Protein AF-0000000083312430 (afdb_homodimer)

Sequence (1078 aa):
MAVSQPSNEESIQLPGPEARAGRAIPNLAGTLWEWLNQRWLLLVPGGLALLLVLGGLLLPQMPGQLNDEPAAAARWLLTTSSSYGAVGGLLRALGLFNVLHSPLLRFLLALVGLILAAQLGTWLGYALLLYRIRRNPEQLLTQPAPAWAEPLSLQAGIPLYRLRQALPLPPKETVEALRTWLGQRFQQVAEGTAPLPPEAPEAELPEVRFWATRDAPFAYLRPALLAGLLLALLAMWSVVTLGWQMAPPTLAPGETYRYALRNVELSYPVPPVEETSSQALPAPVLEARVGEHRASATVTARTRLRLGPVDVIARPGPLGVLVATTDGSPAIARPGQGRPAATVGLLFPGPGSEESLVLPEAGLGLRLVRRAPQTSAGAPEPSEQFLVEVYSGNSVEPRERLELSGREAQEIRLGPDGPRLRWVPMPGLQVEIRRMPGVWLLWPALFLALAGAVGFWRRPTWLLVQVAPWPQEHTLVIAQSDRQATLAELEAWQEEEQEAEEEADADAEDDDDGTEEGAPAAAARGAHAAKGASSSSQEMAVSQPSNEESIQLPGPEARAGRAIPNLAGTLWEWLNQRWLLLVPGGLALLLVLGGLLLPQMPGQLNDEPAAAARWLLTTSSSYGAVGGLLRALGLFNVLHSPLLRFLLALVGLILAAQLGTWLGYALLLYRIRRNPEQLLTQPAPAWAEPLSLQAGIPLYRLRQALPLPPKETVEALRTWLGQRFQQVAEGTAPLPPEAPEAELPEVRFWATRDAPFAYLRPALLAGLLLALLAMWSVVTLGWQMAPPTLAPGETYRYALRNVELSYPVPPVEETSSQALPAPVLEARVGEHRASATVTARTRLRLGPVDVIARPGPLGVLVATTDGSPAIARPGQGRPAATVGLLFPGPGSEESLVLPEAGLGLRLVRRAPQTSAGAPEPSEQFLVEVYSGNSVEPRERLELSGREAQEIRLGPDGPRLRWVPMPGLQVEIRRMPGVWLLWPALFLALAGAVGFWRRPTWLLVQVAPWPQEHTLVIAQSDRQATLAELEAWQEEEQEAEEEADADAEDDDDGTEEGAPAAAARGAHAAKGASSSSQE

Solvent-accessible surface area (backbone atoms only — not comparable to full-atom values): 58296 Å² total; per-residue (Å²): 135,83,76,79,74,82,73,84,69,85,70,82,70,64,80,56,77,67,67,75,52,41,69,65,54,70,44,55,65,54,52,46,48,55,55,44,58,37,80,62,58,53,50,53,39,44,50,50,43,37,52,47,44,49,43,30,74,73,36,72,61,62,59,48,59,35,71,81,33,64,67,61,33,51,52,50,48,51,57,58,25,57,44,51,52,82,54,14,60,56,40,52,73,61,22,38,42,39,37,70,69,16,68,59,49,54,49,31,52,49,51,42,44,51,32,40,49,48,44,32,50,45,43,46,51,33,36,51,48,53,48,48,41,70,74,41,46,60,66,65,30,45,43,68,48,92,42,69,93,46,79,78,84,72,91,44,88,58,83,68,43,76,48,78,46,78,38,92,38,44,50,71,62,46,51,53,53,46,51,55,53,47,62,74,73,28,81,42,78,47,79,28,60,15,64,54,39,86,85,34,66,72,64,81,54,57,26,43,24,37,44,32,34,33,61,59,74,36,48,62,26,39,39,30,28,46,48,11,51,41,38,37,48,49,20,51,49,37,26,41,73,70,29,53,43,38,63,61,76,67,38,28,46,59,38,71,50,75,42,73,93,73,38,34,35,38,34,24,63,64,72,80,75,61,86,70,84,70,71,69,63,79,79,51,39,42,37,42,32,47,71,93,38,74,53,72,48,70,42,86,44,67,34,70,44,77,48,85,61,30,38,37,36,33,27,65,47,40,51,14,38,32,41,28,36,74,84,60,50,56,48,41,20,46,82,86,49,87,67,50,29,31,63,50,40,39,72,35,78,45,67,26,26,44,49,60,37,31,24,74,89,77,41,35,36,38,40,38,32,34,41,62,57,46,67,50,94,78,54,88,58,62,48,44,35,31,42,36,33,33,23,51,70,89,47,90,60,59,77,42,77,44,81,41,62,50,80,41,57,44,77,43,68,53,62,98,88,41,68,47,36,32,40,36,45,38,60,12,38,34,42,38,37,35,31,52,41,50,59,75,41,42,56,61,13,49,54,28,29,53,48,7,48,50,13,58,69,70,59,44,49,47,40,38,37,36,38,34,63,34,73,91,54,22,17,34,38,40,36,37,23,74,42,66,68,62,51,49,54,50,50,52,51,51,52,52,52,51,50,53,48,53,51,50,54,53,55,52,56,62,57,60,74,66,60,75,77,72,66,81,71,61,77,77,65,70,71,87,70,60,94,74,71,77,88,81,81,74,135,134,83,74,78,73,78,70,82,71,73,71,79,69,63,81,55,78,66,67,77,48,42,68,67,58,71,44,58,68,54,50,47,49,54,55,44,58,36,82,62,58,53,50,52,40,45,50,49,43,37,51,48,44,50,44,30,74,73,36,72,60,62,58,49,61,36,71,80,33,65,68,61,34,48,51,51,48,52,58,57,25,57,48,52,53,85,54,14,60,56,39,54,73,61,22,37,41,38,37,68,70,17,70,57,49,56,50,30,53,49,51,41,44,51,32,42,49,48,45,30,50,46,42,46,50,32,37,49,48,54,50,50,41,68,76,43,47,61,66,66,29,44,44,68,50,92,44,70,92,47,78,79,85,72,90,46,87,58,82,68,42,75,47,79,48,76,39,91,36,44,50,69,60,45,51,54,52,46,52,54,54,45,60,73,73,28,80,42,77,46,79,29,59,15,66,54,39,85,84,34,65,71,61,82,54,57,25,41,25,39,44,32,32,34,60,60,74,34,49,62,25,38,40,30,27,46,49,9,52,43,37,37,48,50,18,49,49,38,25,41,71,71,30,52,43,40,62,62,74,69,36,28,44,58,38,70,50,77,43,75,91,73,38,34,36,38,32,25,62,64,72,80,77,62,85,70,83,69,71,67,64,78,79,50,40,42,38,42,32,50,70,92,37,75,53,71,49,70,41,86,43,66,36,69,44,77,49,86,62,30,38,36,37,33,27,64,47,39,51,14,37,34,41,29,35,74,83,59,50,55,50,42,21,46,81,87,51,88,67,50,30,31,61,50,41,38,72,35,79,46,67,25,26,43,50,58,38,32,24,74,91,76,42,33,36,36,39,37,33,35,40,62,58,47,68,49,96,81,53,88,58,62,49,46,34,30,41,37,34,33,22,52,71,91,48,90,60,60,75,44,79,42,80,41,60,49,79,41,59,44,79,45,67,53,63,97,88,41,67,47,36,34,39,37,44,38,59,14,39,34,43,38,39,35,31,53,43,51,58,72,41,44,55,62,13,50,52,28,28,53,48,7,48,50,14,59,69,70,58,44,49,49,42,40,38,38,38,33,64,33,74,91,54,19,17,35,38,39,36,38,22,75,41,66,67,62,51,48,53,52,50,52,51,53,52,51,54,51,50,53,49,51,51,51,55,49,53,55,55,57,60,60,68,67,64,68,74,77,68,78,76,89,84,81,83,77,70,70,98,70,94,74,75,77,71,86,80,88,128

Organism: NCBI:txid1204385

Secondary structure (DSSP, 8-state):
----------------TTTS-S-----HHHHHHHHHT-TTTTHHHHHHHHHHHHHHHHS----GGGGG-HHHHHHHHHHHHHTTTTHHHHHHHTTTTSGGG-HHHHHHHHHHHHHHHHHHHHHHHHHHHHHHHH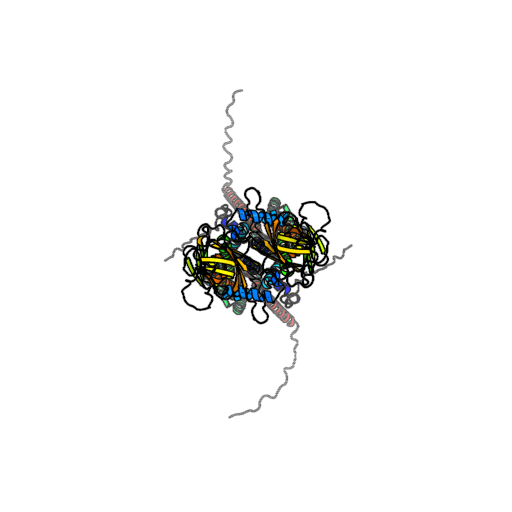H-HHHHHTSPPSSTTPPP----SS--EEEEEEESS-HHHHHHHHHHHHHHH-SEEEEEEEPPPTTSTTTTSPEEEEEEEESGGGGGGHHHHHHHHHHHHHHHHHHHHH-EEE-PPPBPTT-EEEEGGGTEEEE-PPP---S----PPPPPEEEEEETTEEEEEE-SSSEEEEETTEEEEEEEEEEEEEEEETT----BB-TT-SS-BSEEEEEE-STT-EEEEEETTTTEEEEEEEEEEE--TT-SS-EEEEEEEEEETT-SS-SEEEEEESSS-EEEE-STTSPEEEEEEEEEEEEEEEE-TTGGGHHHHHHHHHHHHHHHHS--EEEEEEEEEETTTEEEEEEEES-HHHHHHHHHHHHHHHHHHHHHHHHHHHHHTTSTT----TTTTSS------------/----------------TTTS-S-----HHHHHHHHHT-TTTTHHHHHHHHHHHHHHHHS----GGGGG-HHHHHHHHHHHHHTTTHHHHHHHHHTTTSGGG-HHHHHHHHHHHHHHHHHHHHHHHHHHHHHHHHH-HHHHHTSPPSSTTPPP----SS--EEEEEEESS-HHHHHHHHHHHHHHH-SEEEEEEEPPPTTSTTTTSPEEEEEEEESGGGGGGHHHHHHHHHHHHHHHHHHHHH-EEE-PPPBPTT-EEEEGGGTEEEE-PPP---S----PPPPPEEEEEETTEEEEEE-SSSEEEEETTEEEEEEEEEEEEEEEETT----BB-TT-SS-BSEEEEEE-STT-EEEEEETTTTEEEEEEEEEEE--TT-SS-EEEEEEEEEETT-SSEEEEEEEESSS-EEEE-STTSPEEEEEEEEEEEEEEEE-TTGGGHHHHHHHHHHHHHHHHS--EEEEEEEEEETTTEEEEEEEES-HHHHHHHHHHHHHHHHHHHHHHHHHHHHHHTTSS--S----TT-------------

Radius of gyration: 46.29 Å; Cα contacts (8 Å, |Δi|>4): 1913; chains: 2; bounding box: 86×168×143 Å

Structure (mmCIF, N/CA/C/O backbone):
data_AF-0000000083312430-model_v1
#
loop_
_entity.id
_entity.type
_entity.pdbx_description
1 polymer 'ResB-like domain-containing protein'
#
loop_
_atom_site.group_PDB
_atom_site.id
_atom_site.type_symbol
_atom_site.label_atom_id
_atom_site.label_alt_id
_atom_site.label_comp_id
_atom_site.label_asym_id
_atom_site.label_entity_id
_atom_site.label_seq_id
_atom_site.pdbx_PDB_ins_code
_atom_site.Cartn_x
_atom_site.Cartn_y
_atom_site.Cartn_z
_atom_site.occupancy
_atom_site.B_iso_or_equiv
_atom_site.auth_seq_id
_atom_site.auth_comp_id
_atom_site.auth_asym_id
_atom_site.auth_atom_id
_atom_site.pdbx_PDB_model_num
ATOM 1 N N . MET A 1 1 ? -48.438 60.719 11.344 1 17.47 1 MET A N 1
ATOM 2 C CA . MET A 1 1 ? -48.75 59.5 12.102 1 17.47 1 MET A CA 1
ATOM 3 C C . MET A 1 1 ? -47.469 58.75 12.453 1 17.47 1 MET A C 1
ATOM 5 O O . MET A 1 1 ? -46.594 58.562 11.609 1 17.47 1 MET A O 1
ATOM 9 N N . ALA A 1 2 ? -47.062 58.625 13.75 1 18.78 2 ALA A N 1
ATOM 10 C CA . ALA A 1 2 ? -45.781 58.531 14.477 1 18.78 2 ALA A CA 1
ATOM 11 C C . ALA A 1 2 ? -45.25 57.125 14.508 1 18.78 2 ALA A C 1
ATOM 13 O O . ALA A 1 2 ? -45.906 56.219 15.078 1 18.78 2 ALA A O 1
ATOM 14 N N . VAL A 1 3 ? -44.938 56.625 13.406 1 20.48 3 VAL A N 1
ATOM 15 C CA . VAL A 1 3 ? -44.812 55.188 13.18 1 20.48 3 VAL A CA 1
ATOM 16 C C . VAL A 1 3 ? -43.906 54.562 14.219 1 20.48 3 VAL A C 1
ATOM 18 O O . VAL A 1 3 ? -42.812 55.094 14.492 1 20.48 3 VAL A O 1
ATOM 21 N N . SER A 1 4 ? -44.344 53.906 15.195 1 18.2 4 SER A N 1
ATOM 22 C CA . SER A 1 4 ? -43.906 53.281 16.422 1 18.2 4 SER A CA 1
ATOM 23 C C . SER A 1 4 ? -42.719 52.344 16.172 1 18.2 4 SER A C 1
ATOM 25 O O . SER A 1 4 ? -42.75 51.5 15.297 1 18.2 4 SER A O 1
ATOM 27 N N . GLN A 1 5 ? -41.469 52.688 16.375 1 17.02 5 GLN A N 1
ATOM 28 C CA . GLN A 1 5 ? -40.125 52.375 15.922 1 17.02 5 GLN A CA 1
ATOM 29 C C . GLN A 1 5 ? -39.625 51.062 16.516 1 17.02 5 GLN A C 1
ATOM 31 O O . GLN A 1 5 ? -39.469 50.969 17.734 1 17.02 5 GLN A O 1
ATOM 36 N N . PRO A 1 6 ? -40.156 49.969 16.188 1 18.45 6 PRO A N 1
ATOM 37 C CA . PRO A 1 6 ? -40 48.844 17.109 1 18.45 6 PRO A CA 1
ATOM 38 C C . PRO A 1 6 ? -38.531 48.5 17.375 1 18.45 6 PRO A C 1
ATOM 40 O O . PRO A 1 6 ? -37.656 48.75 16.531 1 18.45 6 PRO A O 1
ATOM 43 N N . SER A 1 7 ? -37.875 48.562 18.578 1 17.86 7 SER A N 1
ATOM 44 C CA . SER A 1 7 ? -36.625 48.562 19.344 1 17.86 7 SER A CA 1
ATOM 45 C C . SER A 1 7 ? -35.938 47.219 19.266 1 17.86 7 SER A C 1
ATOM 47 O O . SER A 1 7 ? -35.062 46.938 20.078 1 17.86 7 SER A O 1
ATOM 49 N N . ASN A 1 8 ? -36.188 46.406 18.391 1 18.3 8 ASN A N 1
ATOM 50 C CA . ASN A 1 8 ? -35.844 45 18.656 1 18.3 8 ASN A CA 1
ATOM 51 C C . ASN A 1 8 ? -34.344 44.812 18.766 1 18.3 8 ASN A C 1
ATOM 53 O O . ASN A 1 8 ? -33.625 45.062 17.812 1 18.3 8 ASN A O 1
ATOM 57 N N . GLU A 1 9 ? -33.656 44.969 19.891 1 18.09 9 GLU A N 1
ATOM 58 C CA . GLU A 1 9 ? -32.344 44.906 20.547 1 18.09 9 GLU A CA 1
ATOM 59 C C . GLU A 1 9 ? -31.688 43.562 20.359 1 18.09 9 GLU A C 1
ATOM 61 O O . GLU A 1 9 ? -30.656 43.25 20.938 1 18.09 9 GLU A O 1
ATOM 66 N N . GLU A 1 10 ? -31.844 42.812 19.406 1 20.78 10 GLU A N 1
ATOM 67 C CA . GLU A 1 10 ? -31.422 41.438 19.609 1 20.78 10 GLU A CA 1
ATOM 68 C C . GLU A 1 10 ? -29.906 41.344 19.703 1 20.78 10 GLU A C 1
ATOM 70 O O . GLU A 1 10 ? -29.188 41.781 18.797 1 20.78 10 GLU A O 1
ATOM 75 N N . SER A 1 11 ? -29.234 41.281 20.953 1 19.77 11 SER A N 1
ATOM 76 C CA . SER A 1 11 ? -27.922 41.094 21.594 1 19.77 11 SER A CA 1
ATOM 77 C C . SER A 1 11 ? -27.219 39.875 21 1 19.77 11 SER A C 1
ATOM 79 O O . SER A 1 11 ? -27.781 38.781 20.969 1 19.77 11 SER A O 1
ATOM 81 N N . ILE A 1 12 ? -26.734 39.969 20.047 1 23.33 12 ILE A N 1
ATOM 82 C CA . ILE A 1 12 ? -26.078 38.812 19.484 1 23.33 12 ILE A CA 1
ATOM 83 C C . ILE A 1 12 ? -25.094 38.219 20.516 1 23.33 12 ILE A C 1
ATOM 85 O O . ILE A 1 12 ? -24.109 38.875 20.875 1 23.33 12 ILE A O 1
ATOM 89 N N . GLN A 1 13 ? -25.547 37.5 21.703 1 21.61 13 GLN A N 1
ATOM 90 C CA . GLN A 1 13 ? -24.984 36.75 22.812 1 21.61 13 GLN A CA 1
ATOM 91 C C . GLN A 1 13 ? -23.859 35.812 22.328 1 21.61 13 GLN A C 1
ATOM 93 O O . GLN A 1 13 ? -24.031 35.062 21.375 1 21.61 13 GLN A O 1
ATOM 98 N N . LEU A 1 14 ? -22.719 36.281 22.406 1 23.91 14 LEU A N 1
ATOM 99 C CA . LEU A 1 14 ? -21.547 35.406 22.344 1 23.91 14 LEU A CA 1
ATOM 100 C C . LEU A 1 14 ? -21.828 34.094 23.062 1 23.91 14 LEU A C 1
ATOM 102 O O . LEU A 1 14 ? -22.453 34.062 24.125 1 23.91 14 LEU A O 1
ATOM 106 N N . PRO A 1 15 ? -22.125 32.875 22.594 1 26.55 15 PRO A N 1
ATOM 107 C CA . PRO A 1 15 ? -22.844 32.031 23.547 1 26.55 15 PRO A CA 1
ATOM 108 C C . PRO A 1 15 ? -22.25 32.094 24.953 1 26.55 15 PRO A C 1
ATOM 110 O O . PRO A 1 15 ? -21.062 32.406 25.109 1 26.55 15 PRO A O 1
ATOM 113 N N . GLY A 1 16 ? -22.828 32.469 26.156 1 24.06 16 GLY A N 1
ATOM 114 C CA . GLY A 1 16 ? -22.5 32.5 27.578 1 24.06 16 GLY A CA 1
ATOM 115 C C . GLY A 1 16 ? -21.5 31.438 27.984 1 24.06 16 GLY A C 1
ATOM 116 O O . GLY A 1 16 ? -21.281 30.453 27.266 1 24.06 16 GLY A O 1
ATOM 117 N N . PRO A 1 17 ? -20.562 31.734 29.031 1 25.25 17 PRO A N 1
ATOM 118 C CA . PRO A 1 17 ? -19.625 30.766 29.609 1 25.25 17 PRO A CA 1
ATOM 119 C C . PRO A 1 17 ? -20.203 29.344 29.641 1 25.25 17 PRO A C 1
ATOM 121 O O . PRO A 1 17 ? -19.469 28.391 29.922 1 25.25 17 PRO A O 1
ATOM 124 N N . GLU A 1 18 ? -21.391 29.156 29.922 1 24.83 18 GLU A N 1
ATOM 125 C CA . GLU A 1 18 ? -22.125 27.922 30.125 1 24.83 18 GLU A CA 1
ATOM 126 C C . GLU A 1 18 ? -22.141 27.062 28.859 1 24.83 18 GLU A C 1
ATOM 128 O O . GLU A 1 18 ? -22.172 25.828 28.938 1 24.83 18 GLU A O 1
ATOM 133 N N . ALA A 1 19 ? -22.406 27.703 27.781 1 29.81 19 ALA A N 1
ATOM 134 C CA . ALA A 1 19 ? -22.672 26.875 26.609 1 29.81 19 ALA A CA 1
ATOM 135 C C . ALA A 1 19 ? -21.391 26.359 25.984 1 29.81 19 ALA A C 1
ATOM 137 O O . ALA A 1 19 ? -21.391 25.359 25.266 1 29.81 19 ALA A O 1
ATOM 138 N N . ARG A 1 20 ? -20.406 27.172 25.922 1 33.91 20 ARG A N 1
ATOM 139 C CA . ARG A 1 20 ? -19.172 26.594 25.375 1 33.91 20 ARG A CA 1
ATOM 140 C C . ARG A 1 20 ? -18.359 25.906 26.469 1 33.91 20 ARG A C 1
ATOM 142 O O . ARG A 1 20 ? -17.219 25.5 26.25 1 33.91 20 ARG A O 1
ATOM 149 N N . ALA A 1 21 ? -18.578 26.094 27.703 1 31.42 21 ALA A N 1
ATOM 150 C CA . ALA A 1 21 ? -18.156 25.391 28.891 1 31.42 21 ALA A CA 1
ATOM 151 C C . ALA A 1 21 ? -18.5 23.906 28.812 1 31.42 21 ALA A C 1
ATOM 153 O O . ALA A 1 21 ? -18.328 23.156 29.766 1 31.42 21 ALA A O 1
ATOM 154 N N . GLY A 1 22 ? -19.656 23.719 28.312 1 30.25 22 GLY A N 1
ATOM 155 C CA . GLY A 1 22 ? -19.906 22.281 28.266 1 30.25 22 GLY A CA 1
ATOM 156 C C . GLY A 1 22 ? -18.688 21.469 27.891 1 30.25 22 GLY A C 1
ATOM 157 O O . GLY A 1 22 ? -17.844 21.938 27.125 1 30.25 22 GLY A O 1
ATOM 158 N N . ARG A 1 23 ? -18.406 20.75 28.906 1 31.09 23 ARG A N 1
ATOM 159 C CA . ARG A 1 23 ? -17.281 19.812 28.828 1 31.09 23 ARG A CA 1
ATOM 160 C C . ARG A 1 23 ? -16.984 19.422 27.391 1 31.09 23 ARG A C 1
ATOM 162 O O . ARG A 1 23 ? -17.734 18.656 26.781 1 31.09 23 ARG A O 1
ATOM 169 N N . ALA A 1 24 ? -16.859 20.422 26.703 1 36.66 24 ALA A N 1
ATOM 170 C CA . ALA A 1 24 ? -16.594 20.016 25.328 1 36.66 24 ALA A CA 1
ATOM 171 C C . ALA A 1 24 ? -16.078 18.578 25.281 1 36.66 24 ALA A C 1
ATOM 173 O O . ALA A 1 24 ? -15.008 18.281 25.812 1 36.66 24 ALA A O 1
ATOM 174 N N . ILE A 1 25 ? -16.797 17.812 25.781 1 36.22 25 ILE A N 1
ATOM 175 C CA . ILE A 1 25 ? -16.578 16.406 25.469 1 36.22 25 ILE A CA 1
ATOM 176 C C . ILE A 1 25 ? -15.648 16.297 24.25 1 36.22 25 ILE A C 1
ATOM 178 O O . ILE A 1 25 ? -15.945 16.844 23.188 1 36.22 25 ILE A O 1
ATOM 182 N N . PRO A 1 26 ? -14.391 16.469 24.547 1 44 26 PRO A N 1
ATOM 183 C CA . PRO A 1 26 ? -13.469 16.281 23.422 1 44 26 PRO A CA 1
ATOM 184 C C . PRO A 1 26 ? -14.141 15.609 22.234 1 44 26 PRO A C 1
ATOM 186 O O . PRO A 1 26 ? -14.648 14.484 22.344 1 44 26 PRO A O 1
ATOM 189 N N . ASN A 1 27 ? -15.172 16.375 21.625 1 54.53 27 ASN A N 1
ATOM 190 C CA . ASN A 1 27 ? -15.828 15.781 20.469 1 54.53 27 ASN A CA 1
ATOM 191 C C . ASN A 1 27 ? -14.898 14.82 19.719 1 54.53 27 ASN A C 1
ATOM 193 O O . ASN A 1 27 ? -13.883 15.242 19.172 1 54.53 27 ASN A O 1
ATOM 197 N N . LEU A 1 28 ? -14.977 13.758 20.453 1 64.19 28 LEU A N 1
ATOM 198 C CA . LEU A 1 28 ? -14.18 12.68 19.891 1 64.19 28 LEU A CA 1
ATOM 199 C C . LEU A 1 28 ? -14.141 12.781 18.359 1 64.19 28 LEU A C 1
ATOM 201 O O . LEU A 1 28 ? -13.102 12.523 17.75 1 64.19 28 LEU A O 1
ATOM 205 N N . ALA A 1 29 ? -15.391 13.266 18 1 69.88 29 ALA A N 1
ATOM 206 C CA . ALA A 1 29 ? -15.438 13.367 16.531 1 69.88 29 ALA A CA 1
ATOM 207 C C . ALA A 1 29 ? -14.531 14.492 16.031 1 69.88 29 ALA A C 1
ATOM 209 O O . ALA A 1 29 ? -13.852 14.344 15.023 1 69.88 29 ALA A O 1
ATOM 210 N N . GLY A 1 30 ? -14.594 15.555 16.891 1 68.75 30 GLY A N 1
ATOM 211 C CA . GLY A 1 30 ? -13.742 16.672 16.516 1 68.75 30 GLY A CA 1
ATOM 212 C C . GLY A 1 30 ? -12.266 16.391 16.688 1 68.75 30 GLY A C 1
ATOM 213 O O . GLY A 1 30 ? -11.461 16.688 15.797 1 68.75 30 GLY A O 1
ATOM 214 N N . THR A 1 31 ? -12.047 15.727 17.766 1 68.25 31 THR A N 1
ATOM 215 C CA . THR A 1 31 ? -10.656 15.375 18.016 1 68.25 31 THR A CA 1
ATOM 216 C C . THR A 1 31 ? -10.148 14.375 16.984 1 68.25 31 THR A C 1
ATOM 218 O O . THR A 1 31 ? -9.008 14.461 16.531 1 68.25 31 THR A O 1
ATOM 221 N N . LEU A 1 32 ? -11.031 13.484 16.656 1 72.81 32 LEU A N 1
ATOM 222 C CA . LEU A 1 32 ? -10.664 12.5 15.648 1 72.81 32 LEU A CA 1
ATOM 223 C C . LEU A 1 32 ? -10.469 13.164 14.289 1 72.81 32 LEU A C 1
ATOM 225 O O . LEU A 1 32 ? -9.555 12.797 13.547 1 72.81 32 LEU A O 1
ATOM 229 N N . TRP A 1 33 ? -11.352 14.086 14.148 1 73.62 33 TRP A N 1
ATOM 230 C CA . TRP A 1 33 ? -11.258 14.805 12.883 1 73.62 33 TRP A CA 1
ATOM 231 C C . TRP A 1 33 ? -9.953 15.594 12.805 1 73.62 33 TRP A C 1
ATOM 233 O O . TRP A 1 33 ? -9.305 15.617 11.758 1 73.62 33 TRP A O 1
ATOM 243 N N . GLU A 1 34 ? -9.602 16.156 13.859 1 69.75 34 GLU A N 1
ATOM 244 C CA . GLU A 1 34 ? -8.367 16.938 13.883 1 69.75 34 GLU A CA 1
ATOM 245 C C . GLU A 1 34 ? -7.145 16.031 13.742 1 69.75 34 GLU A C 1
ATOM 247 O O . GLU A 1 34 ? -6.168 16.391 13.086 1 69.75 34 GLU A O 1
ATOM 252 N N . TRP A 1 35 ? -7.426 14.93 14.367 1 68.44 35 TRP A N 1
ATOM 253 C CA . TRP A 1 35 ? -6.328 13.969 14.297 1 68.44 35 TRP A CA 1
ATOM 254 C C . TRP A 1 35 ? -6.152 13.445 12.875 1 68.44 35 TRP A C 1
ATOM 256 O O . TRP A 1 35 ? -5.027 13.289 12.398 1 68.44 35 TRP A O 1
ATOM 266 N N . LEU A 1 36 ? -7.184 13.266 12.227 1 73.75 36 LEU A N 1
ATOM 267 C CA . LEU A 1 36 ? -7.156 12.695 10.891 1 73.75 36 LEU A CA 1
ATOM 268 C C . LEU A 1 36 ? -6.641 13.711 9.875 1 73.75 36 LEU A C 1
ATOM 270 O O . LEU A 1 36 ? -6.207 13.336 8.781 1 73.75 36 LEU A O 1
ATOM 274 N N . ASN A 1 37 ? -6.621 14.859 10.305 1 68.38 37 ASN A N 1
ATOM 275 C CA . ASN A 1 37 ? -6.227 15.891 9.344 1 68.38 37 ASN A CA 1
ATOM 276 C C . ASN A 1 37 ? -4.793 16.359 9.594 1 68.38 37 ASN A C 1
ATOM 278 O O . ASN A 1 37 ? -4.359 17.359 9.016 1 68.38 37 ASN A O 1
ATOM 282 N N . GLN A 1 38 ? -4.113 15.555 10.336 1 63.78 38 GLN A N 1
ATOM 283 C CA . GLN A 1 38 ? -2.711 15.891 10.539 1 63.78 38 GLN A CA 1
ATOM 284 C C . GLN A 1 38 ? -1.881 15.594 9.297 1 63.78 38 GLN A C 1
ATOM 286 O O . GLN A 1 38 ? -2.139 14.617 8.594 1 63.78 38 GLN A O 1
ATOM 291 N N . ARG A 1 39 ? -1.038 16.422 9.047 1 62 39 ARG A N 1
ATOM 292 C CA . ARG A 1 39 ? -0.267 16.359 7.809 1 62 39 ARG A CA 1
ATOM 293 C C . ARG A 1 39 ? 0.535 15.07 7.734 1 62 39 ARG A C 1
ATOM 295 O O . ARG A 1 39 ? 0.662 14.469 6.66 1 62 39 ARG A O 1
ATOM 302 N N . TRP A 1 40 ? 1.023 14.578 8.859 1 62 40 TRP A N 1
ATOM 303 C CA . TRP A 1 40 ? 1.94 13.438 8.828 1 62 40 TRP A CA 1
ATOM 304 C C . TRP A 1 40 ? 1.175 12.125 8.828 1 62 40 TRP A C 1
ATOM 306 O O . TRP A 1 40 ? 1.722 11.078 8.461 1 62 40 TRP A O 1
ATOM 316 N N . LEU A 1 41 ? -0.047 12.125 9.07 1 68.62 41 LEU A N 1
ATOM 317 C CA . LEU A 1 41 ? -0.793 10.891 9.289 1 68.62 41 LEU A CA 1
ATOM 318 C C . LEU A 1 41 ? -0.996 10.141 7.98 1 68.62 41 LEU A C 1
ATOM 320 O O . LEU A 1 41 ? -1.093 8.906 7.977 1 68.62 41 LEU A O 1
ATOM 324 N N . LEU A 1 42 ? -1.024 10.875 6.938 1 74.12 42 LEU A N 1
ATOM 325 C CA . LEU A 1 42 ? -1.196 10.172 5.672 1 74.12 42 LEU A CA 1
ATOM 326 C C . LEU A 1 42 ? 0.125 9.578 5.195 1 74.12 42 LEU A C 1
ATOM 328 O O . LEU A 1 42 ? 0.141 8.539 4.535 1 74.12 42 LEU A O 1
ATOM 332 N N . LEU A 1 43 ? 1.168 10.094 5.656 1 74.5 43 LEU A N 1
ATOM 333 C CA . LEU A 1 43 ? 2.486 9.672 5.195 1 74.5 43 LEU A CA 1
ATOM 334 C C . LEU A 1 43 ? 2.873 8.328 5.801 1 74.5 43 LEU A C 1
ATOM 336 O O . LEU A 1 43 ? 3.461 7.48 5.121 1 74.5 43 LEU A O 1
ATOM 340 N N . VAL A 1 44 ? 2.539 8.164 6.949 1 78.56 44 VAL A N 1
ATOM 341 C CA . VAL A 1 44 ? 3.008 6.969 7.645 1 78.56 44 VAL A CA 1
ATOM 342 C C . VAL A 1 44 ? 2.26 5.742 7.125 1 78.56 44 VAL A C 1
ATOM 344 O O . VAL A 1 44 ? 2.879 4.789 6.645 1 78.56 44 VAL A O 1
ATOM 347 N N . PRO A 1 45 ? 0.967 5.754 7.184 1 83.94 45 PRO A N 1
ATOM 348 C CA . PRO A 1 45 ? 0.293 4.57 6.652 1 83.94 45 PRO A CA 1
ATOM 349 C C . PRO A 1 45 ? 0.502 4.395 5.148 1 83.94 45 PRO A C 1
ATOM 351 O O . PRO A 1 45 ? 0.603 3.266 4.66 1 83.94 45 PRO A O 1
ATOM 354 N N . GLY A 1 46 ? 0.474 5.5 4.422 1 86.12 46 GLY A N 1
ATOM 355 C CA . GLY A 1 46 ? 0.75 5.406 2.996 1 86.12 46 GLY A CA 1
ATOM 356 C C . GLY A 1 46 ? 2.139 4.875 2.691 1 86.12 46 GLY A C 1
ATOM 357 O O . GLY A 1 46 ? 2.311 4.039 1.803 1 86.12 46 GLY A O 1
ATOM 358 N N . GLY A 1 47 ? 3.123 5.387 3.41 1 85.12 47 GLY A N 1
ATOM 359 C CA . GLY A 1 47 ? 4.484 4.898 3.25 1 85.12 47 GLY A CA 1
ATOM 360 C C . GLY A 1 47 ? 4.641 3.436 3.617 1 85.12 47 GLY A C 1
ATOM 361 O O . GLY A 1 47 ? 5.336 2.688 2.926 1 85.12 47 GLY A O 1
ATOM 362 N N . LEU A 1 48 ? 3.977 3.059 4.676 1 86.94 48 LEU A N 1
ATOM 363 C CA . LEU A 1 48 ? 4.027 1.663 5.094 1 86.94 48 LEU A CA 1
ATOM 364 C C . LEU A 1 48 ? 3.348 0.76 4.07 1 86.94 48 LEU A C 1
ATOM 366 O O . LEU A 1 48 ? 3.826 -0.343 3.795 1 86.94 48 LEU A O 1
ATOM 370 N N . ALA A 1 49 ? 2.236 1.192 3.588 1 91.06 49 ALA A N 1
ATOM 371 C CA . ALA A 1 49 ? 1.548 0.417 2.559 1 91.06 49 ALA A CA 1
ATOM 372 C C . ALA A 1 49 ? 2.422 0.252 1.319 1 91.06 49 ALA A C 1
ATOM 374 O O . ALA A 1 49 ? 2.494 -0.836 0.744 1 91.06 49 ALA A O 1
ATOM 375 N N . LEU A 1 50 ? 3.025 1.34 0.902 1 90.06 50 LEU A N 1
ATOM 376 C CA . LEU A 1 50 ? 3.902 1.294 -0.262 1 90.06 50 LEU A CA 1
ATOM 377 C C . LEU A 1 50 ? 5.047 0.311 -0.042 1 90.06 50 LEU A C 1
ATOM 379 O O . LEU A 1 50 ? 5.359 -0.493 -0.924 1 90.06 50 LEU A O 1
ATOM 383 N N . LEU A 1 51 ? 5.645 0.301 1.11 1 87.12 51 LEU A N 1
ATOM 384 C CA . LEU A 1 51 ? 6.742 -0.606 1.431 1 87.12 51 LEU A CA 1
ATOM 385 C C . LEU A 1 51 ? 6.258 -2.053 1.459 1 87.12 51 LEU A C 1
ATOM 387 O O . LEU A 1 51 ? 6.957 -2.955 0.993 1 87.12 51 LEU A O 1
ATOM 391 N N . LEU A 1 52 ? 5.141 -2.225 1.974 1 90.12 52 LEU A N 1
ATOM 392 C CA . LEU A 1 52 ? 4.566 -3.562 2.045 1 90.12 52 LEU A CA 1
ATOM 393 C C . LEU A 1 52 ? 4.309 -4.121 0.649 1 90.12 52 LEU A C 1
ATOM 395 O O . LEU A 1 52 ? 4.656 -5.27 0.36 1 90.12 52 LEU A O 1
ATOM 399 N N . VAL A 1 53 ? 3.732 -3.354 -0.188 1 91.62 53 VAL A N 1
ATOM 400 C CA . VAL A 1 53 ? 3.402 -3.814 -1.532 1 91.62 53 VAL A CA 1
ATOM 401 C C . VAL A 1 53 ? 4.68 -4.012 -2.342 1 91.62 53 VAL A C 1
ATOM 403 O O . VAL A 1 53 ? 4.773 -4.938 -3.15 1 91.62 53 VAL A O 1
ATOM 406 N N . LEU A 1 54 ? 5.637 -3.145 -2.129 1 88.44 54 LEU A N 1
ATOM 407 C CA . LEU A 1 54 ? 6.926 -3.332 -2.785 1 88.44 54 LEU A CA 1
ATOM 408 C C . LEU A 1 54 ? 7.57 -4.641 -2.346 1 88.44 54 LEU A C 1
ATOM 410 O O . LEU A 1 54 ? 8.156 -5.355 -3.164 1 88.44 54 LEU A O 1
ATOM 414 N N . GLY A 1 55 ? 7.449 -4.957 -1.065 1 86.25 55 GLY A N 1
ATOM 415 C CA . GLY A 1 55 ? 7.926 -6.238 -0.568 1 86.25 55 GLY A CA 1
ATOM 416 C C . GLY A 1 55 ? 7.258 -7.422 -1.24 1 86.25 55 GLY A C 1
ATOM 417 O O . GLY A 1 55 ? 7.891 -8.461 -1.447 1 86.25 55 GLY A O 1
ATOM 418 N N . GLY A 1 56 ? 6.016 -7.242 -1.592 1 86.62 56 GLY A N 1
ATOM 419 C CA . GLY A 1 56 ? 5.285 -8.289 -2.285 1 86.62 56 GLY A CA 1
ATOM 420 C C . GLY A 1 56 ? 5.816 -8.562 -3.68 1 86.62 56 GLY A C 1
ATOM 421 O O . GLY A 1 56 ? 5.703 -9.68 -4.188 1 86.62 56 GLY A O 1
ATOM 422 N N . LEU A 1 57 ? 6.316 -7.602 -4.348 1 84.88 57 LEU A N 1
ATOM 423 C CA . LEU A 1 57 ? 6.867 -7.777 -5.688 1 84.88 57 LEU A CA 1
ATOM 424 C C . LEU A 1 57 ? 8.266 -8.375 -5.625 1 84.88 57 LEU A C 1
ATOM 426 O O . LEU A 1 57 ? 8.727 -8.992 -6.59 1 84.88 57 LEU A O 1
ATOM 430 N N . LEU A 1 58 ? 8.891 -8.195 -4.43 1 81 58 LEU A N 1
ATOM 431 C CA . LEU A 1 58 ? 10.266 -8.664 -4.301 1 81 58 LEU A CA 1
ATOM 432 C C . LEU A 1 58 ? 10.305 -10.094 -3.777 1 81 58 LEU A C 1
ATOM 434 O O . LEU A 1 58 ? 11.227 -10.844 -4.094 1 81 58 LEU A O 1
ATOM 438 N N . LEU A 1 59 ? 9.305 -10.445 -3.006 1 80.62 59 LEU A N 1
ATOM 439 C CA . LEU A 1 59 ? 9.266 -11.758 -2.381 1 80.62 59 LEU A CA 1
ATOM 440 C C . LEU A 1 59 ? 8.32 -12.688 -3.135 1 80.62 59 LEU A C 1
ATOM 442 O O . LEU A 1 59 ? 7.41 -12.227 -3.828 1 80.62 59 LEU A O 1
ATOM 446 N N . PRO A 1 60 ? 8.68 -13.977 -2.951 1 79.44 60 PRO A N 1
ATOM 447 C CA . PRO A 1 60 ? 7.727 -14.906 -3.566 1 79.44 60 PRO A CA 1
ATOM 448 C C . PRO A 1 60 ? 6.332 -14.797 -2.961 1 79.44 60 PRO A C 1
ATOM 450 O O . PRO A 1 60 ? 6.191 -14.602 -1.75 1 79.44 60 PRO A O 1
ATOM 453 N N . GLN A 1 61 ? 5.402 -14.805 -3.867 1 82.75 61 GLN A N 1
ATOM 454 C CA . GLN A 1 61 ? 4.016 -14.703 -3.424 1 82.75 61 GLN A CA 1
ATOM 455 C C . GLN A 1 61 ? 3.297 -16.047 -3.566 1 82.75 61 GLN A C 1
ATOM 457 O O . GLN A 1 61 ? 3.584 -16.812 -4.484 1 82.75 61 GLN A O 1
ATOM 462 N N . MET A 1 62 ? 2.422 -16.281 -2.551 1 83.44 62 MET A N 1
ATOM 463 C CA . MET A 1 62 ? 1.647 -17.516 -2.582 1 83.44 62 MET A CA 1
ATOM 464 C C . MET A 1 62 ? 0.723 -17.547 -3.795 1 83.44 62 MET A C 1
ATOM 466 O O . MET A 1 62 ? 0.038 -16.578 -4.086 1 83.44 62 MET A O 1
ATOM 470 N N . PRO A 1 63 ? 0.808 -18.656 -4.469 1 74.94 63 PRO A N 1
ATOM 471 C CA . PRO A 1 63 ? -0.096 -18.781 -5.613 1 74.94 63 PRO A CA 1
ATOM 472 C C . PRO A 1 63 ? -1.568 -18.719 -5.211 1 74.94 63 PRO A C 1
ATOM 474 O O . PRO A 1 63 ? -1.945 -19.188 -4.137 1 74.94 63 PRO A O 1
ATOM 477 N N . GLY A 1 64 ? -2.328 -18.141 -5.977 1 71.5 64 GLY A N 1
ATOM 478 C CA . GLY A 1 64 ? -3.732 -17.875 -5.703 1 71.5 64 GLY A CA 1
ATOM 479 C C . GLY A 1 64 ? -4.52 -19.141 -5.391 1 71.5 64 GLY A C 1
ATOM 480 O O . GLY A 1 64 ? -5.473 -19.109 -4.609 1 71.5 64 GLY A O 1
ATOM 481 N N . GLN A 1 65 ? -4.094 -20.25 -5.922 1 67.81 65 GLN A N 1
ATOM 482 C CA . GLN A 1 65 ? -4.824 -21.5 -5.77 1 67.81 65 GLN A CA 1
ATOM 483 C C . GLN A 1 65 ? -4.68 -22.062 -4.355 1 67.81 65 GLN A C 1
ATOM 485 O O . GLN A 1 65 ? -5.59 -22.719 -3.842 1 67.81 65 GLN A O 1
ATOM 490 N N . LEU A 1 66 ? -3.582 -21.734 -3.789 1 74.38 66 LEU A N 1
ATOM 491 C CA . LEU A 1 66 ? -3.301 -22.312 -2.479 1 74.38 66 LEU A CA 1
ATOM 492 C C . LEU A 1 66 ? -4.039 -21.547 -1.382 1 74.38 66 LEU A C 1
ATOM 494 O O . LEU A 1 66 ? -4.191 -22.047 -0.267 1 74.38 66 LEU A O 1
ATOM 498 N N . ASN A 1 67 ? -4.504 -20.422 -1.747 1 74.94 67 ASN A N 1
ATOM 499 C CA . ASN A 1 67 ? -5.172 -19.609 -0.746 1 74.94 67 ASN A CA 1
ATOM 500 C C . ASN A 1 67 ? -6.453 -20.266 -0.244 1 74.94 67 ASN A C 1
ATOM 502 O O . ASN A 1 67 ? -6.914 -19.969 0.862 1 74.94 67 ASN A O 1
ATOM 506 N N . ASP A 1 68 ? -7.07 -21.141 -1.028 1 73.44 68 ASP A N 1
ATOM 507 C CA . ASP A 1 68 ? -8.344 -21.766 -0.673 1 73.44 68 ASP A CA 1
ATOM 508 C C . ASP A 1 68 ? -8.125 -23.078 0.063 1 73.44 68 ASP A C 1
ATOM 510 O O . ASP A 1 68 ? -9.062 -23.656 0.62 1 73.44 68 ASP A O 1
ATOM 514 N N . GLU A 1 69 ? -6.84 -23.562 0.108 1 75.69 69 GLU A N 1
ATOM 515 C CA . GLU A 1 69 ? -6.484 -24.781 0.835 1 75.69 69 GLU A CA 1
ATOM 516 C C . GLU A 1 69 ? -5.582 -24.469 2.025 1 75.69 69 GLU A C 1
ATOM 518 O O . GLU A 1 69 ? -4.359 -24.406 1.885 1 75.69 69 GLU A O 1
ATOM 523 N N . PRO A 1 70 ? -6.211 -24.5 3.135 1 79.25 70 PRO A N 1
ATOM 524 C CA . PRO A 1 70 ? -5.465 -24.062 4.316 1 79.25 70 PRO A CA 1
ATOM 525 C C . PRO A 1 70 ? -4.234 -24.906 4.594 1 79.25 70 PRO A C 1
ATOM 527 O O . PRO A 1 70 ? -3.186 -24.391 4.977 1 79.25 70 PRO A O 1
ATOM 530 N N . ALA A 1 71 ? -4.371 -26.109 4.402 1 77 71 ALA A N 1
ATOM 531 C CA . ALA A 1 71 ? -3.242 -26.984 4.703 1 77 71 ALA A CA 1
ATOM 532 C C . ALA A 1 71 ? -2.098 -26.766 3.721 1 77 71 ALA A C 1
ATOM 534 O O . ALA A 1 71 ? -0.932 -26.703 4.117 1 77 71 ALA A O 1
ATOM 535 N N . ALA A 1 72 ? -2.469 -26.719 2.441 1 77.62 72 ALA A N 1
ATOM 536 C CA . ALA A 1 72 ? -1.454 -26.484 1.418 1 77.62 72 ALA A CA 1
ATOM 537 C C . ALA A 1 72 ? -0.826 -25.094 1.574 1 77.62 72 ALA A C 1
ATOM 539 O O . ALA A 1 72 ? 0.375 -24.938 1.353 1 77.62 72 ALA A O 1
ATOM 540 N N . ALA A 1 73 ? -1.64 -24.25 2.004 1 82.5 73 ALA A N 1
ATOM 541 C CA . ALA A 1 73 ? -1.153 -22.891 2.213 1 82.5 73 ALA A CA 1
ATOM 542 C C . ALA A 1 73 ? -0.165 -22.844 3.375 1 82.5 73 ALA A C 1
ATOM 544 O O . ALA A 1 73 ? 0.869 -22.172 3.285 1 82.5 73 ALA A O 1
ATOM 545 N N . ALA A 1 74 ? -0.503 -23.484 4.402 1 82.44 74 ALA A N 1
ATOM 546 C CA . ALA A 1 74 ? 0.362 -23.5 5.578 1 82.44 74 ALA A CA 1
ATOM 547 C C . ALA A 1 74 ? 1.698 -24.172 5.266 1 82.44 74 ALA A C 1
ATOM 549 O O . ALA A 1 74 ? 2.748 -23.719 5.73 1 82.44 74 ALA A O 1
ATOM 550 N N . ARG A 1 75 ? 1.671 -25.234 4.559 1 79.25 75 ARG A N 1
ATOM 551 C CA . ARG A 1 75 ? 2.895 -25.938 4.184 1 79.25 75 ARG A CA 1
ATOM 552 C C . ARG A 1 75 ? 3.773 -25.062 3.293 1 79.25 75 ARG A C 1
ATOM 554 O O . ARG A 1 75 ? 4.992 -25.016 3.473 1 79.25 75 ARG A O 1
ATOM 561 N N . TRP A 1 76 ? 3.137 -24.375 2.375 1 82 76 TRP A N 1
ATOM 562 C CA . TRP A 1 76 ? 3.887 -23.484 1.487 1 82 76 TRP A CA 1
ATOM 563 C C . TRP A 1 76 ? 4.523 -22.344 2.268 1 82 76 TRP A C 1
ATOM 565 O O . TRP A 1 76 ? 5.676 -21.969 2.016 1 82 76 TRP A O 1
ATOM 575 N N . LEU A 1 77 ? 3.795 -21.891 3.199 1 84.38 77 LEU A N 1
ATOM 576 C CA . LEU A 1 77 ? 4.277 -20.75 3.984 1 84.38 77 LEU A CA 1
ATOM 577 C C . LEU A 1 77 ? 5.438 -21.172 4.879 1 84.38 77 LEU A C 1
ATOM 579 O O . LEU A 1 77 ? 6.406 -20.422 5.043 1 84.38 77 LEU A O 1
ATOM 583 N N . LEU A 1 78 ? 5.301 -22.312 5.383 1 80.19 78 LEU A N 1
ATOM 584 C CA . LEU A 1 78 ? 6.352 -22.812 6.266 1 80.19 78 LEU A CA 1
ATOM 585 C C . LEU A 1 78 ? 7.625 -23.109 5.484 1 80.19 78 LEU A C 1
ATOM 587 O O . LEU A 1 78 ? 8.727 -22.766 5.922 1 80.19 78 LEU A O 1
ATOM 591 N N . THR A 1 79 ? 7.438 -23.672 4.383 1 74.12 79 THR A N 1
ATOM 592 C CA . THR A 1 79 ? 8.594 -24.016 3.562 1 74.12 79 THR A CA 1
ATOM 593 C C . THR A 1 79 ? 9.266 -22.766 3.018 1 74.12 79 THR A C 1
ATOM 595 O O . THR A 1 79 ? 10.5 -22.672 2.99 1 74.12 79 THR A O 1
ATOM 598 N N . THR A 1 80 ? 8.469 -21.828 2.617 1 77.12 80 THR A N 1
ATOM 599 C CA . THR A 1 80 ? 9.016 -20.609 2.025 1 77.12 80 THR A CA 1
ATOM 600 C C . THR A 1 80 ? 9.633 -19.719 3.096 1 77.12 80 THR A C 1
ATOM 602 O O . THR A 1 80 ? 10.688 -19.109 2.877 1 77.12 80 THR A O 1
ATOM 605 N N . SER A 1 81 ? 9.008 -19.656 4.238 1 80.56 81 SER A N 1
ATOM 606 C CA . SER A 1 81 ? 9.5 -18.781 5.309 1 80.56 81 SER A CA 1
ATOM 607 C C . SER A 1 81 ? 10.789 -19.328 5.906 1 80.56 81 SER A C 1
ATOM 609 O O . SER A 1 81 ? 11.648 -18.562 6.352 1 80.56 81 SER A O 1
ATOM 611 N N . SER A 1 82 ? 10.906 -20.531 5.992 1 75 82 SER A N 1
ATOM 612 C CA . SER A 1 82 ? 12.094 -21.156 6.57 1 75 82 SER A CA 1
ATOM 613 C C . SER A 1 82 ? 13.336 -20.859 5.727 1 75 82 SER A C 1
ATOM 615 O O . SER A 1 82 ? 14.453 -20.844 6.242 1 75 82 SER A O 1
ATOM 617 N N . SER A 1 83 ? 13.078 -20.547 4.527 1 70.38 83 SER A N 1
ATOM 618 C CA . SER A 1 83 ? 14.195 -20.266 3.627 1 70.38 83 SER A CA 1
ATOM 619 C C . SER A 1 83 ? 14.812 -18.906 3.916 1 70.38 83 SER A C 1
ATOM 621 O O . SER A 1 83 ? 15.945 -18.625 3.51 1 70.38 83 SER A O 1
ATOM 623 N N . TYR A 1 84 ? 14.18 -18.078 4.602 1 74.38 84 TYR A N 1
ATOM 624 C CA . TYR A 1 84 ? 14.68 -16.734 4.883 1 74.38 84 TYR A CA 1
ATOM 625 C C . TYR A 1 84 ? 15.227 -16.641 6.305 1 74.38 84 TYR A C 1
ATOM 627 O O . TYR A 1 84 ? 15.406 -15.547 6.836 1 74.38 84 TYR A O 1
ATOM 635 N N . GLY A 1 85 ? 15.492 -17.75 6.914 1 70.31 85 GLY A N 1
ATOM 636 C CA . GLY A 1 85 ? 16.141 -17.812 8.219 1 70.31 85 GLY A CA 1
ATOM 637 C C . GLY A 1 85 ? 15.305 -17.188 9.32 1 70.31 85 GLY A C 1
ATOM 638 O O . GLY A 1 85 ? 14.102 -17.438 9.406 1 70.31 85 GLY A O 1
ATOM 639 N N . ALA A 1 86 ? 15.977 -16.344 10.07 1 69.38 86 ALA A N 1
ATOM 640 C CA . ALA A 1 86 ? 15.375 -15.773 11.273 1 69.38 86 ALA A CA 1
ATOM 641 C C . ALA A 1 86 ? 14.352 -14.695 10.906 1 69.38 86 ALA A C 1
ATOM 643 O O . ALA A 1 86 ? 13.398 -14.469 11.648 1 69.38 86 ALA A O 1
ATOM 644 N N . VAL A 1 87 ? 14.453 -14.188 9.727 1 77.06 87 VAL A N 1
ATOM 645 C CA . VAL A 1 87 ? 13.562 -13.094 9.344 1 77.06 87 VAL A CA 1
ATOM 646 C C . VAL A 1 87 ? 12.305 -13.656 8.688 1 77.06 87 VAL A C 1
ATOM 648 O O . VAL A 1 87 ? 11.312 -12.945 8.523 1 77.06 87 VAL A O 1
ATOM 651 N N . GLY A 1 88 ? 12.352 -14.922 8.398 1 81.12 88 GLY A N 1
ATOM 652 C CA . GLY A 1 88 ? 11.227 -15.555 7.742 1 81.12 88 GLY A CA 1
ATOM 653 C C . GLY A 1 88 ? 9.953 -15.531 8.57 1 81.12 88 GLY A C 1
ATOM 654 O O . GLY A 1 88 ? 8.859 -15.328 8.039 1 81.12 88 GLY A O 1
ATOM 655 N N . GLY A 1 89 ? 10.234 -15.711 9.945 1 81.31 89 GLY A N 1
ATOM 656 C CA . GLY A 1 89 ? 9.078 -15.664 10.82 1 81.31 89 GLY A CA 1
ATOM 657 C C . GLY A 1 89 ? 8.422 -14.297 10.859 1 81.31 89 GLY A C 1
ATOM 658 O O . GLY A 1 89 ? 7.191 -14.195 10.875 1 81.31 89 GLY A O 1
ATOM 659 N N . LEU A 1 90 ? 9.18 -13.297 10.852 1 83.19 90 LEU A N 1
ATOM 660 C CA . LEU A 1 90 ? 8.664 -11.93 10.875 1 83.19 90 LEU A CA 1
ATOM 661 C C . LEU A 1 90 ? 7.961 -11.594 9.562 1 83.19 90 LEU A C 1
ATOM 663 O O . LEU A 1 90 ? 6.898 -10.969 9.57 1 83.19 90 LEU A O 1
ATOM 667 N N . LEU A 1 91 ? 8.531 -12.023 8.492 1 87.38 91 LEU A N 1
ATOM 668 C CA . LEU A 1 91 ? 7.945 -11.773 7.18 1 87.38 91 LEU A CA 1
ATOM 669 C C . LEU A 1 91 ? 6.594 -12.469 7.043 1 87.38 91 LEU A C 1
ATOM 671 O O . LEU A 1 91 ? 5.648 -11.898 6.488 1 87.38 91 LEU A O 1
ATOM 675 N N . ARG A 1 92 ? 6.57 -13.602 7.68 1 88.31 92 ARG A N 1
ATOM 676 C CA . ARG A 1 92 ? 5.332 -14.375 7.648 1 88.31 92 ARG A CA 1
ATOM 677 C C . ARG A 1 92 ? 4.258 -13.727 8.516 1 88.31 92 ARG A C 1
ATOM 679 O O . ARG A 1 92 ? 3.096 -13.641 8.109 1 88.31 92 ARG A O 1
ATOM 686 N N . ALA A 1 93 ? 4.695 -13.242 9.562 1 86.5 93 ALA A N 1
ATOM 687 C CA . ALA A 1 93 ? 3.754 -12.609 10.484 1 86.5 93 ALA A CA 1
ATOM 688 C C . ALA A 1 93 ? 3.18 -11.328 9.875 1 86.5 93 ALA A C 1
ATOM 690 O O . ALA A 1 93 ? 2.018 -10.992 10.117 1 86.5 93 ALA A O 1
ATOM 691 N N . LEU A 1 94 ? 3.943 -10.68 9.07 1 87 94 LEU A N 1
ATOM 692 C CA . LEU A 1 94 ? 3.523 -9.422 8.453 1 87 94 LEU A CA 1
ATOM 693 C C . LEU A 1 94 ? 2.73 -9.68 7.18 1 87 94 LEU A C 1
ATOM 695 O O . LEU A 1 94 ? 2.17 -8.758 6.594 1 87 94 LEU A O 1
ATOM 699 N N . GLY A 1 95 ? 2.686 -10.906 6.746 1 88.12 95 GLY A N 1
ATOM 700 C CA . GLY A 1 95 ? 1.915 -11.273 5.57 1 88.12 95 GLY A CA 1
ATOM 701 C C . GLY A 1 95 ? 2.613 -10.93 4.266 1 88.12 95 GLY A C 1
ATOM 702 O O . GLY A 1 95 ? 1.961 -10.727 3.242 1 88.12 95 GLY A O 1
ATOM 703 N N . LEU A 1 96 ? 3.898 -10.969 4.25 1 90.19 96 LEU A N 1
ATOM 704 C CA . LEU A 1 96 ? 4.648 -10.5 3.088 1 90.19 96 LEU A CA 1
ATOM 705 C C . LEU A 1 96 ? 4.695 -11.57 2.002 1 90.19 96 LEU A C 1
ATOM 707 O O . LEU A 1 96 ? 5.059 -11.281 0.859 1 90.19 96 LEU A O 1
ATOM 711 N N . PHE A 1 97 ? 4.285 -12.812 2.348 1 89.44 97 PHE A N 1
ATOM 712 C CA . PHE A 1 97 ? 4.262 -13.883 1.358 1 89.44 97 PHE A CA 1
ATOM 713 C C . PHE A 1 97 ? 2.887 -13.992 0.708 1 89.44 97 PHE A C 1
ATOM 715 O O . PHE A 1 97 ? 2.672 -14.836 -0.163 1 89.44 97 PHE A O 1
ATOM 722 N N . ASN A 1 98 ? 1.983 -13.258 1.124 1 88.56 98 ASN A N 1
ATOM 723 C CA . ASN A 1 98 ? 0.637 -13.102 0.584 1 88.56 98 ASN A CA 1
ATOM 724 C C . ASN A 1 98 ? 0.09 -11.703 0.826 1 88.56 98 ASN A C 1
ATOM 726 O O . ASN A 1 98 ? -0.94 -11.531 1.48 1 88.56 98 ASN A O 1
ATOM 730 N N . VAL A 1 99 ? 0.746 -10.805 0.174 1 89.88 99 VAL A N 1
ATOM 731 C CA . VAL A 1 99 ? 0.538 -9.391 0.484 1 89.88 99 VAL A CA 1
ATOM 732 C C . VAL A 1 99 ? -0.868 -8.977 0.059 1 89.88 99 VAL A C 1
ATOM 734 O O . VAL A 1 99 ? -1.554 -8.25 0.789 1 89.88 99 VAL A O 1
ATOM 737 N N . LEU A 1 100 ? -1.346 -9.391 -1.137 1 86.62 100 LEU A N 1
ATOM 738 C CA . LEU A 1 100 ? -2.641 -8.977 -1.665 1 86.62 100 LEU A CA 1
ATOM 739 C C . LEU A 1 100 ? -3.77 -9.383 -0.726 1 86.62 100 LEU A C 1
ATOM 741 O O . LEU A 1 100 ? -4.812 -8.727 -0.676 1 86.62 100 LEU A O 1
ATOM 745 N N . HIS A 1 101 ? -3.535 -10.414 0.071 1 84.81 101 HIS A N 1
ATOM 746 C CA . HIS A 1 101 ? -4.594 -10.891 0.951 1 84.81 101 HIS A CA 1
ATOM 747 C C . HIS A 1 101 ? -4.18 -10.797 2.416 1 84.81 101 HIS A C 1
ATOM 749 O O . HIS A 1 101 ? -4.793 -11.43 3.281 1 84.81 101 HIS A O 1
ATOM 755 N N . SER A 1 102 ? -3.205 -10.062 2.703 1 89.44 102 SER A N 1
ATOM 756 C CA . SER A 1 102 ? -2.742 -9.867 4.074 1 89.44 102 SER A CA 1
ATOM 757 C C . SER A 1 102 ? -3.66 -8.914 4.832 1 89.44 102 SER A C 1
ATOM 759 O O . SER A 1 102 ? -4.105 -7.902 4.285 1 89.44 102 SER A O 1
ATOM 761 N N . PRO A 1 103 ? -4.016 -9.227 6.043 1 91.12 103 PRO A N 1
ATOM 762 C CA . PRO A 1 103 ? -4.816 -8.312 6.859 1 91.12 103 PRO A CA 1
ATOM 763 C C . PRO A 1 103 ? -4.129 -6.969 7.082 1 91.12 103 PRO A C 1
ATOM 765 O O . PRO A 1 103 ? -4.805 -5.941 7.191 1 91.12 103 PRO A O 1
ATOM 768 N N . LEU A 1 104 ? -2.799 -6.996 7.094 1 92.94 104 LEU A N 1
ATOM 769 C CA . LEU A 1 104 ? -2.057 -5.762 7.309 1 92.94 104 LEU A CA 1
ATOM 770 C C . LEU A 1 104 ? -2.268 -4.793 6.148 1 92.94 104 LEU A C 1
ATOM 772 O O . LEU A 1 104 ? -2.459 -3.594 6.359 1 92.94 104 LEU A O 1
ATOM 776 N N . LEU A 1 105 ? -2.266 -5.277 4.926 1 93 105 LEU A N 1
ATOM 777 C CA . LEU A 1 105 ? -2.484 -4.414 3.771 1 93 105 LEU A CA 1
ATOM 778 C C . LEU A 1 105 ? -3.908 -3.865 3.766 1 93 105 LEU A C 1
ATOM 780 O O . LEU A 1 105 ? -4.121 -2.682 3.49 1 93 105 LEU A O 1
ATOM 784 N N . ARG A 1 106 ? -4.848 -4.719 4.133 1 93.25 106 ARG A N 1
ATOM 785 C CA . ARG A 1 106 ? -6.242 -4.285 4.188 1 93.25 106 ARG A CA 1
ATOM 786 C C . ARG A 1 106 ? -6.434 -3.184 5.223 1 93.25 106 ARG A C 1
ATOM 788 O O . ARG A 1 106 ? -7.145 -2.207 4.973 1 93.25 106 ARG A O 1
ATOM 795 N N . PHE A 1 107 ? -5.832 -3.381 6.297 1 93.25 107 PHE A N 1
ATOM 796 C CA . PHE A 1 107 ? -5.918 -2.4 7.371 1 93.25 107 PHE A CA 1
ATOM 797 C C . PHE A 1 107 ? -5.289 -1.077 6.949 1 93.25 107 PHE A C 1
ATOM 799 O O . PHE A 1 107 ? -5.879 -0.013 7.145 1 93.25 107 PHE A O 1
ATOM 806 N N . LEU A 1 108 ? -4.066 -1.16 6.375 1 92.62 108 LEU A N 1
ATOM 807 C CA . LEU A 1 108 ? -3.346 0.042 5.973 1 92.62 108 LEU A CA 1
ATOM 808 C C . LEU A 1 108 ? -4.105 0.792 4.883 1 92.62 108 LEU A C 1
ATOM 810 O O . LEU A 1 108 ? -4.195 2.021 4.918 1 92.62 108 LEU A O 1
ATOM 814 N N . LEU A 1 109 ? -4.676 0.091 3.881 1 93.75 109 LEU A N 1
ATOM 815 C CA . LEU A 1 109 ? -5.43 0.737 2.812 1 93.75 109 LEU A CA 1
ATOM 816 C C . LEU A 1 109 ? -6.703 1.38 3.357 1 93.75 109 LEU A C 1
ATOM 818 O O . LEU A 1 109 ? -7.082 2.473 2.932 1 93.75 109 LEU A O 1
ATOM 822 N N . ALA A 1 110 ? -7.309 0.719 4.297 1 93.62 110 ALA A N 1
ATOM 823 C CA . ALA A 1 110 ? -8.5 1.281 4.93 1 93.62 110 ALA A CA 1
ATOM 824 C C . ALA A 1 110 ? -8.164 2.553 5.699 1 93.62 110 ALA A C 1
ATOM 826 O O . ALA A 1 110 ? -8.922 3.523 5.672 1 93.62 110 ALA A O 1
ATOM 827 N N . LEU A 1 111 ? -7.074 2.451 6.41 1 91.19 111 LEU A N 1
ATOM 828 C CA . LEU A 1 111 ? -6.629 3.605 7.184 1 91.19 111 LEU A CA 1
ATOM 829 C C . LEU A 1 111 ? -6.316 4.785 6.27 1 91.19 111 LEU A C 1
ATOM 831 O O . LEU A 1 111 ? -6.699 5.922 6.559 1 91.19 111 LEU A O 1
ATOM 835 N N . VAL A 1 112 ? -5.586 4.559 5.152 1 90.06 112 VAL A N 1
ATOM 836 C CA . VAL A 1 112 ? -5.285 5.598 4.176 1 90.06 112 VAL A CA 1
ATOM 837 C C . VAL A 1 112 ? -6.586 6.148 3.592 1 90.06 112 VAL A C 1
ATOM 839 O O . VAL A 1 112 ? -6.723 7.359 3.396 1 90.06 112 VAL A O 1
ATOM 842 N N . GLY A 1 113 ? -7.535 5.238 3.324 1 91.12 113 GLY A N 1
ATOM 843 C CA . GLY A 1 113 ? -8.828 5.656 2.814 1 91.12 113 GLY A CA 1
ATOM 844 C C . GLY A 1 113 ? -9.594 6.539 3.779 1 91.12 113 GLY A C 1
ATOM 845 O O . GLY A 1 113 ? -10.227 7.52 3.369 1 91.12 113 GLY A O 1
ATOM 846 N N . LEU A 1 114 ? -9.523 6.254 4.953 1 90.69 114 LEU A N 1
ATOM 847 C CA . LEU A 1 114 ? -10.195 7.035 5.984 1 90.69 114 LEU A CA 1
ATOM 848 C C . LEU A 1 114 ? -9.586 8.43 6.102 1 90.69 114 LEU A C 1
ATOM 850 O O . LEU A 1 114 ? -10.305 9.414 6.238 1 90.69 114 LEU A O 1
ATOM 854 N N . ILE A 1 115 ? -8.297 8.484 6.152 1 87.62 115 ILE A N 1
ATOM 855 C CA . ILE A 1 115 ? -7.59 9.758 6.238 1 87.62 115 ILE A CA 1
ATOM 856 C C . ILE A 1 115 ? -7.898 10.609 5.008 1 87.62 115 ILE A C 1
ATOM 858 O O . ILE A 1 115 ? -8.133 11.812 5.117 1 87.62 115 ILE A O 1
ATOM 862 N N . LEU A 1 116 ? -7.906 9.961 3.822 1 87.62 116 LEU A N 1
ATOM 863 C CA . LEU A 1 116 ? -8.227 10.672 2.59 1 87.62 116 LEU A CA 1
ATOM 864 C C . LEU A 1 116 ? -9.664 11.172 2.615 1 87.62 116 LEU A C 1
ATOM 866 O O . LEU A 1 116 ? -9.961 12.258 2.105 1 87.62 116 LEU A O 1
ATOM 870 N N . ALA A 1 117 ? -10.508 10.391 3.186 1 90.75 117 ALA A N 1
ATOM 871 C CA . ALA A 1 117 ? -11.906 10.805 3.295 1 90.75 117 ALA A CA 1
ATOM 872 C C . ALA A 1 117 ? -12.047 12.023 4.195 1 90.75 117 ALA A C 1
ATOM 874 O O . ALA A 1 117 ? -12.844 12.93 3.906 1 90.75 117 ALA A O 1
ATOM 875 N N . ALA A 1 118 ? -11.359 12.016 5.211 1 86.88 118 ALA A N 1
ATOM 876 C CA . ALA A 1 118 ? -11.375 13.156 6.125 1 86.88 118 ALA A CA 1
ATOM 877 C C . ALA A 1 118 ? -10.82 14.406 5.449 1 86.88 118 ALA A C 1
ATOM 879 O O . ALA A 1 118 ? -11.359 15.5 5.617 1 86.88 118 ALA A O 1
ATOM 880 N N . GLN A 1 119 ? -9.789 14.234 4.781 1 83.88 119 GLN A N 1
ATOM 881 C CA . GLN A 1 119 ? -9.219 15.375 4.062 1 83.88 119 GLN A CA 1
ATOM 882 C C . GLN A 1 119 ? -10.164 15.867 2.977 1 83.88 119 GLN A C 1
ATOM 884 O O . GLN A 1 119 ? -10.266 17.078 2.736 1 83.88 119 GLN A O 1
ATOM 889 N N . LEU A 1 120 ? -10.766 14.938 2.291 1 87.88 120 LEU A N 1
ATOM 890 C CA . LEU A 1 120 ? -11.766 15.312 1.297 1 87.88 120 LEU A CA 1
ATOM 891 C C . LEU A 1 120 ? -12.898 16.109 1.936 1 87.88 120 LEU A C 1
ATOM 893 O O . LEU A 1 120 ? -13.367 17.094 1.363 1 87.88 120 LEU A O 1
ATOM 897 N N . GLY A 1 121 ? -13.305 15.664 3.066 1 88.25 121 GLY A N 1
ATOM 898 C CA . GLY A 1 121 ? -14.336 16.391 3.785 1 88.25 121 GLY A CA 1
ATOM 899 C C . GLY A 1 121 ? -13.938 17.812 4.121 1 88.25 121 GLY A C 1
ATOM 900 O O . GLY A 1 121 ? -14.742 18.75 3.988 1 88.25 121 GLY A O 1
ATOM 901 N N . THR A 1 122 ? -12.781 17.969 4.531 1 84.25 122 THR A N 1
ATOM 902 C CA . THR A 1 122 ? -12.281 19.297 4.867 1 84.25 122 THR A CA 1
ATOM 903 C C . THR A 1 122 ? -12.219 20.188 3.623 1 84.25 122 THR A C 1
ATOM 905 O O . THR A 1 122 ? -12.617 21.344 3.66 1 84.25 122 THR A O 1
ATOM 908 N N . TRP A 1 123 ? -11.75 19.609 2.547 1 84.38 123 TRP A N 1
ATOM 909 C CA . TRP A 1 123 ? -11.617 20.391 1.318 1 84.38 123 TRP A CA 1
ATOM 910 C C . TRP A 1 123 ? -12.984 20.688 0.713 1 84.38 123 TRP A C 1
ATOM 912 O O . TRP A 1 123 ? -13.188 21.734 0.097 1 84.38 123 TRP A O 1
ATOM 922 N N . LEU A 1 124 ? -13.891 19.75 0.87 1 88.56 124 LEU A N 1
ATOM 923 C CA . LEU A 1 124 ? -15.258 20 0.415 1 88.56 124 LEU A CA 1
ATOM 924 C C . LEU A 1 124 ? -15.906 21.109 1.229 1 88.56 124 LEU A C 1
ATOM 926 O O . LEU A 1 124 ? -16.641 21.938 0.683 1 88.56 124 LEU A O 1
ATOM 930 N N . GLY A 1 125 ? -15.633 21.094 2.539 1 87.5 125 GLY A N 1
ATOM 931 C CA . GLY A 1 125 ? -16.109 22.172 3.377 1 87.5 125 GLY A CA 1
ATOM 932 C C . GLY A 1 125 ? -15.57 23.531 2.971 1 87.5 125 GLY A C 1
ATOM 933 O O . GLY A 1 125 ? -16.297 24.516 2.951 1 87.5 125 GLY A O 1
ATOM 934 N N . TYR A 1 126 ? -14.305 23.547 2.605 1 85.06 126 TYR A N 1
ATOM 935 C CA . TYR A 1 126 ? -13.664 24.781 2.16 1 85.06 126 TYR A CA 1
ATOM 936 C C . TYR A 1 126 ? -14.242 25.234 0.83 1 85.06 126 TYR A C 1
ATOM 938 O O . TYR A 1 126 ? -14.5 26.438 0.64 1 85.06 126 TYR A O 1
ATOM 946 N N . ALA A 1 127 ? -14.484 24.297 -0.03 1 87.25 127 ALA A N 1
ATOM 947 C CA . ALA A 1 127 ? -15.055 24.641 -1.33 1 87.25 127 ALA A CA 1
ATOM 948 C C . ALA A 1 127 ? -16.484 25.172 -1.183 1 87.25 127 ALA A C 1
ATOM 950 O O . ALA A 1 127 ? -16.875 26.094 -1.887 1 87.25 127 ALA A O 1
ATOM 951 N N . LEU A 1 128 ? -17.172 24.578 -0.304 1 88.38 128 LEU A N 1
ATOM 952 C CA . LEU A 1 128 ? -18.531 25.031 -0.064 1 88.38 128 LEU A CA 1
ATOM 953 C C . LEU A 1 128 ? -18.547 26.422 0.563 1 88.38 128 LEU A C 1
ATOM 955 O O . LEU A 1 128 ? -19.422 27.234 0.259 1 88.38 128 LEU A O 1
ATOM 959 N N . LEU A 1 129 ? -17.625 26.641 1.427 1 87.38 129 LEU A N 1
ATOM 960 C CA . LEU A 1 129 ? -17.5 27.969 2.029 1 87.38 129 LEU A CA 1
ATOM 961 C C . LEU A 1 129 ? -17.203 29.016 0.966 1 87.38 129 LEU A C 1
ATOM 963 O O . LEU A 1 129 ? -17.844 30.062 0.936 1 87.38 129 LEU A O 1
ATOM 967 N N . LEU A 1 130 ? -16.25 28.75 0.12 1 87.44 130 LEU A N 1
ATOM 968 C CA . LEU A 1 130 ? -15.898 29.688 -0.94 1 87.44 130 LEU A CA 1
ATOM 969 C C . LEU A 1 130 ? -17.078 29.906 -1.877 1 87.44 130 LEU A C 1
ATOM 971 O O . LEU A 1 130 ? -17.297 31.016 -2.363 1 87.44 130 LEU A O 1
ATOM 975 N N . TYR A 1 131 ? -17.812 28.828 -2.072 1 88.5 131 TYR A N 1
ATOM 976 C CA . TYR A 1 131 ? -19 28.922 -2.924 1 88.5 131 TYR A CA 1
ATOM 977 C C . TYR A 1 131 ? -20.062 29.812 -2.279 1 88.5 131 TYR A C 1
ATOM 979 O O . TYR A 1 131 ? -20.688 30.625 -2.953 1 88.5 131 TYR A O 1
ATOM 987 N N . ARG A 1 132 ? -20.25 29.734 -1.021 1 87.5 132 ARG A N 1
ATOM 988 C CA . ARG A 1 132 ? -21.234 30.547 -0.305 1 87.5 132 ARG A CA 1
ATOM 989 C C . ARG A 1 132 ? -20.844 32 -0.284 1 87.5 132 ARG A C 1
ATOM 991 O O . ARG A 1 132 ? -21.688 32.906 -0.447 1 87.5 132 ARG A O 1
ATOM 998 N N . ILE A 1 133 ? -19.547 32.219 -0.063 1 88 133 ILE A N 1
ATOM 999 C CA . ILE A 1 133 ? -19.062 33.625 -0.014 1 88 133 ILE A CA 1
ATOM 1000 C C . ILE A 1 133 ? -19.172 34.25 -1.4 1 88 133 ILE A C 1
ATOM 1002 O O . ILE A 1 133 ? -19.516 35.406 -1.528 1 88 133 ILE A O 1
ATOM 1006 N N . ARG A 1 134 ? -18.859 33.469 -2.396 1 85.75 134 ARG A N 1
ATOM 1007 C CA . ARG A 1 134 ? -18.922 34 -3.758 1 85.75 134 ARG A CA 1
ATOM 1008 C C . ARG A 1 134 ? -20.359 34.312 -4.156 1 85.75 134 ARG A C 1
ATOM 1010 O O . ARG A 1 134 ? -20.609 35.281 -4.879 1 85.75 134 ARG A O 1
ATOM 1017 N N . ARG A 1 135 ? -21.266 33.531 -3.68 1 86.44 135 ARG A N 1
ATOM 1018 C CA . ARG A 1 135 ? -22.656 33.719 -4.035 1 86.44 135 ARG A CA 1
ATOM 1019 C C . ARG A 1 135 ? -23.25 34.906 -3.27 1 86.44 135 ARG A C 1
ATOM 1021 O O . ARG A 1 135 ? -24.062 35.656 -3.814 1 86.44 135 ARG A O 1
ATOM 1028 N N . ASN A 1 136 ? -22.828 34.906 -1.955 1 89.69 136 ASN A N 1
ATOM 1029 C CA . ASN A 1 136 ? -23.344 36 -1.122 1 89.69 136 ASN A CA 1
ATOM 1030 C C . ASN A 1 136 ? -22.234 36.688 -0.339 1 89.69 136 ASN A C 1
ATOM 1032 O O . ASN A 1 136 ? -22.172 36.562 0.887 1 89.69 136 ASN A O 1
ATOM 1036 N N . PRO A 1 137 ? -21.438 37.406 -1.092 1 87 137 PRO A N 1
ATOM 1037 C CA . PRO A 1 137 ? -20.328 38.062 -0.39 1 87 137 PRO A CA 1
ATOM 1038 C C . PRO A 1 137 ? -20.797 39.094 0.633 1 87 137 PRO A C 1
ATOM 1040 O O . PRO A 1 137 ? -20.109 39.375 1.612 1 87 137 PRO A O 1
ATOM 1043 N N . GLU A 1 138 ? -21.953 39.656 0.523 1 86.5 138 GLU A N 1
ATOM 1044 C CA . GLU A 1 138 ? -22.469 40.688 1.393 1 86.5 138 GLU A CA 1
ATOM 1045 C C . GLU A 1 138 ? -22.656 40.188 2.82 1 86.5 138 GLU A C 1
ATOM 1047 O O . GLU A 1 138 ? -22.453 40.938 3.779 1 86.5 138 GLU A O 1
ATOM 1052 N N . GLN A 1 139 ? -22.984 38.969 2.949 1 84.44 139 GLN A N 1
ATOM 1053 C CA . GLN A 1 139 ? -23.203 38.406 4.281 1 84.44 139 GLN A CA 1
ATOM 1054 C C . GLN A 1 139 ? -21.922 38.438 5.102 1 84.44 139 GLN A C 1
ATOM 1056 O O . GLN A 1 139 ? -21.953 38.688 6.312 1 84.44 139 GLN A O 1
ATOM 1061 N N . LEU A 1 140 ? -20.859 38.188 4.43 1 85.5 140 LEU A N 1
ATOM 1062 C CA . LEU A 1 140 ? -19.578 38.188 5.117 1 85.5 140 LEU A CA 1
ATOM 1063 C C . LEU A 1 140 ? -19.062 39.594 5.316 1 85.5 140 LEU A C 1
ATOM 1065 O O . LEU A 1 140 ? -18.5 39.906 6.367 1 85.5 140 LEU A O 1
ATOM 1069 N N . LEU A 1 141 ? -19.25 40.469 4.367 1 87.19 141 LEU A N 1
ATOM 1070 C CA . LEU A 1 141 ? -18.641 41.812 4.355 1 87.19 141 LEU A CA 1
ATOM 1071 C C . LEU A 1 141 ? -19.406 42.75 5.285 1 87.19 141 LEU A C 1
ATOM 1073 O O . LEU A 1 141 ? -18.859 43.75 5.723 1 87.19 141 LEU A O 1
ATOM 1077 N N . THR A 1 142 ? -20.625 42.375 5.633 1 84.56 142 THR A N 1
ATOM 1078 C CA . THR A 1 142 ? -21.406 43.281 6.473 1 84.56 142 THR A CA 1
ATOM 1079 C C . THR A 1 142 ? -21.5 42.75 7.898 1 84.56 142 THR A C 1
ATOM 1081 O O . THR A 1 142 ? -22.062 43.406 8.773 1 84.56 142 THR A O 1
ATOM 1084 N N . GLN A 1 143 ? -20.875 41.625 8.086 1 79.94 143 GLN A N 1
ATOM 1085 C CA . GLN A 1 143 ? -20.906 41.062 9.422 1 79.94 143 GLN A CA 1
ATOM 1086 C C . GLN A 1 143 ? -20.125 41.906 10.414 1 79.94 143 GLN A C 1
ATOM 1088 O O . GLN A 1 143 ? -19.047 42.438 10.078 1 79.94 143 GLN A O 1
ATOM 1093 N N . PRO A 1 144 ? -20.719 42.156 11.578 1 73.88 144 PRO A N 1
ATOM 1094 C CA . PRO A 1 144 ? -19.984 42.938 12.562 1 73.88 144 PRO A CA 1
ATOM 1095 C C . PRO A 1 144 ? -18.719 42.25 13.07 1 73.88 144 PRO A C 1
ATOM 1097 O O . PRO A 1 144 ? -18.719 41.031 13.25 1 73.88 144 PRO A O 1
ATOM 1100 N N . ALA A 1 145 ? -17.688 42.969 12.992 1 67.06 145 ALA A N 1
ATOM 1101 C CA . ALA A 1 145 ? -16.438 42.406 13.523 1 67.06 145 ALA A CA 1
ATOM 1102 C C . ALA A 1 145 ? -16.516 42.219 15.031 1 67.06 145 ALA A C 1
ATOM 1104 O O . ALA A 1 145 ? -17.172 43.031 15.727 1 67.06 145 ALA A O 1
ATOM 1105 N N . PRO A 1 146 ? -16.078 41.156 15.539 1 60.66 146 PRO A N 1
ATOM 1106 C CA . PRO A 1 146 ? -16.125 40.938 16.984 1 60.66 146 PRO A CA 1
ATOM 1107 C C . PRO A 1 146 ? -15.391 42.031 17.766 1 60.66 146 PRO A C 1
ATOM 1109 O O . PRO A 1 146 ? -15.844 42.438 18.828 1 60.66 146 PRO A O 1
ATOM 1112 N N . ALA A 1 147 ? -14.289 42.375 17.312 1 62.38 147 ALA A N 1
ATOM 1113 C CA . ALA A 1 147 ? -13.5 43.406 17.953 1 62.38 147 ALA A CA 1
ATOM 1114 C C . ALA A 1 147 ? -12.797 44.281 16.922 1 62.38 147 ALA A C 1
ATOM 1116 O O . ALA A 1 147 ? -12.672 43.906 15.75 1 62.38 147 ALA A O 1
ATOM 1117 N N . TRP A 1 148 ? -12.492 45.5 17.359 1 62.31 148 TRP A N 1
ATOM 1118 C CA . TRP A 1 148 ? -11.773 46.438 16.5 1 62.31 148 TRP A CA 1
ATOM 1119 C C . TRP A 1 148 ? -10.453 45.812 16.031 1 62.31 148 TRP A C 1
ATOM 1121 O O . TRP A 1 148 ? -9.711 45.25 16.828 1 62.31 148 TRP A O 1
ATOM 1131 N N . ALA A 1 149 ? -10.258 45.781 14.797 1 60.53 149 ALA A N 1
ATOM 1132 C CA . ALA A 1 149 ? -8.992 45.375 14.195 1 60.53 149 ALA A CA 1
ATOM 1133 C C . ALA A 1 149 ? -8.82 43.844 14.266 1 60.53 149 ALA A C 1
ATOM 1135 O O . ALA A 1 149 ? -7.691 43.344 14.289 1 60.53 149 ALA A O 1
ATOM 1136 N N . GLU A 1 150 ? -9.859 43.219 14.602 1 69.38 150 GLU A N 1
ATOM 1137 C CA . GLU A 1 150 ? -9.789 41.75 14.586 1 69.38 150 GLU A CA 1
ATOM 1138 C C . GLU A 1 150 ? -10.195 41.188 13.227 1 69.38 150 GLU A C 1
ATOM 1140 O O . GLU A 1 150 ? -11.141 41.688 12.609 1 69.38 150 GLU A O 1
ATOM 1145 N N . PRO A 1 151 ? -9.375 40.281 12.742 1 75.69 151 PRO A N 1
ATOM 1146 C CA . PRO A 1 151 ? -9.742 39.688 11.461 1 75.69 151 PRO A CA 1
ATOM 1147 C C . PRO A 1 151 ? -11.039 38.875 11.539 1 75.69 151 PRO A C 1
ATOM 1149 O O . PRO A 1 151 ? -11.312 38.25 12.57 1 75.69 151 PRO A O 1
ATOM 1152 N N . LEU A 1 152 ? -11.82 38.969 10.469 1 78.06 152 LEU A N 1
ATOM 1153 C CA . LEU A 1 152 ? -13.031 38.156 10.375 1 78.06 152 LEU A CA 1
ATOM 1154 C C . LEU A 1 152 ? -12.695 36.688 10.398 1 78.06 152 LEU A C 1
ATOM 1156 O O . LEU A 1 152 ? -11.727 36.25 9.773 1 78.06 152 LEU A O 1
ATOM 1160 N N . SER A 1 153 ? -13.227 36 11.242 1 73.38 153 SER A N 1
ATOM 1161 C CA . SER A 1 153 ? -12.969 34.562 11.352 1 73.38 153 SER A CA 1
ATOM 1162 C C . SER A 1 153 ? -13.641 33.781 10.219 1 73.38 153 SER A C 1
ATOM 1164 O O . SER A 1 153 ? -14.867 33.844 10.078 1 73.38 153 SER A O 1
ATOM 1166 N N . LEU A 1 154 ? -12.828 33.25 9.32 1 76.88 154 LEU A N 1
ATOM 1167 C CA . LEU A 1 154 ? -13.336 32.344 8.297 1 76.88 154 LEU A CA 1
ATOM 1168 C C . LEU A 1 154 ? -13.18 30.906 8.734 1 76.88 154 LEU A C 1
ATOM 1170 O O . LEU A 1 154 ? -12.109 30.484 9.172 1 76.88 154 LEU A O 1
ATOM 1174 N N . GLN A 1 155 ? -14.141 30.266 9.125 1 68.62 155 GLN A N 1
ATOM 1175 C CA . GLN A 1 155 ? -14.078 28.859 9.516 1 68.62 155 GLN A CA 1
ATOM 1176 C C . GLN A 1 155 ? -13.734 27.984 8.32 1 68.62 155 GLN A C 1
ATOM 1178 O O . GLN A 1 155 ? -14.508 27.094 7.949 1 68.62 155 GLN A O 1
ATOM 1183 N N . ALA A 1 156 ? -12.633 28.156 7.711 1 67.12 156 ALA A N 1
ATOM 1184 C CA . ALA A 1 156 ? -12.242 27.453 6.484 1 67.12 156 ALA A CA 1
ATOM 1185 C C . ALA A 1 156 ? -11.688 26.062 6.797 1 67.12 156 ALA A C 1
ATOM 1187 O O . ALA A 1 156 ? -11.703 25.172 5.941 1 67.12 156 ALA A O 1
ATOM 1188 N N . GLY A 1 157 ? -11.328 25.734 7.988 1 62.97 157 GLY A N 1
ATOM 1189 C CA . GLY A 1 157 ? -10.789 24.438 8.336 1 62.97 157 GLY A CA 1
ATOM 1190 C C . GLY A 1 157 ? -9.359 24.234 7.875 1 62.97 157 GLY A C 1
ATOM 1191 O O . GLY A 1 157 ? -8.742 23.219 8.164 1 62.97 157 GLY A O 1
ATOM 1192 N N . ILE A 1 158 ? -8.891 25.094 6.961 1 67.44 158 ILE A N 1
ATOM 1193 C CA . ILE A 1 158 ? -7.504 25.062 6.508 1 67.44 158 ILE A CA 1
ATOM 1194 C C . ILE A 1 158 ? -6.754 26.266 7.09 1 67.44 158 ILE A C 1
ATOM 1196 O O . ILE A 1 158 ? -7.363 27.25 7.5 1 67.44 158 ILE A O 1
ATOM 1200 N N . PRO A 1 159 ? -5.516 26.125 7.164 1 65.06 159 PRO A N 1
ATOM 1201 C CA . PRO A 1 159 ? -4.762 27.281 7.668 1 65.06 159 PRO A CA 1
ATOM 1202 C C . PRO A 1 159 ? -4.809 28.484 6.719 1 65.06 159 PRO A C 1
ATOM 1204 O O . PRO A 1 159 ? -4.699 28.312 5.504 1 65.06 159 PRO A O 1
ATOM 1207 N N . LEU A 1 160 ? -5.117 29.578 7.27 1 74.75 160 LEU A N 1
ATOM 1208 C CA . LEU A 1 160 ? -5.164 30.828 6.523 1 74.75 160 LEU A CA 1
ATOM 1209 C C . LEU A 1 160 ? -3.986 31.734 6.891 1 74.75 160 LEU A C 1
ATOM 1211 O O . LEU A 1 160 ? -3.502 31.688 8.023 1 74.75 160 LEU A O 1
ATOM 1215 N N . TYR A 1 161 ? -3.494 32.469 5.922 1 72.5 161 TYR A N 1
ATOM 1216 C CA . TYR A 1 161 ? -2.441 33.438 6.145 1 72.5 161 TYR A CA 1
ATOM 1217 C C . TYR A 1 161 ? -3.031 34.844 6.371 1 72.5 161 TYR A C 1
ATOM 1219 O O . TYR A 1 161 ? -4.035 35.188 5.758 1 72.5 161 TYR A O 1
ATOM 1227 N N . ARG A 1 162 ? -2.432 35.562 7.305 1 77 162 ARG A N 1
ATOM 1228 C CA . ARG A 1 162 ? -2.932 36.875 7.652 1 77 162 ARG A CA 1
ATOM 1229 C C . ARG A 1 162 ? -1.812 37.906 7.617 1 77 162 ARG A C 1
ATOM 1231 O O . ARG A 1 162 ? -0.681 37.625 8.016 1 77 162 ARG A O 1
ATOM 1238 N N . LEU A 1 163 ? -2.127 39.062 7.02 1 78.38 163 LEU A N 1
ATOM 1239 C CA . LEU A 1 163 ? -1.229 40.219 6.965 1 78.38 163 LEU A CA 1
ATOM 1240 C C . LEU A 1 163 ? -1.876 41.438 7.605 1 78.38 163 LEU A C 1
ATOM 1242 O O . LEU A 1 163 ? -3.002 41.781 7.262 1 78.38 163 LEU A O 1
ATOM 1246 N N . ARG A 1 164 ? -1.266 41.906 8.648 1 75.69 164 ARG A N 1
ATOM 1247 C CA . ARG A 1 164 ? -1.712 43.125 9.312 1 75.69 164 ARG A CA 1
ATOM 1248 C C . ARG A 1 164 ? -0.689 44.25 9.141 1 75.69 164 ARG A C 1
ATOM 1250 O O . ARG A 1 164 ? 0.469 44.094 9.539 1 75.69 164 ARG A O 1
ATOM 1257 N N . GLN A 1 165 ? -1.15 45.281 8.523 1 72.94 165 GLN A N 1
ATOM 1258 C CA . GLN A 1 165 ? -0.227 46.375 8.305 1 72.94 165 GLN A CA 1
ATOM 1259 C C . GLN A 1 165 ? -0.924 47.719 8.484 1 72.94 165 GLN A C 1
ATOM 1261 O O . GLN A 1 165 ? -2.086 47.906 8.102 1 72.94 165 GLN A O 1
ATOM 1266 N N . ALA A 1 166 ? -0.221 48.688 9.117 1 74 166 ALA A N 1
ATOM 1267 C CA . ALA A 1 166 ? -0.705 50.031 9.258 1 74 166 ALA A CA 1
ATOM 1268 C C . ALA A 1 166 ? -0.151 50.938 8.156 1 74 166 ALA A C 1
ATOM 1270 O O . ALA A 1 166 ? 1.039 50.875 7.836 1 74 166 ALA A O 1
ATOM 1271 N N . LEU A 1 167 ? -1.058 51.562 7.484 1 78.12 167 LEU A N 1
ATOM 1272 C CA . LEU A 1 167 ? -0.671 52.5 6.426 1 78.12 167 LEU A CA 1
ATOM 1273 C C . LEU A 1 167 ? -0.854 53.938 6.875 1 78.12 167 LEU A C 1
ATOM 1275 O O . LEU A 1 167 ? -1.827 54.25 7.559 1 78.12 167 LEU A O 1
ATOM 1279 N N . PRO A 1 168 ? 0.176 54.75 6.492 1 76.94 168 PRO A N 1
ATOM 1280 C CA . PRO A 1 168 ? 0.078 56.156 6.844 1 76.94 168 PRO A CA 1
ATOM 1281 C C . PRO A 1 168 ? -0.843 56.938 5.906 1 76.94 168 PRO A C 1
ATOM 1283 O O . PRO A 1 168 ? -0.434 57.969 5.332 1 76.94 168 PRO A O 1
ATOM 1286 N N . LEU A 1 169 ? -1.897 56.438 5.473 1 79.25 169 LEU A N 1
ATOM 1287 C CA . LEU A 1 169 ? -2.879 57.094 4.605 1 79.25 169 LEU A CA 1
ATOM 1288 C C . LEU A 1 169 ? -4.254 57.094 5.266 1 79.25 169 LEU A C 1
ATOM 1290 O O . LEU A 1 169 ? -4.605 56.188 6.008 1 79.25 169 LEU A O 1
ATOM 1294 N N . PRO A 1 170 ? -4.84 58.25 4.969 1 81.38 170 PRO A N 1
ATOM 1295 C CA . PRO A 1 170 ? -6.215 58.281 5.469 1 81.38 170 PRO A CA 1
ATOM 1296 C C . PRO A 1 170 ? -7.074 57.156 4.91 1 81.38 170 PRO A C 1
ATOM 1298 O O . PRO A 1 170 ? -6.809 56.656 3.812 1 81.38 170 PRO A O 1
ATOM 1301 N N . PRO A 1 171 ? -8.047 56.719 5.574 1 83.25 171 PRO A N 1
ATOM 1302 C CA . PRO A 1 171 ? -8.859 55.562 5.211 1 83.25 171 PRO A CA 1
ATOM 1303 C C . PRO A 1 171 ? -9.531 55.719 3.848 1 83.25 171 PRO A C 1
ATOM 1305 O O . PRO A 1 171 ? -9.617 54.75 3.088 1 83.25 171 PRO A O 1
ATOM 1308 N N . LYS A 1 172 ? -10.039 56.906 3.5 1 84.25 172 LYS A N 1
ATOM 1309 C CA . LYS A 1 172 ? -10.734 57.094 2.23 1 84.25 172 LYS A CA 1
ATOM 1310 C C . LYS A 1 172 ? -9.781 56.906 1.052 1 84.25 172 LYS A C 1
ATOM 1312 O O . LYS A 1 172 ? -10.141 56.281 0.046 1 84.25 172 LYS A O 1
ATOM 1317 N N . GLU A 1 173 ? -8.609 57.406 1.139 1 86 173 GLU A N 1
ATOM 1318 C CA . GLU A 1 173 ? -7.629 57.281 0.068 1 86 173 GLU A CA 1
ATOM 1319 C C . GLU A 1 173 ? -7.133 55.844 -0.06 1 86 173 GLU A C 1
ATOM 1321 O O . GLU A 1 173 ? -6.863 55.375 -1.167 1 86 173 GLU A O 1
ATOM 1326 N N . THR A 1 174 ? -7.062 55.25 1.073 1 88.5 174 THR A N 1
ATOM 1327 C CA . THR A 1 174 ? -6.617 53.844 1.061 1 88.5 174 THR A CA 1
ATOM 1328 C C . THR A 1 174 ? -7.652 52.938 0.382 1 88.5 174 THR A C 1
ATOM 1330 O O . THR A 1 174 ? -7.297 52.031 -0.36 1 88.5 174 THR A O 1
ATOM 1333 N N . VAL A 1 175 ? -8.836 53.188 0.688 1 90.69 175 VAL A N 1
ATOM 1334 C CA . VAL A 1 175 ? -9.914 52.406 0.112 1 90.69 175 VAL A CA 1
ATOM 1335 C C . VAL A 1 175 ? -9.922 52.562 -1.406 1 90.69 175 VAL A C 1
ATOM 1337 O O . VAL A 1 175 ? -10.102 51.594 -2.139 1 90.69 175 VAL A O 1
ATOM 1340 N N . GLU A 1 176 ? -9.797 53.781 -1.863 1 91.25 176 GLU A N 1
ATOM 1341 C CA . GLU A 1 176 ? -9.805 54.031 -3.301 1 91.25 176 GLU A CA 1
ATOM 1342 C C . GLU A 1 176 ? -8.586 53.406 -3.975 1 91.25 176 GLU A C 1
ATOM 1344 O O . GLU A 1 176 ? -8.688 52.844 -5.066 1 91.25 176 GLU A O 1
ATOM 1349 N N . ALA A 1 177 ? -7.434 53.5 -3.373 1 89.94 177 ALA A N 1
ATOM 1350 C CA . ALA A 1 177 ? -6.223 52.906 -3.922 1 89.94 177 ALA A CA 1
ATOM 1351 C C . ALA A 1 177 ? -6.348 51.375 -3.973 1 89.94 177 ALA A C 1
ATOM 1353 O O . ALA A 1 177 ? -5.906 50.75 -4.934 1 89.94 177 ALA A O 1
ATOM 1354 N N . LEU A 1 178 ? -6.895 50.812 -2.961 1 92.19 178 LEU A N 1
ATOM 1355 C CA . LEU A 1 178 ? -7.07 49.375 -2.887 1 92.19 178 LEU A CA 1
ATOM 1356 C C . LEU A 1 178 ? -8.086 48.906 -3.922 1 92.19 178 LEU A C 1
ATOM 1358 O O . LEU A 1 178 ? -7.906 47.844 -4.523 1 92.19 178 LEU A O 1
ATOM 1362 N N . ARG A 1 179 ? -9.109 49.688 -4.039 1 93 179 ARG A N 1
ATOM 1363 C CA . ARG A 1 179 ? -10.117 49.344 -5.043 1 93 179 ARG A CA 1
ATOM 1364 C C . ARG A 1 179 ? -9.5 49.281 -6.438 1 93 179 ARG A C 1
ATOM 1366 O O . ARG A 1 179 ? -9.781 48.344 -7.199 1 93 179 ARG A O 1
ATOM 1373 N N . THR A 1 180 ? -8.656 50.156 -6.746 1 91.62 180 THR A N 1
ATOM 1374 C CA . THR A 1 180 ? -8.008 50.219 -8.055 1 91.62 180 THR A CA 1
ATOM 1375 C C . THR A 1 180 ? -7.031 49.031 -8.211 1 91.62 180 THR A C 1
ATOM 1377 O O . THR A 1 180 ? -6.988 48.406 -9.266 1 91.62 180 THR A O 1
ATOM 1380 N N . TRP A 1 181 ? -6.312 48.812 -7.172 1 91.88 181 TRP A N 1
ATOM 1381 C CA . TRP A 1 181 ? -5.34 47.75 -7.227 1 91.88 181 TRP A CA 1
ATOM 1382 C C . TRP A 1 181 ? -6.035 46.375 -7.352 1 91.88 181 TRP A C 1
ATOM 1384 O O . TRP A 1 181 ? -5.609 45.531 -8.133 1 91.88 181 TRP A O 1
ATOM 1394 N N . LEU A 1 182 ? -7.047 46.156 -6.609 1 93.62 182 LEU A N 1
ATOM 1395 C CA . LEU A 1 182 ? -7.781 44.906 -6.629 1 93.62 182 LEU A CA 1
ATOM 1396 C C . LEU A 1 182 ? -8.477 44.688 -7.973 1 93.62 182 LEU A C 1
ATOM 1398 O O . LEU A 1 182 ? -8.539 43.594 -8.484 1 93.62 182 LEU A O 1
ATOM 1402 N N . GLY A 1 183 ? -9.031 45.75 -8.523 1 91.38 183 GLY A N 1
ATOM 1403 C CA . GLY A 1 183 ? -9.703 45.688 -9.805 1 91.38 183 GLY A CA 1
ATOM 1404 C C . GLY A 1 183 ? -8.781 45.312 -10.945 1 91.38 183 GLY A C 1
ATOM 1405 O O . GLY A 1 183 ? -9.211 44.656 -11.914 1 91.38 183 GLY A O 1
ATOM 1406 N N . GLN A 1 184 ? -7.488 45.562 -10.828 1 90.06 184 GLN A N 1
ATOM 1407 C CA . GLN A 1 184 ? -6.531 45.25 -11.891 1 90.06 184 GLN A CA 1
ATOM 1408 C C . GLN A 1 184 ? -6.02 43.812 -11.781 1 90.06 184 GLN A C 1
ATOM 1410 O O . GLN A 1 184 ? -5.645 43.219 -12.789 1 90.06 184 GLN A O 1
ATOM 1415 N N . ARG A 1 185 ? -6.055 43.344 -10.656 1 88.81 185 ARG A N 1
ATOM 1416 C CA . ARG A 1 185 ? -5.355 42.094 -10.445 1 88.81 185 ARG A CA 1
ATOM 1417 C C . ARG A 1 185 ? -6.344 40.938 -10.25 1 88.81 185 ARG A C 1
ATOM 1419 O O . ARG A 1 185 ? -5.992 39.781 -10.445 1 88.81 185 ARG A O 1
ATOM 1426 N N . PHE A 1 186 ? -7.488 41.25 -9.766 1 92.12 186 PHE A N 1
ATOM 1427 C CA . PHE A 1 186 ? -8.453 40.219 -9.469 1 92.12 186 PHE A CA 1
ATOM 1428 C C . PHE A 1 186 ? -9.664 40.312 -10.398 1 92.12 186 PHE A C 1
ATOM 1430 O O . PHE A 1 186 ? -9.945 41.375 -10.945 1 92.12 186 PHE A O 1
ATOM 1437 N N . GLN A 1 187 ? -10.281 39.281 -10.688 1 89.19 187 GLN A N 1
ATOM 1438 C CA . GLN A 1 187 ? -11.391 39.219 -11.641 1 89.19 187 GLN A CA 1
ATOM 1439 C C . GLN A 1 187 ? -12.695 39.656 -10.984 1 89.19 187 GLN A C 1
ATOM 1441 O O . GLN A 1 187 ? -13.516 40.312 -11.617 1 89.19 187 GLN A O 1
ATOM 1446 N N . GLN A 1 188 ? -12.875 39.188 -9.773 1 89.25 188 GLN A N 1
ATOM 1447 C CA . GLN A 1 188 ? -14.094 39.562 -9.055 1 89.25 188 GLN A CA 1
ATOM 1448 C C . GLN A 1 188 ? -13.766 40.25 -7.734 1 89.25 188 GLN A C 1
ATOM 1450 O O . GLN A 1 188 ? -13 39.719 -6.926 1 89.25 188 GLN A O 1
ATOM 1455 N N . VAL A 1 189 ? -14.352 41.5 -7.59 1 93.5 189 VAL A N 1
ATOM 1456 C CA . VAL A 1 189 ? -14.141 42.25 -6.367 1 93.5 189 VAL A CA 1
ATOM 1457 C C . VAL A 1 189 ? -15.484 42.688 -5.781 1 93.5 189 VAL A C 1
ATOM 1459 O O . VAL A 1 189 ? -16.328 43.25 -6.484 1 93.5 189 VAL A O 1
ATOM 1462 N N . ALA A 1 190 ? -15.75 42.312 -4.598 1 92.88 190 ALA A N 1
ATOM 1463 C CA . ALA A 1 190 ? -16.938 42.75 -3.859 1 92.88 190 ALA A CA 1
ATOM 1464 C C . ALA A 1 190 ? -16.547 43.656 -2.693 1 92.88 190 ALA A C 1
ATOM 1466 O O . ALA A 1 190 ? -15.523 43.438 -2.037 1 92.88 190 ALA A O 1
ATOM 1467 N N . GLU A 1 191 ? -17.281 44.688 -2.508 1 93.25 191 GLU A N 1
ATOM 1468 C CA . GLU A 1 191 ? -17.031 45.656 -1.445 1 93.25 191 GLU A CA 1
ATOM 1469 C C . GLU A 1 191 ? -18.219 45.75 -0.492 1 93.25 191 GLU A C 1
ATOM 1471 O O . GLU A 1 191 ? -19.359 45.625 -0.912 1 93.25 191 GLU A O 1
ATOM 1476 N N . GLY A 1 192 ? -17.891 45.781 0.838 1 89.75 192 GLY A N 1
ATOM 1477 C CA . GLY A 1 192 ? -18.906 45.969 1.868 1 89.75 192 GLY A CA 1
ATOM 1478 C C . GLY A 1 192 ? -18.422 46.844 3.014 1 89.75 192 GLY A C 1
ATOM 1479 O O . GLY A 1 192 ? -17.219 47.062 3.182 1 89.75 192 GLY A O 1
ATOM 1480 N N . THR A 1 193 ? -19.359 47.5 3.668 1 88.25 193 THR A N 1
ATOM 1481 C CA . THR A 1 193 ? -19.047 48.312 4.824 1 88.25 193 THR A CA 1
ATOM 1482 C C . THR A 1 193 ? -19.672 47.75 6.09 1 88.25 193 THR A C 1
ATOM 1484 O O . THR A 1 193 ? -20.766 47.188 6.047 1 88.25 193 THR A O 1
ATOM 1487 N N . ALA A 1 194 ? -18.922 47.688 7.094 1 83.5 194 ALA A N 1
ATOM 1488 C CA . ALA A 1 194 ? -19.406 47.219 8.391 1 83.5 194 ALA A CA 1
ATOM 1489 C C . ALA A 1 194 ? -19.203 48.25 9.469 1 83.5 194 ALA A C 1
ATOM 1491 O O . ALA A 1 194 ? -18.219 49 9.461 1 83.5 194 ALA A O 1
ATOM 1492 N N . PRO A 1 195 ? -20.156 48.281 10.336 1 77.62 195 PRO A N 1
ATOM 1493 C CA . PRO A 1 195 ? -20.031 49.25 11.43 1 77.62 195 PRO A CA 1
ATOM 1494 C C . PRO A 1 195 ? -18.938 48.875 12.422 1 77.62 195 PRO A C 1
ATOM 1496 O O . PRO A 1 195 ? -18.656 47.688 12.617 1 77.62 195 PRO A O 1
ATOM 1499 N N . LEU A 1 196 ? -18.203 49.75 12.898 1 72.69 196 LEU A N 1
ATOM 1500 C CA . LEU A 1 196 ? -17.141 49.531 13.875 1 72.69 196 LEU A CA 1
ATOM 1501 C C . LEU A 1 196 ? -17.734 49.281 15.266 1 72.69 196 LEU A C 1
ATOM 1503 O O . LEU A 1 196 ? -18.781 49.844 15.602 1 72.69 196 LEU A O 1
ATOM 1507 N N . PRO A 1 197 ? -17.047 48.406 15.891 1 66.69 197 PRO A N 1
ATOM 1508 C CA . PRO A 1 197 ? -17.469 48.25 17.281 1 66.69 197 PRO A CA 1
ATOM 1509 C C . PRO A 1 197 ? -17.312 49.531 18.094 1 66.69 197 PRO A C 1
ATOM 1511 O O . PRO A 1 197 ? -16.516 50.406 17.734 1 66.69 197 PRO A O 1
ATOM 1514 N N . PRO A 1 198 ? -18.188 49.719 19.016 1 58.66 198 PRO A N 1
ATOM 1515 C CA . PRO A 1 198 ? -18.172 50.969 19.797 1 58.66 198 PRO A CA 1
ATOM 1516 C C . PRO A 1 198 ? -16.812 51.25 20.422 1 58.66 198 PRO A C 1
ATOM 1518 O O . PRO A 1 198 ? -16.5 52.406 20.719 1 58.66 198 PRO A O 1
ATOM 1521 N N . GLU A 1 199 ? -16.109 50.25 20.531 1 58.53 199 GLU A N 1
ATOM 1522 C CA . GLU A 1 199 ? -14.828 50.469 21.203 1 58.53 199 GLU A CA 1
ATOM 1523 C C . GLU A 1 199 ? -13.789 51.062 20.25 1 58.53 199 GLU A C 1
ATOM 1525 O O . GLU A 1 199 ? -12.711 51.469 20.688 1 58.53 199 GLU A O 1
ATOM 1530 N N . ALA A 1 200 ? -14.047 51.281 18.984 1 60 200 ALA A N 1
ATOM 1531 C CA . ALA A 1 200 ? -13.07 51.719 17.984 1 60 200 ALA A CA 1
ATOM 1532 C C . ALA A 1 200 ? -12.844 53.25 18.078 1 60 200 ALA A C 1
ATOM 1534 O O . ALA A 1 200 ? -13.758 54 18.422 1 60 200 ALA A O 1
ATOM 1535 N N . PRO A 1 201 ? -11.5 53.562 17.984 1 56.12 201 PRO A N 1
ATOM 1536 C CA . PRO A 1 201 ? -11.258 55.031 17.922 1 56.12 201 PRO A CA 1
ATOM 1537 C C . PRO A 1 201 ? -11.852 55.656 16.672 1 56.12 201 PRO A C 1
ATOM 1539 O O . PRO A 1 201 ? -11.797 55.094 15.586 1 56.12 201 PRO A O 1
ATOM 1542 N N . GLU A 1 202 ? -12.484 56.812 16.812 1 59.44 202 GLU A N 1
ATOM 1543 C CA . GLU A 1 202 ? -13.094 57.656 15.789 1 59.44 202 GLU A CA 1
ATOM 1544 C C . GLU A 1 202 ? -14.242 56.938 15.094 1 59.44 202 GLU A C 1
ATOM 1546 O O . GLU A 1 202 ? -14.133 56.594 13.914 1 59.44 202 GLU A O 1
ATOM 1551 N N . ALA A 1 203 ? -15.148 56.406 15.852 1 56.38 203 ALA A N 1
ATOM 1552 C CA . ALA A 1 203 ? -16.328 55.562 15.609 1 56.38 203 ALA A CA 1
ATOM 1553 C C . ALA A 1 203 ? -17.094 56.031 14.375 1 56.38 203 ALA A C 1
ATOM 1555 O O . ALA A 1 203 ? -17.969 55.344 13.875 1 56.38 203 ALA A O 1
ATOM 1556 N N . GLU A 1 204 ? -16.641 57.156 13.859 1 61.34 204 GLU A N 1
ATOM 1557 C CA . GLU A 1 204 ? -17.5 57.719 12.828 1 61.34 204 GLU A CA 1
ATOM 1558 C C . GLU A 1 204 ? -17.234 57.062 11.477 1 61.34 204 GLU A C 1
ATOM 1560 O O . GLU A 1 204 ? -18.094 57.062 10.594 1 61.34 204 GLU A O 1
ATOM 1565 N N . LEU A 1 205 ? -15.992 56.406 11.297 1 71.69 205 LEU A N 1
ATOM 1566 C CA . LEU A 1 205 ? -15.75 55.844 9.969 1 71.69 205 LEU A CA 1
ATOM 1567 C C . LEU A 1 205 ? -15.945 54.312 9.984 1 71.69 205 LEU A C 1
ATOM 1569 O O . LEU A 1 205 ? -15.453 53.625 10.883 1 71.69 205 LEU A O 1
ATOM 1573 N N . PRO A 1 206 ? -16.812 53.906 9.062 1 79.25 206 PRO A N 1
ATOM 1574 C CA . PRO A 1 206 ? -17.078 52.469 8.977 1 79.25 206 PRO A CA 1
ATOM 1575 C C . PRO A 1 206 ? -15.883 51.688 8.477 1 79.25 206 PRO A C 1
ATOM 1577 O O . PRO A 1 206 ? -14.938 52.25 7.93 1 79.25 206 PRO A O 1
ATOM 1580 N N . GLU A 1 207 ? -15.836 50.469 8.852 1 86.69 207 GLU A N 1
ATOM 1581 C CA . GLU A 1 207 ? -14.836 49.562 8.32 1 86.69 207 GLU A CA 1
ATOM 1582 C C . GLU A 1 207 ? -15.227 49.062 6.926 1 86.69 207 GLU A C 1
ATOM 1584 O O . GLU A 1 207 ? -16.359 48.656 6.703 1 86.69 207 GLU A O 1
ATOM 1589 N N . VAL A 1 208 ? -14.305 49.281 5.918 1 89.5 208 VAL A N 1
ATOM 1590 C CA . VAL A 1 208 ? -14.555 48.844 4.551 1 89.5 208 VAL A CA 1
ATOM 1591 C C . VAL A 1 208 ? -13.867 47.5 4.312 1 89.5 208 VAL A C 1
ATOM 1593 O O . VAL A 1 208 ? -12.703 47.312 4.68 1 89.5 208 VAL A O 1
ATOM 1596 N N . ARG A 1 209 ? -14.625 46.562 3.809 1 91.81 209 ARG A N 1
ATOM 1597 C CA . ARG A 1 209 ? -14.109 45.219 3.545 1 91.81 209 ARG A CA 1
ATOM 1598 C C . ARG A 1 209 ? -14.188 44.906 2.059 1 91.81 209 ARG A C 1
ATOM 1600 O O . ARG A 1 209 ? -15.133 45.281 1.376 1 91.81 209 ARG A O 1
ATOM 1607 N N . PHE A 1 210 ? -13.141 44.219 1.551 1 93.62 210 PHE A N 1
ATOM 1608 C CA . PHE A 1 210 ? -13.078 43.812 0.157 1 93.62 210 PHE A CA 1
ATOM 1609 C C . PHE A 1 210 ? -12.922 42.281 0.057 1 93.62 210 PHE A C 1
ATOM 1611 O O . PHE A 1 210 ? -12.188 41.688 0.842 1 93.62 210 PHE A O 1
ATOM 1618 N N . TRP A 1 211 ? -13.68 41.688 -0.762 1 92.94 211 TRP A N 1
ATOM 1619 C CA . TRP A 1 211 ? -13.516 40.281 -1.143 1 92.94 211 TRP A CA 1
ATOM 1620 C C . TRP A 1 211 ? -13.148 40.156 -2.617 1 92.94 211 TRP A C 1
ATOM 1622 O O . TRP A 1 211 ? -13.922 40.562 -3.492 1 92.94 211 TRP A O 1
ATOM 1632 N N . ALA A 1 212 ? -11.945 39.719 -2.918 1 93.75 212 ALA A N 1
ATOM 1633 C CA . ALA A 1 212 ? -11.461 39.562 -4.289 1 93.75 212 ALA A CA 1
ATOM 1634 C C . ALA A 1 212 ? -11.055 38.125 -4.582 1 93.75 212 ALA A C 1
ATOM 1636 O O . ALA A 1 212 ? -10.477 37.438 -3.727 1 93.75 212 ALA A O 1
ATOM 1637 N N . THR A 1 213 ? -11.531 37.656 -5.758 1 92.06 213 THR A N 1
ATOM 1638 C CA . THR A 1 213 ? -11.188 36.281 -6.145 1 92.06 213 THR A CA 1
ATOM 1639 C C . THR A 1 213 ? -10.594 36.281 -7.555 1 92.06 213 THR A C 1
ATOM 1641 O O . THR A 1 213 ? -10.93 37.125 -8.391 1 92.06 213 THR A O 1
ATOM 1644 N N . ARG A 1 214 ? -9.562 35.406 -7.746 1 89.5 214 ARG A N 1
ATOM 1645 C CA . ARG A 1 214 ? -8.969 35.125 -9.047 1 89.5 214 ARG A CA 1
ATOM 1646 C C . ARG A 1 214 ? -9.078 33.625 -9.383 1 89.5 214 ARG A C 1
ATOM 1648 O O . ARG A 1 214 ? -8.703 32.781 -8.578 1 89.5 214 ARG A O 1
ATOM 1655 N N . ASP A 1 215 ? -9.648 33.156 -10.547 1 87.31 215 ASP A N 1
ATOM 1656 C CA . ASP A 1 215 ? -9.812 31.781 -11.008 1 87.31 215 ASP A CA 1
ATOM 1657 C C . ASP A 1 215 ? -10.602 30.953 -10.008 1 87.31 215 ASP A C 1
ATOM 1659 O O . ASP A 1 215 ? -10.234 29.812 -9.703 1 87.31 215 ASP A O 1
ATOM 1663 N N . ALA A 1 216 ? -11.703 31.531 -9.555 1 83.5 216 ALA A N 1
ATOM 1664 C CA . ALA A 1 216 ? -12.492 30.969 -8.469 1 83.5 216 ALA A CA 1
ATOM 1665 C C . ALA A 1 216 ? -13.078 29.609 -8.859 1 83.5 216 ALA A C 1
ATOM 1667 O O . ALA A 1 216 ? -13.125 28.688 -8.039 1 83.5 216 ALA A O 1
ATOM 1668 N N . PRO A 1 217 ? -13.484 29.438 -10.062 1 82.75 217 PRO A N 1
ATOM 1669 C CA . PRO A 1 217 ? -14.117 28.156 -10.367 1 82.75 217 PRO A CA 1
ATOM 1670 C C . PRO A 1 217 ? -13.156 26.969 -10.242 1 82.75 217 PRO A C 1
ATOM 1672 O O . PRO A 1 217 ? -13.594 25.844 -10 1 82.75 217 PRO A O 1
ATOM 1675 N N . PHE A 1 218 ? -11.938 27.266 -10.461 1 86.38 218 PHE A N 1
ATOM 1676 C CA . PHE A 1 218 ? -10.969 26.172 -10.391 1 86.38 218 PHE A CA 1
ATOM 1677 C C . PHE A 1 218 ? -10.742 25.75 -8.945 1 86.38 218 PHE A C 1
ATOM 1679 O O . PHE A 1 218 ? -10.188 24.672 -8.695 1 86.38 218 PHE A O 1
ATOM 1686 N N . ALA A 1 219 ? -11.133 26.578 -8 1 84.44 219 ALA A N 1
ATOM 1687 C CA . ALA A 1 219 ? -11 26.203 -6.594 1 84.44 219 ALA A CA 1
ATOM 1688 C C . ALA A 1 219 ? -11.945 25.047 -6.246 1 84.44 219 ALA A C 1
ATOM 1690 O O . ALA A 1 219 ? -11.664 24.266 -5.336 1 84.44 219 ALA A O 1
ATOM 1691 N N . TYR A 1 220 ? -12.938 24.906 -7.07 1 87.5 220 TYR A N 1
ATOM 1692 C CA . TYR A 1 220 ? -13.922 23.859 -6.809 1 87.5 220 TYR A CA 1
ATOM 1693 C C . TYR A 1 220 ? -13.438 22.5 -7.32 1 87.5 220 TYR A C 1
ATOM 1695 O O . TYR A 1 220 ? -14.008 21.469 -6.977 1 87.5 220 TYR A O 1
ATOM 1703 N N . LEU A 1 221 ? -12.43 22.547 -8.062 1 88.38 221 LEU A N 1
ATOM 1704 C CA . LEU A 1 221 ? -11.906 21.312 -8.656 1 88.38 221 LEU A CA 1
ATOM 1705 C C . LEU A 1 221 ? -10.852 20.688 -7.758 1 88.38 221 LEU A C 1
ATOM 1707 O O . LEU A 1 221 ? -10.5 19.516 -7.93 1 88.38 221 LEU A O 1
ATOM 1711 N N . ARG A 1 222 ? -10.43 21.359 -6.777 1 84.62 222 ARG A N 1
ATOM 1712 C CA . ARG A 1 222 ? -9.328 20.859 -5.957 1 84.62 222 ARG A CA 1
ATOM 1713 C C . ARG A 1 222 ? -9.727 19.594 -5.199 1 84.62 222 ARG A C 1
ATOM 1715 O O . ARG A 1 222 ? -8.977 18.625 -5.168 1 84.62 222 ARG A O 1
ATOM 1722 N N . PRO A 1 223 ? -10.945 19.562 -4.664 1 88.88 223 PRO A N 1
ATOM 1723 C CA . PRO A 1 223 ? -11.32 18.344 -3.953 1 88.88 223 PRO A CA 1
ATOM 1724 C C . PRO A 1 223 ? -11.438 17.125 -4.883 1 88.88 223 PRO A C 1
ATOM 1726 O O . PRO A 1 223 ? -11.398 15.984 -4.426 1 88.88 223 PRO A O 1
ATOM 1729 N N . ALA A 1 224 ? -11.539 17.422 -6.117 1 91.94 224 ALA A N 1
ATOM 1730 C CA . ALA A 1 224 ? -11.672 16.328 -7.074 1 91.94 224 ALA A CA 1
ATOM 1731 C C . ALA A 1 224 ? -10.414 15.453 -7.09 1 91.94 224 ALA A C 1
ATOM 1733 O O . ALA A 1 224 ? -10.492 14.25 -7.359 1 91.94 224 ALA A O 1
ATOM 1734 N N . LEU A 1 225 ? -9.266 16.031 -6.852 1 87.62 225 LEU A N 1
ATOM 1735 C CA . LEU A 1 225 ? -8.039 15.242 -6.801 1 87.62 225 LEU A CA 1
ATOM 1736 C C . LEU A 1 225 ? -8.102 14.211 -5.68 1 87.62 225 LEU A C 1
ATOM 1738 O O . LEU A 1 225 ? -7.812 13.031 -5.895 1 87.62 225 LEU A O 1
ATOM 1742 N N . LEU A 1 226 ? -8.555 14.656 -4.52 1 87.69 226 LEU A N 1
ATOM 1743 C CA . LEU A 1 226 ? -8.648 13.75 -3.379 1 87.69 226 LEU A CA 1
ATOM 1744 C C . LEU A 1 226 ? -9.75 12.727 -3.59 1 87.69 226 LEU A C 1
ATOM 1746 O O . LEU A 1 226 ? -9.617 11.57 -3.184 1 87.69 226 LEU A O 1
ATOM 1750 N N . ALA A 1 227 ? -10.797 13.133 -4.238 1 93.38 227 ALA A N 1
ATOM 1751 C CA . ALA A 1 227 ? -11.883 12.203 -4.539 1 93.38 227 ALA A CA 1
ATOM 1752 C C . ALA A 1 227 ? -11.422 11.117 -5.508 1 93.38 227 ALA A C 1
ATOM 1754 O O . ALA A 1 227 ? -11.812 9.953 -5.375 1 93.38 227 ALA A O 1
ATOM 1755 N N . GLY A 1 228 ? -10.727 11.578 -6.457 1 93.06 228 GLY A N 1
ATOM 1756 C CA . GLY A 1 228 ? -10.188 10.609 -7.391 1 93.06 228 GLY A CA 1
ATOM 1757 C C . GLY A 1 228 ? -9.242 9.617 -6.734 1 93.06 228 GLY A C 1
ATOM 1758 O O . GLY A 1 228 ? -9.312 8.414 -7.008 1 93.06 228 GLY A O 1
ATOM 1759 N N . LEU A 1 229 ? -8.367 10.039 -5.891 1 88.75 229 LEU A N 1
ATOM 1760 C CA . LEU A 1 229 ? -7.445 9.148 -5.195 1 88.75 229 LEU A CA 1
ATOM 1761 C C . LEU A 1 229 ? -8.203 8.203 -4.27 1 88.75 229 LEU A C 1
ATOM 1763 O O . LEU A 1 229 ? -7.836 7.031 -4.133 1 88.75 229 LEU A O 1
ATOM 1767 N N . LEU A 1 230 ? -9.203 8.766 -3.621 1 91.94 230 LEU A N 1
ATOM 1768 C CA . LEU A 1 230 ? -10.008 7.934 -2.736 1 91.94 230 LEU A CA 1
ATOM 1769 C C . LEU A 1 230 ? -10.742 6.855 -3.525 1 91.94 230 LEU A C 1
ATOM 1771 O O . LEU A 1 230 ? -10.805 5.699 -3.096 1 91.94 230 LEU A O 1
ATOM 1775 N N . LEU A 1 231 ? -11.258 7.25 -4.609 1 94.44 231 LEU A N 1
ATOM 1776 C CA . LEU A 1 231 ? -11.953 6.281 -5.449 1 94.44 231 LEU A CA 1
ATOM 1777 C C . LEU A 1 231 ? -10.992 5.203 -5.945 1 94.44 231 LEU A C 1
ATOM 1779 O O . LEU A 1 231 ? -11.367 4.031 -6.027 1 94.44 231 LEU A O 1
ATOM 1783 N N . ALA A 1 232 ? -9.836 5.551 -6.359 1 92.19 232 ALA A N 1
ATOM 1784 C CA . ALA A 1 232 ? -8.828 4.582 -6.781 1 92.19 232 ALA A CA 1
ATOM 1785 C C . ALA A 1 232 ? -8.469 3.629 -5.645 1 92.19 232 ALA A C 1
ATOM 1787 O O . ALA A 1 232 ? -8.305 2.426 -5.859 1 92.19 232 ALA A O 1
ATOM 1788 N N . LEU A 1 233 ? -8.336 4.18 -4.473 1 90.81 233 LEU A N 1
ATOM 1789 C CA . LEU A 1 233 ? -8.016 3.348 -3.318 1 90.81 233 LEU A CA 1
ATOM 1790 C C . LEU A 1 233 ? -9.164 2.395 -2.996 1 90.81 233 LEU A C 1
ATOM 1792 O O . LEU A 1 233 ? -8.93 1.25 -2.602 1 90.81 233 LEU A O 1
ATOM 1796 N N . LEU A 1 234 ? -10.336 2.93 -3.158 1 92 234 LEU A N 1
ATOM 1797 C CA . LEU A 1 234 ? -11.5 2.078 -2.912 1 92 234 LEU A CA 1
ATOM 1798 C C . LEU A 1 234 ? -11.555 0.936 -3.922 1 92 234 LEU A C 1
ATOM 1800 O O . LEU A 1 234 ? -11.93 -0.186 -3.576 1 92 234 LEU A O 1
ATOM 1804 N N . ALA A 1 235 ? -11.258 1.262 -5.086 1 91.94 235 ALA A N 1
ATOM 1805 C CA . ALA A 1 235 ? -11.203 0.218 -6.105 1 91.94 235 ALA A CA 1
ATOM 1806 C C . ALA A 1 235 ? -10.18 -0.855 -5.738 1 91.94 235 ALA A C 1
ATOM 1808 O O . ALA A 1 235 ? -10.477 -2.051 -5.809 1 91.94 235 ALA A O 1
ATOM 1809 N N . MET A 1 236 ? -9.023 -0.469 -5.328 1 89.12 236 MET A N 1
ATOM 1810 C CA . MET A 1 236 ? -7.969 -1.412 -4.965 1 89.12 236 MET A CA 1
ATOM 1811 C C . MET A 1 236 ? -8.336 -2.184 -3.705 1 89.12 236 MET A C 1
ATOM 1813 O O . MET A 1 236 ? -8.016 -3.367 -3.578 1 89.12 236 MET A O 1
ATOM 1817 N N . TRP A 1 237 ? -8.914 -1.426 -2.789 1 90.5 237 TRP A N 1
ATOM 1818 C CA . TRP A 1 237 ? -9.336 -2.08 -1.554 1 90.5 237 TRP A CA 1
ATOM 1819 C C . TRP A 1 237 ? -10.391 -3.148 -1.835 1 90.5 237 TRP A C 1
ATOM 1821 O O . TRP A 1 237 ? -10.391 -4.207 -1.201 1 90.5 237 TRP A O 1
ATOM 1831 N N . SER A 1 238 ? -11.25 -2.896 -2.781 1 90.69 238 SER A N 1
ATOM 1832 C CA . SER A 1 238 ? -12.258 -3.881 -3.162 1 90.69 238 SER A CA 1
ATOM 1833 C C . SER A 1 238 ? -11.617 -5.117 -3.781 1 90.69 238 SER A C 1
ATOM 1835 O O . SER A 1 238 ? -12.039 -6.242 -3.512 1 90.69 238 SER A O 1
ATOM 1837 N N . VAL A 1 239 ? -10.625 -4.961 -4.508 1 87.5 239 VAL A N 1
ATOM 1838 C CA . VAL A 1 239 ? -9.93 -6.074 -5.152 1 87.5 239 VAL A CA 1
ATOM 1839 C C . VAL A 1 239 ? -9.18 -6.891 -4.102 1 87.5 239 VAL A C 1
ATOM 1841 O O . VAL A 1 239 ? -9.203 -8.125 -4.137 1 87.5 239 VAL A O 1
ATOM 1844 N N . VAL A 1 240 ? -8.555 -6.23 -3.174 1 86.06 240 VAL A N 1
ATOM 1845 C CA . VAL A 1 240 ? -7.742 -6.902 -2.164 1 86.06 240 VAL A CA 1
ATOM 1846 C C . VAL A 1 240 ? -8.648 -7.672 -1.204 1 86.06 240 VAL A C 1
ATOM 1848 O O . VAL A 1 240 ? -8.273 -8.75 -0.726 1 86.06 240 VAL A O 1
ATOM 1851 N N . THR A 1 241 ? -9.875 -7.184 -1.01 1 87.75 241 THR A N 1
ATOM 1852 C CA . THR A 1 241 ? -10.742 -7.801 -0.013 1 87.75 241 THR A CA 1
ATOM 1853 C C . THR A 1 241 ? -11.656 -8.836 -0.661 1 87.75 241 THR A C 1
ATOM 1855 O O . THR A 1 241 ? -11.938 -9.883 -0.071 1 87.75 241 THR A O 1
ATOM 1858 N N . LEU A 1 242 ? -12.078 -8.57 -1.871 1 87.62 242 LEU A N 1
ATOM 1859 C CA . LEU A 1 242 ? -13.102 -9.414 -2.471 1 87.62 242 LEU A CA 1
ATOM 1860 C C . LEU A 1 242 ? -12.555 -10.148 -3.693 1 87.62 242 LEU A C 1
ATOM 1862 O O . LEU A 1 242 ? -13.172 -11.086 -4.188 1 87.62 242 LEU A O 1
ATOM 1866 N N . GLY A 1 243 ? -11.461 -9.75 -4.137 1 85.19 243 GLY A N 1
ATOM 1867 C CA . GLY A 1 243 ? -10.906 -10.359 -5.34 1 85.19 243 GLY A CA 1
ATOM 1868 C C . GLY A 1 243 ? -10.195 -11.672 -5.074 1 85.19 243 GLY A C 1
ATOM 1869 O O . GLY A 1 243 ? -9.766 -11.938 -3.951 1 85.19 243 GLY A O 1
ATOM 1870 N N . TRP A 1 244 ? -10.125 -12.586 -6.102 1 83.25 244 TRP A N 1
ATOM 1871 C CA . TRP A 1 244 ? -9.391 -13.844 -6.039 1 83.25 244 TRP A CA 1
ATOM 1872 C C . TRP A 1 244 ? -8.898 -14.258 -7.418 1 83.25 244 TRP A C 1
ATOM 1874 O O . TRP A 1 244 ? -9.414 -13.789 -8.438 1 83.25 244 TRP A O 1
ATOM 1884 N N . GLN A 1 245 ? -7.812 -14.969 -7.363 1 80.81 245 GLN A N 1
ATOM 1885 C CA . GLN A 1 245 ? -7.227 -15.5 -8.586 1 80.81 245 GLN A CA 1
ATOM 1886 C C . GLN A 1 245 ? -6.914 -16.984 -8.445 1 80.81 245 GLN A C 1
ATOM 1888 O O . GLN A 1 245 ? -6.516 -17.453 -7.375 1 80.81 245 GLN A O 1
ATOM 1893 N N . MET A 1 246 ? -7.25 -17.719 -9.516 1 80.56 246 MET A N 1
ATOM 1894 C CA . MET A 1 246 ? -6.945 -19.141 -9.531 1 80.56 246 MET A CA 1
ATOM 1895 C C . MET A 1 246 ? -6.469 -19.578 -10.914 1 80.56 246 MET A C 1
ATOM 1897 O O . MET A 1 246 ? -6.879 -19.016 -11.93 1 80.56 246 MET A O 1
ATOM 1901 N N . ALA A 1 247 ? -5.512 -20.5 -10.867 1 78.19 247 ALA A N 1
ATOM 1902 C CA . ALA A 1 247 ? -5.004 -21.109 -12.086 1 78.19 247 ALA A CA 1
ATOM 1903 C C . ALA A 1 247 ? -5.172 -22.625 -12.047 1 78.19 247 ALA A C 1
ATOM 1905 O O . ALA A 1 247 ? -4.328 -23.344 -11.492 1 78.19 247 ALA A O 1
ATOM 1906 N N . PRO A 1 248 ? -6.305 -23.047 -12.594 1 83.12 248 PRO A N 1
ATOM 1907 C CA . PRO A 1 248 ? -6.488 -24.5 -12.656 1 83.12 248 PRO A CA 1
ATOM 1908 C C . PRO A 1 248 ? -5.434 -25.188 -13.523 1 83.12 248 PRO A C 1
ATOM 1910 O O . PRO A 1 248 ? -4.73 -24.516 -14.281 1 83.12 248 PRO A O 1
ATOM 1913 N N . PRO A 1 249 ? -5.242 -26.531 -13.266 1 79.75 249 PRO A N 1
ATOM 1914 C CA . PRO A 1 249 ? -4.336 -27.266 -14.148 1 79.75 249 PRO A CA 1
ATOM 1915 C C . PRO A 1 249 ? -4.777 -27.234 -15.609 1 79.75 249 PRO A C 1
ATOM 1917 O O . PRO A 1 249 ? -5.938 -26.922 -15.906 1 79.75 249 PRO A O 1
ATOM 1920 N N . THR A 1 250 ? -3.859 -27.484 -16.438 1 87.31 250 THR A N 1
ATOM 1921 C CA . THR A 1 250 ? -4.145 -27.484 -17.859 1 87.31 250 THR A CA 1
ATOM 1922 C C . THR A 1 250 ? -5.246 -28.5 -18.188 1 87.31 250 THR A C 1
ATOM 1924 O O . THR A 1 250 ? -5.219 -29.625 -17.703 1 87.31 250 THR A O 1
ATOM 1927 N N . LEU A 1 251 ? -6.191 -28.062 -18.969 1 91.44 251 LEU A N 1
ATOM 1928 C CA . LEU A 1 251 ? -7.32 -28.906 -19.344 1 91.44 251 LEU A CA 1
ATOM 1929 C C . LEU A 1 251 ? -7.008 -29.719 -20.594 1 91.44 251 LEU A C 1
ATOM 1931 O O . LEU A 1 251 ? -6.594 -29.156 -21.609 1 91.44 251 LEU A O 1
ATOM 1935 N N . ALA A 1 252 ? -7.176 -31.062 -20.438 1 90.31 252 ALA A N 1
ATOM 1936 C CA . ALA A 1 252 ? -7.102 -31.922 -21.609 1 90.31 252 ALA A CA 1
ATOM 1937 C C . ALA A 1 252 ? -8.406 -31.891 -22.406 1 90.31 252 ALA A C 1
ATOM 1939 O O . ALA A 1 252 ? -9.453 -31.531 -21.859 1 90.31 252 ALA A O 1
ATOM 1940 N N . PRO A 1 253 ? -8.289 -32.188 -23.672 1 89.31 253 PRO A N 1
ATOM 1941 C CA . PRO A 1 253 ? -9.523 -32.219 -24.453 1 89.31 253 PRO A CA 1
ATOM 1942 C C . PRO A 1 253 ? -10.555 -33.188 -23.891 1 89.31 253 PRO A C 1
ATOM 1944 O O . PRO A 1 253 ? -10.234 -34.344 -23.641 1 89.31 253 PRO A O 1
ATOM 1947 N N . GLY A 1 254 ? -11.766 -32.656 -23.641 1 87.69 254 GLY A N 1
ATOM 1948 C CA . GLY A 1 254 ? -12.852 -33.5 -23.109 1 87.69 254 GLY A CA 1
ATOM 1949 C C . GLY A 1 254 ? -12.945 -33.469 -21.594 1 87.69 254 GLY A C 1
ATOM 1950 O O . GLY A 1 254 ? -13.867 -34.031 -21.016 1 87.69 254 GLY A O 1
ATOM 1951 N N . GLU A 1 255 ? -12.047 -32.812 -21.016 1 88.44 255 GLU A N 1
ATOM 1952 C CA . GLU A 1 255 ? -12.023 -32.781 -19.547 1 88.44 255 GLU A CA 1
ATOM 1953 C C . GLU A 1 255 ? -12.836 -31.625 -19.016 1 88.44 255 GLU A C 1
ATOM 1955 O O . GLU A 1 255 ? -12.977 -30.594 -19.688 1 88.44 255 GLU A O 1
ATOM 1960 N N . THR A 1 256 ? -13.461 -31.906 -17.844 1 89.31 256 THR A N 1
ATOM 1961 C CA . THR A 1 256 ? -14.195 -30.875 -17.125 1 89.31 256 THR A CA 1
ATOM 1962 C C . THR A 1 256 ? -13.594 -30.641 -15.75 1 89.31 256 THR A C 1
ATOM 1964 O O . THR A 1 256 ? -13.273 -31.578 -15.031 1 89.31 256 THR A O 1
ATOM 1967 N N . TYR A 1 257 ? -13.25 -29.375 -15.484 1 90.31 257 TYR A N 1
ATOM 1968 C CA . TYR A 1 257 ? -12.742 -28.969 -14.18 1 90.31 257 TYR A CA 1
ATOM 1969 C C . TYR A 1 257 ? -13.828 -28.266 -13.375 1 90.31 257 TYR A C 1
ATOM 1971 O O . TYR A 1 257 ? -14.484 -27.344 -13.875 1 90.31 257 TYR A O 1
ATOM 1979 N N . ARG A 1 258 ? -14.023 -28.859 -12.211 1 87.62 258 ARG A N 1
ATOM 1980 C CA . ARG A 1 258 ? -15.008 -28.266 -11.32 1 87.62 258 ARG A CA 1
ATOM 1981 C C . ARG A 1 258 ? -14.375 -27.859 -10 1 87.62 258 ARG A C 1
ATOM 1983 O O . ARG A 1 258 ? -13.656 -28.641 -9.383 1 87.62 258 ARG A O 1
ATOM 1990 N N . TYR A 1 259 ? -14.516 -26.672 -9.672 1 86.69 259 TYR A N 1
ATOM 1991 C CA . TYR A 1 259 ? -14.117 -26.125 -8.375 1 86.69 259 TYR A CA 1
ATOM 1992 C C . TYR A 1 259 ? -15.328 -25.594 -7.613 1 86.69 259 TYR A C 1
ATOM 1994 O O . TYR A 1 259 ? -15.719 -24.438 -7.785 1 86.69 259 TYR A O 1
ATOM 2002 N N . ALA A 1 260 ? -15.805 -26.328 -6.66 1 81.19 260 ALA A N 1
ATOM 2003 C CA . ALA A 1 260 ? -17.094 -26.094 -5.996 1 81.19 260 ALA A CA 1
ATOM 2004 C C . ALA A 1 260 ? -17.016 -24.875 -5.078 1 81.19 260 ALA A C 1
ATOM 2006 O O . ALA A 1 260 ? -18 -24.156 -4.91 1 81.19 260 ALA A O 1
ATOM 2007 N N . LEU A 1 261 ? -15.922 -24.703 -4.469 1 78.75 261 LEU A N 1
ATOM 2008 C CA . LEU A 1 261 ? -15.812 -23.641 -3.488 1 78.75 261 LEU A CA 1
ATOM 2009 C C . LEU A 1 261 ? -16.125 -22.281 -4.125 1 78.75 261 LEU A C 1
ATOM 2011 O O . LEU A 1 261 ? -16.641 -21.391 -3.459 1 78.75 261 LEU A O 1
ATOM 2015 N N . ARG A 1 262 ? -15.797 -22.078 -5.34 1 83.69 262 ARG A N 1
ATOM 2016 C CA . ARG A 1 262 ? -16.047 -20.812 -6.016 1 83.69 262 ARG A CA 1
ATOM 2017 C C . ARG A 1 262 ? -17.062 -20.969 -7.145 1 83.69 262 ARG A C 1
ATOM 2019 O O . ARG A 1 262 ? -17.297 -20.047 -7.918 1 83.69 262 ARG A O 1
ATOM 2026 N N . ASN A 1 263 ? -17.672 -22.094 -7.25 1 85.56 263 ASN A N 1
ATOM 2027 C CA . ASN A 1 263 ? -18.688 -22.422 -8.25 1 85.56 263 ASN A CA 1
ATOM 2028 C C . ASN A 1 263 ? -18.172 -22.172 -9.664 1 85.56 263 ASN A C 1
ATOM 2030 O O . ASN A 1 263 ? -18.812 -21.469 -10.445 1 85.56 263 ASN A O 1
ATOM 2034 N N . VAL A 1 264 ? -17.047 -22.609 -9.867 1 89.81 264 VAL A N 1
ATOM 2035 C CA . VAL A 1 264 ? -16.438 -22.484 -11.188 1 89.81 264 VAL A CA 1
ATOM 2036 C C . VAL A 1 264 ? -16.453 -23.844 -11.891 1 89.81 264 VAL A C 1
ATOM 2038 O O . VAL A 1 264 ? -16.141 -24.859 -11.281 1 89.81 264 VAL A O 1
ATOM 2041 N N . GLU A 1 265 ? -16.938 -23.859 -13.117 1 92.75 265 GLU A N 1
ATOM 2042 C CA . GLU A 1 265 ? -16.938 -25.047 -13.977 1 92.75 265 GLU A CA 1
ATOM 2043 C C . GLU A 1 265 ? -16.344 -24.719 -15.344 1 92.75 265 GLU A C 1
ATOM 2045 O O . GLU A 1 265 ? -16.797 -23.797 -16.031 1 92.75 265 GLU A O 1
ATOM 2050 N N . LEU A 1 266 ? -15.266 -25.328 -15.617 1 94.06 266 LEU A N 1
ATOM 2051 C CA . LEU A 1 266 ? -14.625 -25.219 -16.922 1 94.06 266 LEU A CA 1
ATOM 2052 C C . LEU A 1 266 ? -14.75 -26.516 -17.719 1 94.06 266 LEU A C 1
ATOM 2054 O O . LEU A 1 266 ? -14.523 -27.594 -17.172 1 94.06 266 LEU A O 1
ATOM 2058 N N . SER A 1 267 ? -15.195 -26.453 -18.938 1 92.62 267 SER A N 1
ATOM 2059 C CA . SER A 1 267 ? -15.336 -27.641 -19.781 1 92.62 267 SER A CA 1
ATOM 2060 C C . SER A 1 267 ? -14.688 -27.406 -21.141 1 92.62 267 SER A C 1
ATOM 2062 O O . SER A 1 267 ? -14.797 -26.328 -21.719 1 92.62 267 SER A O 1
ATOM 2064 N N . TYR A 1 268 ? -13.898 -28.266 -21.469 1 93.12 268 TYR A N 1
ATOM 2065 C CA . TYR A 1 268 ? -13.328 -28.344 -22.812 1 93.12 268 TYR A CA 1
ATOM 2066 C C . TYR A 1 268 ? -14.047 -29.391 -23.656 1 93.12 268 TYR A C 1
ATOM 2068 O O . TYR A 1 268 ? -13.578 -30.531 -23.75 1 93.12 268 TYR A O 1
ATOM 2076 N N . PRO A 1 269 ? -15.125 -28.969 -24.25 1 86.12 269 PRO A N 1
ATOM 2077 C CA . PRO A 1 269 ? -15.906 -29.984 -24.984 1 86.12 269 PRO A CA 1
ATOM 2078 C C . PRO A 1 269 ? -15.219 -30.438 -26.266 1 86.12 269 PRO A C 1
ATOM 2080 O O . PRO A 1 269 ? -14.453 -29.672 -26.875 1 86.12 269 PRO A O 1
ATOM 2083 N N . VAL A 1 270 ? -15.469 -31.641 -26.5 1 76.44 270 VAL A N 1
ATOM 2084 C CA . VAL A 1 270 ? -14.984 -32.281 -27.734 1 76.44 270 VAL A CA 1
ATOM 2085 C C . VAL A 1 270 ? -15.938 -31.953 -28.875 1 76.44 270 VAL A C 1
ATOM 2087 O O . VAL A 1 270 ? -17.156 -32.031 -28.719 1 76.44 270 VAL A O 1
ATOM 2090 N N . PRO A 1 271 ? -15.445 -31.281 -29.844 1 67.12 271 PRO A N 1
ATOM 2091 C CA . PRO A 1 271 ? -16.359 -31.062 -30.969 1 67.12 271 PRO A CA 1
ATOM 2092 C C . PRO A 1 271 ? -16.984 -32.375 -31.469 1 67.12 271 PRO A C 1
ATOM 2094 O O . PRO A 1 271 ? -16.359 -33.438 -31.391 1 67.12 271 PRO A O 1
ATOM 2097 N N . PRO A 1 272 ? -18.391 -32.375 -31.625 1 56.81 272 PRO A N 1
ATOM 2098 C CA . PRO A 1 272 ? -18.969 -33.562 -32.219 1 56.81 272 PRO A CA 1
ATOM 2099 C C . PRO A 1 272 ? -18.172 -34.062 -33.438 1 56.81 272 PRO A C 1
ATOM 2101 O O . PRO A 1 272 ? -17.703 -33.281 -34.25 1 56.81 272 PRO A O 1
ATOM 2104 N N . VAL A 1 273 ? -17.531 -35.125 -33.219 1 51.16 273 VAL A N 1
ATOM 2105 C CA . VAL A 1 273 ? -16.828 -35.781 -34.312 1 51.16 273 VAL A CA 1
ATOM 2106 C C . VAL A 1 273 ? -17.75 -35.906 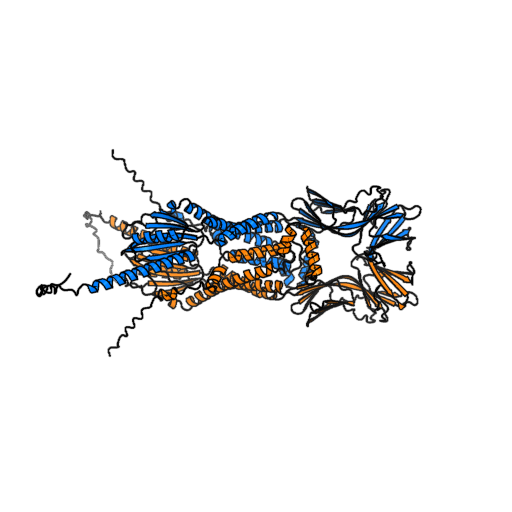-35.531 1 51.16 273 VAL A C 1
ATOM 2108 O O . VAL A 1 273 ? -18.594 -36.781 -35.562 1 51.16 273 VAL A O 1
ATOM 2111 N N . GLU A 1 274 ? -18.656 -35.094 -35.75 1 47.66 274 GLU A N 1
ATOM 2112 C CA . GLU A 1 274 ? -19.344 -35.375 -37 1 47.66 274 GLU A CA 1
ATOM 2113 C C . GLU A 1 274 ? -18.375 -35.938 -38.062 1 47.66 274 GLU A C 1
ATOM 2115 O O . GLU A 1 274 ? -17.172 -35.656 -37.969 1 47.66 274 GLU A O 1
ATOM 2120 N N . GLU A 1 275 ? -19 -36.938 -38.906 1 42.56 275 GLU A N 1
ATOM 2121 C CA . GLU A 1 275 ? -18.578 -37.688 -40.094 1 42.56 275 GLU A CA 1
ATOM 2122 C C . GLU A 1 275 ? -17.609 -36.875 -40.969 1 42.56 275 GLU A C 1
ATOM 2124 O O . GLU A 1 275 ? -17.234 -37.312 -42.062 1 42.56 275 GLU A O 1
ATOM 2129 N N . THR A 1 276 ? -17.797 -35.469 -41.031 1 40.09 276 THR A N 1
ATOM 2130 C CA . THR A 1 276 ? -17.234 -34.969 -42.281 1 40.09 276 THR A CA 1
ATOM 2131 C C . THR A 1 276 ? -15.734 -35.219 -42.344 1 40.09 276 THR A C 1
ATOM 2133 O O . THR A 1 276 ? -15.031 -35.031 -41.344 1 40.09 276 THR A O 1
ATOM 2136 N N . SER A 1 277 ? -15.211 -35.844 -43.344 1 40.62 277 SER A N 1
ATOM 2137 C CA . SER A 1 277 ? -13.969 -36.156 -44.031 1 40.62 277 SER A CA 1
ATOM 2138 C C . SER A 1 277 ? -12.914 -35.062 -43.781 1 40.62 277 SER A C 1
ATOM 2140 O O . SER A 1 277 ? -11.812 -35.125 -44.312 1 40.62 277 SER A O 1
ATOM 2142 N N . SER A 1 278 ? -13.258 -33.75 -43.406 1 45.97 278 SER A N 1
ATOM 2143 C CA . SER A 1 278 ? -12.227 -32.781 -43.719 1 45.97 278 SER A CA 1
ATOM 2144 C C . SER A 1 278 ? -11.141 -32.781 -42.656 1 45.97 278 SER A C 1
ATOM 2146 O O . SER A 1 278 ? -11.43 -32.938 -41.469 1 45.97 278 SER A O 1
ATOM 2148 N N . GLN A 1 279 ? -9.828 -32.969 -42.969 1 53.53 279 GLN A N 1
ATOM 2149 C CA . GLN A 1 279 ? -8.445 -32.906 -42.531 1 53.53 279 GLN A CA 1
ATOM 2150 C C . GLN A 1 279 ? -8.25 -31.75 -41.531 1 53.53 279 GLN A C 1
ATOM 2152 O O . GLN A 1 279 ? -7.184 -31.609 -40.938 1 53.53 279 GLN A O 1
ATOM 2157 N N . ALA A 1 280 ? -9.211 -30.859 -41.375 1 59.53 280 ALA A N 1
ATOM 2158 C CA . ALA A 1 280 ? -8.844 -29.672 -40.625 1 59.53 280 ALA A CA 1
ATOM 2159 C C . ALA A 1 280 ? -9.031 -29.875 -39.125 1 59.53 280 ALA A C 1
ATOM 2161 O O . ALA A 1 280 ? -9.992 -30.531 -38.688 1 59.53 280 ALA A O 1
ATOM 2162 N N . LEU A 1 281 ? -8.109 -29.625 -38.25 1 72.62 281 LEU A N 1
ATOM 2163 C CA . LEU A 1 281 ? -8.094 -29.672 -36.781 1 72.62 281 LEU A CA 1
ATOM 2164 C C . LEU A 1 281 ? -9.18 -28.781 -36.188 1 72.62 281 LEU A C 1
ATOM 2166 O O . LEU A 1 281 ? -9.375 -27.656 -36.625 1 72.62 281 LEU A O 1
ATOM 2170 N N . PRO A 1 282 ? -10.172 -29.438 -35.406 1 76.19 282 PRO A N 1
ATOM 2171 C CA . PRO A 1 282 ? -11.195 -28.609 -34.781 1 76.19 282 PRO A CA 1
ATOM 2172 C C . PRO A 1 282 ? -10.602 -27.5 -33.906 1 76.19 282 PRO A C 1
ATOM 2174 O O . PRO A 1 282 ? -9.531 -27.688 -33.312 1 76.19 282 PRO A O 1
ATOM 2177 N N . ALA A 1 283 ? -11.234 -26.359 -34 1 81.62 283 ALA A N 1
ATOM 2178 C CA . ALA A 1 283 ? -10.797 -25.25 -33.156 1 81.62 283 ALA A CA 1
ATOM 2179 C C . ALA A 1 283 ? -11.117 -25.5 -31.688 1 81.62 283 ALA A C 1
ATOM 2181 O O . ALA A 1 283 ? -12.195 -25.984 -31.359 1 81.62 283 ALA A O 1
ATOM 2182 N N . PRO A 1 284 ? -10.195 -25.328 -30.781 1 89.12 284 PRO A N 1
ATOM 2183 C CA . PRO A 1 284 ? -10.43 -25.547 -29.344 1 89.12 284 PRO A CA 1
ATOM 2184 C C . PRO A 1 284 ? -11.422 -24.547 -28.75 1 89.12 284 PRO A C 1
ATOM 2186 O O . PRO A 1 284 ? -11.281 -23.344 -28.938 1 89.12 284 PRO A O 1
ATOM 2189 N N . VAL A 1 285 ? -12.469 -25.109 -28.156 1 90.5 285 VAL A N 1
ATOM 2190 C CA . VAL A 1 285 ? -13.508 -24.281 -27.547 1 90.5 285 VAL A CA 1
ATOM 2191 C C . VAL A 1 285 ? -13.508 -24.469 -26.031 1 90.5 285 VAL A C 1
ATOM 2193 O O . VAL A 1 285 ? -13.414 -25.594 -25.547 1 90.5 285 VAL A O 1
ATOM 2196 N N . LEU A 1 286 ? -13.547 -23.359 -25.344 1 93.81 286 LEU A N 1
ATOM 2197 C CA . LEU A 1 286 ? -13.648 -23.406 -23.891 1 93.81 286 LEU A CA 1
ATOM 2198 C C . LEU A 1 286 ? -15.023 -22.922 -23.438 1 93.81 286 LEU A C 1
ATOM 2200 O O . LEU A 1 286 ? -15.508 -21.875 -23.891 1 93.81 286 LEU A O 1
ATOM 2204 N N . GLU A 1 287 ? -15.656 -23.797 -22.625 1 94.06 287 GLU A N 1
ATOM 2205 C CA . GLU A 1 287 ? -16.891 -23.406 -21.969 1 94.06 287 GLU A CA 1
ATOM 2206 C C . GLU A 1 287 ? -16.672 -23.156 -20.484 1 94.06 287 GLU A C 1
ATOM 2208 O O . GLU A 1 287 ? -16.234 -24.047 -19.75 1 94.06 287 GLU A O 1
ATOM 2213 N N . ALA A 1 288 ? -16.938 -21.953 -20.125 1 94.69 288 ALA A N 1
ATOM 2214 C CA . ALA A 1 288 ? -16.719 -21.578 -18.734 1 94.69 288 ALA A CA 1
ATOM 2215 C C . ALA A 1 288 ? -18.031 -21.156 -18.078 1 94.69 288 ALA A C 1
ATOM 2217 O O . ALA A 1 288 ? -18.844 -20.469 -18.688 1 94.69 288 ALA A O 1
ATOM 2218 N N . ARG A 1 289 ? -18.281 -21.734 -16.859 1 92.75 289 ARG A N 1
ATOM 2219 C CA . ARG A 1 289 ? -19.422 -21.359 -16.031 1 92.75 289 ARG A CA 1
ATOM 2220 C C . ARG A 1 289 ? -18.969 -20.922 -14.641 1 92.75 289 ARG A C 1
ATOM 2222 O O . ARG A 1 289 ? -18.266 -21.672 -13.953 1 92.75 289 ARG A O 1
ATOM 2229 N N . VAL A 1 290 ? -19.25 -19.719 -14.328 1 90.75 290 VAL A N 1
ATOM 2230 C CA . VAL A 1 290 ? -18.969 -19.188 -12.992 1 90.75 290 VAL A CA 1
ATOM 2231 C C . VAL A 1 290 ? -20.266 -18.703 -12.352 1 90.75 290 VAL A C 1
ATOM 2233 O O . VAL A 1 290 ? -20.828 -17.688 -12.758 1 90.75 290 VAL A O 1
ATOM 2236 N N . GLY A 1 291 ? -20.703 -19.422 -11.359 1 86.75 291 GLY A N 1
ATOM 2237 C CA . GLY A 1 291 ? -22 -19.094 -10.773 1 86.75 291 GLY A CA 1
ATOM 2238 C C . GLY A 1 291 ? -23.141 -19.203 -11.766 1 86.75 291 GLY A C 1
ATOM 2239 O O . GLY A 1 291 ? -23.375 -20.266 -12.344 1 86.75 291 GLY A O 1
ATOM 2240 N N . GLU A 1 292 ? -23.797 -17.891 -12.008 1 86.25 292 GLU A N 1
ATOM 2241 C CA . GLU A 1 292 ? -24.938 -17.875 -12.914 1 86.25 292 GLU A CA 1
ATOM 2242 C C . GLU A 1 292 ? -24.531 -17.484 -14.328 1 86.25 292 GLU A C 1
ATOM 2244 O O . GLU A 1 292 ? -25.297 -17.672 -15.273 1 86.25 292 GLU A O 1
ATOM 2249 N N . HIS A 1 293 ? -23.312 -17.188 -14.484 1 91.44 293 HIS A N 1
ATOM 2250 C CA . HIS A 1 293 ? -22.844 -16.703 -15.773 1 91.44 293 HIS A CA 1
ATOM 2251 C C . HIS A 1 293 ? -22.172 -17.812 -16.578 1 91.44 293 HIS A C 1
ATOM 2253 O O . HIS A 1 293 ? -21.391 -18.594 -16.031 1 91.44 293 HIS A O 1
ATOM 2259 N N . ARG A 1 294 ? -22.594 -17.953 -17.859 1 91.94 294 ARG A N 1
ATOM 2260 C CA . ARG A 1 294 ? -22.016 -18.938 -18.781 1 91.94 294 ARG A CA 1
ATOM 2261 C C . ARG A 1 294 ? -21.5 -18.266 -20.031 1 91.94 294 ARG A C 1
ATOM 2263 O O . ARG A 1 294 ? -22.078 -17.281 -20.516 1 91.94 294 ARG A O 1
ATOM 2270 N N . ALA A 1 295 ? -20.312 -18.594 -20.5 1 93.12 295 ALA A N 1
ATOM 2271 C CA . ALA A 1 295 ? -19.734 -18.078 -21.75 1 93.12 295 ALA A CA 1
ATOM 2272 C C . ALA A 1 295 ? -18.875 -19.141 -22.422 1 93.12 295 ALA A C 1
ATOM 2274 O O . ALA A 1 295 ? -18.359 -20.047 -21.766 1 93.12 295 ALA A O 1
ATOM 2275 N N . SER A 1 296 ? -18.875 -19.172 -23.734 1 92 296 SER A N 1
ATOM 2276 C CA . SER A 1 296 ? -18.047 -20.078 -24.531 1 92 296 SER A CA 1
ATOM 2277 C C . SER A 1 296 ? -17.281 -19.312 -25.609 1 92 296 SER A C 1
ATOM 2279 O O . SER A 1 296 ? -17.781 -18.312 -26.156 1 92 296 SER A O 1
ATOM 2281 N N . ALA A 1 297 ? -15.969 -19.562 -25.781 1 89.69 297 ALA A N 1
ATOM 2282 C CA . ALA A 1 297 ? -15.172 -18.938 -26.828 1 89.69 297 ALA A CA 1
ATOM 2283 C C . ALA A 1 297 ? -14.148 -19.906 -27.406 1 89.69 297 ALA A C 1
ATOM 2285 O O . ALA A 1 297 ? -13.758 -20.875 -26.75 1 89.69 297 ALA A O 1
ATOM 2286 N N . THR A 1 298 ? -13.773 -19.672 -28.672 1 88.88 298 THR A N 1
ATOM 2287 C CA . THR A 1 298 ? -12.711 -20.422 -29.328 1 88.88 298 THR A CA 1
ATOM 2288 C C . THR A 1 298 ? -11.344 -19.875 -28.922 1 88.88 298 THR A C 1
ATOM 2290 O O . THR A 1 298 ? -11.109 -18.672 -28.938 1 88.88 298 THR A O 1
ATOM 2293 N N . VAL A 1 299 ? -10.484 -20.828 -28.438 1 87.94 299 VAL A N 1
ATOM 2294 C CA . VAL A 1 299 ? -9.18 -20.422 -27.922 1 87.94 299 VAL A CA 1
ATOM 2295 C C . VAL A 1 299 ? -8.102 -20.672 -28.969 1 87.94 299 VAL A C 1
ATOM 2297 O O . VAL A 1 299 ? -7.5 -21.75 -29 1 87.94 299 VAL A O 1
ATOM 2300 N N . THR A 1 300 ? -7.82 -19.75 -29.922 1 77.75 300 THR A N 1
ATOM 2301 C CA . THR A 1 300 ? -6.734 -19.844 -30.891 1 77.75 300 THR A CA 1
ATOM 2302 C C . THR A 1 300 ? -5.477 -19.156 -30.359 1 77.75 300 THR A C 1
ATOM 2304 O O . THR A 1 300 ? -4.359 -19.531 -30.734 1 77.75 300 THR A O 1
ATOM 2307 N N . ALA A 1 301 ? -5.648 -18.203 -29.703 1 76.5 301 ALA A N 1
ATOM 2308 C CA . ALA A 1 301 ? -4.59 -17.469 -29.016 1 76.5 301 ALA A CA 1
ATOM 2309 C C . ALA A 1 301 ? -5.023 -17.094 -27.594 1 76.5 301 ALA A C 1
ATOM 2311 O O . ALA A 1 301 ? -5.957 -17.672 -27.047 1 76.5 301 ALA A O 1
ATOM 2312 N N . ARG A 1 302 ? -4.383 -16.266 -27.016 1 78.75 302 ARG A N 1
ATOM 2313 C CA . ARG A 1 302 ? -4.809 -15.805 -25.688 1 78.75 302 ARG A CA 1
ATOM 2314 C C . ARG A 1 302 ? -6.176 -15.133 -25.766 1 78.75 302 ARG A C 1
ATOM 2316 O O . ARG A 1 302 ? -6.336 -14.102 -26.422 1 78.75 302 ARG A O 1
ATOM 2323 N N . THR A 1 303 ? -7.168 -15.734 -25.25 1 83.19 303 THR A N 1
ATOM 2324 C CA . THR A 1 303 ? -8.547 -15.266 -25.312 1 83.19 303 THR A CA 1
ATOM 2325 C C . THR A 1 303 ? -9.062 -14.945 -23.906 1 83.19 303 THR A C 1
ATOM 2327 O O . THR A 1 303 ? -8.844 -15.703 -22.969 1 83.19 303 THR A O 1
ATOM 2330 N N . ARG A 1 304 ? -9.781 -13.844 -23.828 1 82.69 304 ARG A N 1
ATOM 2331 C CA . ARG A 1 304 ? -10.367 -13.414 -22.562 1 82.69 304 ARG A CA 1
ATOM 2332 C C . ARG A 1 304 ? -11.891 -13.5 -22.609 1 82.69 304 ARG A C 1
ATOM 2334 O O . ARG A 1 304 ? -12.523 -12.992 -23.531 1 82.69 304 ARG A O 1
ATOM 2341 N N . LEU A 1 305 ? -12.344 -14.219 -21.672 1 87.38 305 LEU A N 1
ATOM 2342 C CA . LEU A 1 305 ? -13.789 -14.328 -21.469 1 87.38 305 LEU A CA 1
ATOM 2343 C C . LEU A 1 305 ? -14.227 -13.578 -20.219 1 87.38 305 LEU A C 1
ATOM 2345 O O . LEU A 1 305 ? -13.656 -13.758 -19.141 1 87.38 305 LEU A O 1
ATOM 2349 N N . ARG A 1 306 ? -15.344 -12.711 -20.438 1 84.5 306 ARG A N 1
ATOM 2350 C CA . ARG A 1 306 ? -15.836 -11.945 -19.297 1 84.5 306 ARG A CA 1
ATOM 2351 C C . ARG A 1 306 ? -17.172 -12.5 -18.797 1 84.5 306 ARG A C 1
ATOM 2353 O O . ARG A 1 306 ? -18.156 -12.523 -19.547 1 84.5 306 ARG A O 1
ATOM 2360 N N . LEU A 1 307 ? -17 -12.992 -17.609 1 89.12 307 LEU A N 1
ATOM 2361 C CA . LEU A 1 307 ? -18.203 -13.484 -16.938 1 89.12 307 LEU A CA 1
ATOM 2362 C C . LEU A 1 307 ? -18.531 -12.625 -15.727 1 89.12 307 LEU A C 1
ATOM 2364 O O . LEU A 1 307 ? -18.203 -12.992 -14.594 1 89.12 307 LEU A O 1
ATOM 2368 N N . GLY A 1 308 ? -19.328 -11.531 -15.938 1 79.44 308 GLY A N 1
ATOM 2369 C CA . GLY A 1 308 ? -19.562 -10.602 -14.844 1 79.44 308 GLY A CA 1
ATOM 2370 C C . GLY A 1 308 ? -18.297 -9.938 -14.336 1 79.44 308 GLY A C 1
ATOM 2371 O O . GLY A 1 308 ? -17.562 -9.328 -15.117 1 79.44 308 GLY A O 1
ATOM 2372 N N . PRO A 1 309 ? -18.016 -10.117 -13.008 1 79.06 309 PRO A N 1
ATOM 2373 C CA . PRO A 1 309 ? -16.797 -9.539 -12.445 1 79.06 309 PRO A CA 1
ATOM 2374 C C . PRO A 1 309 ? -15.602 -10.484 -12.547 1 79.06 309 PRO A C 1
ATOM 2376 O O . PRO A 1 309 ? -14.516 -10.172 -12.047 1 79.06 309 PRO A O 1
ATOM 2379 N N . VAL A 1 310 ? -15.875 -11.633 -13.227 1 87.81 310 VAL A N 1
ATOM 2380 C CA . VAL A 1 310 ? -14.82 -12.641 -13.32 1 87.81 310 VAL A CA 1
ATOM 2381 C C . VAL A 1 310 ? -14.273 -12.68 -14.742 1 87.81 310 VAL A C 1
ATOM 2383 O O . VAL A 1 310 ? -15.039 -12.688 -15.711 1 87.81 310 VAL A O 1
ATOM 2386 N N . ASP A 1 311 ? -12.945 -12.586 -14.805 1 86.31 311 ASP A N 1
ATOM 2387 C CA . ASP A 1 311 ? -12.266 -12.719 -16.094 1 86.31 311 ASP A CA 1
ATOM 2388 C C . ASP A 1 311 ? -11.617 -14.102 -16.234 1 86.31 311 ASP A C 1
ATOM 2390 O O . ASP A 1 311 ? -10.906 -14.547 -15.328 1 86.31 311 ASP A O 1
ATOM 2394 N N . VAL A 1 312 ? -11.93 -14.727 -17.266 1 89.69 312 VAL A N 1
ATOM 2395 C CA . VAL A 1 312 ? -11.328 -16.016 -17.578 1 89.69 312 VAL A CA 1
ATOM 2396 C C . VAL A 1 312 ? -10.406 -15.859 -18.797 1 89.69 312 VAL A C 1
ATOM 2398 O O . VAL A 1 312 ? -10.852 -15.492 -19.875 1 89.69 312 VAL A O 1
ATOM 2401 N N . ILE A 1 313 ? -9.18 -16.141 -18.547 1 86.62 313 ILE A N 1
ATOM 2402 C CA . ILE A 1 313 ? -8.188 -16.031 -19.609 1 86.62 313 ILE A CA 1
ATOM 2403 C C . ILE A 1 313 ? -7.695 -17.422 -19.984 1 86.62 313 ILE A C 1
ATOM 2405 O O . ILE A 1 313 ? -7.223 -18.188 -19.125 1 86.62 313 ILE A O 1
ATOM 2409 N N . ALA A 1 314 ? -7.812 -17.719 -21.234 1 90.12 314 ALA A N 1
ATOM 2410 C CA . ALA A 1 314 ? -7.414 -19.031 -21.734 1 90.12 314 ALA A CA 1
ATOM 2411 C C . ALA A 1 314 ? -6.348 -18.891 -22.812 1 90.12 314 ALA A C 1
ATOM 2413 O O . ALA A 1 314 ? -6.383 -17.969 -23.625 1 90.12 314 ALA A O 1
ATOM 2414 N N . ARG A 1 315 ? -5.414 -19.797 -22.781 1 86 315 ARG A N 1
ATOM 2415 C CA . ARG A 1 315 ? -4.367 -19.906 -23.781 1 86 315 ARG A CA 1
ATOM 2416 C C . ARG A 1 315 ? -4.086 -21.359 -24.141 1 86 315 ARG A C 1
ATOM 2418 O O . ARG A 1 315 ? -4.266 -22.25 -23.297 1 86 315 ARG A O 1
ATOM 2425 N N . PRO A 1 316 ? -3.688 -21.453 -25.438 1 87.75 316 PRO A N 1
ATOM 2426 C CA . PRO A 1 316 ? -3.289 -22.828 -25.781 1 87.75 316 PRO A CA 1
ATOM 2427 C C . PRO A 1 316 ? -2.006 -23.25 -25.078 1 87.75 316 PRO A C 1
ATOM 2429 O O . PRO A 1 316 ? -1.061 -22.469 -24.969 1 87.75 316 PRO A O 1
ATOM 2432 N N . GLY A 1 317 ? -2.115 -24.375 -24.484 1 81.69 317 GLY A N 1
ATOM 2433 C CA . GLY A 1 317 ? -0.988 -24.922 -23.75 1 81.69 317 GLY A CA 1
ATOM 2434 C C . GLY A 1 317 ? -0.246 -26.016 -24.5 1 81.69 317 GLY A C 1
ATOM 2435 O O . GLY A 1 317 ? -0.047 -25.906 -25.703 1 81.69 317 GLY A O 1
ATOM 2436 N N . PRO A 1 318 ? 0.212 -27 -23.703 1 81.12 318 PRO A N 1
ATOM 2437 C CA . PRO A 1 318 ? 0.967 -28.094 -24.312 1 81.12 318 PRO A CA 1
ATOM 2438 C C . PRO A 1 318 ? 0.119 -28.938 -25.25 1 81.12 318 PRO A C 1
ATOM 2440 O O . PRO A 1 318 ? -1.112 -28.891 -25.203 1 81.12 318 PRO A O 1
ATOM 2443 N N . LEU A 1 319 ? 0.878 -29.688 -26.062 1 84.81 319 LEU A N 1
ATOM 2444 C CA . LEU A 1 319 ? 0.215 -30.531 -27.047 1 84.81 319 LEU A CA 1
ATOM 2445 C C . LEU A 1 319 ? -0.604 -31.625 -26.359 1 84.81 319 LEU A C 1
ATOM 2447 O O . LEU A 1 319 ? -0.155 -32.219 -25.375 1 84.81 319 LEU A O 1
ATOM 2451 N N . GLY A 1 320 ? -1.864 -31.609 -26.75 1 86.88 320 GLY A N 1
ATOM 2452 C CA . GLY A 1 320 ? -2.766 -32.656 -26.312 1 86.88 320 GLY A CA 1
ATOM 2453 C C . GLY A 1 320 ? -3.365 -33.438 -27.469 1 86.88 320 GLY A C 1
ATOM 2454 O O . GLY A 1 320 ? -3.164 -33.094 -28.641 1 86.88 320 GLY A O 1
ATOM 2455 N N . VAL A 1 321 ? -3.904 -34.688 -27.109 1 88.69 321 VAL A N 1
ATOM 2456 C CA . VAL A 1 321 ? -4.527 -35.562 -28.109 1 88.69 321 VAL A CA 1
ATOM 2457 C C . VAL A 1 321 ? -5.859 -36.062 -27.594 1 88.69 321 VAL A C 1
ATOM 2459 O O . VAL A 1 321 ? -5.977 -36.438 -26.422 1 88.69 321 VAL A O 1
ATOM 2462 N N . LEU A 1 322 ? -6.777 -35.969 -28.516 1 90.44 322 LEU A N 1
ATOM 2463 C CA . LEU A 1 322 ? -8.078 -36.594 -28.25 1 90.44 322 LEU A CA 1
ATOM 2464 C C . LEU A 1 322 ? -8.203 -37.938 -28.969 1 90.44 322 LEU A C 1
ATOM 2466 O O . LEU A 1 322 ? -8.008 -38 -30.172 1 90.44 322 LEU A O 1
ATOM 2470 N N . VAL A 1 323 ? -8.422 -38.906 -28.141 1 89.31 323 VAL A N 1
ATOM 2471 C CA . VAL A 1 323 ? -8.641 -40.25 -28.688 1 89.31 323 VAL A CA 1
ATOM 2472 C C . VAL A 1 323 ? -10.109 -40.625 -28.562 1 89.31 323 VAL A C 1
ATOM 2474 O O . VAL A 1 323 ? -10.68 -40.594 -27.469 1 89.31 323 VAL A O 1
ATOM 2477 N N . ALA A 1 324 ? -10.727 -40.875 -29.703 1 88.25 324 ALA A N 1
ATOM 2478 C CA . ALA A 1 324 ? -12.141 -41.25 -29.719 1 88.25 324 ALA A CA 1
ATOM 2479 C C . ALA A 1 324 ? -12.375 -42.5 -30.547 1 88.25 324 ALA A C 1
ATOM 2481 O O . ALA A 1 324 ? -11.625 -42.781 -31.469 1 88.25 324 ALA A O 1
ATOM 2482 N N . THR A 1 325 ? -13.391 -43.219 -30.062 1 86.88 325 THR A N 1
ATOM 2483 C CA . THR A 1 325 ? -13.828 -44.344 -30.875 1 86.88 325 THR A CA 1
ATOM 2484 C C . THR A 1 325 ? -14.703 -43.875 -32.031 1 86.88 325 THR A C 1
ATOM 2486 O O . THR A 1 325 ? -15.477 -42.938 -31.891 1 86.88 325 THR A O 1
ATOM 2489 N N . THR A 1 326 ? -14.516 -44.406 -33.156 1 81.88 326 THR A N 1
ATOM 2490 C CA . THR A 1 326 ? -15.273 -44 -34.344 1 81.88 326 THR A CA 1
ATOM 2491 C C . THR A 1 326 ? -16.75 -44.344 -34.188 1 81.88 326 THR A C 1
ATOM 2493 O O . THR A 1 326 ? -17.609 -43.688 -34.75 1 81.88 326 THR A O 1
ATOM 2496 N N . ASP A 1 327 ? -17.031 -45.469 -33.438 1 78.44 327 ASP A N 1
ATOM 2497 C CA . ASP A 1 327 ? -18.406 -45.906 -33.312 1 78.44 327 ASP A CA 1
ATOM 2498 C C . ASP A 1 327 ? -19.078 -45.281 -32.094 1 78.44 327 ASP A C 1
ATOM 2500 O O . ASP A 1 327 ? -20.266 -45.5 -31.859 1 78.44 327 ASP A O 1
ATOM 2504 N N . GLY A 1 328 ? -18.406 -44.406 -31.359 1 78.56 328 GLY A N 1
ATOM 2505 C CA . GLY A 1 328 ? -18.984 -43.781 -30.188 1 78.56 328 GLY A CA 1
ATOM 2506 C C . GLY A 1 328 ? -19.125 -44.719 -29.016 1 78.56 328 GLY A C 1
ATOM 2507 O O . GLY A 1 328 ? -19.703 -44.375 -27.984 1 78.56 328 GLY A O 1
ATOM 2508 N N . SER A 1 329 ? -18.578 -46 -29.109 1 82.81 329 SER A N 1
ATOM 2509 C CA . SER A 1 329 ? -18.641 -46.938 -28.016 1 82.81 329 SER A CA 1
ATOM 2510 C C . SER A 1 329 ? -17.625 -46.625 -26.922 1 82.81 329 SER A C 1
ATOM 2512 O O . SER A 1 329 ? -16.516 -46.188 -27.219 1 82.81 329 SER A O 1
ATOM 2514 N N . PRO A 1 330 ? -18.109 -46.656 -25.672 1 85.38 330 PRO A N 1
ATOM 2515 C CA . PRO A 1 330 ? -17.172 -46.438 -24.578 1 85.38 330 PRO A CA 1
ATOM 2516 C C . PRO A 1 330 ? -16.188 -47.594 -24.406 1 85.38 330 PRO A C 1
ATOM 2518 O O . PRO A 1 330 ? -16.438 -48.531 -23.656 1 85.38 330 PRO A O 1
ATOM 2521 N N . ALA A 1 331 ? -15.055 -47.562 -25.109 1 84.94 331 ALA A N 1
ATOM 2522 C CA . ALA A 1 331 ? -14.125 -48.688 -25.125 1 84.94 331 ALA A CA 1
ATOM 2523 C C . ALA A 1 331 ? -12.758 -48.281 -24.578 1 84.94 331 ALA A C 1
ATOM 2525 O O . ALA A 1 331 ? -11.891 -49.125 -24.359 1 84.94 331 ALA A O 1
ATOM 2526 N N . ILE A 1 332 ? -12.664 -46.906 -24.281 1 88.38 332 ILE A N 1
ATOM 2527 C CA . ILE A 1 332 ? -11.336 -46.469 -23.891 1 88.38 332 ILE A CA 1
ATOM 2528 C C . ILE A 1 332 ? -11.305 -46.125 -22.406 1 88.38 332 ILE A C 1
ATOM 2530 O O . ILE A 1 332 ? -12.227 -45.5 -21.891 1 88.38 332 ILE A O 1
ATOM 2534 N N . ALA A 1 333 ? -10.258 -46.625 -21.734 1 85.25 333 ALA A N 1
ATOM 2535 C CA . ALA A 1 333 ? -10.086 -46.281 -20.312 1 85.25 333 ALA A CA 1
ATOM 2536 C C . ALA A 1 333 ? -8.617 -46 -20 1 85.25 333 ALA A C 1
ATOM 2538 O O . ALA A 1 333 ? -7.723 -46.5 -20.672 1 85.25 333 ALA A O 1
ATOM 2539 N N . ARG A 1 334 ? -8.461 -45.094 -19.047 1 84.69 334 ARG A N 1
ATOM 2540 C CA . ARG A 1 334 ? -7.129 -44.938 -18.469 1 84.69 334 ARG A CA 1
ATOM 2541 C C . ARG A 1 334 ? -6.812 -46.062 -17.5 1 84.69 334 ARG A C 1
ATOM 2543 O O . ARG A 1 334 ? -7.719 -46.656 -16.906 1 84.69 334 ARG A O 1
ATOM 2550 N N . PRO A 1 335 ? -5.484 -46.219 -17.391 1 69.44 335 PRO A N 1
ATOM 2551 C CA . PRO A 1 335 ? -5.16 -47.25 -16.422 1 69.44 335 PRO A CA 1
ATOM 2552 C C . PRO A 1 335 ? -5.656 -46.938 -15.016 1 69.44 335 PRO A C 1
ATOM 2554 O O . PRO A 1 335 ? -5.359 -45.844 -14.492 1 69.44 335 PRO A O 1
ATOM 2557 N N . GLY A 1 336 ? -6.551 -47.656 -14.438 1 62.28 336 GLY A N 1
ATOM 2558 C CA . GLY A 1 336 ? -7.039 -47.469 -13.078 1 62.28 336 GLY A CA 1
ATOM 2559 C C . GLY A 1 336 ? -8.438 -46.906 -13.023 1 62.28 336 GLY A C 1
ATOM 2560 O O . GLY A 1 336 ? -9.055 -46.844 -11.961 1 62.28 336 GLY A O 1
ATOM 2561 N N . GLN A 1 337 ? -8.773 -46.406 -14.219 1 65.44 337 GLN A N 1
ATOM 2562 C CA . GLN A 1 337 ? -10.133 -45.875 -14.242 1 65.44 337 GLN A CA 1
ATOM 2563 C C . GLN A 1 337 ? -11.141 -46.938 -14.586 1 65.44 337 GLN A C 1
ATOM 2565 O O . GLN A 1 337 ? -10.875 -47.812 -15.43 1 65.44 337 GLN A O 1
ATOM 2570 N N . GLY A 1 338 ? -12.094 -47.25 -13.727 1 63.34 338 GLY A N 1
ATOM 2571 C CA . GLY A 1 338 ? -13.031 -48.344 -13.852 1 63.34 338 GLY A CA 1
ATOM 2572 C C . GLY A 1 338 ? -14.039 -48.156 -14.969 1 63.34 338 GLY A C 1
ATOM 2573 O O . GLY A 1 338 ? -14.672 -49.125 -15.422 1 63.34 338 GLY A O 1
ATOM 2574 N N . ARG A 1 339 ? -14.305 -47 -15.398 1 77.62 339 ARG A N 1
ATOM 2575 C CA . ARG A 1 339 ? -15.367 -46.844 -16.391 1 77.62 339 ARG A CA 1
ATOM 2576 C C . ARG A 1 339 ? -14.797 -46.344 -17.719 1 77.62 339 ARG A C 1
ATOM 2578 O O . ARG A 1 339 ? -14.156 -45.312 -17.781 1 77.62 339 ARG A O 1
ATOM 2585 N N . PRO A 1 340 ? -14.875 -47.25 -18.734 1 82.12 340 PRO A N 1
ATOM 2586 C CA . PRO A 1 340 ? -14.43 -46.844 -20.062 1 82.12 340 PRO A CA 1
ATOM 2587 C C . PRO A 1 340 ? -15.25 -45.688 -20.625 1 82.12 340 PRO A C 1
ATOM 2589 O O . PRO A 1 340 ? -16.391 -45.469 -20.188 1 82.12 340 PRO A O 1
ATOM 2592 N N . ALA A 1 341 ? -14.695 -44.812 -21.391 1 85.56 341 ALA A N 1
ATOM 2593 C CA . ALA A 1 341 ? -15.336 -43.688 -22.062 1 85.56 341 ALA A CA 1
ATOM 2594 C C . ALA A 1 341 ? -15.141 -43.75 -23.562 1 85.56 341 ALA A C 1
ATOM 2596 O O . ALA A 1 341 ? -14.344 -44.531 -24.062 1 85.56 341 ALA A O 1
ATOM 2597 N N . ALA A 1 342 ? -16.031 -43.031 -24.281 1 86.38 342 ALA A N 1
ATOM 2598 C CA . ALA A 1 342 ? -15.938 -42.969 -25.734 1 86.38 342 ALA A CA 1
ATOM 2599 C C . ALA A 1 342 ? -14.82 -42.031 -26.172 1 86.38 342 ALA A C 1
ATOM 2601 O O . ALA A 1 342 ? -14.266 -42.188 -27.266 1 86.38 342 ALA A O 1
ATOM 2602 N N . THR A 1 343 ? -14.586 -41.094 -25.359 1 87.19 343 THR A N 1
ATOM 2603 C CA . THR A 1 343 ? -13.555 -40.094 -25.672 1 87.19 343 THR A CA 1
ATOM 2604 C C . THR A 1 343 ? -12.648 -39.844 -24.469 1 87.19 343 THR A C 1
ATOM 2606 O O . THR A 1 343 ? -13.125 -39.812 -23.328 1 87.19 343 THR A O 1
ATOM 2609 N N . VAL A 1 344 ? -11.297 -39.812 -24.688 1 87.75 344 VAL A N 1
ATOM 2610 C CA . VAL A 1 344 ? -10.328 -39.531 -23.641 1 87.75 344 VAL A CA 1
ATOM 2611 C C . VAL A 1 344 ? -9.312 -38.5 -24.156 1 87.75 344 VAL A C 1
ATOM 2613 O O . VAL A 1 344 ? -8.781 -38.656 -25.266 1 87.75 344 VAL A O 1
ATOM 2616 N N . GLY A 1 345 ? -9.195 -37.438 -23.422 1 89.75 345 GLY A N 1
ATOM 2617 C CA . GLY A 1 345 ? -8.172 -36.438 -23.719 1 89.75 345 GLY A CA 1
ATOM 2618 C C . GLY A 1 345 ? -6.891 -36.656 -22.938 1 89.75 345 GLY A C 1
ATOM 2619 O O . GLY A 1 345 ? -6.934 -36.969 -21.75 1 89.75 345 GLY A O 1
ATOM 2620 N N . LEU A 1 346 ? -5.73 -36.562 -23.641 1 89.38 346 LEU A N 1
ATOM 2621 C CA . LEU A 1 346 ? -4.41 -36.75 -23.047 1 89.38 346 LEU A CA 1
ATOM 2622 C C . LEU A 1 346 ? -3.559 -35.5 -23.266 1 89.38 346 LEU A C 1
ATOM 2624 O O . LEU A 1 346 ? -3.736 -34.781 -24.25 1 89.38 346 LEU A O 1
ATOM 2628 N N . LEU A 1 347 ? -2.764 -35.219 -22.297 1 88.12 347 LEU A N 1
ATOM 2629 C CA . LEU A 1 347 ? -1.837 -34.094 -22.375 1 88.12 347 LEU A CA 1
ATOM 2630 C C . LEU A 1 347 ? -0.393 -34.594 -22.422 1 88.12 347 LEU A C 1
ATOM 2632 O O . LEU A 1 347 ? -0.03 -35.531 -21.719 1 88.12 347 LEU A O 1
ATOM 2636 N N . PHE A 1 348 ? 0.306 -33.938 -23.375 1 82.81 348 PHE A N 1
ATOM 2637 C CA . PHE A 1 348 ? 1.732 -34.219 -23.5 1 82.81 348 PHE A CA 1
ATOM 2638 C C . PHE A 1 348 ? 2.549 -32.938 -23.312 1 82.81 348 PHE A C 1
ATOM 2640 O O . PHE A 1 348 ? 2.861 -32.25 -24.281 1 82.81 348 PHE A O 1
ATOM 2647 N N . PRO A 1 349 ? 2.912 -32.594 -22.109 1 74.06 349 PRO A N 1
ATOM 2648 C CA . PRO A 1 349 ? 3.576 -31.328 -21.828 1 74.06 349 PRO A CA 1
ATOM 2649 C C . PRO A 1 349 ? 4.934 -31.203 -22.516 1 74.06 349 PRO A C 1
ATOM 2651 O O . PRO A 1 349 ? 5.355 -30.094 -22.859 1 74.06 349 PRO A O 1
ATOM 2654 N N . GLY A 1 350 ? 5.691 -32.25 -22.734 1 68.88 350 GLY A N 1
ATOM 2655 C CA . GLY A 1 350 ? 6.996 -32.188 -23.375 1 68.88 350 GLY A CA 1
ATOM 2656 C C . GLY A 1 350 ? 7.34 -33.438 -24.172 1 68.88 350 GLY A C 1
ATOM 2657 O O . GLY A 1 350 ? 6.613 -34.438 -24.125 1 68.88 350 GLY A O 1
ATOM 2658 N N . PRO A 1 351 ? 8.516 -33.156 -24.922 1 67.06 351 PRO A N 1
ATOM 2659 C CA . PRO A 1 351 ? 8.969 -34.344 -25.625 1 67.06 351 PRO A CA 1
ATOM 2660 C C . PRO A 1 351 ? 9.406 -35.469 -24.688 1 67.06 351 PRO A C 1
ATOM 2662 O O . PRO A 1 351 ? 10.062 -35.188 -23.672 1 67.06 351 PRO A O 1
ATOM 2665 N N . GLY A 1 352 ? 8.836 -36.625 -24.875 1 63.12 352 GLY A N 1
ATOM 2666 C CA . GLY A 1 352 ? 9.141 -37.75 -24.031 1 63.12 352 GLY A CA 1
ATOM 2667 C C . GLY A 1 352 ? 8.023 -38.094 -23.078 1 63.12 352 GLY A C 1
ATOM 2668 O O . GLY A 1 352 ? 8.055 -39.156 -22.422 1 63.12 352 GLY A O 1
ATOM 2669 N N . SER A 1 353 ? 7.105 -37.25 -23.062 1 74.69 353 SER A N 1
ATOM 2670 C CA . SER A 1 353 ? 5.969 -37.562 -22.203 1 74.69 353 SER A CA 1
ATOM 2671 C C . SER A 1 353 ? 5.203 -38.781 -22.688 1 74.69 353 SER A C 1
ATOM 2673 O O . SER A 1 353 ? 5.086 -39 -23.906 1 74.69 353 SER A O 1
ATOM 2675 N N . GLU A 1 354 ? 4.766 -39.625 -21.656 1 77.81 354 GLU A N 1
ATOM 2676 C CA . GLU A 1 354 ? 4.062 -40.875 -22 1 77.81 354 GLU A CA 1
ATOM 2677 C C . GLU A 1 354 ? 2.695 -40.938 -21.328 1 77.81 354 GLU A C 1
ATOM 2679 O O . GLU A 1 354 ? 2.521 -40.438 -20.219 1 77.81 354 GLU A O 1
ATOM 2684 N N . GLU A 1 355 ? 1.857 -41.406 -22 1 85.19 355 GLU A N 1
ATOM 2685 C CA . GLU A 1 355 ? 0.522 -41.719 -21.5 1 85.19 355 GLU A CA 1
ATOM 2686 C C . GLU A 1 355 ? 0.097 -43.125 -21.922 1 85.19 355 GLU A C 1
ATOM 2688 O O . GLU A 1 355 ? 0.621 -43.656 -22.891 1 85.19 355 GLU A O 1
ATOM 2693 N N . SER A 1 356 ? -0.768 -43.719 -21.062 1 84.56 356 SER A N 1
ATOM 2694 C CA . SER A 1 356 ? -1.222 -45.062 -21.375 1 84.56 356 SER A CA 1
ATOM 2695 C C . SER A 1 356 ? -2.744 -45.156 -21.375 1 84.56 356 SER A C 1
ATOM 2697 O O . SER A 1 356 ? -3.412 -44.438 -20.609 1 84.56 356 SER A O 1
ATOM 2699 N N . LEU A 1 357 ? -3.176 -45.969 -22.312 1 89 357 LEU A N 1
ATOM 2700 C CA . LEU A 1 357 ? -4.602 -46.25 -22.422 1 89 357 LEU A CA 1
ATOM 2701 C C . LEU A 1 357 ? -4.844 -47.75 -22.5 1 89 357 LEU A C 1
ATOM 2703 O O . LEU A 1 357 ? -3.959 -48.5 -22.906 1 89 357 LEU A O 1
ATOM 2707 N N . VAL A 1 358 ? -6.066 -48.125 -21.969 1 84.5 358 VAL A N 1
ATOM 2708 C CA . VAL A 1 358 ? -6.441 -49.531 -22.031 1 84.5 358 VAL A CA 1
ATOM 2709 C C . VAL A 1 358 ? -7.82 -49.688 -22.672 1 84.5 358 VAL A C 1
ATOM 2711 O O . VAL A 1 358 ? -8.711 -48.875 -22.422 1 84.5 358 VAL A O 1
ATOM 2714 N N . LEU A 1 359 ? -7.926 -50.656 -23.438 1 87.38 359 LEU A N 1
ATOM 2715 C CA . LEU A 1 359 ? -9.203 -51.094 -23.984 1 87.38 359 LEU A CA 1
ATOM 2716 C C . LEU A 1 359 ? -9.609 -52.469 -23.391 1 87.38 359 LEU A C 1
ATOM 2718 O O . LEU A 1 359 ? -9.328 -53.5 -23.969 1 87.38 359 LEU A O 1
ATOM 2722 N N . PRO A 1 360 ? -10.383 -52.375 -22.438 1 82.44 360 PRO A N 1
ATOM 2723 C CA . PRO A 1 360 ? -10.656 -53.594 -21.672 1 82.44 360 PRO A CA 1
ATOM 2724 C C . PRO A 1 360 ? -11.414 -54.656 -22.5 1 82.44 360 PRO A C 1
ATOM 2726 O O . PRO A 1 360 ? -11.148 -55.844 -22.375 1 82.44 360 PRO A O 1
ATOM 2729 N N . GLU A 1 361 ? -12.375 -54.281 -23.266 1 81.5 361 GLU A N 1
ATOM 2730 C CA . GLU A 1 361 ? -13.172 -55.25 -24.016 1 81.5 361 GLU A CA 1
ATOM 2731 C C . GLU A 1 361 ? -12.336 -55.906 -25.109 1 81.5 361 GLU A C 1
ATOM 2733 O O . GLU A 1 361 ? -12.539 -57.094 -25.406 1 81.5 361 GLU A O 1
ATOM 2738 N N . ALA A 1 362 ? -11.375 -55.25 -25.609 1 83.31 362 ALA A N 1
ATOM 2739 C CA . ALA A 1 362 ? -10.539 -55.812 -26.672 1 83.31 362 ALA A CA 1
ATOM 2740 C C . ALA A 1 362 ? -9.273 -56.438 -26.094 1 83.31 362 ALA A C 1
ATOM 2742 O O . ALA A 1 362 ? -8.555 -57.156 -26.781 1 83.31 362 ALA A O 1
ATOM 2743 N N . GLY A 1 363 ? -8.969 -56.219 -24.812 1 80 363 GLY A N 1
ATOM 2744 C CA . GLY A 1 363 ? -7.758 -56.719 -24.188 1 80 363 GLY A CA 1
ATOM 2745 C C . GLY A 1 363 ? -6.492 -56.062 -24.734 1 80 363 GLY A C 1
ATOM 2746 O O . GLY A 1 363 ? -5.48 -56.75 -24.922 1 80 363 GLY A O 1
ATOM 2747 N N . LEU A 1 364 ? -6.633 -54.875 -25.109 1 86.69 364 LEU A N 1
ATOM 2748 C CA . LEU A 1 364 ? -5.488 -54.188 -25.688 1 86.69 364 LEU A CA 1
ATOM 2749 C C . LEU A 1 364 ? -5.035 -53.062 -24.781 1 86.69 364 LEU A C 1
ATOM 2751 O O . LEU A 1 364 ? -5.852 -52.438 -24.094 1 86.69 364 LEU A O 1
ATOM 2755 N N . GLY A 1 365 ? -3.711 -52.906 -24.688 1 85.88 365 GLY A N 1
ATOM 2756 C CA . GLY A 1 365 ? -3.092 -51.75 -24.047 1 85.88 365 GLY A CA 1
ATOM 2757 C C . GLY A 1 365 ? -2.316 -50.875 -25 1 85.88 365 GLY A C 1
ATOM 2758 O O . GLY A 1 365 ? -1.663 -51.375 -25.922 1 85.88 365 GLY A O 1
ATOM 2759 N N . LEU A 1 366 ? -2.516 -49.594 -24.875 1 88.31 366 LEU A N 1
ATOM 2760 C CA . LEU A 1 366 ? -1.815 -48.625 -25.734 1 88.31 366 LEU A CA 1
ATOM 2761 C C . LEU A 1 366 ? -0.858 -47.781 -24.906 1 88.31 366 LEU A C 1
ATOM 2763 O O . LEU A 1 366 ? -1.225 -47.281 -23.844 1 88.31 366 LEU A O 1
ATOM 2767 N N . ARG A 1 367 ? 0.32 -47.75 -25.344 1 85.31 367 ARG A N 1
ATOM 2768 C CA . ARG A 1 367 ? 1.305 -46.812 -24.812 1 85.31 367 ARG A CA 1
ATOM 2769 C C . ARG A 1 367 ? 1.618 -45.719 -25.828 1 85.31 367 ARG A C 1
ATOM 2771 O O . ARG A 1 367 ? 2.039 -46 -26.953 1 85.31 367 ARG A O 1
ATOM 2778 N N . LEU A 1 368 ? 1.371 -44.469 -25.469 1 86.94 368 LEU A N 1
ATOM 2779 C CA . LEU A 1 368 ? 1.601 -43.312 -26.328 1 86.94 368 LEU A CA 1
ATOM 2780 C C . LEU A 1 368 ? 2.793 -42.5 -25.844 1 86.94 368 LEU A C 1
ATOM 2782 O O . LEU A 1 368 ? 2.846 -42.094 -24.672 1 86.94 368 LEU A O 1
ATOM 2786 N N . VAL A 1 369 ? 3.703 -42.25 -26.797 1 81.5 369 VAL A N 1
ATOM 2787 C CA . VAL A 1 369 ? 4.891 -41.469 -26.469 1 81.5 369 VAL A CA 1
ATOM 2788 C C . VAL A 1 369 ? 5.062 -40.312 -27.469 1 81.5 369 VAL A C 1
ATOM 2790 O O . VAL A 1 369 ? 5.012 -40.531 -28.688 1 81.5 369 VAL A O 1
ATOM 2793 N N . ARG A 1 370 ? 5.227 -39.156 -26.875 1 84.5 370 ARG A N 1
ATOM 2794 C CA . ARG A 1 370 ? 5.539 -38.031 -27.75 1 84.5 370 ARG A CA 1
ATOM 2795 C C . ARG A 1 370 ? 7.016 -38 -28.125 1 84.5 370 ARG A C 1
ATOM 2797 O O . ARG A 1 370 ? 7.887 -38 -27.25 1 84.5 370 ARG A O 1
ATOM 2804 N N . ARG A 1 371 ? 7.188 -37.906 -29.422 1 74.94 371 ARG A N 1
ATOM 2805 C CA . ARG A 1 371 ? 8.57 -37.875 -29.891 1 74.94 371 ARG A CA 1
ATOM 2806 C C . ARG A 1 371 ? 9.062 -36.438 -30.094 1 74.94 371 ARG A C 1
ATOM 2808 O O . ARG A 1 371 ? 8.266 -35.531 -30.328 1 74.94 371 ARG A O 1
ATOM 2815 N N . ALA A 1 372 ? 10.344 -36.219 -29.859 1 69.25 372 ALA A N 1
ATOM 2816 C CA . ALA A 1 372 ? 10.953 -34.938 -30.156 1 69.25 372 ALA A CA 1
ATOM 2817 C C . ALA A 1 372 ? 10.773 -34.562 -31.625 1 69.25 372 ALA A C 1
ATOM 2819 O O . ALA A 1 372 ? 10.797 -35.438 -32.5 1 69.25 372 ALA A O 1
ATOM 2820 N N . PRO A 1 373 ? 10.398 -33.219 -31.75 1 60.94 373 PRO A N 1
ATOM 2821 C CA . PRO A 1 373 ? 10.219 -32.812 -33.156 1 60.94 373 PRO A CA 1
ATOM 2822 C C . PRO A 1 373 ? 11.422 -33.156 -34.031 1 60.94 373 PRO A C 1
ATOM 2824 O O . PRO A 1 373 ? 12.57 -32.969 -33.594 1 60.94 373 PRO A O 1
ATOM 2827 N N . GLN A 1 374 ? 11.289 -34.031 -34.812 1 54.62 374 GLN A N 1
ATOM 2828 C CA . GLN A 1 374 ? 12.359 -34.344 -35.781 1 54.62 374 GLN A CA 1
ATOM 2829 C C . GLN A 1 374 ? 12.336 -33.375 -36.969 1 54.62 374 GLN A C 1
ATOM 2831 O O . GLN A 1 374 ? 11.266 -33.062 -37.469 1 54.62 374 GLN A O 1
ATOM 2836 N N . THR A 1 375 ? 13.156 -32.406 -36.844 1 50.16 375 THR A N 1
ATOM 2837 C CA . THR A 1 375 ? 13.336 -31.641 -38.062 1 50.16 375 THR A CA 1
ATOM 2838 C C . THR A 1 375 ? 13.539 -32.562 -39.25 1 50.16 375 THR A C 1
ATOM 2840 O O . THR A 1 375 ? 14.531 -33.281 -39.312 1 50.16 375 THR A O 1
ATOM 2843 N N . SER A 1 376 ? 12.641 -33.344 -39.656 1 45.16 376 SER A N 1
ATOM 2844 C CA . SER A 1 376 ? 12.953 -34.062 -40.906 1 45.16 376 SER A CA 1
ATOM 2845 C C . SER A 1 376 ? 13.469 -33.094 -41.969 1 45.16 376 SER A C 1
ATOM 2847 O O . SER A 1 376 ? 13.047 -31.922 -42.031 1 45.16 376 SER A O 1
ATOM 2849 N N . ALA A 1 377 ? 14.469 -33.5 -42.594 1 42.78 377 ALA A N 1
ATOM 2850 C CA . ALA A 1 377 ? 15.016 -32.969 -43.812 1 42.78 377 ALA A CA 1
ATOM 2851 C C . ALA A 1 377 ? 13.922 -32.75 -44.875 1 42.78 377 ALA A C 1
ATOM 2853 O O . ALA A 1 377 ? 13.289 -33.719 -45.312 1 42.78 377 ALA A O 1
ATOM 2854 N N . GLY A 1 378 ? 13.32 -31.469 -44.781 1 47.12 378 GLY A N 1
ATOM 2855 C CA . GLY A 1 378 ? 12.508 -30.891 -45.844 1 47.12 378 GLY A CA 1
ATOM 2856 C C . GLY A 1 378 ? 11.234 -30.25 -45.344 1 47.12 378 GLY A C 1
ATOM 2857 O O . GLY A 1 378 ? 10.461 -29.688 -46.094 1 47.12 378 GLY A O 1
ATOM 2858 N N . ALA A 1 379 ? 10.781 -30.922 -44.281 1 50.5 379 ALA A N 1
ATOM 2859 C CA . ALA A 1 379 ? 9.484 -30.328 -43.938 1 50.5 379 ALA A CA 1
ATOM 2860 C C . ALA A 1 379 ? 9.641 -29.125 -43.031 1 50.5 379 ALA A C 1
ATOM 2862 O O . ALA A 1 379 ? 10.477 -29.125 -42.125 1 50.5 379 ALA A O 1
ATOM 2863 N N . PRO A 1 380 ? 9.422 -27.984 -43.438 1 49.78 380 PRO A N 1
ATOM 2864 C CA . PRO A 1 380 ? 9.625 -26.641 -42.906 1 49.78 380 PRO A CA 1
ATOM 2865 C C . PRO A 1 380 ? 9.281 -26.547 -41.406 1 49.78 380 PRO A C 1
ATOM 2867 O O . PRO A 1 380 ? 9.797 -25.688 -40.719 1 49.78 380 PRO A O 1
ATOM 2870 N N . GLU A 1 381 ? 8.352 -27.188 -41 1 54.66 381 GLU A N 1
ATOM 2871 C CA . GLU A 1 381 ? 7.965 -26.938 -39.625 1 54.66 381 GLU A CA 1
ATOM 2872 C C . GLU A 1 381 ? 8.109 -28.203 -38.781 1 54.66 381 GLU A C 1
ATOM 2874 O O . GLU A 1 381 ? 7.785 -29.312 -39.219 1 54.66 381 GLU A O 1
ATOM 2879 N N . PRO A 1 382 ? 9.156 -28.281 -37.906 1 54.25 382 PRO A N 1
ATOM 2880 C CA . PRO A 1 382 ? 9.281 -29.438 -37 1 54.25 382 PRO A CA 1
ATOM 2881 C C . PRO A 1 382 ? 7.934 -30.062 -36.656 1 54.25 382 PRO A C 1
ATOM 2883 O O . PRO A 1 382 ? 6.984 -29.359 -36.312 1 54.25 382 PRO A O 1
ATOM 2886 N N . SER A 1 383 ? 7.801 -31.281 -37.438 1 63.5 383 SER A N 1
ATOM 2887 C CA . SER A 1 383 ? 6.523 -31.953 -37.281 1 63.5 383 SER A CA 1
ATOM 2888 C C . SER A 1 383 ? 6.473 -32.719 -35.969 1 63.5 383 SER A C 1
ATOM 2890 O O . SER A 1 383 ? 7.434 -33.406 -35.594 1 63.5 383 SER A O 1
ATOM 2892 N N . GLU A 1 384 ? 5.641 -32.406 -35.031 1 75.31 384 GLU A N 1
ATOM 2893 C CA . GLU A 1 384 ? 5.383 -33.156 -33.812 1 75.31 384 GLU A CA 1
ATOM 2894 C C . GLU A 1 384 ? 4.828 -34.531 -34.094 1 75.31 384 GLU A C 1
ATOM 2896 O O . GLU A 1 384 ? 3.926 -34.688 -34.938 1 75.31 384 GLU A O 1
ATOM 2901 N N . GLN A 1 385 ? 5.719 -35.688 -33.75 1 79.69 385 GLN A N 1
ATOM 2902 C CA . GLN A 1 385 ? 5.285 -37.062 -33.969 1 79.69 385 GLN A CA 1
ATOM 2903 C C . GLN A 1 385 ? 5.035 -37.812 -32.656 1 79.69 385 GLN A C 1
ATOM 2905 O O . GLN A 1 385 ? 5.609 -37.438 -31.641 1 79.69 385 GLN A O 1
ATOM 2910 N N . PHE A 1 386 ? 4.082 -38.719 -32.812 1 87.62 386 PHE A N 1
ATOM 2911 C CA . PHE A 1 386 ? 3.752 -39.594 -31.672 1 87.62 386 PHE A CA 1
ATOM 2912 C C . PHE A 1 386 ? 4.016 -41.062 -32.031 1 87.62 386 PHE A C 1
ATOM 2914 O O . PHE A 1 386 ? 3.771 -41.5 -33.156 1 87.62 386 PHE A O 1
ATOM 2921 N N . LEU A 1 387 ? 4.598 -41.719 -31.062 1 84.06 387 LEU A N 1
ATOM 2922 C CA . LEU A 1 387 ? 4.75 -43.156 -31.172 1 84.06 387 LEU A CA 1
ATOM 2923 C C . LEU A 1 387 ? 3.707 -43.906 -30.328 1 84.06 387 LEU A C 1
ATOM 2925 O O . LEU A 1 387 ? 3.57 -43.625 -29.141 1 84.06 387 LEU A O 1
ATOM 2929 N N . VAL A 1 388 ? 2.932 -44.688 -30.984 1 88.38 388 VAL A N 1
ATOM 2930 C CA . VAL A 1 388 ? 1.914 -45.5 -30.312 1 88.38 388 VAL A CA 1
ATOM 2931 C C . VAL A 1 388 ? 2.295 -46.969 -30.359 1 88.38 388 VAL A C 1
ATOM 2933 O O . VAL A 1 388 ? 2.469 -47.531 -31.438 1 88.38 388 VAL A O 1
ATOM 2936 N N . GLU A 1 389 ? 2.398 -47.562 -29.188 1 86.75 389 GLU A N 1
ATOM 2937 C CA . GLU A 1 389 ? 2.662 -49 -29.078 1 86.75 389 GLU A CA 1
ATOM 2938 C C . GLU A 1 389 ? 1.433 -49.75 -28.562 1 86.75 389 GLU A C 1
ATOM 2940 O O . GLU A 1 389 ? 0.868 -49.406 -27.531 1 86.75 389 GLU A O 1
ATOM 2945 N N . VAL A 1 390 ? 1.071 -50.75 -29.297 1 87.31 390 VAL A N 1
ATOM 2946 C CA . VAL A 1 390 ? -0.105 -51.562 -28.953 1 87.31 390 VAL A CA 1
ATOM 2947 C C . VAL A 1 390 ? 0.328 -52.875 -28.328 1 87.31 390 VAL A C 1
ATOM 2949 O O . VAL A 1 390 ? 1.131 -53.594 -28.906 1 87.31 390 VAL A O 1
ATOM 2952 N N . TYR A 1 391 ? -0.221 -53.062 -27.141 1 82.81 391 TYR A N 1
ATOM 2953 C CA . TYR A 1 391 ? 0.082 -54.312 -26.438 1 82.81 391 TYR A CA 1
ATOM 2954 C C . TYR A 1 391 ? -1.149 -55.188 -26.344 1 82.81 391 TYR A C 1
ATOM 2956 O O . TYR A 1 391 ? -2.27 -54.719 -26.188 1 82.81 391 TYR A O 1
ATOM 2964 N N . SER A 1 392 ? -0.934 -56.5 -26.578 1 77.75 392 SER A N 1
ATOM 2965 C CA . SER A 1 392 ? -2.012 -57.469 -26.438 1 77.75 392 SER A CA 1
ATOM 2966 C C . SER A 1 392 ? -1.852 -58.281 -25.172 1 77.75 392 SER A C 1
ATOM 2968 O O . SER A 1 392 ? -0.777 -58.844 -24.906 1 77.75 392 SER A O 1
ATOM 2970 N N . GLY A 1 393 ? -3.018 -58.219 -24.391 1 72.88 393 GLY A N 1
ATOM 2971 C CA . GLY A 1 393 ? -3.021 -59.062 -23.203 1 72.88 393 GLY A CA 1
ATOM 2972 C C . GLY A 1 393 ? -1.898 -58.75 -22.234 1 72.88 393 GLY A C 1
ATOM 2973 O O . GLY A 1 393 ? -1.713 -57.594 -21.859 1 72.88 393 GLY A O 1
ATOM 2974 N N . ASN A 1 394 ? -1.161 -59.781 -21.797 1 67.62 394 ASN A N 1
ATOM 2975 C CA . ASN A 1 394 ? -0.078 -59.656 -20.828 1 67.62 394 ASN A CA 1
ATOM 2976 C C . ASN A 1 394 ? 1.287 -59.656 -21.5 1 67.62 394 ASN A C 1
ATOM 2978 O O . ASN A 1 394 ? 2.305 -59.938 -20.875 1 67.62 394 ASN A O 1
ATOM 2982 N N . SER A 1 395 ? 1.268 -59.219 -22.766 1 69.88 395 SER A N 1
ATOM 2983 C CA . SER A 1 395 ? 2.557 -59.25 -23.453 1 69.88 395 SER A CA 1
ATOM 2984 C C . SER A 1 395 ? 3.387 -58.031 -23.125 1 69.88 395 SER A C 1
ATOM 2986 O O . SER A 1 395 ? 2.842 -56.938 -22.953 1 69.88 395 SER A O 1
ATOM 2988 N N . VAL A 1 396 ? 4.652 -58.281 -22.984 1 65.19 396 VAL A N 1
ATOM 2989 C CA . VAL A 1 396 ? 5.598 -57.188 -22.672 1 65.19 396 VAL A CA 1
ATOM 2990 C C . VAL A 1 396 ? 6.039 -56.5 -23.953 1 65.19 396 VAL A C 1
ATOM 2992 O O . VAL A 1 396 ? 6.398 -55.344 -23.938 1 65.19 396 VAL A O 1
ATOM 2995 N N . GLU A 1 397 ? 5.898 -57.312 -25.141 1 72.44 397 GLU A N 1
ATOM 2996 C CA . GLU A 1 397 ? 6.301 -56.719 -26.406 1 72.44 397 GLU A CA 1
ATOM 2997 C C . GLU A 1 397 ? 5.102 -56.156 -27.141 1 72.44 397 GLU A C 1
ATOM 2999 O O . GLU A 1 397 ? 4.023 -56.75 -27.156 1 72.44 397 GLU A O 1
ATOM 3004 N N . PRO A 1 398 ? 5.379 -55.031 -27.719 1 82.5 398 PRO A N 1
ATOM 3005 C CA . PRO A 1 398 ? 4.266 -54.406 -28.453 1 82.5 398 PRO A CA 1
ATOM 3006 C C . PRO A 1 398 ? 3.92 -55.156 -29.734 1 82.5 398 PRO A C 1
ATOM 3008 O O . PRO A 1 398 ? 4.816 -55.594 -30.469 1 82.5 398 PRO A O 1
ATOM 3011 N N . ARG A 1 399 ? 2.777 -55.438 -30 1 79.56 399 ARG A N 1
ATOM 3012 C CA . ARG A 1 399 ? 2.281 -56.094 -31.203 1 79.56 399 ARG A CA 1
ATOM 3013 C C . ARG A 1 399 ? 2.451 -55.219 -32.438 1 79.56 399 ARG A C 1
ATOM 3015 O O . ARG A 1 399 ? 2.797 -55.688 -33.5 1 79.56 399 ARG A O 1
ATOM 3022 N N . GLU A 1 400 ? 2.258 -54 -32.25 1 83.5 400 GLU A N 1
ATOM 3023 C CA . GLU A 1 400 ? 2.303 -53.031 -33.344 1 83.5 400 GLU A CA 1
ATOM 3024 C C . GLU A 1 400 ? 2.791 -51.688 -32.875 1 83.5 400 GLU A C 1
ATOM 3026 O O . GLU A 1 400 ? 2.488 -51.25 -31.75 1 83.5 400 GLU A O 1
ATOM 3031 N N . ARG A 1 401 ? 3.574 -51.062 -33.719 1 85.75 401 ARG A N 1
ATOM 3032 C CA . ARG A 1 401 ? 4.035 -49.719 -33.5 1 85.75 401 ARG A CA 1
ATOM 3033 C C . ARG A 1 401 ? 3.529 -48.781 -34.594 1 85.75 401 ARG A C 1
ATOM 3035 O O . ARG A 1 401 ? 3.74 -49.031 -35.781 1 85.75 401 ARG A O 1
ATOM 3042 N N . LEU A 1 402 ? 2.863 -47.844 -34.188 1 85.62 402 LEU A N 1
ATOM 3043 C CA . LEU A 1 402 ? 2.314 -46.875 -35.125 1 85.62 402 LEU A CA 1
ATOM 3044 C C . LEU A 1 402 ? 2.893 -45.5 -34.875 1 85.62 402 LEU A C 1
ATOM 3046 O O . LEU A 1 402 ? 3.092 -45.094 -33.719 1 85.62 402 LEU A O 1
ATOM 3050 N N . GLU A 1 403 ? 3.242 -44.812 -35.969 1 84.12 403 GLU A N 1
ATOM 3051 C CA . GLU A 1 403 ? 3.664 -43.438 -35.875 1 84.12 403 GLU A CA 1
ATOM 3052 C C . GLU A 1 403 ? 2.555 -42.5 -36.344 1 84.12 403 GLU A C 1
ATOM 3054 O O . GLU A 1 403 ? 2.043 -42.625 -37.469 1 84.12 403 GLU A O 1
ATOM 3059 N N . LEU A 1 404 ? 2.221 -41.688 -35.406 1 85.69 404 LEU A N 1
ATOM 3060 C CA . LEU A 1 404 ? 1.144 -40.75 -35.719 1 85.69 404 LEU A CA 1
ATOM 3061 C C . LEU A 1 404 ? 1.669 -39.344 -35.781 1 85.69 404 LEU A C 1
ATOM 3063 O O . LEU A 1 404 ? 2.648 -39 -35.094 1 85.69 404 LEU A O 1
ATOM 3067 N N . SER A 1 405 ? 0.978 -38.531 -36.656 1 79.31 405 SER A N 1
ATOM 3068 C CA . SER A 1 405 ? 1.347 -37.125 -36.812 1 79.31 405 SER A CA 1
ATOM 3069 C C . SER A 1 405 ? 0.713 -36.281 -35.719 1 79.31 405 SER A C 1
ATOM 3071 O O . SER A 1 405 ? -0.403 -36.531 -35.281 1 79.31 405 SER A O 1
ATOM 3073 N N . GLY A 1 406 ? 1.465 -35.344 -35.25 1 78.06 406 GLY A N 1
ATOM 3074 C CA . GLY A 1 406 ? 0.957 -34.406 -34.25 1 78.06 406 GLY A CA 1
ATOM 3075 C C . GLY A 1 406 ? 0.243 -33.219 -34.875 1 78.06 406 GLY A C 1
ATOM 3076 O O . GLY A 1 406 ? -0.201 -32.312 -34.156 1 78.06 406 GLY A O 1
ATOM 3077 N N . ARG A 1 407 ? -0.013 -33.094 -36.25 1 77.62 407 ARG A N 1
ATOM 3078 C CA . ARG A 1 407 ? -0.577 -31.906 -36.906 1 77.62 407 ARG A CA 1
ATOM 3079 C C . ARG A 1 407 ? -1.907 -32.219 -37.562 1 77.62 407 ARG A C 1
ATOM 3081 O O . ARG A 1 407 ? -2.688 -31.328 -37.875 1 77.62 407 ARG A O 1
ATOM 3088 N N . GLU A 1 408 ? -2.104 -33.594 -37.812 1 80.19 408 GLU A N 1
ATOM 3089 C CA . GLU A 1 408 ? -3.326 -33.969 -38.531 1 80.19 408 GLU A CA 1
ATOM 3090 C C . GLU A 1 408 ? -4.074 -35.062 -37.781 1 80.19 408 GLU A C 1
ATOM 3092 O O . GLU A 1 408 ? -3.469 -35.844 -37.062 1 80.19 408 GLU A O 1
ATOM 3097 N N . ALA A 1 409 ? -5.355 -34.906 -37.969 1 84.88 409 ALA A N 1
ATOM 3098 C CA . ALA A 1 409 ? -6.191 -36 -37.438 1 84.88 409 ALA A CA 1
ATOM 3099 C C . ALA A 1 409 ? -6.059 -37.25 -38.25 1 84.88 409 ALA A C 1
ATOM 3101 O O . ALA A 1 409 ? -5.984 -37.219 -39.5 1 84.88 409 ALA A O 1
ATOM 3102 N N . GLN A 1 410 ? -5.93 -38.438 -37.562 1 84.38 410 GLN A N 1
ATOM 3103 C CA . GLN A 1 410 ? -5.777 -39.719 -38.25 1 84.38 410 GLN A CA 1
ATOM 3104 C C . GLN A 1 410 ? -6.656 -40.781 -37.594 1 84.38 410 GLN A C 1
ATOM 3106 O O . GLN A 1 410 ? -6.965 -40.688 -36.406 1 84.38 410 GLN A O 1
ATOM 3111 N N . GLU A 1 411 ? -7.133 -41.625 -38.438 1 85.81 411 GLU A N 1
ATOM 3112 C CA . GLU A 1 411 ? -7.852 -42.812 -37.969 1 85.81 411 GLU A CA 1
ATOM 3113 C C . GLU A 1 411 ? -6.953 -44.062 -37.969 1 85.81 411 GLU A C 1
ATOM 3115 O O . GLU A 1 411 ? -6.277 -44.312 -38.969 1 85.81 411 GLU A O 1
ATOM 3120 N N . ILE A 1 412 ? -6.949 -44.656 -36.812 1 83.44 412 ILE A N 1
ATOM 3121 C CA . ILE A 1 412 ? -6.082 -45.812 -36.688 1 83.44 412 ILE A CA 1
ATOM 3122 C C . ILE A 1 412 ? -6.922 -47.062 -36.375 1 83.44 412 ILE A C 1
ATOM 3124 O O . ILE A 1 412 ? -7.867 -47 -35.562 1 83.44 412 ILE A O 1
ATOM 3128 N N . ARG A 1 413 ? -6.562 -48.094 -37.094 1 82.88 413 ARG A N 1
ATOM 3129 C CA . ARG A 1 413 ? -7.172 -49.406 -36.812 1 82.88 413 ARG A CA 1
ATOM 3130 C C . ARG A 1 413 ? -6.215 -50.281 -36.031 1 82.88 413 ARG A C 1
ATOM 3132 O O . ARG A 1 413 ? -5.07 -50.5 -36.438 1 82.88 413 ARG A O 1
ATOM 3139 N N . LEU A 1 414 ? -6.773 -50.625 -34.781 1 82.31 414 LEU A N 1
ATOM 3140 C CA . LEU A 1 414 ? -5.945 -51.5 -33.938 1 82.31 414 LEU A CA 1
ATOM 3141 C C . LEU A 1 414 ? -6.156 -52.969 -34.312 1 82.31 414 LEU A C 1
ATOM 3143 O O . LEU A 1 414 ? -7.031 -53.625 -33.75 1 82.31 414 LEU A O 1
ATOM 3147 N N . GLY A 1 415 ? -5.434 -53.531 -35.281 1 70.56 415 GLY A N 1
ATOM 3148 C CA . GLY A 1 415 ? -5.531 -54.938 -35.688 1 70.56 415 GLY A CA 1
ATOM 3149 C C . GLY A 1 415 ? -6.672 -55.188 -36.656 1 70.56 415 GLY A C 1
ATOM 3150 O O . GLY A 1 415 ? -7.488 -54.312 -36.906 1 70.56 415 GLY A O 1
ATOM 3151 N N . PRO A 1 416 ? -6.738 -56.344 -37.375 1 67.12 416 PRO A N 1
ATOM 3152 C CA . PRO A 1 416 ? -7.758 -56.656 -38.344 1 67.12 416 PRO A CA 1
ATOM 3153 C C . PRO A 1 416 ? -9.172 -56.688 -37.781 1 67.12 416 PRO A C 1
ATOM 3155 O O . PRO A 1 416 ? -10.125 -56.281 -38.438 1 67.12 416 PRO A O 1
ATOM 3158 N N . ASP A 1 417 ? -9.367 -57.094 -36.469 1 67.88 417 ASP A N 1
ATOM 3159 C CA . ASP A 1 417 ? -10.688 -57.156 -35.844 1 67.88 417 ASP A CA 1
ATOM 3160 C C . ASP A 1 417 ? -10.773 -56.188 -34.656 1 67.88 417 ASP A C 1
ATOM 3162 O O . ASP A 1 417 ? -11.641 -56.344 -33.812 1 67.88 417 ASP A O 1
ATOM 3166 N N . GLY A 1 418 ? -9.906 -55.219 -34.625 1 72.94 418 GLY A N 1
ATOM 3167 C CA . GLY A 1 418 ? -9.891 -54.344 -33.469 1 72.94 418 GLY A CA 1
ATOM 3168 C C . GLY A 1 418 ? -10.703 -53.094 -33.656 1 72.94 418 GLY A C 1
ATOM 3169 O O . GLY A 1 418 ? -11.195 -52.812 -34.75 1 72.94 418 GLY A O 1
ATOM 3170 N N . PRO A 1 419 ? -10.938 -52.438 -32.594 1 80.5 419 PRO A N 1
ATOM 3171 C CA . PRO A 1 419 ? -11.688 -51.156 -32.688 1 80.5 419 PRO A CA 1
ATOM 3172 C C . PRO A 1 419 ? -10.914 -50.062 -33.406 1 80.5 419 PRO A C 1
ATOM 3174 O O . PRO A 1 419 ? -9.68 -50.094 -33.438 1 80.5 419 PRO A O 1
ATOM 3177 N N . ARG A 1 420 ? -11.633 -49.281 -34.156 1 87.5 420 ARG A N 1
ATOM 3178 C CA . ARG A 1 420 ? -11.062 -48.125 -34.844 1 87.5 420 ARG A CA 1
ATOM 3179 C C . ARG A 1 420 ? -11.047 -46.906 -33.906 1 87.5 420 ARG A C 1
ATOM 3181 O O . ARG A 1 420 ? -12.062 -46.594 -33.281 1 87.5 420 ARG A O 1
ATOM 3188 N N . LEU A 1 421 ? -9.891 -46.375 -33.781 1 88.88 421 LEU A N 1
ATOM 3189 C CA . LEU A 1 421 ? -9.727 -45.188 -32.938 1 88.88 421 LEU A CA 1
ATOM 3190 C C . LEU A 1 421 ? -9.398 -43.969 -33.812 1 88.88 421 LEU A C 1
ATOM 3192 O O . LEU A 1 421 ? -8.695 -44.062 -34.812 1 88.88 421 LEU A O 1
ATOM 3196 N N . ARG A 1 422 ? -10.008 -42.875 -33.469 1 87.06 422 ARG A N 1
ATOM 3197 C CA . ARG A 1 422 ? -9.703 -41.594 -34.094 1 87.06 422 ARG A CA 1
ATOM 3198 C C . ARG A 1 422 ? -8.734 -40.781 -33.25 1 87.06 422 ARG A C 1
ATOM 3200 O O . ARG A 1 422 ? -8.945 -40.625 -32.031 1 87.06 422 ARG A O 1
ATOM 3207 N N . TRP A 1 423 ? -7.719 -40.312 -33.938 1 88 423 TRP A N 1
ATOM 3208 C CA . TRP A 1 423 ? -6.664 -39.531 -33.312 1 88 423 TRP A CA 1
ATOM 3209 C C . TRP A 1 423 ? -6.762 -38.062 -33.75 1 88 423 TRP A C 1
ATOM 3211 O O . TRP A 1 423 ? -6.586 -37.75 -34.938 1 88 423 TRP A O 1
ATOM 3221 N N . VAL A 1 424 ? -7.016 -37.156 -32.812 1 86.62 424 VAL A N 1
ATOM 3222 C CA . VAL A 1 424 ? -7.152 -35.719 -33.156 1 86.62 424 VAL A CA 1
ATOM 3223 C C . VAL A 1 424 ? -6.223 -34.906 -32.25 1 86.62 424 VAL A C 1
ATOM 3225 O O . VAL A 1 424 ? -6.516 -34.688 -31.078 1 86.62 424 VAL A O 1
ATOM 3228 N N . PRO A 1 425 ? -5.113 -34.438 -32.781 1 88.44 425 PRO A N 1
ATOM 3229 C CA . PRO A 1 425 ? -4.25 -33.531 -31.984 1 88.44 425 PRO A CA 1
ATOM 3230 C C . PRO A 1 425 ? -4.902 -32.188 -31.719 1 88.44 425 PRO A C 1
ATOM 3232 O O . PRO A 1 425 ? -5.402 -31.531 -32.625 1 88.44 425 PRO A O 1
ATOM 3235 N N . MET A 1 426 ? -5.035 -31.844 -30.5 1 87.69 426 MET A N 1
ATOM 3236 C CA . MET A 1 426 ? -5.543 -30.562 -30.016 1 87.69 426 MET A CA 1
ATOM 3237 C C . MET A 1 426 ? -4.719 -30.047 -28.844 1 87.69 426 MET A C 1
ATOM 3239 O O . MET A 1 426 ? -4.254 -30.844 -28.016 1 87.69 426 MET A O 1
ATOM 3243 N N . PRO A 1 427 ? -4.52 -28.781 -28.812 1 89 427 PRO A N 1
ATOM 3244 C CA . PRO A 1 427 ? -3.738 -28.25 -27.688 1 89 427 PRO A CA 1
ATOM 3245 C C . PRO A 1 427 ? -4.508 -28.297 -26.375 1 89 427 PRO A C 1
ATOM 3247 O O . PRO A 1 427 ? -5.738 -28.188 -26.375 1 89 427 PRO A O 1
ATOM 3250 N N . GLY A 1 428 ? -3.744 -28.547 -25.328 1 90.94 428 GLY A N 1
ATOM 3251 C CA . GLY A 1 428 ? -4.328 -28.312 -24.016 1 90.94 428 GLY A CA 1
ATOM 3252 C C . GLY A 1 428 ? -4.629 -26.844 -23.75 1 90.94 428 GLY A C 1
ATOM 3253 O O . GLY A 1 428 ? -4.098 -25.969 -24.438 1 90.94 428 GLY A O 1
ATOM 3254 N N . LEU A 1 429 ? -5.562 -26.625 -22.859 1 92.25 429 LEU A N 1
ATOM 3255 C CA . LEU A 1 429 ? -5.941 -25.25 -22.562 1 92.25 429 LEU A CA 1
ATOM 3256 C C . LEU A 1 429 ? -5.48 -24.844 -21.172 1 92.25 429 LEU A C 1
ATOM 3258 O O . LEU A 1 429 ? -5.793 -25.531 -20.188 1 92.25 429 LEU A O 1
ATOM 3262 N N . GLN A 1 430 ? -4.691 -23.812 -21.125 1 89.44 430 GLN A N 1
ATOM 3263 C CA . GLN A 1 430 ? -4.324 -23.188 -19.859 1 89.44 430 GLN A CA 1
ATOM 3264 C C . GLN A 1 430 ? -5.262 -22.031 -19.516 1 89.44 430 GLN A C 1
ATOM 3266 O O . GLN A 1 430 ? -5.41 -21.094 -20.312 1 89.44 430 GLN A O 1
ATOM 3271 N N . VAL A 1 431 ? -5.863 -22.141 -18.391 1 90.31 431 VAL A N 1
ATOM 3272 C CA . VAL A 1 431 ? -6.875 -21.141 -18.031 1 90.31 431 VAL A CA 1
ATOM 3273 C C . VAL A 1 431 ? -6.469 -20.438 -16.734 1 90.31 431 VAL A C 1
ATOM 3275 O O . VAL A 1 431 ? -5.926 -21.062 -15.82 1 90.31 431 VAL A O 1
ATOM 3278 N N . GLU A 1 432 ? -6.691 -19.156 -16.734 1 86 432 GLU A N 1
ATOM 3279 C CA . GLU A 1 432 ? -6.531 -18.328 -15.539 1 86 432 GLU A CA 1
ATOM 3280 C C . GLU A 1 432 ? -7.812 -17.562 -15.227 1 86 432 GLU A C 1
ATOM 3282 O O . GLU A 1 432 ? -8.391 -16.922 -16.109 1 86 432 GLU A O 1
ATOM 3287 N N . ILE A 1 433 ? -8.18 -17.672 -14.031 1 88.56 433 ILE A N 1
ATOM 3288 C CA . ILE A 1 433 ? -9.406 -17 -13.617 1 88.56 433 ILE A CA 1
ATOM 3289 C C . ILE A 1 433 ? -9.07 -15.922 -12.586 1 88.56 433 ILE A C 1
ATOM 3291 O O . ILE A 1 433 ? -8.312 -16.172 -11.648 1 88.56 433 ILE A O 1
ATOM 3295 N N . ARG A 1 434 ? -9.703 -14.844 -12.836 1 85.44 434 ARG A N 1
ATOM 3296 C CA . ARG A 1 434 ? -9.469 -13.734 -11.922 1 85.44 434 ARG A CA 1
ATOM 3297 C C . ARG A 1 434 ? -10.758 -12.961 -11.656 1 85.44 434 ARG A C 1
ATOM 3299 O O . ARG A 1 434 ? -11.531 -12.695 -12.578 1 85.44 434 ARG A O 1
ATOM 3306 N N . ARG A 1 435 ? -11.016 -12.688 -10.5 1 88.12 435 ARG A N 1
ATOM 3307 C CA . ARG A 1 435 ? -12.102 -11.805 -10.094 1 88.12 435 ARG A CA 1
ATOM 3308 C C . ARG A 1 435 ? -11.562 -10.5 -9.523 1 88.12 435 ARG A C 1
ATOM 3310 O O . ARG A 1 435 ? -10.938 -10.492 -8.461 1 88.12 435 ARG A O 1
ATOM 3317 N N . MET A 1 436 ? -11.789 -9.484 -10.227 1 85.56 436 MET A N 1
ATOM 3318 C CA . MET A 1 436 ? -11.352 -8.164 -9.789 1 85.56 436 MET A CA 1
ATOM 3319 C C . MET A 1 436 ? -12.523 -7.195 -9.711 1 85.56 436 MET A C 1
ATOM 3321 O O . MET A 1 436 ? -12.711 -6.363 -10.602 1 85.56 436 MET A O 1
ATOM 3325 N N . PRO A 1 437 ? -13.133 -7.168 -8.531 1 86.31 437 PRO A N 1
ATOM 3326 C CA . PRO A 1 437 ? -14.289 -6.273 -8.422 1 86.31 437 PRO A CA 1
ATOM 3327 C C . PRO A 1 437 ? -13.891 -4.805 -8.305 1 86.31 437 PRO A C 1
ATOM 3329 O O . PRO A 1 437 ? -12.891 -4.48 -7.656 1 86.31 437 PRO A O 1
ATOM 3332 N N . GLY A 1 438 ? -14.594 -3.939 -9 1 82.19 438 GLY A N 1
ATOM 3333 C CA . GLY A 1 438 ? -14.438 -2.508 -8.812 1 82.19 438 GLY A CA 1
ATOM 3334 C C . GLY A 1 438 ? -13.312 -1.913 -9.633 1 82.19 438 GLY A C 1
ATOM 3335 O O . GLY A 1 438 ? -13.023 -0.718 -9.531 1 82.19 438 GLY A O 1
ATOM 3336 N N . VAL A 1 439 ? -12.609 -2.691 -10.453 1 81.5 439 VAL A N 1
ATOM 3337 C CA . VAL A 1 439 ? -11.477 -2.176 -11.219 1 81.5 439 VAL A CA 1
ATOM 3338 C C . VAL A 1 439 ? -11.961 -1.113 -12.203 1 81.5 439 VAL A C 1
ATOM 3340 O O . VAL A 1 439 ? -11.203 -0.215 -12.578 1 81.5 439 VAL A O 1
ATOM 3343 N N . TRP A 1 440 ? -13.281 -1.128 -12.523 1 83.12 440 TRP A N 1
ATOM 3344 C CA . TRP A 1 440 ? -13.836 -0.144 -13.445 1 83.12 440 TRP A CA 1
ATOM 3345 C C . TRP A 1 440 ? -13.859 1.243 -12.812 1 83.12 440 TRP A C 1
ATOM 3347 O O . TRP A 1 440 ? -13.906 2.254 -13.523 1 83.12 440 TRP A O 1
ATOM 3357 N N . LEU A 1 441 ? -13.742 1.331 -11.531 1 89.19 441 LEU A N 1
ATOM 3358 C CA . LEU A 1 441 ? -13.758 2.602 -10.82 1 89.19 441 LEU A CA 1
ATOM 3359 C C . LEU A 1 441 ? -12.469 3.373 -11.055 1 89.19 441 LEU A C 1
ATOM 3361 O O . LEU A 1 441 ? -12.398 4.574 -10.781 1 89.19 441 LEU A O 1
ATOM 3365 N N . LEU A 1 442 ? -11.461 2.742 -11.602 1 86.5 442 LEU A N 1
ATOM 3366 C CA . LEU A 1 442 ? -10.188 3.406 -11.836 1 86.5 442 LEU A CA 1
ATOM 3367 C C . LEU A 1 442 ? -10.312 4.445 -12.945 1 86.5 442 LEU A C 1
ATOM 3369 O O . LEU A 1 442 ? -9.57 5.438 -12.961 1 86.5 442 LEU A O 1
ATOM 3373 N N . TRP A 1 443 ? -11.297 4.281 -13.82 1 86.81 443 TRP A N 1
ATOM 3374 C CA . TRP A 1 443 ? -11.477 5.242 -14.906 1 86.81 443 TRP A CA 1
ATOM 3375 C C . TRP A 1 443 ? -12.047 6.555 -14.375 1 86.81 443 TRP A C 1
ATOM 3377 O O . TRP A 1 443 ? -11.461 7.621 -14.594 1 86.81 443 TRP A O 1
ATOM 3387 N N . PRO A 1 444 ? -13.156 6.449 -13.664 1 92.56 444 PRO A N 1
ATOM 3388 C CA . PRO A 1 444 ? -13.617 7.715 -13.086 1 92.56 444 PRO A CA 1
ATOM 3389 C C . PRO A 1 444 ? -12.625 8.297 -12.078 1 92.56 444 PRO A C 1
ATOM 3391 O O . PRO A 1 444 ? -12.531 9.523 -11.945 1 92.56 444 PRO A O 1
ATOM 3394 N N . ALA A 1 445 ? -11.875 7.453 -11.453 1 92.19 445 ALA A N 1
ATOM 3395 C CA . ALA A 1 445 ? -10.844 7.938 -10.547 1 92.19 445 ALA A CA 1
ATOM 3396 C C . ALA A 1 445 ? -9.789 8.75 -11.289 1 92.19 445 ALA A C 1
ATOM 3398 O O . ALA A 1 445 ? -9.367 9.812 -10.82 1 92.19 445 ALA A O 1
ATOM 3399 N N . LEU A 1 446 ? -9.398 8.281 -12.414 1 86.56 446 LEU A N 1
ATOM 3400 C CA . LEU A 1 446 ? -8.414 8.984 -13.227 1 86.56 446 LEU A CA 1
ATOM 3401 C C . LEU A 1 446 ? -8.961 10.305 -13.734 1 86.56 446 LEU A C 1
ATOM 3403 O O . LEU A 1 446 ? -8.258 11.32 -13.734 1 86.56 446 LEU A O 1
ATOM 3407 N N . PHE A 1 447 ? -10.172 10.305 -14.125 1 92.38 447 PHE A N 1
ATOM 3408 C CA . PHE A 1 447 ? -10.805 11.523 -14.609 1 92.38 447 PHE A CA 1
ATOM 3409 C C . PHE A 1 447 ? -10.883 12.57 -13.508 1 92.38 447 PHE A C 1
ATOM 3411 O O . PHE A 1 447 ? -10.555 13.742 -13.734 1 92.38 447 PHE A O 1
ATOM 3418 N N . LEU A 1 448 ? -11.25 12.141 -12.352 1 92.88 448 LEU A N 1
ATOM 3419 C CA . LEU A 1 448 ? -11.359 13.062 -11.234 1 92.88 448 LEU A CA 1
ATOM 3420 C C . LEU A 1 448 ? -9.984 13.578 -10.812 1 92.88 448 LEU A C 1
ATOM 3422 O O . LEU A 1 448 ? -9.828 14.766 -10.508 1 92.88 448 LEU A O 1
ATOM 3426 N N . ALA A 1 449 ? -9.055 12.727 -10.812 1 88.06 449 ALA A N 1
ATOM 3427 C CA . ALA A 1 449 ? -7.703 13.125 -10.43 1 88.06 449 ALA A CA 1
ATOM 3428 C C . ALA A 1 449 ? -7.133 14.141 -11.422 1 88.06 449 ALA A C 1
ATOM 3430 O O . ALA A 1 449 ? -6.461 15.094 -11.023 1 88.06 449 ALA A O 1
ATOM 3431 N N . LEU A 1 450 ? -7.414 13.969 -12.695 1 86.06 450 LEU A N 1
ATOM 3432 C CA . LEU A 1 450 ? -6.938 14.906 -13.711 1 86.06 450 LEU A CA 1
ATOM 3433 C C . LEU A 1 450 ? -7.652 16.25 -13.586 1 86.06 450 LEU A C 1
ATOM 3435 O O . LEU A 1 450 ? -7.027 17.297 -13.719 1 86.06 450 LEU A O 1
ATOM 3439 N N . ALA A 1 451 ? -8.898 16.141 -13.312 1 89.88 451 ALA A N 1
ATOM 3440 C CA . ALA A 1 451 ? -9.664 17.359 -13.102 1 89.88 451 ALA A CA 1
ATOM 3441 C C . ALA A 1 451 ? -9.148 18.125 -11.875 1 89.88 451 ALA A C 1
ATOM 3443 O O . ALA A 1 451 ? -9.039 19.344 -11.906 1 89.88 451 ALA A O 1
ATOM 3444 N N . GLY A 1 452 ? -8.883 17.406 -10.836 1 87.56 452 GLY A N 1
ATOM 3445 C CA . GLY A 1 452 ? -8.352 18.031 -9.633 1 87.56 452 GLY A CA 1
ATOM 3446 C C . GLY A 1 452 ? -6.961 18.609 -9.82 1 87.56 452 GLY A C 1
ATOM 3447 O O . GLY A 1 452 ? -6.641 19.656 -9.258 1 87.56 452 GLY A O 1
ATOM 3448 N N . ALA A 1 453 ? -6.176 17.984 -10.609 1 82.94 453 ALA A N 1
ATOM 3449 C CA . ALA A 1 453 ? -4.832 18.484 -10.891 1 82.94 453 ALA A CA 1
ATOM 3450 C C . ALA A 1 453 ? -4.887 19.828 -11.617 1 82.94 453 ALA A C 1
ATOM 3452 O O . ALA A 1 453 ? -4.043 20.703 -11.383 1 82.94 453 ALA A O 1
ATOM 3453 N N . VAL A 1 454 ? -5.816 19.938 -12.453 1 84.81 454 VAL A N 1
ATOM 3454 C CA . VAL A 1 454 ? -6.012 21.219 -13.141 1 84.81 454 VAL A CA 1
ATOM 3455 C C . VAL A 1 454 ? -6.383 22.297 -12.133 1 84.81 454 VAL A C 1
ATOM 3457 O O . VAL A 1 454 ? -5.953 23.453 -12.258 1 84.81 454 VAL A O 1
ATOM 3460 N N . GLY A 1 455 ? -7.148 21.922 -11.164 1 82.25 455 GLY A N 1
ATOM 3461 C CA . GLY A 1 455 ? -7.512 22.859 -10.117 1 82.25 455 GLY A CA 1
ATOM 3462 C C . GLY A 1 455 ? -6.32 23.344 -9.32 1 82.25 455 GLY A C 1
ATOM 3463 O O . GLY A 1 455 ? -6.262 24.516 -8.93 1 82.25 455 GLY A O 1
ATOM 3464 N N . PHE A 1 456 ? -5.41 22.5 -9.109 1 76.5 456 PHE A N 1
ATOM 3465 C CA . PHE A 1 456 ? -4.223 22.891 -8.359 1 76.5 456 PHE A CA 1
ATOM 3466 C C . PHE A 1 456 ? -3.238 23.641 -9.258 1 76.5 456 PHE A C 1
ATOM 3468 O O . PHE A 1 456 ? -2.514 24.516 -8.797 1 76.5 456 PHE A O 1
ATOM 3475 N N . TRP A 1 457 ? -3.211 23.312 -10.555 1 76.5 457 TRP A N 1
ATOM 3476 C CA . TRP A 1 457 ? -2.287 23.938 -11.492 1 76.5 457 TRP A CA 1
ATOM 3477 C C . TRP A 1 457 ? -2.668 25.391 -11.75 1 76.5 457 TRP A C 1
ATOM 3479 O O . TRP A 1 457 ? -1.797 26.25 -11.875 1 76.5 457 TRP A O 1
ATOM 3489 N N . ARG A 1 458 ? -3.928 25.75 -11.812 1 80.38 458 ARG A N 1
ATOM 3490 C CA . ARG A 1 458 ? -4.387 27.109 -12.078 1 80.38 458 ARG A CA 1
ATOM 3491 C C . ARG A 1 458 ? -4.23 27.984 -10.844 1 80.38 458 ARG A C 1
ATOM 3493 O O . ARG A 1 458 ? -4.254 29.219 -10.953 1 80.38 458 ARG A O 1
ATOM 3500 N N . ARG A 1 459 ? -3.875 27.547 -9.648 1 77.38 459 ARG A N 1
ATOM 3501 C CA . ARG A 1 459 ? -3.57 28.234 -8.398 1 77.38 459 ARG A CA 1
ATOM 3502 C C . ARG A 1 459 ? -4.629 29.297 -8.086 1 77.38 459 ARG A C 1
ATOM 3504 O O . ARG A 1 459 ? -4.312 30.469 -7.969 1 77.38 459 ARG A O 1
ATOM 3511 N N . PRO A 1 460 ? -5.883 28.859 -7.918 1 83.38 460 PRO A N 1
ATOM 3512 C CA . PRO A 1 460 ? -6.906 29.828 -7.516 1 83.38 460 PRO A CA 1
ATOM 3513 C C . PRO A 1 460 ? -6.609 30.453 -6.16 1 83.38 460 PRO A C 1
ATOM 3515 O O . PRO A 1 460 ? -6.023 29.812 -5.285 1 83.38 460 PRO A O 1
ATOM 3518 N N . THR A 1 461 ? -6.867 31.812 -6.082 1 86 461 THR A N 1
ATOM 3519 C CA . THR A 1 461 ? -6.621 32.5 -4.824 1 86 461 THR A CA 1
ATOM 3520 C C . THR A 1 461 ? -7.738 33.5 -4.527 1 86 461 THR A C 1
ATOM 3522 O O . THR A 1 461 ? -8.555 33.812 -5.398 1 86 461 THR A O 1
ATOM 3525 N N . TRP A 1 462 ? -7.926 33.719 -3.297 1 89.62 462 TRP A N 1
ATOM 3526 C CA . TRP A 1 462 ? -8.859 34.75 -2.82 1 89.62 462 TRP A CA 1
ATOM 3527 C C . TRP A 1 462 ? -8.195 35.656 -1.783 1 89.62 462 TRP A C 1
ATOM 3529 O O . TRP A 1 462 ? -7.176 35.281 -1.193 1 89.62 462 TRP A O 1
ATOM 3539 N N . LEU A 1 463 ? -8.656 36.906 -1.737 1 91.69 463 LEU A N 1
ATOM 3540 C CA . LEU A 1 463 ? -8.125 37.875 -0.807 1 91.69 463 LEU A CA 1
ATOM 3541 C C . LEU A 1 463 ? -9.25 38.625 -0.086 1 91.69 463 LEU A C 1
ATOM 3543 O O . LEU A 1 463 ? -10.172 39.125 -0.724 1 91.69 463 LEU A O 1
ATOM 3547 N N . LEU A 1 464 ? -9.266 38.5 1.187 1 91.44 464 LEU A N 1
ATOM 3548 C CA . LEU A 1 464 ? -10.164 39.281 2.045 1 91.44 464 LEU A CA 1
ATOM 3549 C C . LEU A 1 464 ? -9.406 40.406 2.742 1 91.44 464 LEU A C 1
ATOM 3551 O O . LEU A 1 464 ? -8.453 40.156 3.484 1 91.44 464 LEU A O 1
ATOM 3555 N N . VAL A 1 465 ? -9.812 41.625 2.463 1 92.12 465 VAL A N 1
ATOM 3556 C CA . VAL A 1 465 ? -9.125 42.781 3.031 1 92.12 465 VAL A CA 1
ATOM 3557 C C . VAL A 1 465 ? -10.086 43.562 3.902 1 92.12 465 VAL A C 1
ATOM 3559 O O . VAL A 1 465 ? -11.211 43.875 3.488 1 92.12 465 VAL A O 1
ATOM 3562 N N . GLN A 1 466 ? -9.633 43.875 5.059 1 88.69 466 GLN A N 1
ATOM 3563 C CA . GLN A 1 466 ? -10.344 44.75 5.992 1 88.69 466 GLN A CA 1
ATOM 3564 C C . GLN A 1 466 ? -9.594 46.062 6.219 1 88.69 466 GLN A C 1
ATOM 3566 O O . GLN A 1 466 ? -8.406 46.031 6.539 1 88.69 466 GLN A O 1
ATOM 3571 N N . VAL A 1 467 ? -10.289 47.125 6 1 87.75 467 VAL A N 1
ATOM 3572 C CA . VAL A 1 467 ? -9.703 48.438 6.195 1 87.75 467 VAL A CA 1
ATOM 3573 C C . VAL A 1 467 ? -10.406 49.156 7.348 1 87.75 467 VAL A C 1
ATOM 3575 O O . VAL A 1 467 ? -11.602 49.438 7.273 1 87.75 467 VAL A O 1
ATOM 3578 N N . ALA A 1 468 ? -9.648 49.312 8.414 1 80.81 468 ALA A N 1
ATOM 3579 C CA . ALA A 1 468 ? -10.188 50 9.594 1 80.81 468 ALA A CA 1
ATOM 3580 C C . ALA A 1 468 ? -9.43 51.281 9.883 1 80.81 468 ALA A C 1
ATOM 3582 O O . ALA A 1 468 ? -8.219 51.375 9.648 1 80.81 468 ALA A O 1
ATOM 3583 N N . PRO A 1 469 ? -10.195 52.281 10.305 1 76.25 469 PRO A N 1
ATOM 3584 C CA . PRO A 1 469 ? -9.516 53.531 10.672 1 76.25 469 PRO A CA 1
ATOM 3585 C C . PRO A 1 469 ? -8.688 53.375 11.945 1 76.25 469 PRO A C 1
ATOM 3587 O O . PRO A 1 469 ? -9.047 52.625 12.844 1 76.25 469 PRO A O 1
ATOM 3590 N N . TRP A 1 470 ? -7.566 53.906 11.906 1 70.75 470 TRP A N 1
ATOM 3591 C CA . TRP A 1 470 ? -6.672 53.938 13.055 1 70.75 470 TRP A CA 1
ATOM 3592 C C . TRP A 1 470 ? -6.41 55.375 13.492 1 70.75 470 TRP A C 1
ATOM 3594 O O . TRP A 1 470 ? -6.539 56.312 12.695 1 70.75 470 TRP A O 1
ATOM 3604 N N . PRO A 1 471 ? -6.199 55.531 14.797 1 61.09 471 PRO A N 1
ATOM 3605 C CA . PRO A 1 471 ? -5.957 56.906 15.234 1 61.09 471 PRO A CA 1
ATOM 3606 C C . PRO A 1 471 ? -4.863 57.594 14.422 1 61.09 471 PRO A C 1
ATOM 3608 O O . PRO A 1 471 ? -4.027 56.938 13.812 1 61.09 471 PRO A O 1
ATOM 3611 N N . GLN A 1 472 ? -4.852 58.875 14.484 1 58.19 472 GLN A N 1
ATOM 3612 C CA . GLN A 1 472 ? -3.881 59.781 13.898 1 58.19 472 GLN A CA 1
ATOM 3613 C C . GLN A 1 472 ? -3.814 59.625 12.383 1 58.19 472 GLN A C 1
ATOM 3615 O O . GLN A 1 472 ? -2.729 59.625 11.805 1 58.19 472 GLN A O 1
ATOM 3620 N N . GLU A 1 473 ? -4.934 59.406 11.75 1 62.44 473 GLU A N 1
ATOM 3621 C CA . GLU A 1 473 ? -5.086 59.406 10.297 1 62.44 473 GLU A CA 1
ATOM 3622 C C . GLU A 1 473 ? -4.402 58.188 9.672 1 62.44 473 GLU A C 1
ATOM 3624 O O . GLU A 1 473 ? -3.986 58.25 8.508 1 62.44 473 GLU A O 1
ATOM 3629 N N . HIS A 1 474 ? -4.145 57.25 10.555 1 73.38 474 HIS A N 1
ATOM 3630 C CA . HIS A 1 474 ? -3.621 56 10.008 1 73.38 474 HIS A CA 1
ATOM 3631 C C . HIS A 1 474 ? -4.742 55 9.727 1 73.38 474 HIS A C 1
ATOM 3633 O O . HIS A 1 474 ? -5.879 55.188 10.164 1 73.38 474 HIS A O 1
ATOM 3639 N N . THR A 1 475 ? -4.438 54.188 8.711 1 80.25 475 THR A N 1
ATOM 3640 C CA . THR A 1 475 ? -5.391 53.156 8.344 1 80.25 475 THR A CA 1
ATOM 3641 C C . THR A 1 475 ? -4.812 51.781 8.617 1 80.25 475 THR A C 1
ATOM 3643 O O . THR A 1 475 ? -3.623 51.531 8.383 1 80.25 475 THR A O 1
ATOM 3646 N N . LEU A 1 476 ? -5.594 50.969 9.273 1 79.5 476 LEU A N 1
ATOM 3647 C CA . LEU A 1 476 ? -5.203 49.594 9.523 1 79.5 476 LEU A CA 1
ATOM 3648 C C . LEU A 1 476 ? -5.789 48.656 8.469 1 79.5 476 LEU A C 1
ATOM 3650 O O . LEU A 1 476 ? -6.996 48.688 8.211 1 79.5 476 LEU A O 1
ATOM 3654 N N . VAL A 1 477 ? -4.871 47.969 7.781 1 85.12 477 VAL A N 1
ATOM 3655 C CA . VAL A 1 477 ? -5.285 47.031 6.746 1 85.12 477 VAL A CA 1
ATOM 3656 C C . VAL A 1 477 ? -5.02 45.594 7.211 1 85.12 477 VAL A C 1
ATOM 3658 O O . VAL A 1 477 ? -3.887 45.25 7.555 1 85.12 477 VAL A O 1
ATOM 3661 N N . ILE A 1 478 ? -6.051 44.781 7.293 1 84.5 478 ILE A N 1
ATOM 3662 C CA . ILE A 1 478 ? -5.949 43.344 7.609 1 84.5 478 ILE A CA 1
ATOM 3663 C C . ILE A 1 478 ? -6.336 42.531 6.391 1 84.5 478 ILE A C 1
ATOM 3665 O O . ILE A 1 478 ? -7.438 42.656 5.852 1 84.5 478 ILE A O 1
ATOM 3669 N N . ALA A 1 479 ? -5.426 41.75 5.891 1 89.31 479 ALA A N 1
ATOM 3670 C CA . ALA A 1 479 ? -5.68 40.938 4.711 1 89.31 479 ALA A CA 1
ATOM 3671 C C . ALA A 1 479 ? -5.539 39.438 5.043 1 89.31 479 ALA A C 1
ATOM 3673 O O . ALA A 1 479 ? -4.672 39.062 5.824 1 89.31 479 ALA A O 1
ATOM 3674 N N . GLN A 1 480 ? -6.398 38.656 4.527 1 86.88 480 GLN A N 1
ATOM 3675 C CA . GLN A 1 480 ? -6.375 37.188 4.711 1 86.88 480 GLN A CA 1
ATOM 3676 C C . GLN A 1 480 ? -6.465 36.469 3.371 1 86.88 480 GLN A C 1
ATOM 3678 O O . GLN A 1 480 ? -7.152 36.938 2.455 1 86.88 480 GLN A O 1
ATOM 3683 N N . SER A 1 481 ? -5.742 35.469 3.225 1 86.12 481 SER A N 1
ATOM 3684 C CA . SER A 1 481 ? -5.785 34.625 2.023 1 86.12 481 SER A CA 1
ATOM 3685 C C . SER A 1 481 ? -5.312 33.219 2.316 1 86.12 481 SER A C 1
ATOM 3687 O O . SER A 1 481 ? -4.738 32.938 3.377 1 86.12 481 SER A O 1
ATOM 3689 N N . ASP A 1 482 ? -5.605 32.344 1.434 1 77.75 482 ASP A N 1
ATOM 3690 C CA . ASP A 1 482 ? -5.156 30.953 1.591 1 77.75 482 ASP A CA 1
ATOM 3691 C C . ASP A 1 482 ? -3.75 30.766 1.022 1 77.75 482 ASP A C 1
ATOM 3693 O O . ASP A 1 482 ? -3.127 29.734 1.226 1 77.75 482 ASP A O 1
ATOM 3697 N N . ARG A 1 483 ? -3.262 31.781 0.381 1 77.62 483 ARG A N 1
ATOM 3698 C CA . ARG A 1 483 ? -1.929 31.703 -0.206 1 77.62 483 ARG A CA 1
ATOM 3699 C C . ARG A 1 483 ? -1.05 32.844 0.281 1 77.62 483 ARG A C 1
ATOM 3701 O O . ARG A 1 483 ? -1.457 34 0.237 1 77.62 483 ARG A O 1
ATOM 3708 N N . GLN A 1 484 ? 0.109 32.5 0.607 1 71.5 484 GLN A N 1
ATOM 3709 C CA . GLN A 1 484 ? 1.062 33.5 1.086 1 71.5 484 GLN A CA 1
ATOM 3710 C C . GLN A 1 484 ? 1.527 34.406 -0.048 1 71.5 484 GLN A C 1
ATOM 3712 O O . GLN A 1 484 ? 1.805 35.594 0.169 1 71.5 484 GLN A O 1
ATOM 3717 N N . ALA A 1 485 ? 1.542 33.875 -1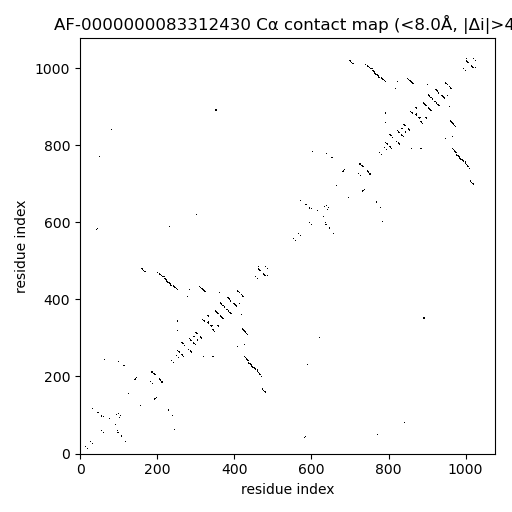.241 1 74.44 485 ALA A N 1
ATOM 3718 C CA . ALA A 1 485 ? 2.021 34.656 -2.383 1 74.44 485 ALA A CA 1
ATOM 3719 C C . ALA A 1 485 ? 1.098 35.812 -2.67 1 74.44 485 ALA A C 1
ATOM 3721 O O . ALA A 1 485 ? 1.557 36.906 -3.078 1 74.44 485 ALA A O 1
ATOM 3722 N N . THR A 1 486 ? -0.172 35.594 -2.451 1 81.94 486 THR A N 1
ATOM 3723 C CA . THR A 1 486 ? -1.133 36.656 -2.691 1 81.94 486 THR A CA 1
ATOM 3724 C C . THR A 1 486 ? -0.968 37.781 -1.665 1 81.94 486 THR A C 1
ATOM 3726 O O . THR A 1 486 ? -1.103 38.969 -1.996 1 81.94 486 THR A O 1
ATOM 3729 N N . LEU A 1 487 ? -0.654 37.438 -0.465 1 82.62 487 LEU A N 1
ATOM 3730 C CA . LEU A 1 487 ? -0.434 38.438 0.571 1 82.62 487 LEU A CA 1
ATOM 3731 C C . LEU A 1 487 ? 0.877 39.188 0.338 1 82.62 487 LEU A C 1
ATOM 3733 O O . LEU A 1 487 ? 0.984 40.375 0.646 1 82.62 487 LEU A O 1
ATOM 3737 N N . ALA A 1 488 ? 1.822 38.469 -0.263 1 76.62 488 ALA A N 1
ATOM 3738 C CA . ALA A 1 488 ? 3.104 39.094 -0.563 1 76.62 488 ALA A CA 1
ATOM 3739 C C . ALA A 1 488 ? 2.955 40.156 -1.658 1 76.62 488 ALA A C 1
ATOM 3741 O O . ALA A 1 488 ? 3.646 41.156 -1.646 1 76.62 488 ALA A O 1
ATOM 3742 N N . GLU A 1 489 ? 2.074 39.906 -2.561 1 82.75 489 GLU A N 1
ATOM 3743 C CA . GLU A 1 489 ? 1.784 40.875 -3.59 1 82.75 489 GLU A CA 1
ATOM 3744 C C . GLU A 1 489 ? 1.161 42.125 -2.986 1 82.75 489 GLU A C 1
ATOM 3746 O O . GLU A 1 489 ? 1.473 43.25 -3.406 1 82.75 489 GLU A O 1
ATOM 3751 N N . LEU A 1 490 ? 0.318 41.938 -2.049 1 86.56 490 LEU A N 1
ATOM 3752 C CA . LEU A 1 490 ? -0.315 43.062 -1.386 1 86.56 490 LEU A CA 1
ATOM 3753 C C . LEU A 1 490 ? 0.695 43.844 -0.541 1 86.56 490 LEU A C 1
ATOM 3755 O O . LEU A 1 490 ? 0.67 45.062 -0.502 1 86.56 490 LEU A O 1
ATOM 3759 N N . GLU A 1 491 ? 1.496 43.125 0.065 1 82.38 491 GLU A N 1
ATOM 3760 C CA . GLU A 1 491 ? 2.529 43.781 0.88 1 82.38 491 GLU A CA 1
ATOM 3761 C C . GLU A 1 491 ? 3.475 44.594 0.024 1 82.38 491 GLU A C 1
ATOM 3763 O O . GLU A 1 491 ? 3.875 45.688 0.421 1 82.38 491 GLU A O 1
ATOM 3768 N N . ALA A 1 492 ? 3.811 44.062 -1.055 1 79.31 492 ALA A N 1
ATOM 3769 C CA . ALA A 1 492 ? 4.68 44.812 -1.972 1 79.31 492 ALA A CA 1
ATOM 3770 C C . ALA A 1 492 ? 4.004 46.094 -2.467 1 79.31 492 ALA A C 1
ATOM 3772 O O . ALA A 1 492 ? 4.656 47.125 -2.607 1 79.31 492 ALA A O 1
ATOM 3773 N N . TRP A 1 493 ? 2.775 46 -2.746 1 82.81 493 TRP A N 1
ATOM 3774 C CA . TRP A 1 493 ? 2.02 47.156 -3.178 1 82.81 493 TRP A CA 1
ATOM 3775 C C . TRP A 1 493 ? 1.967 48.219 -2.072 1 82.81 493 TRP A C 1
ATOM 3777 O O . TRP A 1 493 ? 2.135 49.406 -2.332 1 82.81 493 TRP A O 1
ATOM 3787 N N . GLN A 1 494 ? 1.749 47.75 -0.899 1 80.69 494 GLN A N 1
ATOM 3788 C CA . GLN A 1 494 ? 1.654 48.688 0.227 1 80.69 494 GLN A CA 1
ATOM 3789 C C . GLN A 1 494 ? 2.988 49.375 0.482 1 80.69 494 GLN A C 1
ATOM 3791 O O . GLN A 1 494 ? 3.021 50.562 0.84 1 80.69 494 GLN A O 1
ATOM 3796 N N . GLU A 1 495 ? 3.996 48.688 0.26 1 76.31 495 GLU A N 1
ATOM 3797 C CA . GLU A 1 495 ? 5.324 49.25 0.431 1 76.31 495 GLU A CA 1
ATOM 3798 C C . GLU A 1 495 ? 5.609 50.312 -0.649 1 76.31 495 GLU A C 1
ATOM 3800 O O . GLU A 1 495 ? 6.238 51.312 -0.379 1 76.31 495 GLU A O 1
ATOM 3805 N N . GLU A 1 496 ? 5.16 50.031 -1.782 1 77.62 496 GLU A N 1
ATOM 3806 C CA . GLU A 1 496 ? 5.32 51 -2.877 1 77.62 496 GLU A CA 1
ATOM 3807 C C . GLU A 1 496 ? 4.504 52.25 -2.631 1 77.62 496 GLU A C 1
ATOM 3809 O O . GLU A 1 496 ? 4.961 53.375 -2.926 1 77.62 496 GLU A O 1
ATOM 3814 N N . GLU A 1 497 ? 3.338 52.125 -2.039 1 78.38 497 GLU A N 1
ATOM 3815 C CA . GLU A 1 497 ? 2.48 53.25 -1.751 1 78.38 497 GLU A CA 1
ATOM 3816 C C . GLU A 1 497 ? 3.047 54.094 -0.609 1 78.38 497 GLU A C 1
ATOM 3818 O O . GLU A 1 497 ? 2.941 55.344 -0.623 1 78.38 497 GLU A O 1
ATOM 3823 N N . GLN A 1 498 ? 3.625 53.469 0.343 1 75.38 498 GLN A N 1
ATOM 3824 C CA . GLN A 1 498 ? 4.254 54.188 1.447 1 75.38 498 GLN A CA 1
ATOM 3825 C C . GLN A 1 498 ? 5.473 54.969 0.971 1 75.38 498 GLN A C 1
ATOM 3827 O O . GLN A 1 498 ? 5.691 56.094 1.396 1 75.38 498 GLN A O 1
ATOM 3832 N N . GLU A 1 499 ? 6.172 54.344 0.15 1 71.62 499 GLU A N 1
ATOM 3833 C CA . GLU A 1 499 ? 7.352 55.031 -0.385 1 71.62 499 GLU A CA 1
ATOM 3834 C C . GLU A 1 499 ? 6.961 56.219 -1.259 1 71.62 499 GLU A C 1
ATOM 3836 O O . GLU A 1 499 ? 7.617 57.25 -1.228 1 71.62 499 GLU A O 1
ATOM 3841 N N . ALA A 1 500 ? 5.969 56.062 -1.955 1 74.69 500 ALA A N 1
ATOM 3842 C CA . ALA A 1 500 ? 5.5 57.156 -2.818 1 74.69 500 ALA A CA 1
ATOM 3843 C C . ALA A 1 500 ? 5.004 58.344 -1.993 1 74.69 500 ALA A C 1
ATOM 3845 O O . ALA A 1 500 ? 5.242 59.5 -2.35 1 74.69 500 ALA A O 1
ATOM 3846 N N . GLU A 1 501 ? 4.391 58.094 -0.829 1 71.75 501 GLU A N 1
ATOM 3847 C CA . GLU A 1 501 ? 3.906 59.156 0.031 1 71.75 501 GLU A CA 1
ATOM 3848 C C . GLU A 1 501 ? 5.059 59.844 0.75 1 71.75 501 GLU A C 1
ATOM 3850 O O . GLU A 1 501 ? 5.059 61.062 0.901 1 71.75 501 GLU A O 1
ATOM 3855 N N . GLU A 1 502 ? 5.945 59.062 1.142 1 69.56 502 GLU A N 1
ATOM 3856 C CA . GLU A 1 502 ? 7.117 59.656 1.781 1 69.56 502 GLU A CA 1
ATOM 3857 C C . GLU A 1 502 ? 7.883 60.562 0.813 1 69.56 502 GLU A C 1
ATOM 3859 O O . GLU A 1 502 ? 8.383 61.625 1.202 1 69.56 502 GLU A O 1
ATOM 3864 N N . GLU A 1 503 ? 7.926 60.094 -0.317 1 69.44 503 GLU A N 1
ATOM 3865 C CA . GLU A 1 503 ? 8.586 60.906 -1.333 1 69.44 503 GLU A CA 1
ATOM 3866 C C . GLU A 1 503 ? 7.789 62.156 -1.627 1 69.44 503 GLU A C 1
ATOM 3868 O O . GLU A 1 503 ? 8.367 63.25 -1.807 1 69.44 503 GLU A O 1
ATOM 3873 N N . ALA A 1 504 ? 6.516 62.094 -1.57 1 73.06 504 ALA A N 1
ATOM 3874 C CA . ALA A 1 504 ? 5.66 63.25 -1.813 1 73.06 504 ALA A CA 1
ATOM 3875 C C . ALA A 1 504 ? 5.75 64.25 -0.664 1 73.06 504 ALA A C 1
ATOM 3877 O O . ALA A 1 504 ? 5.773 65.5 -0.888 1 73.06 504 ALA A O 1
ATOM 3878 N N . ASP A 1 505 ? 5.758 63.781 0.568 1 65.5 505 ASP A N 1
ATOM 3879 C CA . ASP A 1 505 ? 5.918 64.625 1.737 1 65.5 505 ASP A CA 1
ATOM 3880 C C . ASP A 1 505 ? 7.289 65.312 1.74 1 65.5 505 ASP A C 1
ATOM 3882 O O . ASP A 1 505 ? 7.41 66.5 2.094 1 65.5 505 ASP A O 1
ATOM 3886 N N . ALA A 1 506 ? 8.312 64.688 1.293 1 71.38 506 ALA A N 1
ATOM 3887 C CA . ALA A 1 506 ? 9.656 65.25 1.197 1 71.38 506 ALA A CA 1
ATOM 3888 C C . ALA A 1 506 ? 9.727 66.375 0.138 1 71.38 506 ALA A C 1
ATOM 3890 O O . ALA A 1 506 ? 10.359 67.375 0.349 1 71.38 506 ALA A O 1
ATOM 3891 N N . ASP A 1 507 ? 9.078 66.125 -0.792 1 68 507 ASP A N 1
ATOM 3892 C CA . ASP A 1 507 ? 9.062 67.125 -1.847 1 68 507 ASP A CA 1
ATOM 3893 C C . ASP A 1 507 ? 8.273 68.375 -1.41 1 68 507 ASP A C 1
ATOM 3895 O O . ASP A 1 507 ? 8.641 69.5 -1.735 1 68 507 ASP A O 1
ATOM 3899 N N . ALA A 1 508 ? 7.262 68.25 -0.607 1 70.38 508 ALA A N 1
ATOM 3900 C CA . ALA A 1 508 ? 6.457 69.375 -0.126 1 70.38 508 ALA A CA 1
ATOM 3901 C C . ALA A 1 508 ? 7.227 70.188 0.903 1 70.38 508 ALA A C 1
ATOM 3903 O O . ALA A 1 508 ? 7.117 71.438 0.929 1 70.38 508 ALA A O 1
ATOM 3904 N N . GLU A 1 509 ? 7.965 69.625 1.732 1 66.5 509 GLU A N 1
ATOM 3905 C CA . GLU A 1 509 ? 8.805 70.375 2.682 1 66.5 509 GLU A CA 1
ATOM 3906 C C . GLU A 1 509 ? 9.891 71.188 1.965 1 66.5 509 GLU A C 1
ATOM 3908 O O . GLU A 1 509 ? 10.227 72.25 2.365 1 66.5 509 GLU A O 1
ATOM 3913 N N . ASP A 1 510 ? 10.398 70.75 1.041 1 66.19 510 ASP A N 1
ATOM 3914 C CA . ASP A 1 510 ? 11.43 71.438 0.288 1 66.19 510 ASP A CA 1
ATOM 3915 C C . ASP A 1 510 ? 10.852 72.625 -0.44 1 66.19 510 ASP A C 1
ATOM 3917 O O . ASP A 1 510 ? 11.5 73.688 -0.549 1 66.19 510 ASP A O 1
ATOM 3921 N N . ASP A 1 511 ? 9.664 72.688 -0.739 1 63.12 511 ASP A N 1
ATOM 3922 C CA . ASP A 1 511 ? 9.047 73.812 -1.416 1 63.12 511 ASP A CA 1
ATOM 3923 C C . ASP A 1 511 ? 8.688 74.938 -0.422 1 63.12 511 ASP A C 1
ATOM 3925 O O . ASP A 1 511 ? 8.711 76.125 -0.764 1 63.12 511 ASP A O 1
ATOM 3929 N N . ASP A 1 512 ? 8.359 74.75 0.797 1 58.81 512 ASP A N 1
ATOM 3930 C CA . ASP A 1 512 ? 8.008 75.812 1.777 1 58.81 512 ASP A CA 1
ATOM 3931 C C . ASP A 1 512 ? 9.25 76.562 2.244 1 58.81 512 ASP A C 1
ATOM 3933 O O . ASP A 1 512 ? 9.18 77.75 2.527 1 58.81 512 ASP A O 1
ATOM 3937 N N . ASP A 1 513 ? 10.367 76.125 2.379 1 55.38 513 ASP A N 1
ATOM 3938 C CA . ASP A 1 513 ? 11.57 76.812 2.771 1 55.38 513 ASP A CA 1
ATOM 3939 C C . ASP A 1 513 ? 12.008 77.812 1.677 1 55.38 513 ASP A C 1
ATOM 3941 O O . ASP A 1 513 ? 12.797 78.688 1.928 1 55.38 513 ASP A O 1
ATOM 3945 N N . GLY A 1 514 ? 11.477 77.75 0.601 1 50.81 514 GLY A N 1
ATOM 3946 C CA . GLY A 1 514 ? 11.883 78.688 -0.465 1 50.81 514 GLY A CA 1
ATOM 3947 C C . GLY A 1 514 ? 11.172 80 -0.425 1 50.81 514 GLY A C 1
ATOM 3948 O O . GLY A 1 514 ? 11.562 80.938 -1.122 1 50.81 514 GLY A O 1
ATOM 3949 N N . THR A 1 515 ? 9.961 80.125 0.25 1 48.84 515 THR A N 1
ATOM 3950 C CA . THR A 1 515 ? 9.234 81.375 0.051 1 48.84 515 THR A CA 1
ATOM 3951 C C . THR A 1 515 ? 9.602 82.438 1.124 1 48.84 515 THR A C 1
ATOM 3953 O O . THR A 1 515 ? 9.211 83.562 1.042 1 48.84 515 THR A O 1
ATOM 3956 N N . GLU A 1 516 ? 10.172 82.125 2.291 1 41.41 516 GLU A N 1
ATOM 3957 C CA . GLU A 1 516 ? 10.234 83.188 3.277 1 41.41 516 GLU A CA 1
ATOM 3958 C C . GLU A 1 516 ? 11.281 84.25 2.893 1 41.41 516 GLU A C 1
ATOM 3960 O O . GLU A 1 516 ? 11.414 85.312 3.561 1 41.41 516 GLU A O 1
ATOM 3965 N N . GLU A 1 517 ? 12.164 84.062 2.139 1 39.56 517 GLU A N 1
ATOM 3966 C CA . GLU A 1 517 ? 13.18 85.062 2.043 1 39.56 517 GLU A CA 1
ATOM 3967 C C . GLU A 1 517 ? 12.695 86.25 1.205 1 39.56 517 GLU A C 1
ATOM 3969 O O . GLU A 1 517 ? 13.438 87.25 0.993 1 39.56 517 GLU A O 1
ATOM 3974 N N . GLY A 1 518 ? 11.539 86.125 0.527 1 35.5 518 GLY A N 1
ATOM 3975 C CA . GLY A 1 518 ? 11.273 87.25 -0.404 1 35.5 518 GLY A CA 1
ATOM 3976 C C . GLY A 1 518 ? 10.539 88.375 0.232 1 35.5 518 GLY A C 1
ATOM 3977 O O . GLY A 1 518 ? 9.312 88.438 0.198 1 35.5 518 GLY A O 1
ATOM 3978 N N . ALA A 1 519 ? 11.016 88.938 1.526 1 34.56 519 ALA A N 1
ATOM 3979 C CA . ALA A 1 519 ? 10.617 90.25 2.066 1 34.56 519 ALA A CA 1
ATOM 3980 C C . ALA A 1 519 ? 10.555 91.312 0.968 1 34.56 519 ALA A C 1
ATOM 3982 O O . ALA A 1 519 ? 11.367 91.312 0.042 1 34.56 519 ALA A O 1
ATOM 3983 N N . PRO A 1 520 ? 9.391 92.062 0.988 1 30.06 520 PRO A N 1
ATOM 3984 C CA . PRO A 1 520 ? 9 93 -0.08 1 30.06 520 PRO A CA 1
ATOM 3985 C C . PRO A 1 520 ? 10.031 94.125 -0.317 1 30.06 520 PRO A C 1
ATOM 3987 O O . PRO A 1 520 ? 10.273 94.938 0.569 1 30.06 520 PRO A O 1
ATOM 3990 N N . ALA A 1 521 ? 11.328 93.812 -0.547 1 30.64 521 ALA A N 1
ATOM 3991 C CA . ALA A 1 521 ? 12.172 94.938 -0.984 1 30.64 521 ALA A CA 1
ATOM 3992 C C . ALA A 1 521 ? 11.5 95.75 -2.109 1 30.64 521 ALA A C 1
ATOM 3994 O O . ALA A 1 521 ? 12.172 96.375 -2.924 1 30.64 521 ALA A O 1
ATOM 3995 N N . ALA A 1 522 ? 10.211 95.5 -2.293 1 26.89 522 ALA A N 1
ATOM 3996 C CA . ALA A 1 522 ? 9.633 96.062 -3.514 1 26.89 522 ALA A CA 1
ATOM 3997 C C . ALA A 1 522 ? 9.539 97.562 -3.432 1 26.89 522 ALA A C 1
ATOM 3999 O O . ALA A 1 522 ? 8.922 98.25 -4.285 1 26.89 522 ALA A O 1
ATOM 4000 N N . ALA A 1 523 ? 10.023 98.25 -2.238 1 25.81 523 ALA A N 1
ATOM 4001 C CA . ALA A 1 523 ? 9.766 99.688 -2.289 1 25.81 523 ALA A CA 1
ATOM 4002 C C . ALA A 1 523 ? 10.414 100.312 -3.514 1 25.81 523 ALA A C 1
ATOM 4004 O O . ALA A 1 523 ? 10.047 101.438 -3.918 1 25.81 523 ALA A O 1
ATOM 4005 N N . ALA A 1 524 ? 11.719 99.812 -3.684 1 26.69 524 ALA A N 1
ATOM 4006 C CA . ALA A 1 524 ? 12.484 100.688 -4.547 1 26.69 524 ALA A CA 1
ATOM 4007 C C . ALA A 1 524 ? 12 100.625 -5.992 1 26.69 524 ALA A C 1
ATOM 4009 O O . ALA A 1 524 ? 12.492 99.812 -6.77 1 26.69 524 ALA A O 1
ATOM 4010 N N . ARG A 1 525 ? 10.758 100.25 -6.176 1 22.78 525 ARG A N 1
ATOM 4011 C CA . ARG A 1 525 ? 10.258 99.75 -7.453 1 22.78 525 ARG A CA 1
ATOM 4012 C C . ARG A 1 525 ? 10.602 100.688 -8.586 1 22.78 525 ARG A C 1
ATOM 4014 O O . ARG A 1 525 ? 10.805 100.312 -9.727 1 22.78 525 ARG A O 1
ATOM 4021 N N . GLY A 1 526 ? 10.445 102.125 -8.344 1 20.8 526 GLY A N 1
ATOM 4022 C CA . GLY A 1 526 ? 9.766 103.125 -9.148 1 20.8 526 GLY A CA 1
ATOM 4023 C C . GLY A 1 526 ? 10.656 103.75 -10.203 1 20.8 526 GLY A C 1
ATOM 4024 O O . GLY A 1 526 ? 10.203 104.562 -11.008 1 20.8 526 GLY A O 1
ATOM 4025 N N . ALA A 1 527 ? 11.953 103.812 -9.828 1 20.56 527 ALA A N 1
ATOM 4026 C CA . ALA A 1 527 ? 12.422 105.125 -10.375 1 20.56 527 ALA A CA 1
ATOM 4027 C C . ALA A 1 527 ? 12.477 105.062 -11.898 1 20.56 527 ALA A C 1
ATOM 4029 O O . ALA A 1 527 ? 12.188 106.062 -12.57 1 20.56 527 ALA A O 1
ATOM 4030 N N . HIS A 1 528 ? 13.344 104.125 -12.32 1 20.98 528 HIS A N 1
ATOM 4031 C CA . HIS A 1 528 ? 13.953 104.562 -13.578 1 20.98 528 HIS A CA 1
ATOM 4032 C C . HIS A 1 528 ? 12.984 104.375 -14.742 1 20.98 528 HIS A C 1
ATOM 4034 O O . HIS A 1 528 ? 12.805 103.25 -15.25 1 20.98 528 HIS A O 1
ATOM 4040 N N . ALA A 1 529 ? 11.766 104.938 -14.703 1 20.23 529 ALA A N 1
ATOM 4041 C CA . ALA A 1 529 ? 10.797 105 -15.797 1 20.23 529 ALA A CA 1
ATOM 4042 C C . ALA A 1 529 ? 11.445 105.5 -17.078 1 20.23 529 ALA A C 1
ATOM 4044 O O . ALA A 1 529 ? 10.766 105.688 -18.094 1 20.23 529 ALA A O 1
ATOM 4045 N N . ALA A 1 530 ? 12.695 106.125 -16.812 1 18.27 530 ALA A N 1
ATOM 4046 C CA . ALA A 1 530 ? 12.773 107.188 -17.797 1 18.27 530 ALA A CA 1
ATOM 4047 C C . ALA A 1 530 ? 12.641 106.625 -19.219 1 18.27 530 ALA A C 1
ATOM 4049 O O . ALA A 1 530 ? 11.852 107.188 -20.016 1 18.27 530 ALA A O 1
ATOM 4050 N N . LYS A 1 531 ? 13.75 106.25 -19.672 1 21.5 531 LYS A N 1
ATOM 4051 C CA . LYS A 1 531 ? 14.172 106.812 -20.938 1 21.5 531 LYS A CA 1
ATOM 4052 C C . LYS A 1 531 ? 13.484 106.125 -22.125 1 21.5 531 LYS A C 1
ATOM 4054 O O . LYS A 1 531 ? 13.602 104.938 -22.281 1 21.5 531 LYS A O 1
ATOM 4059 N N . GLY A 1 532 ? 12.211 106.688 -22.547 1 17.73 532 GLY A N 1
ATOM 4060 C CA . GLY A 1 532 ? 11.195 106.5 -23.578 1 17.73 532 GLY A CA 1
ATOM 4061 C C . GLY A 1 532 ? 11.773 106.312 -24.953 1 17.73 532 GLY A C 1
ATOM 4062 O O . GLY A 1 532 ? 11.086 105.875 -25.875 1 17.73 532 GLY A O 1
ATOM 4063 N N . ALA A 1 533 ? 12.758 107.125 -25.344 1 18.52 533 ALA A N 1
ATOM 4064 C CA . ALA A 1 533 ? 12.492 107.812 -26.641 1 18.52 533 ALA A CA 1
ATOM 4065 C C . ALA A 1 533 ? 12.711 106.812 -27.797 1 18.52 533 ALA A C 1
ATOM 4067 O O . ALA A 1 533 ? 12.164 107 -28.875 1 18.52 533 ALA A O 1
ATOM 4068 N N . SER A 1 534 ? 13.734 105.938 -27.594 1 17.8 534 SER A N 1
ATOM 4069 C CA . SER A 1 534 ? 14.508 106.25 -28.797 1 17.8 534 SER A CA 1
ATOM 4070 C C . SER A 1 534 ? 13.703 105.875 -30.047 1 17.8 534 SER A C 1
ATOM 4072 O O . SER A 1 534 ? 12.695 105.188 -29.984 1 17.8 534 SER A O 1
ATOM 4074 N N . SER A 1 535 ? 14.492 105.375 -30.984 1 20.33 535 SER A N 1
ATOM 4075 C CA . SER A 1 535 ? 14.742 105.688 -32.375 1 20.33 535 SER A CA 1
ATOM 4076 C C . SER A 1 535 ? 13.648 105.062 -33.281 1 20.33 535 SER A C 1
ATOM 4078 O O . SER A 1 535 ? 13.047 104.062 -32.938 1 20.33 535 SER A O 1
ATOM 4080 N N . SER A 1 536 ? 13.164 105.875 -34.312 1 20.16 536 SER A N 1
ATOM 4081 C CA . SER A 1 536 ? 12.336 106.375 -35.406 1 20.16 536 SER A CA 1
ATOM 4082 C C . SER A 1 536 ? 12.141 105.25 -36.469 1 20.16 536 SER A C 1
ATOM 4084 O O . SER A 1 536 ? 11.102 105.25 -37.156 1 20.16 536 SER A O 1
ATOM 4086 N N . SER A 1 537 ? 13.273 104.812 -37.062 1 19.62 537 SER A N 1
ATOM 4087 C CA . SER A 1 537 ? 13.188 104.938 -38.531 1 19.62 537 SER A CA 1
ATOM 4088 C C . SER A 1 537 ? 12.102 104.062 -39.125 1 19.62 537 SER A C 1
ATOM 4090 O O . SER A 1 537 ? 11.242 104.562 -39.844 1 19.62 537 SER A O 1
ATOM 4092 N N . GLN A 1 538 ? 12.617 103.188 -40.094 1 22.39 538 GLN A N 1
ATOM 4093 C CA . GLN A 1 538 ? 12.258 102.938 -41.469 1 22.39 538 GLN A CA 1
ATOM 4094 C C . GLN A 1 538 ? 11.039 102.062 -41.562 1 22.39 538 GLN A C 1
ATOM 4096 O O . GLN A 1 538 ? 10.055 102.375 -42.25 1 22.39 538 GLN A O 1
ATOM 4101 N N . GLU A 1 539 ? 10.945 101.062 -42.5 1 20.31 539 GLU A N 1
ATOM 4102 C CA . GLU A 1 539 ? 9.695 100.938 -43.25 1 20.31 539 GLU A CA 1
ATOM 4103 C C . GLU A 1 539 ? 8.539 100.562 -42.344 1 20.31 539 GLU A C 1
ATOM 4105 O O . GLU A 1 539 ? 8.703 99.688 -41.469 1 20.31 539 GLU A O 1
ATOM 4110 N N . MET B 1 1 ? 36.938 63.219 34.219 1 18.19 1 MET B N 1
ATOM 4111 C CA . MET B 1 1 ? 37.156 63.188 32.781 1 18.19 1 MET B CA 1
ATOM 4112 C C . MET B 1 1 ? 35.906 62.781 32.031 1 18.19 1 MET B C 1
ATOM 4114 O O . MET B 1 1 ? 35.188 61.875 32.438 1 18.19 1 MET B O 1
ATOM 4118 N N . ALA B 1 2 ? 35.344 63.688 31.141 1 19.59 2 ALA B N 1
ATOM 4119 C CA . ALA B 1 2 ? 34.094 63.906 30.453 1 19.59 2 ALA B CA 1
ATOM 4120 C C . ALA B 1 2 ? 33.875 62.844 29.359 1 19.59 2 ALA B C 1
ATOM 4122 O O . ALA B 1 2 ? 34.594 62.844 28.359 1 19.59 2 ALA B O 1
ATOM 4123 N N . VAL B 1 3 ? 33.812 61.656 29.766 1 20.58 3 VAL B N 1
ATOM 4124 C CA . VAL B 1 3 ? 33.906 60.531 28.844 1 20.58 3 VAL B CA 1
ATOM 4125 C C . VAL B 1 3 ? 32.938 60.75 27.688 1 20.58 3 VAL B C 1
ATOM 4127 O O . VAL B 1 3 ? 31.766 61.031 27.906 1 20.58 3 VAL B O 1
ATOM 4130 N N . SER B 1 4 ? 33.375 61.25 26.625 1 18.28 4 SER B N 1
ATOM 4131 C CA . SER B 1 4 ? 32.781 61.656 25.359 1 18.28 4 SER B CA 1
ATOM 4132 C C . SER B 1 4 ? 31.859 60.594 24.812 1 18.28 4 SER B C 1
ATOM 4134 O O . SER B 1 4 ? 32.25 59.406 24.703 1 18.28 4 SER B O 1
ATOM 4136 N N . GLN B 1 5 ? 30.609 60.656 24.984 1 17.3 5 GLN B N 1
ATOM 4137 C CA . GLN B 1 5 ? 29.422 59.812 24.891 1 17.3 5 GLN B CA 1
ATOM 4138 C C . GLN B 1 5 ? 29.156 59.406 23.453 1 17.3 5 GLN B C 1
ATOM 4140 O O . GLN B 1 5 ? 28.875 60.25 22.594 1 17.3 5 GLN B O 1
ATOM 4145 N N . PRO B 1 6 ? 30.016 58.656 22.891 1 18.98 6 PRO B N 1
ATOM 4146 C CA . PRO B 1 6 ? 29.969 58.562 21.422 1 18.98 6 PRO B CA 1
ATOM 4147 C C . PRO B 1 6 ? 28.578 58.156 20.906 1 18.98 6 PRO B C 1
ATOM 4149 O O . PRO B 1 6 ? 27.844 57.438 21.578 1 18.98 6 PRO B O 1
ATOM 4152 N N . SER B 1 7 ? 27.828 59 20.297 1 18.17 7 SER B N 1
ATOM 4153 C CA . SER B 1 7 ? 26.484 59.188 19.75 1 18.17 7 SER B CA 1
ATOM 4154 C C . SER B 1 7 ? 26.188 58.156 18.672 1 18.17 7 SER B C 1
ATOM 4156 O O . SER B 1 7 ? 25.312 58.344 17.828 1 18.17 7 SER B O 1
ATOM 4158 N N . ASN B 1 8 ? 26.969 57.156 18.641 1 18.59 8 ASN B N 1
ATOM 4159 C CA . ASN B 1 8 ? 26.891 56.438 17.375 1 18.59 8 ASN B CA 1
ATOM 4160 C C . ASN B 1 8 ? 25.469 55.969 17.062 1 18.59 8 ASN B C 1
ATOM 4162 O O . ASN B 1 8 ? 24.891 55.188 17.812 1 18.59 8 ASN B O 1
ATOM 4166 N N . GLU B 1 9 ? 24.656 56.812 16.484 1 18.53 9 GLU B N 1
ATOM 4167 C CA . GLU B 1 9 ? 23.328 56.812 15.898 1 18.53 9 GLU B CA 1
ATOM 4168 C C . GLU B 1 9 ? 23.125 55.625 14.977 1 18.53 9 GLU B C 1
ATOM 4170 O O . GLU B 1 9 ? 23.422 55.688 13.789 1 18.53 9 GLU B O 1
ATOM 4175 N N . GLU B 1 10 ? 23.781 54.625 15.188 1 20.66 10 GLU B N 1
ATOM 4176 C CA . GLU B 1 10 ? 23.656 53.688 14.078 1 20.66 10 GLU B CA 1
ATOM 4177 C C . GLU B 1 10 ? 22.219 53.281 13.867 1 20.66 10 GLU B C 1
ATOM 4179 O O . GLU B 1 10 ? 21.562 52.75 14.781 1 20.66 10 GLU B O 1
ATOM 4184 N N . SER B 1 11 ? 21.5 54 12.938 1 20.17 11 SER B N 1
ATOM 4185 C CA . SER B 1 11 ? 20.203 53.875 12.281 1 20.17 11 SER B CA 1
ATOM 4186 C C . SER B 1 11 ? 19.953 52.438 11.859 1 20.17 11 SER B C 1
ATOM 4188 O O . SER B 1 11 ? 20.797 51.812 11.188 1 20.17 11 SER B O 1
ATOM 4190 N N . ILE B 1 12 ? 19.688 51.75 12.656 1 23.56 12 ILE B N 1
ATOM 4191 C CA . ILE B 1 12 ? 19.359 50.375 12.25 1 23.56 12 ILE B CA 1
ATOM 4192 C C . ILE B 1 12 ? 18.453 50.406 11.023 1 23.56 12 ILE B C 1
ATOM 4194 O O . ILE B 1 12 ? 17.312 50.875 11.102 1 23.56 12 ILE B O 1
ATOM 4198 N N . GLN B 1 13 ? 19.047 50.906 9.758 1 22.27 13 GLN B N 1
ATOM 4199 C CA . GLN B 1 13 ? 18.516 50.906 8.398 1 22.27 13 GLN B CA 1
ATOM 4200 C C . GLN B 1 13 ? 17.719 49.656 8.102 1 22.27 13 GLN B C 1
ATOM 4202 O O . GLN B 1 13 ? 18.234 48.531 8.305 1 22.27 13 GLN B O 1
ATOM 4207 N N . LEU B 1 14 ? 16.547 49.656 8.312 1 24.45 14 LEU B N 1
ATOM 4208 C CA . LEU B 1 14 ? 15.594 48.719 7.766 1 24.45 14 LEU B CA 1
ATOM 4209 C C . LEU B 1 14 ? 15.992 48.281 6.355 1 24.45 14 LEU B C 1
ATOM 4211 O O . LEU B 1 14 ? 16.391 49.125 5.543 1 24.45 14 LEU B O 1
ATOM 4215 N N . PRO B 1 15 ? 16.625 47.219 5.988 1 27.11 15 PRO B N 1
ATOM 4216 C CA . PRO B 1 15 ? 17.297 47.25 4.688 1 27.11 15 PRO B CA 1
ATOM 4217 C C . PRO B 1 15 ? 16.453 47.969 3.623 1 27.11 15 PRO B C 1
ATOM 4219 O O . PRO B 1 15 ? 15.234 48 3.713 1 27.11 15 PRO B O 1
ATOM 4222 N N . GLY B 1 16 ? 16.75 49.188 2.951 1 24.67 16 GLY B N 1
ATOM 4223 C CA . GLY B 1 16 ? 16.203 50.031 1.92 1 24.67 16 GLY B CA 1
ATOM 4224 C C . GLY B 1 16 ? 15.438 49.281 0.851 1 24.67 16 GLY B C 1
ATOM 4225 O O . GLY B 1 16 ? 15.578 48.062 0.718 1 24.67 16 GLY B O 1
ATOM 4226 N N . PRO B 1 17 ? 14.336 49.938 0.22 1 25.88 17 PRO B N 1
ATOM 4227 C CA . PRO B 1 17 ? 13.609 49.375 -0.911 1 25.88 17 PRO B CA 1
ATOM 4228 C C . PRO B 1 17 ? 14.508 48.562 -1.846 1 25.88 17 PRO B C 1
ATOM 4230 O O . PRO B 1 17 ? 14.016 47.812 -2.693 1 25.88 17 PRO B O 1
ATOM 4233 N N . GLU B 1 18 ? 15.727 48.938 -2.047 1 25.66 18 GLU B N 1
ATOM 4234 C CA . GLU B 1 18 ? 16.688 48.406 -3.008 1 25.66 18 GLU B CA 1
ATOM 4235 C C . GLU B 1 18 ? 17.078 46.969 -2.678 1 25.66 18 GLU B C 1
ATOM 4237 O O . GLU B 1 18 ? 17.516 46.219 -3.557 1 25.66 18 GLU B O 1
ATOM 4242 N N . ALA B 1 19 ? 17.312 46.75 -1.476 1 30.66 19 ALA B N 1
ATOM 4243 C CA . ALA B 1 19 ? 17.906 45.469 -1.184 1 30.66 19 ALA B CA 1
ATOM 4244 C C . ALA B 1 19 ? 16.844 44.375 -1.223 1 30.66 19 ALA B C 1
ATOM 4246 O O . ALA B 1 19 ? 17.156 43.188 -1.503 1 30.66 19 ALA B O 1
ATOM 4247 N N . ARG B 1 20 ? 15.727 44.625 -0.688 1 34.41 20 ARG B N 1
ATOM 4248 C CA . ARG B 1 20 ? 14.734 43.562 -0.838 1 34.41 20 ARG B CA 1
ATOM 4249 C C . ARG B 1 20 ? 14.023 43.688 -2.182 1 34.41 20 ARG B C 1
ATOM 4251 O O . ARG B 1 20 ? 13.039 42.969 -2.426 1 34.41 20 ARG B O 1
ATOM 4258 N N . ALA B 1 21 ? 14.133 44.75 -2.883 1 32.41 21 ALA B N 1
ATOM 4259 C CA . ALA B 1 21 ? 13.836 44.906 -4.301 1 32.41 21 ALA B CA 1
ATOM 4260 C C . ALA B 1 21 ? 14.641 43.938 -5.156 1 32.41 21 ALA B C 1
ATOM 4262 O O . ALA B 1 21 ? 14.641 44.031 -6.387 1 32.41 21 ALA B O 1
ATOM 4263 N N . GLY B 1 22 ? 15.859 43.75 -4.738 1 30.73 22 GLY B N 1
ATOM 4264 C CA . GLY B 1 22 ? 16.422 42.781 -5.664 1 30.73 22 GLY B CA 1
ATOM 4265 C C . GLY B 1 22 ? 15.422 41.75 -6.121 1 30.73 22 GLY B C 1
ATOM 4266 O O . GLY B 1 22 ? 14.602 41.281 -5.328 1 30.73 22 GLY B O 1
ATOM 4267 N N . ARG B 1 23 ? 15.117 42 -7.301 1 32.16 23 ARG B N 1
ATOM 4268 C CA . ARG B 1 23 ? 14.258 41.062 -8.039 1 32.16 23 ARG B CA 1
ATOM 4269 C C . ARG B 1 23 ? 14.305 39.656 -7.445 1 32.16 23 ARG B C 1
ATOM 4271 O O . ARG B 1 23 ? 15.281 38.938 -7.637 1 32.16 23 ARG B O 1
ATOM 4278 N N . ALA B 1 24 ? 14.109 39.688 -6.242 1 37.34 24 ALA B N 1
ATOM 4279 C CA . ALA B 1 24 ? 14.219 38.344 -5.68 1 37.34 24 ALA B CA 1
ATOM 4280 C C . ALA B 1 24 ? 14.047 37.281 -6.766 1 37.34 24 ALA B C 1
ATOM 4282 O O . ALA B 1 24 ? 12.984 37.188 -7.383 1 37.34 24 ALA B O 1
ATOM 4283 N N . ILE B 1 25 ? 14.883 37.344 -7.676 1 37.03 25 ILE B N 1
ATOM 4284 C CA . ILE B 1 25 ? 15.031 36.156 -8.523 1 37.03 25 ILE B CA 1
ATOM 4285 C C . ILE B 1 25 ? 14.328 34.969 -7.887 1 37.03 25 ILE B C 1
ATOM 4287 O O . ILE B 1 25 ? 14.617 34.594 -6.742 1 37.03 25 ILE B O 1
ATOM 4291 N N . PRO B 1 26 ? 13.094 34.875 -8.148 1 44.59 26 PRO B N 1
ATOM 4292 C CA . PRO B 1 26 ? 12.367 33.688 -7.637 1 44.59 26 PRO B CA 1
ATOM 4293 C C . PRO B 1 26 ? 13.297 32.562 -7.238 1 44.59 26 PRO B C 1
ATOM 4295 O O . PRO B 1 26 ? 14.039 32.031 -8.078 1 44.59 26 PRO B O 1
ATOM 4298 N N . ASN B 1 27 ? 14.219 32.844 -6.203 1 54.78 27 ASN B N 1
ATOM 4299 C CA . ASN B 1 27 ? 15.094 31.75 -5.773 1 54.78 27 ASN B CA 1
ATOM 4300 C C . ASN B 1 27 ? 14.492 30.375 -6.086 1 54.78 27 ASN B C 1
ATOM 4302 O O . ASN B 1 27 ? 13.461 30.016 -5.523 1 54.78 27 ASN B O 1
ATOM 4306 N N . LEU B 1 28 ? 14.758 30.234 -7.379 1 64.19 28 LEU B N 1
ATOM 4307 C CA . LEU B 1 28 ? 14.297 28.938 -7.867 1 64.19 28 LEU B CA 1
ATOM 4308 C C . LEU B 1 28 ? 14.383 27.875 -6.773 1 64.19 28 LEU B C 1
ATOM 4310 O O . LEU B 1 28 ? 13.5 27.031 -6.656 1 64.19 28 LEU B O 1
ATOM 4314 N N . ALA B 1 29 ? 15.578 28.141 -6.062 1 69.75 29 ALA B N 1
ATOM 4315 C CA . ALA B 1 29 ? 15.734 27.141 -5 1 69.75 29 ALA B CA 1
ATOM 4316 C C . ALA B 1 29 ? 14.656 27.312 -3.932 1 69.75 29 ALA B C 1
ATOM 4318 O O . ALA B 1 29 ? 14.133 26.328 -3.42 1 69.75 29 ALA B O 1
ATOM 4319 N N . GLY B 1 30 ? 14.391 28.641 -3.732 1 69.31 30 GLY B N 1
ATOM 4320 C CA . GLY B 1 30 ? 13.359 28.906 -2.744 1 69.31 30 GLY B CA 1
ATOM 4321 C C . GLY B 1 30 ? 11.969 28.516 -3.221 1 69.31 30 GLY B C 1
ATOM 4322 O O . GLY B 1 30 ? 11.203 27.891 -2.48 1 69.31 30 GLY B O 1
ATOM 4323 N N . THR B 1 31 ? 11.789 28.828 -4.449 1 68.62 31 THR B N 1
ATOM 4324 C CA . THR B 1 31 ? 10.492 28.484 -5.02 1 68.62 31 THR B CA 1
ATOM 4325 C C . THR B 1 31 ? 10.32 26.969 -5.105 1 68.62 31 THR B C 1
ATOM 4327 O O . THR B 1 31 ? 9.242 26.453 -4.848 1 68.62 31 THR B O 1
ATOM 4330 N N . LEU B 1 32 ? 11.414 26.344 -5.469 1 73.31 32 LEU B N 1
ATOM 4331 C CA . LEU B 1 32 ? 11.375 24.891 -5.543 1 73.31 32 LEU B CA 1
ATOM 4332 C C . LEU B 1 32 ? 11.164 24.281 -4.16 1 73.31 32 LEU B C 1
ATOM 4334 O O . LEU B 1 32 ? 10.438 23.297 -4.016 1 73.31 32 LEU B O 1
ATOM 4338 N N . TRP B 1 33 ? 11.844 24.969 -3.299 1 73.81 33 TRP B N 1
ATOM 4339 C CA . TRP B 1 33 ? 11.711 24.484 -1.928 1 73.81 33 TRP B CA 1
ATOM 4340 C C . TRP B 1 33 ? 10.281 24.641 -1.427 1 73.81 33 TRP B C 1
ATOM 4342 O O . TRP B 1 33 ? 9.734 23.75 -0.778 1 73.81 33 TRP B O 1
ATOM 4352 N N . GLU B 1 34 ? 9.695 25.703 -1.761 1 70.31 34 GLU B N 1
ATOM 4353 C CA . GLU B 1 34 ? 8.32 25.953 -1.339 1 70.31 34 GLU B CA 1
ATOM 4354 C C . GLU B 1 34 ? 7.355 24.984 -2.031 1 70.31 34 GLU B C 1
ATOM 4356 O O . GLU B 1 34 ? 6.387 24.531 -1.423 1 70.31 34 GLU B O 1
ATOM 4361 N N . TRP B 1 35 ? 7.828 24.797 -3.221 1 68.62 35 TRP B N 1
ATOM 4362 C CA . TRP B 1 35 ? 6.977 23.891 -3.986 1 68.62 35 TRP B CA 1
ATOM 4363 C C . TRP B 1 35 ? 7.059 22.469 -3.434 1 68.62 35 TRP B C 1
ATOM 4365 O O . TRP B 1 35 ? 6.043 21.781 -3.332 1 68.62 35 TRP B O 1
ATOM 4375 N N . LEU B 1 36 ? 8.156 22.094 -3.049 1 73.94 36 LEU B N 1
ATOM 4376 C CA . LEU B 1 36 ? 8.391 20.734 -2.562 1 73.94 36 LEU B CA 1
ATOM 4377 C C . LEU B 1 36 ? 7.758 20.547 -1.188 1 73.94 36 LEU B C 1
ATOM 4379 O O . LEU B 1 36 ? 7.516 19.406 -0.771 1 73.94 36 LEU B O 1
ATOM 4383 N N . ASN B 1 37 ? 7.445 21.594 -0.632 1 68.62 37 ASN B N 1
ATOM 4384 C CA . ASN B 1 37 ? 6.926 21.484 0.726 1 68.62 37 ASN B CA 1
ATOM 4385 C C . ASN B 1 37 ? 5.41 21.641 0.762 1 68.62 37 ASN B C 1
ATOM 4387 O O . ASN B 1 37 ? 4.816 21.75 1.838 1 68.62 37 ASN B O 1
ATOM 4391 N N . GLN B 1 38 ? 4.867 21.531 -0.384 1 63.94 38 GLN B N 1
ATOM 4392 C CA . GLN B 1 38 ? 3.41 21.594 -0.417 1 63.94 38 GLN B CA 1
ATOM 4393 C C . GLN B 1 38 ? 2.789 20.312 0.124 1 63.94 38 GLN B C 1
ATOM 4395 O O . GLN B 1 38 ? 3.324 19.219 -0.089 1 63.94 38 GLN B O 1
ATOM 4400 N N . ARG B 1 39 ? 1.776 20.484 0.808 1 62.06 39 ARG B N 1
ATOM 4401 C CA . ARG B 1 39 ? 1.164 19.359 1.515 1 62.06 39 ARG B CA 1
ATOM 4402 C C . ARG B 1 39 ? 0.669 18.312 0.538 1 62.06 39 ARG B C 1
ATOM 4404 O O . ARG B 1 39 ? 0.78 17.109 0.805 1 62.06 39 ARG B O 1
ATOM 4411 N N . TRP B 1 40 ? 0.222 18.719 -0.598 1 62.12 40 TRP B N 1
ATOM 4412 C CA . TRP B 1 40 ? -0.42 17.766 -1.499 1 62.12 40 TRP B CA 1
ATOM 4413 C C . TRP B 1 40 ? 0.61 17.078 -2.387 1 62.12 40 TRP B C 1
ATOM 4415 O O . TRP B 1 40 ? 0.336 16.016 -2.961 1 62.12 40 TRP B O 1
ATOM 4425 N N . LEU B 1 41 ? 1.767 17.531 -2.469 1 68 41 LEU B N 1
ATOM 4426 C CA . LEU B 1 41 ? 2.738 17.047 -3.447 1 68 41 LEU B CA 1
ATOM 4427 C C . LEU B 1 41 ? 3.223 15.648 -3.1 1 68 41 LEU B C 1
ATOM 4429 O O . LEU B 1 41 ? 3.582 14.875 -3.988 1 68 41 LEU B O 1
ATOM 4433 N N . LEU B 1 42 ? 3.203 15.352 -1.835 1 74.06 42 LEU B N 1
ATOM 4434 C CA . LEU B 1 42 ? 3.646 14.008 -1.477 1 74.06 42 LEU B CA 1
ATOM 4435 C C . LEU B 1 42 ? 2.541 12.992 -1.724 1 74.06 42 LEU B C 1
ATOM 4437 O O . LEU B 1 42 ? 2.82 11.828 -2.041 1 74.06 42 LEU B O 1
ATOM 4441 N N . LEU B 1 43 ? 1.369 13.438 -1.768 1 74.69 43 LEU B N 1
ATOM 4442 C CA . LEU B 1 43 ? 0.225 12.539 -1.895 1 74.69 43 LEU B CA 1
ATOM 4443 C C . LEU B 1 43 ? 0.091 12.031 -3.324 1 74.69 43 LEU B C 1
ATOM 4445 O O . LEU B 1 43 ? -0.219 10.859 -3.543 1 74.69 43 LEU B O 1
ATOM 4449 N N . VAL B 1 44 ? 0.329 12.844 -4.191 1 78.62 44 VAL B N 1
ATOM 4450 C CA . VAL B 1 44 ? 0.071 12.477 -5.582 1 78.62 44 VAL B CA 1
ATOM 4451 C C . VAL B 1 44 ? 1.116 11.469 -6.055 1 78.62 44 VAL B C 1
ATOM 4453 O O . VAL B 1 44 ? 0.773 10.367 -6.488 1 78.62 44 VAL B O 1
ATOM 4456 N N . PRO B 1 45 ? 2.395 11.789 -5.953 1 83.94 45 PRO B N 1
ATOM 4457 C CA . PRO B 1 45 ? 3.359 10.781 -6.395 1 83.94 45 PRO B CA 1
ATOM 4458 C C . PRO B 1 45 ? 3.336 9.523 -5.535 1 83.94 45 PRO B C 1
ATOM 4460 O O . PRO B 1 45 ? 3.535 8.422 -6.043 1 83.94 45 PRO B O 1
ATOM 4463 N N . GLY B 1 46 ? 3.154 9.727 -4.215 1 86 46 GLY B N 1
ATOM 4464 C CA . GLY B 1 46 ? 3.045 8.562 -3.354 1 86 46 GLY B CA 1
ATOM 4465 C C . GLY B 1 46 ? 1.841 7.691 -3.676 1 86 46 GLY B C 1
ATOM 4466 O O . GLY B 1 46 ? 1.945 6.465 -3.715 1 86 46 GLY B O 1
ATOM 4467 N N . GLY B 1 47 ? 0.738 8.336 -3.867 1 85.25 47 GLY B N 1
ATOM 4468 C CA . GLY B 1 47 ? -0.461 7.609 -4.25 1 85.25 47 GLY B CA 1
ATOM 4469 C C . GLY B 1 47 ? -0.329 6.902 -5.586 1 85.25 47 GLY B C 1
ATOM 4470 O O . GLY B 1 47 ? -0.766 5.762 -5.734 1 85.25 47 GLY B O 1
ATOM 4471 N N . LEU B 1 48 ? 0.275 7.574 -6.527 1 87 48 LEU B N 1
ATOM 4472 C CA . LEU B 1 48 ? 0.489 6.977 -7.84 1 87 48 LEU B CA 1
ATOM 4473 C C . LEU B 1 48 ? 1.44 5.789 -7.75 1 87 48 LEU B C 1
ATOM 4475 O O . LEU B 1 48 ? 1.243 4.777 -8.43 1 87 48 LEU B O 1
ATOM 4479 N N . ALA B 1 49 ? 2.506 5.953 -6.969 1 90.94 49 ALA B N 1
ATOM 4480 C CA . ALA B 1 49 ? 3.441 4.852 -6.773 1 90.94 49 ALA B CA 1
ATOM 4481 C C . ALA B 1 49 ? 2.746 3.646 -6.148 1 90.94 49 ALA B C 1
ATOM 4483 O O . ALA B 1 49 ? 2.965 2.506 -6.566 1 90.94 49 ALA B O 1
ATOM 4484 N N . LEU B 1 50 ? 1.942 3.908 -5.164 1 90.25 50 LEU B N 1
ATOM 4485 C CA . LEU B 1 50 ? 1.209 2.836 -4.5 1 90.25 50 LEU B CA 1
ATOM 4486 C C . LEU B 1 50 ? 0.283 2.123 -5.48 1 90.25 50 LEU B C 1
ATOM 4488 O O . LEU B 1 50 ? 0.236 0.892 -5.512 1 90.25 50 LEU B O 1
ATOM 4492 N N . LEU B 1 51 ? -0.398 2.846 -6.285 1 87.5 51 LEU B N 1
ATOM 4493 C CA . LEU B 1 51 ? -1.302 2.262 -7.273 1 87.5 51 LEU B CA 1
ATOM 4494 C C . LEU B 1 51 ? -0.527 1.455 -8.312 1 87.5 51 LEU B C 1
ATOM 4496 O O . LEU B 1 51 ? -0.974 0.386 -8.727 1 87.5 51 LEU B O 1
ATOM 4500 N N . LEU B 1 52 ? 0.561 1.964 -8.711 1 90.38 52 LEU B N 1
ATOM 4501 C CA . LEU B 1 52 ? 1.397 1.277 -9.695 1 90.38 52 LEU B CA 1
ATOM 4502 C C . LEU B 1 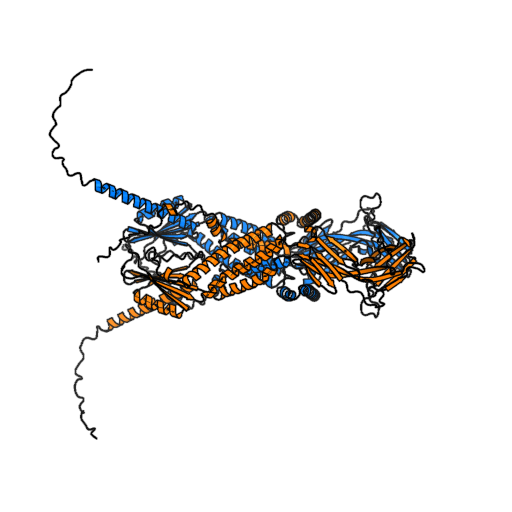52 ? 1.893 -0.057 -9.141 1 90.38 52 LEU B C 1
ATOM 4504 O O . LEU B 1 52 ? 1.826 -1.078 -9.828 1 90.38 52 LEU B O 1
ATOM 4508 N N . VAL B 1 53 ? 2.355 -0.049 -7.918 1 91.31 53 VAL B N 1
ATOM 4509 C CA . VAL B 1 53 ? 2.9 -1.264 -7.324 1 91.31 53 VAL B CA 1
ATOM 4510 C C . VAL B 1 53 ? 1.774 -2.256 -7.047 1 91.31 53 VAL B C 1
ATOM 4512 O O . VAL B 1 53 ? 1.955 -3.467 -7.195 1 91.31 53 VAL B O 1
ATOM 4515 N N . LEU B 1 54 ? 0.678 -1.765 -6.676 1 88.62 54 LEU B N 1
ATOM 4516 C CA . LEU B 1 54 ? -0.479 -2.637 -6.5 1 88.62 54 LEU B CA 1
ATOM 4517 C C . LEU B 1 54 ? -0.871 -3.291 -7.82 1 88.62 54 LEU B C 1
ATOM 4519 O O . LEU B 1 54 ? -1.222 -4.473 -7.852 1 88.62 54 LEU B O 1
ATOM 4523 N N . GLY B 1 55 ? -0.846 -2.523 -8.883 1 86.69 55 GLY B N 1
ATOM 4524 C CA . GLY B 1 55 ? -1.083 -3.08 -10.203 1 86.69 55 GLY B CA 1
ATOM 4525 C C . GLY B 1 55 ? -0.119 -4.195 -10.562 1 86.69 55 GLY B C 1
ATOM 4526 O O . GLY B 1 55 ? -0.495 -5.152 -11.242 1 86.69 55 GLY B O 1
ATOM 4527 N N . GLY B 1 56 ? 1.12 -4.082 -10.086 1 86.75 56 GLY B N 1
ATOM 4528 C CA . GLY B 1 56 ? 2.117 -5.113 -10.328 1 86.75 56 GLY B CA 1
ATOM 4529 C C . GLY B 1 56 ? 1.792 -6.426 -9.641 1 86.75 56 GLY B C 1
ATOM 4530 O O . GLY B 1 56 ? 2.184 -7.496 -10.109 1 86.75 56 GLY B O 1
ATOM 4531 N N . LEU B 1 57 ? 1.132 -6.391 -8.539 1 84.81 57 LEU B N 1
ATOM 4532 C CA . LEU B 1 57 ? 0.761 -7.602 -7.812 1 84.81 57 LEU B CA 1
ATOM 4533 C C . LEU B 1 57 ? -0.482 -8.242 -8.422 1 84.81 57 LEU B C 1
ATOM 4535 O O . LEU B 1 57 ? -0.708 -9.445 -8.273 1 84.81 57 LEU B O 1
ATOM 4539 N N . LEU B 1 58 ? -1.208 -7.41 -9.156 1 81.44 58 LEU B N 1
ATOM 4540 C CA . LEU B 1 58 ? -2.461 -7.906 -9.711 1 81.44 58 LEU B CA 1
ATOM 4541 C C . LEU B 1 58 ? -2.246 -8.453 -11.117 1 81.44 58 LEU B C 1
ATOM 4543 O O . LEU B 1 58 ? -2.957 -9.367 -11.547 1 81.44 58 LEU B O 1
ATOM 4547 N N . LEU B 1 59 ? -1.287 -7.891 -11.82 1 80.81 59 LEU B N 1
ATOM 4548 C CA . LEU B 1 59 ? -1.027 -8.273 -13.203 1 80.81 59 LEU B CA 1
ATOM 4549 C C . LEU B 1 59 ? 0.163 -9.227 -13.289 1 80.81 59 LEU B C 1
ATOM 4551 O O . LEU B 1 59 ? 1.013 -9.242 -12.398 1 80.81 59 LEU B O 1
ATOM 4555 N N . PRO B 1 60 ? 0.077 -10.008 -14.352 1 79.5 60 PRO B N 1
ATOM 4556 C CA . PRO B 1 60 ? 1.26 -10.852 -14.531 1 79.5 60 PRO B CA 1
ATOM 4557 C C . PRO B 1 60 ? 2.541 -10.047 -14.719 1 79.5 60 PRO B C 1
ATOM 4559 O O . PRO B 1 60 ? 2.523 -9 -15.375 1 79.5 60 PRO B O 1
ATOM 4562 N N . GLN B 1 61 ? 3.514 -10.5 -14.023 1 82.94 61 GLN B N 1
ATOM 4563 C CA . GLN B 1 61 ? 4.801 -9.812 -14.109 1 82.94 61 GLN B CA 1
ATOM 4564 C C . GLN B 1 61 ? 5.801 -10.625 -14.93 1 82.94 61 GLN B C 1
ATOM 4566 O O . GLN B 1 61 ? 5.773 -11.852 -14.914 1 82.94 61 GLN B O 1
ATOM 4571 N N . MET B 1 62 ? 6.605 -9.859 -15.688 1 83.56 62 MET B N 1
ATOM 4572 C CA . MET B 1 62 ? 7.625 -10.516 -16.5 1 83.56 62 MET B CA 1
ATOM 4573 C C . MET B 1 62 ? 8.641 -11.242 -15.625 1 83.56 62 MET B C 1
ATOM 4575 O O . MET B 1 62 ? 9.125 -10.688 -14.641 1 83.56 62 MET B O 1
ATOM 4579 N N . PRO B 1 63 ? 8.828 -12.453 -16.016 1 74.75 63 PRO B N 1
ATOM 4580 C CA . PRO B 1 63 ? 9.836 -13.195 -15.242 1 74.75 63 PRO B CA 1
ATOM 4581 C C . PRO B 1 63 ? 11.219 -12.555 -15.312 1 74.75 63 PRO B C 1
ATOM 4583 O O . PRO B 1 63 ? 11.594 -11.984 -16.344 1 74.75 63 PRO B O 1
ATOM 4586 N N . GLY B 1 64 ? 11.914 -12.594 -14.289 1 71.5 64 GLY B N 1
ATOM 4587 C CA . GLY B 1 64 ? 13.211 -11.945 -14.148 1 71.5 64 GLY B CA 1
ATOM 4588 C C . GLY B 1 64 ? 14.211 -12.367 -15.203 1 71.5 64 GLY B C 1
ATOM 4589 O O . GLY B 1 64 ? 15.07 -11.578 -15.609 1 71.5 64 GLY B O 1
ATOM 4590 N N . GLN B 1 65 ? 14.07 -13.586 -15.719 1 68.5 65 GLN B N 1
ATOM 4591 C CA . GLN B 1 65 ? 15.031 -14.125 -16.672 1 68.5 65 GLN B CA 1
ATOM 4592 C C . GLN B 1 65 ? 14.891 -13.461 -18.031 1 68.5 65 GLN B C 1
ATOM 4594 O O . GLN B 1 65 ? 15.867 -13.336 -18.781 1 68.5 65 GLN B O 1
ATOM 4599 N N . LEU B 1 66 ? 13.656 -13.016 -18.297 1 74.56 66 LEU B N 1
ATOM 4600 C CA . LEU B 1 66 ? 13.391 -12.477 -19.625 1 74.56 66 LEU B CA 1
ATOM 4601 C C . LEU B 1 66 ? 13.867 -11.031 -19.719 1 74.56 66 LEU B C 1
ATOM 4603 O O . LEU B 1 66 ? 14.023 -10.5 -20.828 1 74.56 66 LEU B O 1
ATOM 4607 N N . ASN B 1 67 ? 14.156 -10.484 -18.562 1 74.81 67 ASN B N 1
ATOM 4608 C CA . ASN B 1 67 ? 14.547 -9.078 -18.562 1 74.81 67 ASN B CA 1
ATOM 4609 C C . ASN B 1 67 ? 15.891 -8.875 -19.25 1 74.81 67 ASN B C 1
ATOM 4611 O O . ASN B 1 67 ? 16.188 -7.773 -19.734 1 74.81 67 ASN B O 1
ATOM 4615 N N . ASP B 1 68 ? 16.703 -9.906 -19.375 1 74 68 ASP B N 1
ATOM 4616 C CA . ASP B 1 68 ? 18.031 -9.773 -19.938 1 74 68 ASP B CA 1
ATOM 4617 C C . ASP B 1 68 ? 18.047 -10.133 -21.422 1 74 68 ASP B C 1
ATOM 4619 O O . ASP B 1 68 ? 19.031 -9.906 -22.125 1 74 68 ASP B O 1
ATOM 4623 N N . GLU B 1 69 ? 16.922 -10.672 -21.906 1 76 69 GLU B N 1
ATOM 4624 C CA . GLU B 1 69 ? 16.766 -10.992 -23.328 1 76 69 GLU B CA 1
ATOM 4625 C C . GLU B 1 69 ? 15.719 -10.109 -23.984 1 76 69 GLU B C 1
ATOM 4627 O O . GLU B 1 69 ? 14.523 -10.406 -23.922 1 76 69 GLU B O 1
ATOM 4632 N N . PRO B 1 70 ? 16.188 -9.156 -24.703 1 78.56 70 PRO B N 1
ATOM 4633 C CA . PRO B 1 70 ? 15.266 -8.164 -25.25 1 78.56 70 PRO B CA 1
ATOM 4634 C C . PRO B 1 70 ? 14.219 -8.766 -26.188 1 78.56 70 PRO B C 1
ATOM 4636 O O . PRO B 1 70 ? 13.055 -8.367 -26.156 1 78.56 70 PRO B O 1
ATOM 4639 N N . ALA B 1 71 ? 14.672 -9.688 -26.938 1 76.81 71 ALA B N 1
ATOM 4640 C CA . ALA B 1 71 ? 13.734 -10.273 -27.891 1 76.81 71 ALA B CA 1
ATOM 4641 C C . ALA B 1 71 ? 12.656 -11.086 -27.188 1 76.81 71 ALA B C 1
ATOM 4643 O O . ALA B 1 71 ? 11.477 -10.992 -27.516 1 76.81 71 ALA B O 1
ATOM 4644 N N . ALA B 1 72 ? 13.125 -11.898 -26.234 1 77.88 72 ALA B N 1
ATOM 4645 C CA . ALA B 1 72 ? 12.172 -12.711 -25.484 1 77.88 72 ALA B CA 1
ATOM 4646 C C . ALA B 1 72 ? 11.258 -11.836 -24.625 1 77.88 72 ALA B C 1
ATOM 4648 O O . ALA B 1 72 ? 10.07 -12.133 -24.484 1 77.88 72 ALA B O 1
ATOM 4649 N N . ALA B 1 73 ? 11.82 -10.797 -24.203 1 82.38 73 ALA B N 1
ATOM 4650 C CA . ALA B 1 73 ? 11.039 -9.867 -23.391 1 82.38 73 ALA B CA 1
ATOM 4651 C C . ALA B 1 73 ? 9.961 -9.18 -24.219 1 82.38 73 ALA B C 1
ATOM 4653 O O . ALA B 1 73 ? 8.82 -9.039 -23.781 1 82.38 73 ALA B O 1
ATOM 4654 N N . ALA B 1 74 ? 10.336 -8.812 -25.375 1 82.56 74 ALA B N 1
ATOM 4655 C CA . ALA B 1 74 ? 9.391 -8.133 -26.266 1 82.56 74 ALA B CA 1
ATOM 4656 C C . ALA B 1 74 ? 8.258 -9.078 -26.672 1 82.56 74 ALA B C 1
ATOM 4658 O O . ALA B 1 74 ? 7.102 -8.664 -26.75 1 82.56 74 ALA B O 1
ATOM 4659 N N . ARG B 1 75 ? 8.594 -10.25 -26.969 1 79.38 75 ARG B N 1
ATOM 4660 C CA . ARG B 1 75 ? 7.586 -11.242 -27.359 1 79.38 75 ARG B CA 1
ATOM 4661 C C . ARG B 1 75 ? 6.621 -11.516 -26.203 1 79.38 75 ARG B C 1
ATOM 4663 O O . ARG B 1 75 ? 5.41 -11.602 -26.406 1 79.38 75 ARG B O 1
ATOM 4670 N N . TRP B 1 76 ? 7.156 -11.617 -25.031 1 81.94 76 TRP B N 1
ATOM 4671 C CA . TRP B 1 76 ? 6.32 -11.859 -23.859 1 81.94 76 TRP B CA 1
ATOM 4672 C C . TRP B 1 76 ? 5.387 -10.68 -23.609 1 81.94 76 TRP B C 1
ATOM 4674 O O . TRP B 1 76 ? 4.211 -10.867 -23.281 1 81.94 76 TRP B O 1
ATOM 4684 N N . LEU B 1 77 ? 5.934 -9.547 -23.812 1 84.25 77 LEU B N 1
ATOM 4685 C CA . LEU B 1 77 ? 5.148 -8.344 -23.547 1 84.25 77 LEU B CA 1
ATOM 4686 C C . LEU B 1 77 ? 4.027 -8.195 -24.562 1 84.25 77 LEU B C 1
ATOM 4688 O O . LEU B 1 77 ? 2.91 -7.801 -24.219 1 84.25 77 LEU B O 1
ATOM 4692 N N . LEU B 1 78 ? 4.34 -8.5 -25.766 1 80.25 78 LEU B N 1
ATOM 4693 C CA . LEU B 1 78 ? 3.34 -8.391 -26.828 1 80.25 78 LEU B CA 1
ATOM 4694 C C . LEU B 1 78 ? 2.236 -9.43 -26.641 1 80.25 78 LEU B C 1
ATOM 4696 O O . LEU B 1 78 ? 1.053 -9.109 -26.781 1 80.25 78 LEU B O 1
ATOM 4700 N N . THR B 1 79 ? 2.643 -10.594 -26.266 1 74 79 THR B N 1
ATOM 4701 C CA . THR B 1 79 ? 1.67 -11.664 -26.078 1 74 79 THR B CA 1
ATOM 4702 C C . THR B 1 79 ? 0.796 -11.406 -24.859 1 74 79 THR B C 1
ATOM 4704 O O . THR B 1 79 ? -0.415 -11.633 -24.891 1 74 79 THR B O 1
ATOM 4707 N N . THR B 1 80 ? 1.413 -10.906 -23.844 1 77.31 80 THR B N 1
ATOM 4708 C CA . THR B 1 80 ? 0.683 -10.664 -22.594 1 77.31 80 THR B CA 1
ATOM 4709 C C . THR B 1 80 ? -0.211 -9.438 -22.719 1 77.31 80 THR B C 1
ATOM 4711 O O . THR B 1 80 ? -1.346 -9.43 -22.25 1 77.31 80 THR B O 1
ATOM 4714 N N . SER B 1 81 ? 0.274 -8.422 -23.391 1 80.5 81 SER B N 1
ATOM 4715 C CA . SER B 1 81 ? -0.484 -7.18 -23.516 1 80.5 81 SER B CA 1
ATOM 4716 C C . SER B 1 81 ? -1.687 -7.363 -24.438 1 80.5 81 SER B C 1
ATOM 4718 O O . SER B 1 81 ? -2.723 -6.727 -24.25 1 80.5 81 SER B O 1
ATOM 4720 N N . SER B 1 82 ? -1.544 -8.117 -25.422 1 75.31 82 SER B N 1
ATOM 4721 C CA . SER B 1 82 ? -2.627 -8.344 -26.375 1 75.31 82 SER B CA 1
ATOM 4722 C C . SER B 1 82 ? -3.809 -9.047 -25.703 1 75.31 82 SER B C 1
ATOM 4724 O O . SER B 1 82 ? -4.953 -8.883 -26.141 1 75.31 82 SER B O 1
ATOM 4726 N N . SER B 1 83 ? -3.496 -9.648 -24.641 1 70.5 83 SER B N 1
ATOM 4727 C CA . SER B 1 83 ? -4.551 -10.375 -23.938 1 70.5 83 SER B CA 1
ATOM 4728 C C . SER B 1 83 ? -5.469 -9.414 -23.188 1 70.5 83 SER B C 1
ATOM 4730 O O . SER B 1 83 ? -6.586 -9.781 -22.812 1 70.5 83 SER B O 1
ATOM 4732 N N . TYR B 1 84 ? -5.117 -8.25 -22.969 1 74.69 84 TYR B N 1
ATOM 4733 C CA . TYR B 1 84 ? -5.91 -7.285 -22.219 1 74.69 84 TYR B CA 1
ATOM 4734 C C . TYR B 1 84 ? -6.594 -6.293 -23.156 1 74.69 84 TYR B C 1
ATOM 4736 O O . TYR B 1 84 ? -7.031 -5.223 -22.719 1 74.69 84 TYR B O 1
ATOM 4744 N N . GLY B 1 85 ? -6.672 -6.629 -24.406 1 71.25 85 GLY B N 1
ATOM 4745 C CA . GLY B 1 85 ? -7.41 -5.844 -25.391 1 71.25 85 GLY B CA 1
ATOM 4746 C C . GLY B 1 85 ? -6.84 -4.453 -25.594 1 71.25 85 GLY B C 1
ATOM 4747 O O . GLY B 1 85 ? -5.625 -4.285 -25.719 1 71.25 85 GLY B O 1
ATOM 4748 N N . ALA B 1 86 ? -7.773 -3.479 -25.547 1 69.94 86 ALA B N 1
ATOM 4749 C CA . ALA B 1 86 ? -7.43 -2.096 -25.859 1 69.94 86 ALA B CA 1
ATOM 4750 C C . ALA B 1 86 ? -6.629 -1.458 -24.734 1 69.94 86 ALA B C 1
ATOM 4752 O O . ALA B 1 86 ? -5.816 -0.558 -24.969 1 69.94 86 ALA B O 1
ATOM 4753 N N . VAL B 1 87 ? -6.699 -2.039 -23.562 1 77.44 87 VAL B N 1
ATOM 4754 C CA . VAL B 1 87 ? -6.035 -1.431 -22.422 1 77.44 87 VAL B CA 1
ATOM 4755 C C . VAL B 1 87 ? -4.625 -2.004 -22.281 1 77.44 87 VAL B C 1
ATOM 4757 O O . VAL B 1 87 ? -3.799 -1.455 -21.547 1 77.44 87 VAL B O 1
ATOM 4760 N N . GLY B 1 88 ? -4.398 -3.037 -23.031 1 81.94 88 GLY B N 1
ATOM 4761 C CA . GLY B 1 88 ? -3.1 -3.689 -22.953 1 81.94 88 GLY B CA 1
ATOM 4762 C C . GLY B 1 88 ? -1.953 -2.789 -23.375 1 81.94 88 GLY B C 1
ATOM 4763 O O . GLY B 1 88 ? -0.885 -2.811 -22.75 1 81.94 88 GLY B O 1
ATOM 4764 N N . GLY B 1 89 ? -2.287 -1.961 -24.453 1 81.19 89 GLY B N 1
ATOM 4765 C CA . GLY B 1 89 ? -1.259 -1.032 -24.891 1 81.19 89 GLY B CA 1
ATOM 4766 C C . GLY B 1 89 ? -0.917 0.02 -23.859 1 81.19 89 GLY B C 1
ATOM 4767 O O . GLY B 1 89 ? 0.253 0.363 -23.672 1 81.19 89 GLY B O 1
ATOM 4768 N N . LEU B 1 90 ? -1.894 0.501 -23.156 1 83.5 90 LEU B N 1
ATOM 4769 C CA . LEU B 1 90 ? -1.696 1.504 -22.125 1 83.5 90 LEU B CA 1
ATOM 4770 C C . LEU B 1 90 ? -0.955 0.91 -20.922 1 83.5 90 LEU B C 1
ATOM 4772 O O . LEU B 1 90 ? -0.059 1.547 -20.375 1 83.5 90 LEU B O 1
ATOM 4776 N N . LEU B 1 91 ? -1.299 -0.271 -20.578 1 87.69 91 LEU B N 1
ATOM 4777 C CA . LEU B 1 91 ? -0.657 -0.947 -19.469 1 87.69 91 LEU B CA 1
ATOM 4778 C C . LEU B 1 91 ? 0.817 -1.205 -19.75 1 87.69 91 LEU B C 1
ATOM 4780 O O . LEU B 1 91 ? 1.666 -1.047 -18.875 1 87.69 91 LEU B O 1
ATOM 4784 N N . ARG B 1 92 ? 1.021 -1.475 -21.016 1 88.38 92 ARG B N 1
ATOM 4785 C CA . ARG B 1 92 ? 2.395 -1.727 -21.438 1 88.38 92 ARG B CA 1
ATOM 4786 C C . ARG B 1 92 ? 3.213 -0.441 -21.438 1 88.38 92 ARG B C 1
ATOM 4788 O O . ARG B 1 92 ? 4.363 -0.433 -21 1 88.38 92 ARG B O 1
ATOM 4795 N N . ALA B 1 93 ? 2.566 0.569 -21.844 1 86.31 93 ALA B N 1
ATOM 4796 C CA . ALA B 1 93 ? 3.258 1.854 -21.906 1 86.31 93 ALA B CA 1
ATOM 4797 C C . ALA B 1 93 ? 3.6 2.355 -20.5 1 86.31 93 ALA B C 1
ATOM 4799 O O . ALA B 1 93 ? 4.637 2.994 -20.297 1 86.31 93 ALA B O 1
ATOM 4800 N N . LEU B 1 94 ? 2.814 1.993 -19.531 1 87 94 LEU B N 1
ATOM 4801 C CA . LEU B 1 94 ? 3.018 2.434 -18.156 1 87 94 LEU B CA 1
ATOM 4802 C C . LEU B 1 94 ? 3.965 1.495 -17.422 1 87 94 LEU B C 1
ATOM 4804 O O . LEU B 1 94 ? 4.379 1.782 -16.297 1 87 94 LEU B O 1
ATOM 4808 N N . GLY B 1 95 ? 4.316 0.423 -18.031 1 88.19 95 GLY B N 1
ATOM 4809 C CA . GLY B 1 95 ? 5.258 -0.521 -17.453 1 88.19 95 GLY B CA 1
ATOM 4810 C C . GLY B 1 95 ? 4.629 -1.404 -16.391 1 88.19 95 GLY B C 1
ATOM 4811 O O . GLY B 1 95 ? 5.32 -1.88 -15.484 1 88.19 95 GLY B O 1
ATOM 4812 N N . LEU B 1 96 ? 3.393 -1.726 -16.531 1 90.44 96 LEU B N 1
ATOM 4813 C CA . LEU B 1 96 ? 2.678 -2.436 -15.469 1 90.44 96 LEU B CA 1
ATOM 4814 C C . LEU B 1 96 ? 2.961 -3.932 -15.531 1 90.44 96 LEU B C 1
ATOM 4816 O O . LEU B 1 96 ? 2.658 -4.668 -14.594 1 90.44 96 LEU B O 1
ATOM 4820 N N . PHE B 1 97 ? 3.586 -4.398 -16.641 1 89.5 97 PHE B N 1
ATOM 4821 C CA . PHE B 1 97 ? 3.932 -5.809 -16.766 1 89.5 97 PHE B CA 1
ATOM 4822 C C . PHE B 1 97 ? 5.352 -6.062 -16.266 1 89.5 97 PHE B C 1
ATOM 4824 O O . PHE B 1 97 ? 5.82 -7.203 -16.281 1 89.5 97 PHE B O 1
ATOM 4831 N N . ASN B 1 98 ? 6.035 -5.082 -15.938 1 88.75 98 ASN B N 1
ATOM 4832 C CA . ASN B 1 98 ? 7.363 -5.098 -15.328 1 88.75 98 ASN B CA 1
ATOM 4833 C C . ASN B 1 98 ? 7.574 -3.902 -14.406 1 88.75 98 ASN B C 1
ATOM 4835 O O . ASN B 1 98 ? 8.477 -3.094 -14.633 1 88.75 98 ASN B O 1
ATOM 4839 N N . VAL B 1 99 ? 6.812 -3.977 -13.367 1 89.94 99 VAL B N 1
ATOM 4840 C CA . VAL B 1 99 ? 6.688 -2.799 -12.516 1 89.94 99 VAL B CA 1
ATOM 4841 C C . VAL B 1 99 ? 8.008 -2.541 -11.789 1 89.94 99 VAL B C 1
ATOM 4843 O O . VAL B 1 99 ? 8.453 -1.396 -11.688 1 89.94 99 VAL B O 1
ATOM 4846 N N . LEU B 1 100 ? 8.688 -3.533 -11.25 1 86.56 100 LEU B N 1
ATOM 4847 C CA . LEU B 1 100 ? 9.906 -3.377 -10.469 1 86.56 100 LEU B CA 1
ATOM 4848 C C . LEU B 1 100 ? 11 -2.711 -11.297 1 86.56 100 LEU B C 1
ATOM 4850 O O . LEU B 1 100 ? 11.867 -2.029 -10.75 1 86.56 100 LEU B O 1
ATOM 4854 N N . HIS B 1 101 ? 10.922 -2.873 -12.617 1 84.81 101 HIS B N 1
ATOM 4855 C CA . HIS B 1 101 ? 11.969 -2.309 -13.461 1 84.81 101 HIS B CA 1
ATOM 4856 C C . HIS B 1 101 ? 11.406 -1.255 -14.414 1 84.81 101 HIS B C 1
ATOM 4858 O O . HIS B 1 101 ? 12.047 -0.897 -15.398 1 84.81 101 HIS B O 1
ATOM 4864 N N . SER B 1 102 ? 10.305 -0.752 -14.125 1 89.44 102 SER B N 1
ATOM 4865 C CA . SER B 1 102 ? 9.68 0.288 -14.938 1 89.44 102 SER B CA 1
ATOM 4866 C C . SER B 1 102 ? 10.289 1.654 -14.648 1 89.44 102 SER B C 1
ATOM 4868 O O . SER B 1 102 ? 10.555 1.993 -13.492 1 89.44 102 SER B O 1
ATOM 4870 N N . PRO B 1 103 ? 10.562 2.422 -15.719 1 90.94 103 PRO B N 1
ATOM 4871 C CA . PRO B 1 103 ? 11.07 3.783 -15.516 1 90.94 103 PRO B CA 1
ATOM 4872 C C . PRO B 1 103 ? 10.086 4.66 -14.742 1 90.94 103 PRO B C 1
ATOM 4874 O O . PRO B 1 103 ? 10.508 5.547 -13.992 1 90.94 103 PRO B O 1
ATOM 4877 N N . LEU B 1 104 ? 8.828 4.359 -14.867 1 92.88 104 LEU B N 1
ATOM 4878 C CA . LEU B 1 104 ? 7.824 5.152 -14.172 1 92.88 104 LEU B CA 1
ATOM 4879 C C . LEU B 1 104 ? 7.93 4.965 -12.656 1 92.88 104 LEU B C 1
ATOM 4881 O O . LEU B 1 104 ? 7.844 5.934 -11.898 1 92.88 104 LEU B O 1
ATOM 4885 N N . LEU B 1 105 ? 8.086 3.758 -12.219 1 93 105 LEU B N 1
ATOM 4886 C CA . LEU B 1 105 ? 8.219 3.518 -10.781 1 93 105 LEU B CA 1
ATOM 4887 C C . LEU B 1 105 ? 9.484 4.168 -10.234 1 93 105 LEU B C 1
ATOM 4889 O O . LEU B 1 105 ? 9.461 4.781 -9.164 1 93 105 LEU B O 1
ATOM 4893 N N . ARG B 1 106 ? 10.625 4.07 -10.992 1 93.12 106 ARG B N 1
ATOM 4894 C CA . ARG B 1 106 ? 11.883 4.684 -10.578 1 93.12 106 ARG B CA 1
ATOM 4895 C C . ARG B 1 106 ? 11.734 6.195 -10.445 1 93.12 106 ARG B C 1
ATOM 4897 O O . ARG B 1 106 ? 12.242 6.793 -9.492 1 93.12 106 ARG B O 1
ATOM 4904 N N . PHE B 1 107 ? 11.047 6.762 -11.398 1 93.25 107 PHE B N 1
ATOM 4905 C CA . PHE B 1 107 ? 10.812 8.203 -11.391 1 93.25 107 PHE B CA 1
ATOM 4906 C C . PHE B 1 107 ? 9.953 8.609 -10.195 1 93.25 107 PHE B C 1
ATOM 4908 O O . PHE B 1 107 ? 10.281 9.562 -9.484 1 93.25 107 PHE B O 1
ATOM 4915 N N . LEU B 1 108 ? 8.883 7.844 -9.969 1 92.44 108 LEU B N 1
ATOM 4916 C CA . LEU B 1 108 ? 7.961 8.172 -8.891 1 92.44 108 LEU B CA 1
ATOM 4917 C C . LEU B 1 108 ? 8.633 8.008 -7.531 1 92.44 108 LEU B C 1
ATOM 4919 O O . LEU B 1 108 ? 8.461 8.852 -6.641 1 92.44 108 LEU B O 1
ATOM 4923 N N . LEU B 1 109 ? 9.375 6.984 -7.324 1 93.69 109 LEU B N 1
ATOM 4924 C CA . LEU B 1 109 ? 10.07 6.773 -6.059 1 93.69 109 LEU B CA 1
ATOM 4925 C C . LEU B 1 109 ? 11.117 7.859 -5.824 1 93.69 109 LEU B C 1
ATOM 4927 O O . LEU B 1 109 ? 11.281 8.336 -4.695 1 93.69 109 LEU B O 1
ATOM 4931 N N . ALA B 1 110 ? 11.828 8.227 -6.875 1 93.44 110 ALA B N 1
ATOM 4932 C CA . ALA B 1 110 ? 12.797 9.305 -6.77 1 93.44 110 ALA B CA 1
ATOM 4933 C C . ALA B 1 110 ? 12.117 10.617 -6.391 1 93.44 110 ALA B C 1
ATOM 4935 O O . ALA B 1 110 ? 12.641 11.391 -5.582 1 93.44 110 ALA B O 1
ATOM 4936 N N . LEU B 1 111 ? 10.969 10.859 -7.051 1 90.94 111 LEU B N 1
ATOM 4937 C CA . LEU B 1 111 ? 10.211 12.078 -6.766 1 90.94 111 LEU B CA 1
ATOM 4938 C C . LEU B 1 111 ? 9.734 12.086 -5.316 1 90.94 111 LEU B C 1
ATOM 4940 O O . LEU B 1 111 ? 9.836 13.109 -4.633 1 90.94 111 LEU B O 1
ATOM 4944 N N . VAL B 1 112 ? 9.188 10.969 -4.812 1 89.88 112 VAL B N 1
ATOM 4945 C CA . VAL B 1 112 ? 8.758 10.852 -3.422 1 89.88 112 VAL B CA 1
ATOM 4946 C C . VAL B 1 112 ? 9.953 11.055 -2.494 1 89.88 112 VAL B C 1
ATOM 4948 O O . VAL B 1 112 ? 9.844 11.727 -1.465 1 89.88 112 VAL B O 1
ATOM 4951 N N . GLY B 1 113 ? 11.117 10.469 -2.863 1 90.94 113 GLY B N 1
ATOM 4952 C CA . GLY B 1 113 ? 12.328 10.648 -2.082 1 90.94 113 GLY B CA 1
ATOM 4953 C C . GLY B 1 113 ? 12.781 12.094 -2.004 1 90.94 113 GLY B C 1
ATOM 4954 O O . GLY B 1 113 ? 13.211 12.555 -0.945 1 90.94 113 GLY B O 1
ATOM 4955 N N . LEU B 1 114 ? 12.641 12.773 -3.07 1 90.5 114 LEU B N 1
ATOM 4956 C CA . LEU B 1 114 ? 13.031 14.18 -3.115 1 90.5 114 LEU B CA 1
ATOM 4957 C C . LEU B 1 114 ? 12.117 15.023 -2.232 1 90.5 114 LEU B C 1
ATOM 4959 O O . LEU B 1 114 ? 12.586 15.914 -1.52 1 90.5 114 LEU B O 1
ATOM 4963 N N . ILE B 1 115 ? 10.859 14.797 -2.297 1 87.31 115 ILE B N 1
ATOM 4964 C CA . ILE B 1 115 ? 9.891 15.523 -1.492 1 87.31 115 ILE B CA 1
ATOM 4965 C C . ILE B 1 115 ? 10.117 15.234 -0.011 1 87.31 115 ILE B C 1
ATOM 4967 O O . ILE B 1 115 ? 10.078 16.141 0.821 1 87.31 115 ILE B O 1
ATOM 4971 N N . LEU B 1 116 ? 10.359 13.977 0.277 1 87.69 116 LEU B N 1
ATOM 4972 C CA . LEU B 1 116 ? 10.633 13.594 1.658 1 87.69 116 LEU B CA 1
ATOM 4973 C C . LEU B 1 116 ? 11.914 14.258 2.154 1 87.69 116 LEU B C 1
ATOM 4975 O O . LEU B 1 116 ? 12.008 14.641 3.322 1 87.69 116 LEU B O 1
ATOM 4979 N N . ALA B 1 117 ? 12.891 14.32 1.307 1 90.69 117 ALA B N 1
ATOM 4980 C CA . ALA B 1 117 ? 14.141 14.969 1.675 1 90.69 117 ALA B CA 1
ATOM 4981 C C . ALA B 1 117 ? 13.922 16.453 1.983 1 90.69 117 ALA B C 1
ATOM 4983 O O . ALA B 1 117 ? 14.516 16.984 2.922 1 90.69 117 ALA B O 1
ATOM 4984 N N . ALA B 1 118 ? 13.094 17.078 1.199 1 86.75 118 ALA B N 1
ATOM 4985 C CA . ALA B 1 118 ? 12.781 18.484 1.431 1 86.75 118 ALA B CA 1
ATOM 4986 C C . ALA B 1 118 ? 12.023 18.672 2.744 1 86.75 118 ALA B C 1
ATOM 4988 O O . ALA B 1 118 ? 12.297 19.609 3.498 1 86.75 118 ALA B O 1
ATOM 4989 N N . GLN B 1 119 ? 11.172 17.812 2.984 1 83.81 119 GLN B N 1
ATOM 4990 C CA . GLN B 1 119 ? 10.43 17.891 4.238 1 83.81 119 GLN B CA 1
ATOM 4991 C C . GLN B 1 119 ? 11.336 17.625 5.434 1 83.81 119 GLN B C 1
ATOM 4993 O O . GLN B 1 119 ? 11.188 18.234 6.488 1 83.81 119 GLN B O 1
ATOM 4998 N N . LEU B 1 120 ? 12.156 16.672 5.262 1 87.88 120 LEU B N 1
ATOM 4999 C CA . LEU B 1 120 ? 13.141 16.406 6.305 1 87.88 120 LEU B CA 1
ATOM 5000 C C . LEU B 1 120 ? 13.992 17.641 6.578 1 87.88 120 LEU B C 1
ATOM 5002 O O . LEU B 1 120 ? 14.281 17.953 7.73 1 87.88 120 LEU B O 1
ATOM 5006 N N . GLY B 1 121 ? 14.43 18.25 5.531 1 88.31 121 GLY B N 1
ATOM 5007 C CA . GLY B 1 121 ? 15.203 19.484 5.691 1 88.31 121 GLY B CA 1
ATOM 5008 C C . GLY B 1 121 ? 14.461 20.547 6.465 1 88.31 121 GLY B C 1
ATOM 5009 O O . GLY B 1 121 ? 15.047 21.234 7.312 1 88.31 121 GLY B O 1
ATOM 5010 N N . THR B 1 122 ? 13.211 20.703 6.207 1 84.25 122 THR B N 1
ATOM 5011 C CA . THR B 1 122 ? 12.398 21.703 6.902 1 84.25 122 THR B CA 1
ATOM 5012 C C . THR B 1 122 ? 12.258 21.344 8.375 1 84.25 122 THR B C 1
ATOM 5014 O O . THR B 1 122 ? 12.391 22.203 9.25 1 84.25 122 THR B O 1
ATOM 5017 N N . TRP B 1 123 ? 12.062 20.062 8.617 1 84.31 123 TRP B N 1
ATOM 5018 C CA . TRP B 1 123 ? 11.883 19.641 10 1 84.31 123 TRP B CA 1
ATOM 5019 C C . TRP B 1 123 ? 13.203 19.688 10.758 1 84.31 123 TRP B C 1
ATOM 5021 O O . TRP B 1 123 ? 13.219 19.953 11.961 1 84.31 123 TRP B O 1
ATOM 5031 N N . LEU B 1 124 ? 14.227 19.422 10.078 1 88.62 124 LEU B N 1
ATOM 5032 C CA . LEU B 1 124 ? 15.539 19.547 10.703 1 88.62 124 LEU B CA 1
ATOM 5033 C C . LEU B 1 124 ? 15.844 21.016 11.039 1 88.62 124 LEU B C 1
ATOM 5035 O O . LEU B 1 124 ? 16.422 21.297 12.086 1 88.62 124 LEU B O 1
ATOM 5039 N N . GLY B 1 125 ? 15.477 21.891 10.117 1 87.56 125 GLY B N 1
ATOM 5040 C CA . GLY B 1 125 ? 15.617 23.312 10.391 1 87.56 125 GLY B CA 1
ATOM 5041 C C . GLY B 1 125 ? 14.82 23.766 11.602 1 87.56 125 GLY B C 1
ATOM 5042 O O . GLY B 1 125 ? 15.305 24.547 12.414 1 87.56 125 GLY B O 1
ATOM 5043 N N . TYR B 1 126 ? 13.602 23.219 11.734 1 85 126 TYR B N 1
ATOM 5044 C CA . TYR B 1 126 ? 12.75 23.547 12.875 1 85 126 TYR B CA 1
ATOM 5045 C C . TYR B 1 126 ? 13.336 23 14.172 1 85 126 TYR B C 1
ATOM 5047 O O . TYR B 1 126 ? 13.336 23.688 15.195 1 85 126 TYR B O 1
ATOM 5055 N N . ALA B 1 127 ? 13.852 21.844 14.07 1 87.19 127 ALA B N 1
ATOM 5056 C CA . ALA B 1 127 ? 14.453 21.234 15.25 1 87.19 127 ALA B CA 1
ATOM 5057 C C . ALA B 1 127 ? 15.695 22 15.688 1 87.19 127 ALA B C 1
ATOM 5059 O O . ALA B 1 127 ? 15.938 22.188 16.891 1 87.19 127 ALA B O 1
ATOM 5060 N N . LEU B 1 128 ? 16.453 22.406 14.75 1 88.44 128 LEU B N 1
ATOM 5061 C CA . LEU B 1 128 ? 17.656 23.172 15.055 1 88.44 128 LEU B CA 1
ATOM 5062 C C . LEU B 1 128 ? 17.281 24.531 15.656 1 88.44 128 LEU B C 1
ATOM 5064 O O . LEU B 1 128 ? 17.969 25.016 16.547 1 88.44 128 LEU B O 1
ATOM 5068 N N . LEU B 1 129 ? 16.203 25.125 15.172 1 87.31 129 LEU B N 1
ATOM 5069 C CA . LEU B 1 129 ? 15.727 26.375 15.719 1 87.31 129 LEU B CA 1
ATOM 5070 C C . LEU B 1 129 ? 15.305 26.219 17.172 1 87.31 129 LEU B C 1
ATOM 5072 O O . LEU B 1 129 ? 15.688 27.016 18.031 1 87.31 129 LEU B O 1
ATOM 5076 N N . LEU B 1 130 ? 14.539 25.188 17.438 1 87.31 130 LEU B N 1
ATOM 5077 C CA . LEU B 1 130 ? 14.094 24.938 18.797 1 87.31 130 LEU B CA 1
ATOM 5078 C C . LEU B 1 130 ? 15.273 24.656 19.719 1 87.31 130 LEU B C 1
ATOM 5080 O O . LEU B 1 130 ? 15.273 25.062 20.875 1 87.31 130 LEU B O 1
ATOM 5084 N N . TYR B 1 131 ? 16.234 24 19.141 1 88.44 131 TYR B N 1
ATOM 5085 C CA . TYR B 1 131 ? 17.438 23.703 19.906 1 88.44 131 TYR B CA 1
ATOM 5086 C C . TYR B 1 131 ? 18.203 24.984 20.234 1 88.44 131 TYR B C 1
ATOM 5088 O O . TYR B 1 131 ? 18.688 25.156 21.359 1 88.44 131 TYR B O 1
ATOM 5096 N N . ARG B 1 132 ? 18.312 25.922 19.359 1 87.56 132 ARG B N 1
ATOM 5097 C CA . ARG B 1 132 ? 19.016 27.188 19.562 1 87.56 132 ARG B CA 1
ATOM 5098 C C . ARG B 1 132 ? 18.281 28.047 20.578 1 87.56 132 ARG B C 1
ATOM 5100 O O . ARG B 1 132 ? 18.922 28.688 21.422 1 87.56 132 ARG B O 1
ATOM 5107 N N . ILE B 1 133 ? 16.938 28.031 20.5 1 88.19 133 ILE B N 1
ATOM 5108 C CA . ILE B 1 133 ? 16.156 28.844 21.422 1 88.19 133 ILE B CA 1
ATOM 5109 C C . ILE B 1 133 ? 16.25 28.25 22.828 1 88.19 133 ILE B C 1
ATOM 5111 O O . ILE B 1 133 ? 16.328 28.984 23.812 1 88.19 133 ILE B O 1
ATOM 5115 N N . ARG B 1 134 ? 16.234 26.984 22.875 1 86 134 ARG B N 1
ATOM 5116 C CA . ARG B 1 134 ? 16.312 26.328 24.172 1 86 134 ARG B CA 1
ATOM 5117 C C . ARG B 1 134 ? 17.656 26.578 24.828 1 86 134 ARG B C 1
ATOM 5119 O O . ARG B 1 134 ? 17.75 26.719 26.047 1 86 134 ARG B O 1
ATOM 5126 N N . ARG B 1 135 ? 18.672 26.594 24.047 1 86.69 135 ARG B N 1
ATOM 5127 C CA . ARG B 1 135 ? 20.016 26.781 24.578 1 86.69 135 ARG B CA 1
ATOM 5128 C C . ARG B 1 135 ? 20.25 28.234 24.984 1 86.69 135 ARG B C 1
ATOM 5130 O O . ARG B 1 135 ? 20.891 28.516 26 1 86.69 135 ARG B O 1
ATOM 5137 N N . ASN B 1 136 ? 19.719 29.141 24.062 1 90 136 ASN B N 1
ATOM 5138 C CA . ASN B 1 136 ? 19.875 30.562 24.328 1 90 136 ASN B CA 1
ATOM 5139 C C . ASN B 1 136 ? 18.562 31.312 24.188 1 90 136 ASN B C 1
ATOM 5141 O O . ASN B 1 136 ? 18.391 32.125 23.281 1 90 136 ASN B O 1
ATOM 5145 N N . PRO B 1 137 ? 17.672 31.062 25.188 1 87.12 137 PRO B N 1
ATOM 5146 C CA . PRO B 1 137 ? 16.375 31.75 25.078 1 87.12 137 PRO B CA 1
ATOM 5147 C C . PRO B 1 137 ? 16.5 33.25 25.188 1 87.12 137 PRO B C 1
ATOM 5149 O O . PRO B 1 137 ? 15.656 34 24.656 1 87.12 137 PRO B O 1
ATOM 5152 N N . GLU B 1 138 ? 17.516 33.812 25.781 1 86.69 138 GLU B N 1
ATOM 5153 C CA . GLU B 1 138 ? 17.688 35.25 26.016 1 86.69 138 GLU B CA 1
ATOM 5154 C C . GLU B 1 138 ? 17.828 36 24.703 1 86.69 138 GLU B C 1
ATOM 5156 O O . GLU B 1 138 ? 17.359 37.156 24.578 1 86.69 138 GLU B O 1
ATOM 5161 N N . GLN B 1 139 ? 18.422 35.375 23.75 1 84.44 139 GLN B N 1
ATOM 5162 C CA . GLN B 1 139 ? 18.625 36.031 22.469 1 84.44 139 GLN B CA 1
ATOM 5163 C C . GLN B 1 139 ? 17.297 36.375 21.797 1 84.44 139 GLN B C 1
ATOM 5165 O O . GLN B 1 139 ? 17.141 37.438 21.172 1 84.44 139 GLN B O 1
ATOM 5170 N N . LEU B 1 140 ? 16.344 35.469 22 1 85.62 140 LEU B N 1
ATOM 5171 C CA . LEU B 1 140 ? 15.031 35.688 21.406 1 85.62 140 LEU B CA 1
ATOM 5172 C C . LEU B 1 140 ? 14.195 36.625 22.281 1 85.62 140 LEU B C 1
ATOM 5174 O O . LEU B 1 140 ? 13.469 37.469 21.75 1 85.62 140 LEU B O 1
ATOM 5178 N N . LEU B 1 141 ? 14.289 36.531 23.516 1 87.56 141 LEU B N 1
ATOM 5179 C CA . LEU B 1 141 ? 13.414 37.25 24.453 1 87.56 141 LEU B CA 1
ATOM 5180 C C . LEU B 1 141 ? 13.836 38.688 24.594 1 87.56 141 LEU B C 1
ATOM 5182 O O . LEU B 1 141 ? 13.031 39.531 25 1 87.56 141 LEU B O 1
ATOM 5186 N N . THR B 1 142 ? 15.047 39 24.266 1 84.88 142 THR B N 1
ATOM 5187 C CA . THR B 1 142 ? 15.523 40.375 24.438 1 84.88 142 THR B CA 1
ATOM 5188 C C . THR B 1 142 ? 15.578 41.094 23.109 1 84.88 142 THR B C 1
ATOM 5190 O O . THR B 1 142 ? 15.883 42.281 23.062 1 84.88 142 THR B O 1
ATOM 5193 N N . GLN B 1 143 ? 15.211 40.406 22.047 1 80.19 143 GLN B N 1
ATOM 5194 C CA . GLN B 1 143 ? 15.227 41.031 20.734 1 80.19 143 GLN B CA 1
ATOM 5195 C C . GLN B 1 143 ? 14.164 42.125 20.625 1 80.19 143 GLN B C 1
ATOM 5197 O O . GLN B 1 143 ? 13.047 41.938 21.125 1 80.19 143 GLN B O 1
ATOM 5202 N N . PRO B 1 144 ? 14.555 43.25 20.125 1 74.75 144 PRO B N 1
ATOM 5203 C CA . PRO B 1 144 ? 13.562 44.344 19.984 1 74.75 144 PRO B CA 1
ATOM 5204 C C . PRO B 1 144 ? 12.445 43.969 19 1 74.75 144 PRO B C 1
ATOM 5206 O O . PRO B 1 144 ? 12.695 43.312 18 1 74.75 144 PRO B O 1
ATOM 5209 N N . ALA B 1 145 ? 11.289 44.156 19.469 1 67.69 145 ALA B N 1
ATOM 5210 C CA . ALA B 1 145 ? 10.141 43.906 18.609 1 67.69 145 ALA B CA 1
ATOM 5211 C C . ALA B 1 145 ? 10.109 44.906 17.453 1 67.69 145 ALA B C 1
ATOM 5213 O O . ALA B 1 145 ? 10.5 46.062 17.609 1 67.69 145 ALA B O 1
ATOM 5214 N N . PRO B 1 146 ? 9.891 44.5 16.266 1 61.03 146 PRO B N 1
ATOM 5215 C CA . PRO B 1 146 ? 9.836 45.438 15.133 1 61.03 146 PRO B CA 1
ATOM 5216 C C . PRO B 1 146 ? 8.789 46.531 15.328 1 61.03 146 PRO B C 1
ATOM 5218 O O . PRO B 1 146 ? 9.031 47.688 14.953 1 61.03 146 PRO B O 1
ATOM 5221 N N . ALA B 1 147 ? 7.68 46.156 15.758 1 63 147 ALA B N 1
ATOM 5222 C CA . ALA B 1 147 ? 6.602 47.125 16 1 63 147 ALA B CA 1
ATOM 5223 C C . ALA B 1 147 ? 5.824 46.75 17.266 1 63 147 ALA B C 1
ATOM 5225 O O . ALA B 1 147 ? 5.93 45.625 17.766 1 63 147 ALA B O 1
ATOM 5226 N N . TRP B 1 148 ? 5.199 47.781 17.797 1 62.69 148 TRP B N 1
ATOM 5227 C CA . TRP B 1 148 ? 4.383 47.562 18.984 1 62.69 148 TRP B CA 1
ATOM 5228 C C . TRP B 1 148 ? 3.301 46.531 18.734 1 62.69 148 TRP B C 1
ATOM 5230 O O . TRP B 1 148 ? 2.625 46.562 17.703 1 62.69 148 TRP B O 1
ATOM 5240 N N . ALA B 1 149 ? 3.25 45.562 19.5 1 60.81 149 ALA B N 1
ATOM 5241 C CA . ALA B 1 149 ? 2.189 44.562 19.484 1 60.81 149 ALA B CA 1
ATOM 5242 C C . ALA B 1 149 ? 2.361 43.594 18.312 1 60.81 149 ALA B C 1
ATOM 5244 O O . ALA B 1 149 ? 1.383 43.062 17.797 1 60.81 149 ALA B O 1
ATOM 5245 N N . GLU B 1 150 ? 3.473 43.688 17.734 1 69.75 150 GLU B N 1
ATOM 5246 C CA . GLU B 1 150 ? 3.744 42.719 16.672 1 69.75 150 GLU B CA 1
ATOM 5247 C C . GLU B 1 150 ? 4.414 41.469 17.219 1 69.75 150 GLU B C 1
ATOM 5249 O O . GLU B 1 150 ? 5.277 41.531 18.094 1 69.75 150 GLU B O 1
ATOM 5254 N N . PRO B 1 151 ? 3.908 40.312 16.75 1 75.88 151 PRO B N 1
ATOM 5255 C CA . PRO B 1 151 ? 4.535 39.062 17.203 1 75.88 151 PRO B CA 1
ATOM 5256 C C . PRO B 1 151 ? 5.965 38.906 16.688 1 75.88 151 PRO B C 1
ATOM 5258 O O . PRO B 1 151 ? 6.277 39.312 15.57 1 75.88 151 PRO B O 1
ATOM 5261 N N . LEU B 1 152 ? 6.789 38.375 17.594 1 78.5 152 LEU B N 1
ATOM 5262 C CA . LEU B 1 152 ? 8.156 38.062 17.188 1 78.5 152 LEU B CA 1
ATOM 5263 C C . LEU B 1 152 ? 8.164 37.062 16.031 1 78.5 152 LEU B C 1
ATOM 5265 O O . LEU B 1 152 ? 7.387 36.094 16.047 1 78.5 152 LEU B O 1
ATOM 5269 N N . SER B 1 153 ? 8.789 37.344 14.992 1 73.69 153 SER B N 1
ATOM 5270 C CA . SER B 1 153 ? 8.867 36.438 13.844 1 73.69 153 SER B CA 1
ATOM 5271 C C . SER B 1 153 ? 9.812 35.281 14.109 1 73.69 153 SER B C 1
ATOM 5273 O O . SER B 1 153 ? 11.008 35.469 14.359 1 73.69 153 SER B O 1
ATOM 5275 N N . LEU B 1 154 ? 9.203 34.062 14.25 1 77 154 LEU B N 1
ATOM 5276 C CA . LEU B 1 154 ? 10.008 32.844 14.32 1 77 154 LEU B CA 1
ATOM 5277 C C . LEU B 1 154 ? 10.148 32.219 12.945 1 77 154 LEU B C 1
ATOM 5279 O O . LEU B 1 154 ? 9.156 32.031 12.234 1 77 154 LEU B O 1
ATOM 5283 N N . GLN B 1 155 ? 11.234 32.312 12.281 1 68.88 155 GLN B N 1
ATOM 5284 C CA . GLN B 1 155 ? 11.453 31.703 10.977 1 68.88 155 GLN B CA 1
ATOM 5285 C C . GLN B 1 155 ? 11.445 30.188 11.086 1 68.88 155 GLN B C 1
ATOM 5287 O O . GLN B 1 155 ? 12.438 29.516 10.773 1 68.88 155 GLN B O 1
ATOM 5292 N N . ALA B 1 156 ? 10.352 29.578 11.547 1 68.06 156 ALA B N 1
ATOM 5293 C CA . ALA B 1 156 ? 10.258 28.141 11.812 1 68.06 156 ALA B CA 1
ATOM 5294 C C . ALA B 1 156 ? 10.016 27.359 10.523 1 68.06 156 ALA B C 1
ATOM 5296 O O . ALA B 1 156 ? 10.32 26.172 10.445 1 68.06 156 ALA B O 1
ATOM 5297 N N . GLY B 1 157 ? 9.68 27.938 9.422 1 63.09 157 GLY B N 1
ATOM 5298 C CA . GLY B 1 157 ? 9.414 27.234 8.18 1 63.09 157 GLY B CA 1
ATOM 5299 C C . GLY B 1 157 ? 8.125 26.438 8.195 1 63.09 157 GLY B C 1
ATOM 5300 O O . GLY B 1 157 ? 7.734 25.859 7.184 1 63.09 157 GLY B O 1
ATOM 5301 N N . ILE B 1 158 ? 7.531 26.234 9.398 1 67.31 158 ILE B N 1
ATOM 5302 C CA . ILE B 1 158 ? 6.242 25.578 9.547 1 67.31 158 ILE B CA 1
ATOM 5303 C C . ILE B 1 158 ? 5.18 26.594 9.961 1 67.31 158 ILE B C 1
ATOM 5305 O O . ILE B 1 158 ? 5.504 27.656 10.469 1 67.31 158 ILE B O 1
ATOM 5309 N N . PRO B 1 159 ? 4.027 26.25 9.695 1 65.12 159 PRO B N 1
ATOM 5310 C CA . PRO B 1 159 ? 2.975 27.172 10.125 1 65.12 159 PRO B CA 1
ATOM 5311 C C . PRO B 1 159 ? 2.838 27.25 11.641 1 65.12 159 PRO B C 1
ATOM 5313 O O . PRO B 1 159 ? 2.895 26.219 12.32 1 65.12 159 PRO B O 1
ATOM 5316 N N . LEU B 1 160 ? 2.809 28.453 12.117 1 74.62 160 LEU B N 1
ATOM 5317 C CA . LEU B 1 160 ? 2.643 28.719 13.547 1 74.62 160 LEU B CA 1
ATOM 5318 C C . LEU B 1 160 ? 1.263 29.297 13.836 1 74.62 160 LEU B C 1
ATOM 5320 O O . LEU B 1 160 ? 0.688 29.984 13 1 74.62 160 LEU B O 1
ATOM 5324 N N . TYR B 1 161 ? 0.714 28.922 14.984 1 72.38 161 TYR B N 1
ATOM 5325 C CA . TYR B 1 161 ? -0.551 29.469 15.453 1 72.38 161 TYR B CA 1
ATOM 5326 C C . TYR B 1 161 ? -0.316 30.656 16.375 1 72.38 161 TYR B C 1
ATOM 5328 O O . TYR B 1 161 ? 0.646 30.672 17.156 1 72.38 161 TYR B O 1
ATOM 5336 N N . ARG B 1 162 ? -1.177 31.672 16.219 1 77.12 162 ARG B N 1
ATOM 5337 C CA . ARG B 1 162 ? -1.026 32.875 17 1 77.12 162 ARG B CA 1
ATOM 5338 C C . ARG B 1 162 ? -2.344 33.281 17.672 1 77.12 162 ARG B C 1
ATOM 5340 O O . ARG B 1 162 ? -3.412 33.125 17.078 1 77.12 162 ARG B O 1
ATOM 5347 N N . LEU B 1 163 ? -2.215 33.656 18.938 1 78.69 163 LEU B N 1
ATOM 5348 C CA . LEU B 1 163 ? -3.34 34.125 19.719 1 78.69 163 LEU B CA 1
ATOM 5349 C C . LEU B 1 163 ? -3.057 35.531 20.266 1 78.69 163 LEU B C 1
ATOM 5351 O O . LEU B 1 163 ? -2.01 35.781 20.875 1 78.69 163 LEU B O 1
ATOM 5355 N N . ARG B 1 164 ? -3.904 36.438 19.891 1 76 164 ARG B N 1
ATOM 5356 C CA . ARG B 1 164 ? -3.816 37.812 20.406 1 76 164 ARG B CA 1
ATOM 5357 C C . ARG B 1 164 ? -5.047 38.156 21.234 1 76 164 ARG B C 1
ATOM 5359 O O . ARG B 1 164 ? -6.176 38.094 20.734 1 76 164 ARG B O 1
ATOM 5366 N N . GLN B 1 165 ? -4.766 38.5 22.438 1 73.19 165 GLN B N 1
ATOM 5367 C CA . GLN B 1 165 ? -5.895 38.812 23.312 1 73.19 165 GLN B CA 1
ATOM 5368 C C . GLN B 1 165 ? -5.551 39.969 24.25 1 73.19 165 GLN B C 1
ATOM 5370 O O . GLN B 1 165 ? -4.426 40.062 24.75 1 73.19 165 GLN B O 1
ATOM 5375 N N . ALA B 1 166 ? -6.539 40.844 24.438 1 74.38 166 ALA B N 1
ATOM 5376 C CA . ALA B 1 166 ? -6.402 41.938 25.406 1 74.38 166 ALA B CA 1
ATOM 5377 C C . ALA B 1 166 ? -7.039 41.562 26.75 1 74.38 166 ALA B C 1
ATOM 5379 O O . ALA B 1 166 ? -8.141 41.031 26.781 1 74.38 166 ALA B O 1
ATOM 5380 N N . LEU B 1 167 ? -6.238 41.688 27.734 1 78.75 167 LEU B N 1
ATOM 5381 C CA . LEU B 1 167 ? -6.723 41.406 29.078 1 78.75 167 LEU B CA 1
ATOM 5382 C C . LEU B 1 167 ? -6.93 42.719 29.859 1 78.75 167 LEU B C 1
ATOM 5384 O O . LEU B 1 167 ? -6.129 43.656 29.75 1 78.75 167 LEU B O 1
ATOM 5388 N N . PRO B 1 168 ? -8.07 42.688 30.625 1 77.31 168 PRO B N 1
ATOM 5389 C CA . PRO B 1 168 ? -8.336 43.875 31.438 1 77.31 168 PRO B CA 1
ATOM 5390 C C . PRO B 1 168 ? -7.535 43.906 32.75 1 77.31 168 PRO B C 1
ATOM 5392 O O . PRO B 1 168 ? -8.109 44 33.844 1 77.31 168 PRO B O 1
ATOM 5395 N N . LEU B 1 169 ? -6.352 43.5 32.75 1 79.81 169 LEU B N 1
ATOM 5396 C CA . LEU B 1 169 ? -5.461 43.5 33.906 1 79.81 169 LEU B CA 1
ATOM 5397 C C . LEU B 1 169 ? -4.199 44.312 33.625 1 79.81 169 LEU B C 1
ATOM 5399 O O . LEU B 1 169 ? -3.723 44.344 32.5 1 79.81 169 LEU B O 1
ATOM 5403 N N . PRO B 1 170 ? -3.85 44.969 34.719 1 82 170 PRO B N 1
ATOM 5404 C CA . PRO B 1 170 ? -2.578 45.688 34.562 1 82 170 PRO B CA 1
ATOM 5405 C C . PRO B 1 170 ? -1.426 44.75 34.188 1 82 170 PRO B C 1
ATOM 5407 O O . PRO B 1 170 ? -1.451 43.562 34.562 1 82 170 PRO B O 1
ATOM 5410 N N . PRO B 1 171 ? -0.463 45.188 33.562 1 84 171 PRO B N 1
ATOM 5411 C CA . PRO B 1 171 ? 0.635 44.375 33.031 1 84 171 PRO B CA 1
ATOM 5412 C C . PRO B 1 171 ? 1.39 43.625 34.125 1 84 171 PRO B C 1
ATOM 5414 O O . PRO B 1 171 ? 1.778 42.469 33.938 1 84 171 PRO B O 1
ATOM 5417 N N . LYS B 1 172 ? 1.615 44.219 35.281 1 84.69 172 LYS B N 1
ATOM 5418 C CA . LYS B 1 172 ? 2.369 43.562 36.344 1 84.69 172 LYS B CA 1
ATOM 5419 C C . LYS B 1 172 ? 1.613 42.375 36.906 1 84.69 172 LYS B C 1
ATOM 5421 O O . LYS B 1 172 ? 2.209 41.312 37.156 1 84.69 172 LYS B O 1
ATOM 5426 N N . GLU B 1 173 ? 0.378 42.5 37.094 1 86.69 173 GLU B N 1
ATOM 5427 C CA . GLU B 1 173 ? -0.436 41.406 37.625 1 86.69 173 GLU B CA 1
ATOM 5428 C C . GLU B 1 173 ? -0.564 40.281 36.594 1 86.69 173 GLU B C 1
ATOM 5430 O O . GLU B 1 173 ? -0.603 39.125 36.969 1 86.69 173 GLU B O 1
ATOM 5435 N N . THR B 1 174 ? -0.626 40.688 35.406 1 89.12 174 THR B N 1
ATOM 5436 C CA . THR B 1 174 ? -0.729 39.688 34.344 1 89.12 174 THR B CA 1
ATOM 5437 C C . THR B 1 174 ? 0.548 38.875 34.25 1 89.12 174 THR B C 1
ATOM 5439 O O . THR B 1 174 ? 0.494 37.656 34.031 1 89.12 174 THR B O 1
ATOM 5442 N N . VAL B 1 175 ? 1.618 39.531 34.344 1 91 175 VAL B N 1
ATOM 5443 C CA . VAL B 1 175 ? 2.906 38.844 34.25 1 91 175 VAL B CA 1
ATOM 5444 C C . VAL B 1 175 ? 3.029 37.844 35.375 1 91 175 VAL B C 1
ATOM 5446 O O . VAL B 1 175 ? 3.5 36.719 35.188 1 91 175 VAL B O 1
ATOM 5449 N N . GLU B 1 176 ? 2.678 38.25 36.562 1 91.38 176 GLU B N 1
ATOM 5450 C CA . GLU B 1 176 ? 2.771 37.344 37.719 1 91.38 176 GLU B CA 1
ATOM 5451 C C . GLU B 1 176 ? 1.803 36.188 37.562 1 91.38 176 GLU B C 1
ATOM 5453 O O . GLU B 1 176 ? 2.146 35.031 37.906 1 91.38 176 GLU B O 1
ATOM 5458 N N . ALA B 1 177 ? 0.604 36.438 37.125 1 90.56 177 ALA B N 1
ATOM 5459 C CA . ALA B 1 177 ? -0.368 35.344 36.938 1 90.56 177 ALA B CA 1
ATOM 5460 C C . ALA B 1 177 ? 0.114 34.375 35.875 1 90.56 177 ALA B C 1
ATOM 5462 O O . ALA B 1 177 ? -0.07 33.156 36 1 90.56 177 ALA B O 1
ATOM 5463 N N . LEU B 1 178 ? 0.687 34.906 34.844 1 92.69 178 LEU B N 1
ATOM 5464 C CA . LEU B 1 178 ? 1.187 34.062 33.75 1 92.69 178 LEU B CA 1
ATOM 5465 C C . LEU B 1 178 ? 2.381 33.25 34.188 1 92.69 178 LEU B C 1
ATOM 5467 O O . LEU B 1 178 ? 2.52 32.062 33.781 1 92.69 178 LEU B O 1
ATOM 5471 N N . ARG B 1 179 ? 3.195 33.875 34.938 1 93.12 179 ARG B N 1
ATOM 5472 C CA . ARG B 1 179 ? 4.348 33.156 35.469 1 93.12 179 ARG B CA 1
ATOM 5473 C C . ARG B 1 179 ? 3.906 31.938 36.312 1 93.12 179 ARG B C 1
ATOM 5475 O O . ARG B 1 179 ? 4.469 30.844 36.156 1 93.12 179 ARG B O 1
ATOM 5482 N N . THR B 1 180 ? 2.947 32.094 37.062 1 91.88 180 THR B N 1
ATOM 5483 C CA . THR B 1 180 ? 2.443 31.016 37.906 1 91.88 180 THR B CA 1
ATOM 5484 C C . THR B 1 180 ? 1.781 29.938 37.031 1 91.88 180 THR B C 1
ATOM 5486 O O . THR B 1 180 ? 1.99 28.734 37.281 1 91.88 180 THR B O 1
ATOM 5489 N N . TRP B 1 181 ? 0.991 30.391 36.125 1 92.31 181 TRP B N 1
ATOM 5490 C CA . TRP B 1 181 ? 0.307 29.438 35.25 1 92.31 181 TRP B CA 1
ATOM 5491 C C . TRP B 1 181 ? 1.31 28.641 34.406 1 92.31 181 TRP B C 1
ATOM 5493 O O . TRP B 1 181 ? 1.174 27.422 34.281 1 92.31 181 TRP B O 1
ATOM 5503 N N . LEU B 1 182 ? 2.299 29.281 33.875 1 93.88 182 LEU B N 1
ATOM 5504 C CA . LEU B 1 182 ? 3.303 28.625 33.031 1 93.88 182 LEU B CA 1
ATOM 5505 C C . LEU B 1 182 ? 4.164 27.688 33.844 1 93.88 182 LEU B C 1
ATOM 5507 O O . LEU B 1 182 ? 4.543 26.609 33.375 1 93.88 182 LEU B O 1
ATOM 5511 N N . GLY B 1 183 ? 4.457 28.078 35.062 1 91.44 183 GLY B N 1
ATOM 5512 C CA . GLY B 1 183 ? 5.262 27.25 35.969 1 91.44 183 GLY B CA 1
ATOM 5513 C C . GLY B 1 183 ? 4.578 25.953 36.344 1 91.44 183 GLY B C 1
ATOM 5514 O O . GLY B 1 183 ? 5.242 24.938 36.562 1 91.44 183 GLY B O 1
ATOM 5515 N N . GLN B 1 184 ? 3.305 25.891 36.312 1 90.31 184 GLN B N 1
ATOM 5516 C CA . GLN B 1 184 ? 2.555 24.703 36.688 1 90.31 184 GLN B CA 1
ATOM 5517 C C . GLN B 1 184 ? 2.383 23.75 35.5 1 90.31 184 GLN B C 1
ATOM 5519 O O . GLN B 1 184 ? 2.26 22.531 35.688 1 90.31 184 GLN B O 1
ATOM 5524 N N . ARG B 1 185 ? 2.391 24.281 34.406 1 89.44 185 ARG B N 1
ATOM 5525 C CA . ARG B 1 185 ? 1.983 23.484 33.25 1 89.44 185 ARG B CA 1
ATOM 5526 C C . ARG B 1 185 ? 3.186 23.109 32.406 1 89.44 185 ARG B C 1
ATOM 5528 O O . ARG B 1 185 ? 3.135 22.141 31.641 1 89.44 185 ARG B O 1
ATOM 5535 N N . PHE B 1 186 ? 4.172 23.906 32.406 1 92.06 186 PHE B N 1
ATOM 5536 C CA . PHE B 1 186 ? 5.32 23.688 31.547 1 92.06 186 PHE B CA 1
ATOM 5537 C C . PHE B 1 186 ? 6.559 23.344 32.375 1 92.06 186 PHE B C 1
ATOM 5539 O O . PHE B 1 186 ? 6.637 23.672 33.562 1 92.06 186 PHE B O 1
ATOM 5546 N N . GLN B 1 187 ? 7.445 22.625 31.859 1 89.12 187 GLN B N 1
ATOM 5547 C CA . GLN B 1 187 ? 8.633 22.156 32.562 1 89.12 187 GLN B CA 1
ATOM 5548 C C . GLN B 1 187 ? 9.727 23.203 32.594 1 89.12 187 GLN B C 1
ATOM 5550 O O . GLN B 1 187 ? 10.422 23.375 33.594 1 89.12 187 GLN B O 1
ATOM 5555 N N . GLN B 1 188 ? 9.883 23.875 31.469 1 89.31 188 GLN B N 1
ATOM 5556 C CA . GLN B 1 188 ? 10.898 24.922 31.375 1 89.31 188 GLN B CA 1
ATOM 5557 C C . GLN B 1 188 ? 10.289 26.25 30.969 1 89.31 188 GLN B C 1
ATOM 5559 O O . GLN B 1 188 ? 9.578 26.328 29.953 1 89.31 188 GLN B O 1
ATOM 5564 N N . VAL B 1 189 ? 10.531 27.266 31.828 1 93.69 189 VAL B N 1
ATOM 5565 C CA . VAL B 1 189 ? 10.023 28.609 31.547 1 93.69 189 VAL B CA 1
ATOM 5566 C C . VAL B 1 189 ? 11.172 29.609 31.609 1 93.69 189 VAL B C 1
ATOM 5568 O O . VAL B 1 189 ? 11.922 29.656 32.562 1 93.69 189 VAL B O 1
ATOM 5571 N N . ALA B 1 190 ? 11.414 30.328 30.578 1 93.25 190 ALA B N 1
ATOM 5572 C CA . ALA B 1 190 ? 12.383 31.422 30.516 1 93.25 190 ALA B CA 1
ATOM 5573 C C . ALA B 1 190 ? 11.68 32.75 30.359 1 93.25 190 ALA B C 1
ATOM 5575 O O . ALA B 1 190 ? 10.672 32.875 29.656 1 93.25 190 ALA B O 1
ATOM 5576 N N . GLU B 1 191 ? 12.109 33.75 31.094 1 93.5 191 GLU B N 1
ATOM 5577 C CA . GLU B 1 191 ? 11.531 35.094 31.062 1 93.5 191 GLU B CA 1
ATOM 5578 C C . GLU B 1 191 ? 12.562 36.094 30.609 1 93.5 191 GLU B C 1
ATOM 5580 O O . GLU B 1 191 ? 13.758 35.969 30.906 1 93.5 191 GLU B O 1
ATOM 5585 N N . GLY B 1 192 ? 12.109 37.031 29.688 1 90.12 192 GLY B N 1
ATOM 5586 C CA . GLY B 1 192 ? 12.938 38.125 29.234 1 90.12 192 GLY B CA 1
ATOM 5587 C C . GLY B 1 192 ? 12.148 39.438 29.062 1 90.12 192 GLY B C 1
ATOM 5588 O O . GLY B 1 192 ? 10.922 39.406 28.984 1 90.12 192 GLY B O 1
ATOM 5589 N N . THR B 1 193 ? 12.836 40.531 29.156 1 88.5 193 THR B N 1
ATOM 5590 C CA . THR B 1 193 ? 12.227 41.844 28.969 1 88.5 193 THR B CA 1
ATOM 5591 C C . THR B 1 193 ? 12.82 42.531 27.75 1 88.5 193 THR B C 1
ATOM 5593 O O . THR B 1 193 ? 14.016 42.406 27.469 1 88.5 193 THR B O 1
ATOM 5596 N N . ALA B 1 194 ? 11.984 43.062 27 1 84.25 194 ALA B N 1
ATOM 5597 C CA . ALA B 1 194 ? 12.414 43.812 25.812 1 84.25 194 ALA B CA 1
ATOM 5598 C C . ALA B 1 194 ? 11.875 45.25 25.844 1 84.25 194 ALA B C 1
ATOM 5600 O O . ALA B 1 194 ? 10.758 45.5 26.312 1 84.25 194 ALA B O 1
ATOM 5601 N N . PRO B 1 195 ? 12.68 46.125 25.344 1 78.19 195 PRO B N 1
ATOM 5602 C CA . PRO B 1 195 ? 12.211 47.531 25.312 1 78.19 195 PRO B CA 1
ATOM 5603 C C . PRO B 1 195 ? 11.133 47.75 24.25 1 78.19 195 PRO B C 1
ATOM 5605 O O . PRO B 1 195 ? 11.133 47.062 23.219 1 78.19 195 PRO B O 1
ATOM 5608 N N . LEU B 1 196 ? 10.188 48.5 24.484 1 73 196 LEU B N 1
ATOM 5609 C CA . LEU B 1 196 ? 9.117 48.844 23.547 1 73 196 LEU B CA 1
ATOM 5610 C C . LEU B 1 196 ? 9.594 49.844 22.516 1 73 196 LEU B C 1
ATOM 5612 O O . LEU B 1 196 ? 10.445 50.688 22.812 1 73 196 LEU B O 1
ATOM 5616 N N . PRO B 1 197 ? 9.047 49.594 21.391 1 66.5 197 PRO B N 1
ATOM 5617 C CA . PRO B 1 197 ? 9.336 50.656 20.406 1 66.5 197 PRO B CA 1
ATOM 5618 C C . PRO B 1 197 ? 8.797 52 20.797 1 66.5 197 PRO B C 1
ATOM 5620 O O . PRO B 1 197 ? 7.848 52.094 21.594 1 66.5 197 PRO B O 1
ATOM 5623 N N . PRO B 1 198 ? 9.461 53.031 20.438 1 59.53 198 PRO B N 1
ATOM 5624 C CA . PRO B 1 198 ? 9.078 54.375 20.844 1 59.53 198 PRO B CA 1
ATOM 5625 C C . PRO B 1 198 ? 7.625 54.719 20.5 1 59.53 198 PRO B C 1
ATOM 5627 O O . PRO B 1 198 ? 7.02 55.562 21.125 1 59.53 198 PRO B O 1
ATOM 5630 N N . GLU B 1 199 ? 7.164 54 19.562 1 58.41 199 GLU B N 1
ATOM 5631 C CA . GLU B 1 199 ? 5.809 54.312 19.125 1 58.41 199 GLU B CA 1
ATOM 5632 C C . GLU B 1 199 ? 4.766 53.75 20.078 1 58.41 199 GLU B C 1
ATOM 5634 O O . GLU B 1 199 ? 3.582 54.094 19.984 1 58.41 199 GLU B O 1
ATOM 5639 N N . ALA B 1 200 ? 5.074 53.062 21.125 1 60.03 200 ALA B N 1
ATOM 5640 C CA . ALA B 1 200 ? 4.145 52.344 22.016 1 60.03 200 ALA B CA 1
ATOM 5641 C C . ALA B 1 200 ? 3.557 53.312 23.047 1 60.03 200 ALA B C 1
ATOM 5643 O O . ALA B 1 200 ? 4.219 54.25 23.484 1 60.03 200 ALA B O 1
ATOM 5644 N N . PRO B 1 201 ? 2.172 53.125 23.234 1 55.94 20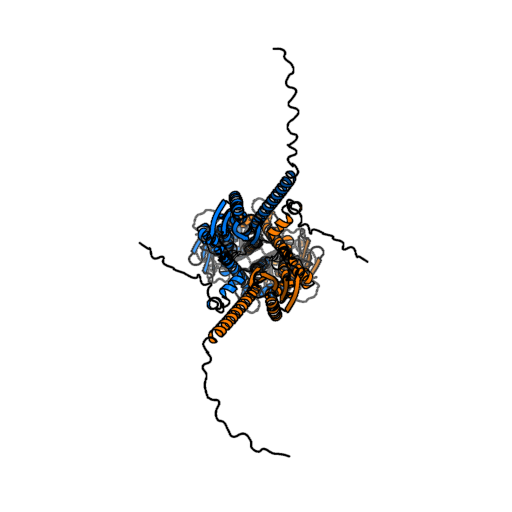1 PRO B N 1
ATOM 5645 C CA . PRO B 1 201 ? 1.603 53.906 24.328 1 55.94 201 PRO B CA 1
ATOM 5646 C C . PRO B 1 201 ? 2.176 53.562 25.688 1 55.94 201 PRO B C 1
ATOM 5648 O O . PRO B 1 201 ? 2.359 52.375 26 1 55.94 201 PRO B O 1
ATOM 5651 N N . GLU B 1 202 ? 2.531 54.531 26.5 1 59.56 202 GLU B N 1
ATOM 5652 C CA . GLU B 1 202 ? 3.064 54.438 27.859 1 59.56 202 GLU B CA 1
ATOM 5653 C C . GLU B 1 202 ? 4.43 53.781 27.875 1 59.56 202 GLU B C 1
ATOM 5655 O O . GLU B 1 202 ? 4.57 52.656 28.391 1 59.56 202 GLU B O 1
ATOM 5660 N N . ALA B 1 203 ? 5.348 54.188 27.031 1 56.62 203 ALA B N 1
ATOM 5661 C CA . ALA B 1 203 ? 6.703 53.781 26.672 1 56.62 203 ALA B CA 1
ATOM 5662 C C . ALA B 1 203 ? 7.496 53.375 27.906 1 56.62 203 ALA B C 1
ATOM 5664 O O . ALA B 1 203 ? 8.57 52.75 27.797 1 56.62 203 ALA B O 1
ATOM 5665 N N . GLU B 1 204 ? 6.887 53.625 29.094 1 61.81 204 GLU B N 1
ATOM 5666 C CA . GLU B 1 204 ? 7.727 53.438 30.266 1 61.81 204 GLU B CA 1
ATOM 5667 C C . GLU B 1 204 ? 7.746 51.969 30.688 1 61.81 204 GLU B C 1
ATOM 5669 O O . GLU B 1 204 ? 8.68 51.5 31.344 1 61.81 204 GLU B O 1
ATOM 5674 N N . LEU B 1 205 ? 6.727 51.094 30.188 1 72.38 205 LEU B N 1
ATOM 5675 C CA . LEU B 1 205 ? 6.73 49.719 30.641 1 72.38 205 LEU B CA 1
ATOM 5676 C C . LEU B 1 205 ? 7.273 48.781 29.562 1 72.38 205 LEU B C 1
ATOM 5678 O O . LEU B 1 205 ? 6.883 48.875 28.391 1 72.38 205 LEU B O 1
ATOM 5682 N N . PRO B 1 206 ? 8.305 48.031 30 1 79.56 206 PRO B N 1
ATOM 5683 C CA . PRO B 1 206 ? 8.898 47.125 29.047 1 79.56 206 PRO B CA 1
ATOM 5684 C C . PRO B 1 206 ? 7.965 45.969 28.672 1 79.56 206 PRO B C 1
ATOM 5686 O O . PRO B 1 206 ? 6.977 45.719 29.375 1 79.56 206 PRO B O 1
ATOM 5689 N N . GLU B 1 207 ? 8.18 45.438 27.547 1 87.06 207 GLU B N 1
ATOM 5690 C CA . GLU B 1 207 ? 7.484 44.219 27.125 1 87.06 207 GLU B CA 1
ATOM 5691 C C . GLU B 1 207 ? 8.117 42.969 27.75 1 87.06 207 GLU B C 1
ATOM 5693 O O . GLU B 1 207 ? 9.336 42.812 27.719 1 87.06 207 GLU B O 1
ATOM 5698 N N . VAL B 1 208 ? 7.301 42.156 28.453 1 89.69 208 VAL B N 1
ATOM 5699 C CA . VAL B 1 208 ? 7.789 40.938 29.062 1 89.69 208 VAL B CA 1
ATOM 5700 C C . VAL B 1 208 ? 7.457 39.75 28.172 1 89.69 208 VAL B C 1
ATOM 5702 O O . VAL B 1 208 ? 6.336 39.625 27.672 1 89.69 208 VAL B O 1
ATOM 5705 N N . ARG B 1 209 ? 8.469 38.938 27.953 1 92.06 209 ARG B N 1
ATOM 5706 C CA . ARG B 1 209 ? 8.305 37.781 27.094 1 92.06 209 ARG B CA 1
ATOM 5707 C C . ARG B 1 209 ? 8.602 36.469 27.859 1 92.06 209 ARG B C 1
ATOM 5709 O O . ARG B 1 209 ? 9.5 36.469 28.719 1 92.06 209 ARG B O 1
ATOM 5716 N N . PHE B 1 210 ? 7.793 35.438 27.562 1 93.69 210 PHE B N 1
ATOM 5717 C CA . PHE B 1 210 ? 7.973 34.125 28.188 1 93.69 210 PHE B CA 1
ATOM 5718 C C . PHE B 1 210 ? 8.172 33.062 27.125 1 93.69 210 PHE B C 1
ATOM 5720 O O . PHE B 1 210 ? 7.523 33.094 26.078 1 93.69 210 PHE B O 1
ATOM 5727 N N . TRP B 1 211 ? 9.156 32.219 27.344 1 93.19 211 TRP B N 1
ATOM 5728 C CA . TRP B 1 211 ? 9.359 31.016 26.562 1 93.19 211 TRP B CA 1
ATOM 5729 C C . TRP B 1 211 ? 9.18 29.766 27.422 1 93.19 211 TRP B C 1
ATOM 5731 O O . TRP B 1 211 ? 9.93 29.562 28.375 1 93.19 211 TRP B O 1
ATOM 5741 N N . ALA B 1 212 ? 8.148 29.016 27.109 1 93.88 212 ALA B N 1
ATOM 5742 C CA . ALA B 1 212 ? 7.848 27.797 27.891 1 93.88 212 ALA B CA 1
ATOM 5743 C C . ALA B 1 212 ? 7.812 26.578 26.984 1 93.88 212 ALA B C 1
ATOM 5745 O O . ALA B 1 212 ? 7.332 26.641 25.844 1 93.88 212 ALA B O 1
ATOM 5746 N N . THR B 1 213 ? 8.492 25.516 27.5 1 92.12 213 THR B N 1
ATOM 5747 C CA . THR B 1 213 ? 8.508 24.281 26.734 1 92.12 213 THR B CA 1
ATOM 5748 C C . THR B 1 213 ? 8.086 23.094 27.594 1 92.12 213 THR B C 1
ATOM 5750 O O . THR B 1 213 ? 8.305 23.094 28.812 1 92.12 213 THR B O 1
ATOM 5753 N N . ARG B 1 214 ? 7.359 22.156 26.953 1 89.62 214 ARG B N 1
ATOM 5754 C CA . ARG B 1 214 ? 6.973 20.891 27.547 1 89.62 214 ARG B CA 1
ATOM 5755 C C . ARG B 1 214 ? 7.449 19.719 26.688 1 89.62 214 ARG B C 1
ATOM 5757 O O . ARG B 1 214 ? 7.195 19.688 25.484 1 89.62 214 ARG B O 1
ATOM 5764 N N . ASP B 1 215 ? 8.195 18.703 27.172 1 87.38 215 ASP B N 1
ATOM 5765 C CA . ASP B 1 215 ? 8.703 17.516 26.484 1 87.38 215 ASP B CA 1
ATOM 5766 C C . ASP B 1 215 ? 9.562 17.906 25.281 1 87.38 215 ASP B C 1
ATOM 5768 O O . ASP B 1 215 ? 9.43 17.312 24.203 1 87.38 215 ASP B O 1
ATOM 5772 N N . ALA B 1 216 ? 10.461 18.844 25.5 1 83.69 216 ALA B N 1
ATOM 5773 C CA . ALA B 1 216 ? 11.25 19.469 24.438 1 83.69 216 ALA B CA 1
ATOM 5774 C C . ALA B 1 216 ? 12.156 18.438 23.766 1 83.69 216 ALA B C 1
ATOM 5776 O O . ALA B 1 216 ? 12.328 18.453 22.547 1 83.69 216 ALA B O 1
ATOM 5777 N N . PRO B 1 217 ? 12.711 17.516 24.5 1 83 217 PRO B N 1
ATOM 5778 C CA . PRO B 1 217 ? 13.648 16.609 23.828 1 83 217 PRO B CA 1
ATOM 5779 C C . PRO B 1 217 ? 12.977 15.727 22.781 1 83 217 PRO B C 1
ATOM 5781 O O . PRO B 1 217 ? 13.625 15.289 21.828 1 83 217 PRO B O 1
ATOM 5784 N N . PHE B 1 218 ? 11.75 15.508 23 1 86.56 218 PHE B N 1
ATOM 5785 C CA . PHE B 1 218 ? 11.047 14.641 22.062 1 86.56 218 PHE B CA 1
ATOM 5786 C C . PHE B 1 218 ? 10.781 15.367 20.75 1 86.56 218 PHE B C 1
ATOM 5788 O O . PHE B 1 218 ? 10.461 14.734 19.734 1 86.56 218 PHE B O 1
ATOM 5795 N N . ALA B 1 219 ? 10.875 16.672 20.734 1 84.81 219 ALA B N 1
ATOM 5796 C CA . ALA B 1 219 ? 10.703 17.438 19.5 1 84.81 219 ALA B CA 1
ATOM 5797 C C . ALA B 1 219 ? 11.836 17.156 18.516 1 84.81 219 ALA B C 1
ATOM 5799 O O . ALA B 1 219 ? 11.656 17.266 17.312 1 84.81 219 ALA B O 1
ATOM 5800 N N . TYR B 1 220 ? 12.922 16.656 19.078 1 87.5 220 TYR B N 1
ATOM 5801 C CA . TYR B 1 220 ? 14.086 16.406 18.234 1 87.5 220 TYR B CA 1
ATOM 5802 C C . TYR B 1 220 ? 13.977 15.047 17.547 1 87.5 220 TYR B C 1
ATOM 5804 O O . TYR B 1 220 ? 14.727 14.75 16.625 1 87.5 220 TYR B O 1
ATOM 5812 N N . LEU B 1 221 ? 13.047 14.312 17.969 1 88.56 221 LEU B N 1
ATOM 5813 C CA . LEU B 1 221 ? 12.883 12.969 17.406 1 88.56 221 LEU B CA 1
ATOM 5814 C C . LEU B 1 221 ? 11.914 12.984 16.234 1 88.56 221 LEU B C 1
ATOM 5816 O O . LEU B 1 221 ? 11.852 12.031 15.453 1 88.56 221 LEU B O 1
ATOM 5820 N N . ARG B 1 222 ? 11.242 14.008 16.047 1 85 222 ARG B N 1
ATOM 5821 C CA . ARG B 1 222 ? 10.211 14.055 15.016 1 85 222 ARG B CA 1
ATOM 5822 C C . ARG B 1 222 ? 10.812 13.898 13.625 1 85 222 ARG B C 1
ATOM 5824 O O . ARG B 1 222 ? 10.297 13.125 12.805 1 85 222 ARG B O 1
ATOM 5831 N N . PRO B 1 223 ? 11.984 14.562 13.328 1 88.88 223 PRO B N 1
ATOM 5832 C CA . PRO B 1 223 ? 12.555 14.375 11.992 1 88.88 223 PRO B CA 1
ATOM 5833 C C . PRO B 1 223 ? 13.031 12.945 11.75 1 88.88 223 PRO B C 1
ATOM 5835 O O . PRO B 1 223 ? 13.211 12.539 10.594 1 88.88 223 PRO B O 1
ATOM 5838 N N . ALA B 1 224 ? 13.148 12.234 12.812 1 92.06 224 ALA B N 1
ATOM 5839 C CA . ALA B 1 224 ? 13.617 10.852 12.664 1 92.06 224 ALA B CA 1
ATOM 5840 C C . ALA B 1 224 ? 12.594 10.008 11.914 1 92.06 224 ALA B C 1
ATOM 5842 O O . ALA B 1 224 ? 12.953 9.055 11.227 1 92.06 224 ALA B O 1
ATOM 5843 N N . LEU B 1 225 ? 11.367 10.312 12.047 1 87.81 225 LEU B N 1
ATOM 5844 C CA . LEU B 1 225 ? 10.352 9.57 11.305 1 87.81 225 LEU B CA 1
ATOM 5845 C C . LEU B 1 225 ? 10.539 9.75 9.805 1 87.81 225 LEU B C 1
ATOM 5847 O O . LEU B 1 225 ? 10.531 8.766 9.055 1 87.81 225 LEU B O 1
ATOM 5851 N N . LEU B 1 226 ? 10.734 10.969 9.406 1 87.69 226 LEU B N 1
ATOM 5852 C CA . LEU B 1 226 ? 10.922 11.25 7.988 1 87.69 226 LEU B CA 1
ATOM 5853 C C . LEU B 1 226 ? 12.242 10.68 7.488 1 87.69 226 LEU B C 1
ATOM 5855 O O . LEU B 1 226 ? 12.328 10.211 6.352 1 87.69 226 LEU B O 1
ATOM 5859 N N . ALA B 1 227 ? 13.258 10.695 8.312 1 93.38 227 ALA B N 1
ATOM 5860 C CA . ALA B 1 227 ? 14.547 10.109 7.945 1 93.38 227 ALA B CA 1
ATOM 5861 C C . ALA B 1 227 ? 14.43 8.602 7.758 1 93.38 227 ALA B C 1
ATOM 5863 O O . ALA B 1 227 ? 15.055 8.031 6.855 1 93.38 227 ALA B O 1
ATOM 5864 N N . GLY B 1 228 ? 13.711 8.047 8.656 1 92.88 228 GLY B N 1
ATOM 5865 C CA . GLY B 1 228 ? 13.484 6.617 8.516 1 92.88 228 GLY B CA 1
ATOM 5866 C C . GLY B 1 228 ? 12.727 6.254 7.258 1 92.88 228 GLY B C 1
ATOM 5867 O O . GLY B 1 228 ? 13.086 5.297 6.566 1 92.88 228 GLY B O 1
ATOM 5868 N N . LEU B 1 229 ? 11.711 6.965 6.922 1 88.75 229 LEU B N 1
ATOM 5869 C CA . LEU B 1 229 ? 10.945 6.711 5.707 1 88.75 229 LEU B CA 1
ATOM 5870 C C . LEU B 1 229 ? 11.805 6.941 4.469 1 88.75 229 LEU B C 1
ATOM 5872 O O . LEU B 1 229 ? 11.688 6.215 3.479 1 88.75 229 LEU B O 1
ATOM 5876 N N . LEU B 1 230 ? 12.602 7.992 4.527 1 91.69 230 LEU B N 1
ATOM 5877 C CA . LEU B 1 230 ? 13.492 8.281 3.406 1 91.69 230 LEU B CA 1
ATOM 5878 C C . LEU B 1 230 ? 14.508 7.164 3.217 1 91.69 230 LEU B C 1
ATOM 5880 O O . LEU B 1 230 ? 14.789 6.758 2.086 1 91.69 230 LEU B O 1
ATOM 5884 N N . LEU B 1 231 ? 15.016 6.695 4.301 1 94.19 231 LEU B N 1
ATOM 5885 C CA . LEU B 1 231 ? 15.977 5.605 4.227 1 94.19 231 LEU B CA 1
ATOM 5886 C C . LEU B 1 231 ? 15.336 4.34 3.666 1 94.19 231 LEU B C 1
ATOM 5888 O O . LEU B 1 231 ? 15.961 3.605 2.9 1 94.19 231 LEU B O 1
ATOM 5892 N N . ALA B 1 232 ? 14.172 4.043 4.062 1 92 232 ALA B N 1
ATOM 5893 C CA . ALA B 1 232 ? 13.438 2.893 3.535 1 92 232 ALA B CA 1
ATOM 5894 C C . ALA B 1 232 ? 13.195 3.041 2.037 1 92 232 ALA B C 1
ATOM 5896 O O . ALA B 1 232 ? 13.312 2.072 1.283 1 92 232 ALA B O 1
ATOM 5897 N N . LEU B 1 233 ? 12.836 4.211 1.66 1 90.5 233 LEU B N 1
ATOM 5898 C CA . LEU B 1 233 ? 12.594 4.461 0.243 1 90.5 233 LEU B CA 1
ATOM 5899 C C . LEU B 1 233 ? 13.891 4.328 -0.558 1 90.5 233 LEU B C 1
ATOM 5901 O O . LEU B 1 233 ? 13.875 3.842 -1.691 1 90.5 233 LEU B O 1
ATOM 5905 N N . LEU B 1 234 ? 14.969 4.809 0.038 1 91.56 234 LEU B N 1
ATOM 5906 C CA . LEU B 1 234 ? 16.266 4.684 -0.624 1 91.56 234 LEU B CA 1
ATOM 5907 C C . LEU B 1 234 ? 16.656 3.219 -0.783 1 91.56 234 LEU B C 1
ATOM 5909 O O . LEU B 1 234 ? 17.234 2.834 -1.8 1 91.56 234 LEU B O 1
ATOM 5913 N N . ALA B 1 235 ? 16.359 2.506 0.207 1 91.5 235 ALA B N 1
ATOM 5914 C CA . ALA B 1 235 ? 16.609 1.071 0.124 1 91.5 235 ALA B CA 1
ATOM 5915 C C . ALA B 1 235 ? 15.82 0.433 -1.012 1 91.5 235 ALA B C 1
ATOM 5917 O O . ALA B 1 235 ? 16.375 -0.322 -1.815 1 91.5 235 ALA B O 1
ATOM 5918 N N . MET B 1 236 ? 14.609 0.747 -1.115 1 88.75 236 MET B N 1
ATOM 5919 C CA . MET B 1 236 ? 13.75 0.188 -2.154 1 88.75 236 MET B CA 1
ATOM 5920 C C . MET B 1 236 ? 14.156 0.696 -3.531 1 88.75 236 MET B C 1
ATOM 5922 O O . MET B 1 236 ? 14.094 -0.045 -4.516 1 88.75 236 MET B O 1
ATOM 5926 N N . TRP B 1 237 ? 14.453 1.951 -3.549 1 90.25 237 TRP B N 1
ATOM 5927 C CA . TRP B 1 237 ? 14.898 2.529 -4.812 1 90.25 237 TRP B CA 1
ATOM 5928 C C . TRP B 1 237 ? 16.172 1.855 -5.305 1 90.25 237 TRP B C 1
ATOM 5930 O O . TRP B 1 237 ? 16.344 1.641 -6.504 1 90.25 237 TRP B O 1
ATOM 5940 N N . SER B 1 238 ? 17.047 1.517 -4.418 1 90.25 238 SER B N 1
ATOM 5941 C CA . SER B 1 238 ? 18.281 0.818 -4.777 1 90.25 238 SER B CA 1
ATOM 5942 C C . SER B 1 238 ? 17.984 -0.573 -5.324 1 90.25 238 SER B C 1
ATOM 5944 O O . SER B 1 238 ? 18.609 -1.009 -6.297 1 90.25 238 SER B O 1
ATOM 5946 N N . VAL B 1 239 ? 17.047 -1.225 -4.809 1 87.12 239 VAL B N 1
ATOM 5947 C CA . VAL B 1 239 ? 16.672 -2.562 -5.258 1 87.12 239 VAL B CA 1
ATOM 5948 C C . VAL B 1 239 ? 16.016 -2.484 -6.637 1 87.12 239 VAL B C 1
ATOM 5950 O O . VAL B 1 239 ? 16.312 -3.299 -7.516 1 87.12 239 VAL B O 1
ATOM 5953 N N . VAL B 1 240 ? 15.203 -1.525 -6.828 1 85.81 240 VAL B N 1
ATOM 5954 C CA . VAL B 1 240 ? 14.461 -1.384 -8.078 1 85.81 240 VAL B CA 1
ATOM 5955 C C . VAL B 1 240 ? 15.414 -0.985 -9.203 1 85.81 240 VAL B C 1
ATOM 5957 O O . VAL B 1 240 ? 15.242 -1.404 -10.344 1 85.81 240 VAL B O 1
ATOM 5960 N N . THR B 1 241 ? 16.469 -0.27 -8.883 1 87.31 241 THR B N 1
ATOM 5961 C CA . THR B 1 241 ? 17.344 0.253 -9.914 1 87.31 241 THR B CA 1
ATOM 5962 C C . THR B 1 241 ? 18.531 -0.69 -10.148 1 87.31 241 THR B C 1
ATOM 5964 O O . THR B 1 241 ? 18.969 -0.874 -11.281 1 87.31 241 THR B O 1
ATOM 5967 N N . LEU B 1 242 ? 19 -1.318 -9.062 1 87.44 242 LEU B N 1
ATOM 5968 C CA . LEU B 1 242 ? 20.234 -2.086 -9.172 1 87.44 242 LEU B CA 1
ATOM 5969 C C . LEU B 1 242 ? 19.969 -3.57 -8.945 1 87.44 242 LEU B C 1
ATOM 5971 O O . LEU B 1 242 ? 20.828 -4.406 -9.234 1 87.44 242 LEU B O 1
ATOM 5975 N N . GLY B 1 243 ? 18.828 -3.902 -8.508 1 84.81 243 GLY B N 1
ATOM 5976 C CA . GLY B 1 243 ? 18.531 -5.293 -8.195 1 84.81 243 GLY B CA 1
ATOM 5977 C C . GLY B 1 243 ? 18.094 -6.094 -9.414 1 84.81 243 GLY B C 1
ATOM 5978 O O . GLY B 1 243 ? 17.641 -5.527 -10.406 1 84.81 243 GLY B O 1
ATOM 5979 N N . TRP B 1 244 ? 18.344 -7.48 -9.391 1 82.94 244 TRP B N 1
ATOM 5980 C CA . TRP B 1 244 ? 17.891 -8.398 -10.43 1 82.94 244 TRP B CA 1
ATOM 5981 C C . TRP B 1 244 ? 17.625 -9.789 -9.852 1 82.94 244 TRP B C 1
ATOM 5983 O O . TRP B 1 244 ? 18.125 -10.125 -8.773 1 82.94 244 TRP B O 1
ATOM 5993 N N . GLN B 1 245 ? 16.672 -10.414 -10.516 1 80.94 245 GLN B N 1
ATOM 5994 C CA . GLN B 1 245 ? 16.328 -11.781 -10.133 1 80.94 245 GLN B CA 1
ATOM 5995 C C . GLN B 1 245 ? 16.328 -12.703 -11.352 1 80.94 245 GLN B C 1
ATOM 5997 O O . GLN B 1 245 ? 15.93 -12.297 -12.445 1 80.94 245 GLN B O 1
ATOM 6002 N N . MET B 1 246 ? 16.938 -13.914 -11.133 1 80.88 246 MET B N 1
ATOM 6003 C CA . MET B 1 246 ? 16.953 -14.914 -12.195 1 80.88 246 MET B CA 1
ATOM 6004 C C . MET B 1 246 ? 16.688 -16.312 -11.633 1 80.88 246 MET B C 1
ATOM 6006 O O . MET B 1 246 ? 17.062 -16.609 -10.5 1 80.88 246 MET B O 1
ATOM 6010 N N . ALA B 1 247 ? 15.898 -17.047 -12.406 1 78.56 247 ALA B N 1
ATOM 6011 C CA . ALA B 1 247 ? 15.641 -18.453 -12.086 1 78.56 247 ALA B CA 1
ATOM 6012 C C . ALA B 1 247 ? 16.109 -19.375 -13.211 1 78.56 247 ALA B C 1
ATOM 6014 O O . ALA B 1 247 ? 15.359 -19.625 -14.156 1 78.56 247 ALA B O 1
ATOM 6015 N N . PRO B 1 248 ? 17.375 -19.844 -13.062 1 83.25 248 PRO B N 1
ATOM 6016 C CA . PRO B 1 248 ? 17.859 -20.781 -14.078 1 83.25 248 PRO B CA 1
ATOM 6017 C C . PRO B 1 248 ? 17.062 -22.078 -14.109 1 83.25 248 PRO B C 1
ATOM 6019 O O . PRO B 1 248 ? 16.312 -22.359 -13.172 1 83.25 248 PRO B O 1
ATOM 6022 N N . PRO B 1 249 ? 17.141 -22.75 -15.266 1 79.44 249 PRO B N 1
ATOM 6023 C CA . PRO B 1 249 ? 16.484 -24.062 -15.305 1 79.44 249 PRO B CA 1
ATOM 6024 C C . PRO B 1 249 ? 17.031 -25.031 -14.258 1 79.44 249 PRO B C 1
ATOM 6026 O O . PRO B 1 249 ? 18.125 -24.828 -13.742 1 79.44 249 PRO B O 1
ATOM 6029 N N . THR B 1 250 ? 16.203 -26.016 -13.992 1 87.62 250 THR B N 1
ATOM 6030 C CA . THR B 1 250 ? 16.609 -27.016 -13.008 1 87.62 250 THR B CA 1
ATOM 6031 C C . THR B 1 250 ? 17.906 -27.688 -13.422 1 87.62 250 THR B C 1
ATOM 6033 O O . THR B 1 250 ? 18.078 -28.078 -14.586 1 87.62 250 THR B O 1
ATOM 6036 N N . LEU B 1 251 ? 18.844 -27.812 -12.484 1 91.56 251 LEU B N 1
ATOM 6037 C CA . LEU B 1 251 ? 20.156 -28.406 -12.75 1 91.56 251 LEU B CA 1
ATOM 6038 C C . LEU B 1 251 ? 20.125 -29.906 -12.531 1 91.56 251 LEU B C 1
ATOM 6040 O O . LEU B 1 251 ? 19.688 -30.375 -11.477 1 91.56 251 LEU B O 1
ATOM 6044 N N . ALA B 1 252 ? 20.516 -30.609 -13.609 1 90.38 252 ALA B N 1
ATOM 6045 C CA . ALA B 1 252 ? 20.719 -32.031 -13.469 1 90.38 252 ALA B CA 1
ATOM 6046 C C . ALA B 1 252 ? 22.047 -32.344 -12.781 1 90.38 252 ALA B C 1
ATOM 6048 O O . ALA B 1 252 ? 22.953 -31.516 -12.781 1 90.38 252 ALA B O 1
ATOM 6049 N N . PRO B 1 253 ? 22.094 -33.531 -12.156 1 89.56 253 PRO B N 1
ATOM 6050 C CA . PRO B 1 253 ? 23.375 -33.875 -11.531 1 89.56 253 PRO B CA 1
ATOM 6051 C C . PRO B 1 253 ? 24.531 -33.906 -12.523 1 89.56 253 PRO B C 1
ATOM 6053 O O . PRO B 1 253 ? 24.438 -34.531 -13.586 1 89.56 253 PRO B O 1
ATOM 6056 N N . GLY B 1 254 ? 25.594 -33.125 -12.211 1 87.88 254 GLY B N 1
ATOM 6057 C CA . GLY B 1 254 ? 26.781 -33.062 -13.055 1 87.88 254 GLY B CA 1
ATOM 6058 C C . GLY B 1 254 ? 26.75 -31.922 -14.047 1 87.88 254 GLY B C 1
ATOM 6059 O O . GLY B 1 254 ? 27.719 -31.688 -14.773 1 87.88 254 GLY B O 1
ATOM 6060 N N . GLU B 1 255 ? 25.656 -31.219 -14.055 1 88.44 255 GLU B N 1
ATOM 6061 C CA . GLU B 1 255 ? 25.5 -30.125 -15.023 1 88.44 255 GLU B CA 1
ATOM 6062 C C . GLU B 1 255 ? 26.016 -28.812 -14.445 1 88.44 255 GLU B C 1
ATOM 6064 O O . GLU B 1 255 ? 26 -28.609 -13.234 1 88.44 255 GLU B O 1
ATOM 6069 N N . THR B 1 256 ? 26.594 -28 -15.406 1 89.25 256 THR B N 1
ATOM 6070 C CA . THR B 1 256 ? 27.031 -26.656 -15.055 1 89.25 256 THR B CA 1
ATOM 6071 C C . THR B 1 256 ? 26.281 -25.609 -15.867 1 89.25 256 THR B C 1
ATOM 6073 O O . THR B 1 256 ? 26.094 -25.766 -17.078 1 89.25 256 THR B O 1
ATOM 6076 N N . TYR B 1 257 ? 25.641 -24.672 -15.117 1 90.38 257 TYR B N 1
ATOM 6077 C CA . TYR B 1 257 ? 24.953 -23.547 -15.734 1 90.38 257 TYR B CA 1
ATOM 6078 C C . TYR B 1 257 ? 25.797 -22.281 -15.664 1 90.38 257 TYR B C 1
ATOM 6080 O O . TYR B 1 257 ? 26.281 -21.906 -14.594 1 90.38 257 TYR B O 1
ATOM 6088 N N . ARG B 1 258 ? 26.062 -21.719 -16.906 1 87.62 258 ARG B N 1
ATOM 6089 C CA . ARG B 1 258 ? 26.828 -20.484 -16.969 1 87.62 258 ARG B CA 1
ATOM 6090 C C . ARG B 1 258 ? 26.016 -19.375 -17.625 1 87.62 258 ARG B C 1
ATOM 6092 O O . ARG B 1 258 ? 25.422 -19.578 -18.688 1 87.62 258 ARG B O 1
ATOM 6099 N N . TYR B 1 259 ? 25.828 -18.359 -16.922 1 86.31 259 TYR B N 1
ATOM 6100 C CA . TYR B 1 259 ? 25.203 -17.141 -17.438 1 86.31 259 TYR B CA 1
ATOM 6101 C C . TYR B 1 259 ? 26.203 -15.984 -17.453 1 86.31 259 TYR B C 1
ATOM 6103 O O . TYR B 1 259 ? 26.375 -15.289 -16.453 1 86.31 259 TYR B O 1
ATOM 6111 N N . ALA B 1 260 ? 26.75 -15.625 -18.625 1 81.31 260 ALA B N 1
ATOM 6112 C CA . ALA B 1 260 ? 27.891 -14.727 -18.781 1 81.31 260 ALA B CA 1
ATOM 6113 C C . ALA B 1 260 ? 27.484 -13.273 -18.5 1 81.31 260 ALA B C 1
ATOM 6115 O O . ALA B 1 260 ? 28.297 -12.484 -18.016 1 81.31 260 ALA B O 1
ATOM 6116 N N . LEU B 1 261 ? 26.328 -12.93 -18.828 1 78.44 261 LEU B N 1
ATOM 6117 C CA . LEU B 1 261 ? 25.906 -11.539 -18.703 1 78.44 261 LEU B CA 1
ATOM 6118 C C . LEU B 1 261 ? 25.984 -11.062 -17.266 1 78.44 261 LEU B C 1
ATOM 6120 O O . LEU B 1 261 ? 26.25 -9.891 -17 1 78.44 261 LEU B O 1
ATOM 6124 N N . ARG B 1 262 ? 25.734 -11.898 -16.359 1 83.56 262 ARG B N 1
ATOM 6125 C CA . ARG B 1 262 ? 25.781 -11.531 -14.945 1 83.56 262 ARG B CA 1
ATOM 6126 C C . ARG B 1 262 ? 26.891 -12.273 -14.211 1 83.56 262 ARG B C 1
ATOM 6128 O O . ARG B 1 262 ? 27 -12.203 -12.984 1 83.56 262 ARG B O 1
ATOM 6135 N N . ASN B 1 263 ? 27.75 -12.938 -14.914 1 85.44 263 ASN B N 1
ATOM 6136 C CA . ASN B 1 263 ? 28.875 -13.672 -14.383 1 85.44 263 ASN B CA 1
ATOM 6137 C C . ASN B 1 263 ? 28.453 -14.672 -13.305 1 85.44 263 ASN B C 1
ATOM 6139 O O . ASN B 1 263 ? 28.984 -14.664 -12.195 1 85.44 263 ASN B O 1
ATOM 6143 N N . VAL B 1 264 ? 27.438 -15.359 -13.609 1 89.69 264 VAL B N 1
ATOM 6144 C CA . VAL B 1 264 ? 26.938 -16.375 -12.688 1 89.69 264 VAL B CA 1
ATOM 6145 C C . VAL B 1 264 ? 27.297 -17.766 -13.211 1 89.69 264 VAL B C 1
ATOM 6147 O O . VAL B 1 264 ? 27.141 -18.047 -14.398 1 89.69 264 VAL B O 1
ATOM 6150 N N . GLU B 1 265 ? 27.922 -18.562 -12.336 1 92.69 265 GLU B N 1
ATOM 6151 C CA . GLU B 1 265 ? 28.234 -19.953 -12.633 1 92.69 265 GLU B CA 1
ATOM 6152 C C . GLU B 1 265 ? 27.703 -20.875 -11.539 1 92.69 265 GLU B C 1
ATOM 6154 O O . GLU B 1 265 ? 28.031 -20.703 -10.359 1 92.69 265 GLU B O 1
ATOM 6159 N N . LEU B 1 266 ? 26.781 -21.734 -11.914 1 94.06 266 LEU B N 1
ATOM 6160 C CA . LEU B 1 266 ? 26.25 -22.734 -11.008 1 94.06 266 LEU B CA 1
ATOM 6161 C C . LEU B 1 266 ? 26.719 -24.141 -11.422 1 94.06 266 LEU B C 1
ATOM 6163 O O . LEU B 1 266 ? 26.656 -24.484 -12.602 1 94.06 266 LEU B O 1
ATOM 6167 N N . SER B 1 267 ? 27.266 -24.906 -10.5 1 92.69 267 SER B N 1
ATOM 6168 C CA . SER B 1 267 ? 27.719 -26.266 -10.789 1 92.69 267 SER B CA 1
ATOM 6169 C C . SER B 1 267 ? 27.156 -27.25 -9.766 1 92.69 267 SER B C 1
ATOM 6171 O O . SER B 1 267 ? 27.109 -26.953 -8.57 1 92.69 267 SER B O 1
ATOM 6173 N N . TYR B 1 268 ? 26.562 -28.234 -10.25 1 93.19 268 TYR B N 1
ATOM 6174 C CA . TYR B 1 268 ? 26.141 -29.391 -9.461 1 93.19 268 TYR B CA 1
ATOM 6175 C C . TYR B 1 268 ? 27.125 -30.547 -9.594 1 93.19 268 TYR B C 1
ATOM 6177 O O . TYR B 1 268 ? 26.938 -31.438 -10.414 1 93.19 268 TYR B O 1
ATOM 6185 N N . PRO B 1 269 ? 28.156 -30.5 -8.773 1 85.31 269 PRO B N 1
ATOM 6186 C CA . PRO B 1 269 ? 29.188 -31.531 -8.945 1 85.31 269 PRO B CA 1
ATOM 6187 C C . PRO B 1 269 ? 28.734 -32.906 -8.484 1 85.31 269 PRO B C 1
ATOM 6189 O O . PRO B 1 269 ? 27.875 -33.031 -7.602 1 85.31 269 PRO B O 1
ATOM 6192 N N . VAL B 1 270 ? 29.203 -33.844 -9.195 1 76.06 270 VAL B N 1
ATOM 6193 C CA . VAL B 1 270 ? 28.953 -35.25 -8.875 1 76.06 270 VAL B CA 1
ATOM 6194 C C . VAL B 1 270 ? 29.922 -35.719 -7.781 1 76.06 270 VAL B C 1
ATOM 6196 O O . VAL B 1 270 ? 31.125 -35.406 -7.848 1 76.06 270 VAL B O 1
ATOM 6199 N N . PRO B 1 271 ? 29.344 -36.094 -6.707 1 66.38 271 PRO B N 1
ATOM 6200 C CA . PRO B 1 271 ? 30.281 -36.625 -5.707 1 66.38 271 PRO B CA 1
ATOM 6201 C C . PRO B 1 271 ? 31.188 -37.719 -6.258 1 66.38 271 PRO B C 1
ATOM 6203 O O . PRO B 1 271 ? 30.797 -38.438 -7.156 1 66.38 271 PRO B O 1
ATOM 6206 N N . PRO B 1 272 ? 32.594 -37.594 -6.008 1 56.09 272 PRO B N 1
ATOM 6207 C CA . PRO B 1 272 ? 33.438 -38.719 -6.434 1 56.09 272 PRO B CA 1
ATOM 6208 C C . PRO B 1 272 ? 32.875 -40.062 -6.066 1 56.09 272 PRO B C 1
ATOM 6210 O O . PRO B 1 272 ? 32.344 -40.25 -4.965 1 56.09 272 PRO B O 1
ATOM 6213 N N . VAL B 1 273 ? 32.344 -40.719 -7.027 1 50.91 273 VAL B N 1
ATOM 6214 C CA . VAL B 1 273 ? 31.875 -42.094 -6.832 1 50.91 273 VAL B CA 1
ATOM 6215 C C . VAL B 1 273 ? 32.906 -42.906 -6.035 1 50.91 273 VAL B C 1
ATOM 6217 O O . VAL B 1 273 ? 33.906 -43.344 -6.586 1 50.91 273 VAL B O 1
ATOM 6220 N N . GLU B 1 274 ? 33.656 -42.438 -5.168 1 47.47 274 GLU B N 1
ATOM 6221 C CA . GLU B 1 274 ? 34.469 -43.438 -4.5 1 47.47 274 GLU B CA 1
ATOM 6222 C C . GLU B 1 274 ? 33.719 -44.75 -4.301 1 47.47 274 GLU B C 1
ATOM 6224 O O . GLU B 1 274 ? 32.469 -44.75 -4.285 1 47.47 274 GLU B O 1
ATOM 6229 N N . GLU B 1 275 ? 34.562 -45.969 -4.414 1 42.47 275 GLU B N 1
ATOM 6230 C CA . GLU B 1 275 ? 34.375 -47.406 -4.195 1 42.47 275 GLU B CA 1
ATOM 6231 C C . GLU B 1 275 ? 33.344 -47.656 -3.1 1 42.47 275 GLU B C 1
ATOM 6233 O O . GLU B 1 275 ? 33.125 -48.781 -2.676 1 42.47 275 GLU B O 1
ATOM 6238 N N . THR B 1 276 ? 33.219 -46.781 -2.045 1 39.97 276 THR B N 1
ATOM 6239 C CA . THR B 1 276 ? 32.656 -47.406 -0.862 1 39.97 276 THR B CA 1
ATOM 6240 C C . THR B 1 276 ? 31.25 -47.906 -1.144 1 39.97 276 THR B C 1
ATOM 6242 O O . THR B 1 276 ? 30.453 -47.25 -1.789 1 39.97 276 THR B O 1
ATOM 6245 N N . SER B 1 277 ? 30.969 -49.156 -0.939 1 40.47 277 SER B N 1
ATOM 6246 C CA . SER B 1 277 ? 29.859 -50.094 -0.79 1 40.47 277 SER B CA 1
ATOM 6247 C C . SER B 1 277 ? 28.609 -49.406 -0.299 1 40.47 277 SER B C 1
ATOM 6249 O O . SER B 1 277 ? 27.562 -50.031 -0.1 1 40.47 277 SER B O 1
ATOM 6251 N N . SER B 1 278 ? 28.688 -48.25 0.44 1 45.66 278 SER B N 1
ATOM 6252 C CA . SER B 1 278 ? 27.516 -47.969 1.267 1 45.66 278 SER B CA 1
ATOM 6253 C C . SER B 1 278 ? 26.375 -47.375 0.442 1 45.66 278 SER B C 1
ATOM 6255 O O . SER B 1 278 ? 26.625 -46.594 -0.47 1 45.66 278 SER B O 1
ATOM 6257 N N . GLN B 1 279 ? 25.172 -48 0.392 1 53.28 279 GLN B N 1
ATOM 6258 C CA . GLN B 1 279 ? 23.781 -47.875 0.003 1 53.28 279 GLN B CA 1
ATOM 6259 C C . GLN B 1 279 ? 23.281 -46.438 0.161 1 53.28 279 GLN B C 1
ATOM 6261 O O . GLN B 1 279 ? 22.156 -46.125 -0.254 1 53.28 279 GLN B O 1
ATOM 6266 N N . ALA B 1 280 ? 24.078 -45.531 0.761 1 59.66 280 ALA B N 1
ATOM 6267 C CA . ALA B 1 280 ? 23.422 -44.281 1.085 1 59.66 280 ALA B CA 1
ATOM 6268 C C . ALA B 1 280 ? 23.531 -43.281 -0.069 1 59.66 280 ALA B C 1
ATOM 6270 O O . ALA B 1 280 ? 24.578 -43.188 -0.725 1 59.66 280 ALA B O 1
ATOM 6271 N N . LEU B 1 281 ? 22.531 -42.688 -0.6 1 72.56 281 LEU B N 1
ATOM 6272 C CA . LEU B 1 281 ? 22.406 -41.656 -1.624 1 72.56 281 LEU B CA 1
ATOM 6273 C C . LEU B 1 281 ? 23.234 -40.406 -1.265 1 72.56 281 LEU B C 1
ATOM 6275 O O . LEU B 1 281 ? 23.234 -39.969 -0.115 1 72.56 281 LEU B O 1
ATOM 6279 N N . PRO B 1 282 ? 24.297 -40.031 -2.127 1 76 282 PRO B N 1
ATOM 6280 C CA . PRO B 1 282 ? 25.078 -38.844 -1.86 1 76 282 PRO B CA 1
ATOM 6281 C C . PRO B 1 282 ? 24.219 -37.594 -1.692 1 76 282 PRO B C 1
ATOM 6283 O O . PRO B 1 282 ? 23.156 -37.5 -2.32 1 76 282 PRO B O 1
ATOM 6286 N N . ALA B 1 283 ? 24.625 -36.781 -0.752 1 81.44 283 ALA B N 1
ATOM 6287 C CA . ALA B 1 283 ? 23.906 -35.531 -0.531 1 81.44 283 ALA B CA 1
ATOM 6288 C C . ALA B 1 283 ? 24.141 -34.562 -1.673 1 81.44 283 ALA B C 1
ATOM 6290 O O . ALA B 1 283 ? 25.266 -34.406 -2.15 1 81.44 283 ALA B O 1
ATOM 6291 N N . PRO B 1 284 ? 23.125 -33.969 -2.227 1 89.12 284 PRO B N 1
ATOM 6292 C CA . PRO B 1 284 ? 23.281 -33 -3.322 1 89.12 284 PRO B CA 1
ATOM 6293 C C . PRO B 1 284 ? 24 -31.734 -2.893 1 89.12 284 PRO B C 1
ATOM 6295 O O . PRO B 1 284 ? 23.625 -31.109 -1.895 1 89.12 284 PRO B O 1
ATOM 6298 N N . VAL B 1 285 ? 25.125 -31.391 -3.605 1 90.25 285 VAL B N 1
ATOM 6299 C CA . VAL B 1 285 ? 25.922 -30.203 -3.303 1 90.25 285 VAL B CA 1
ATOM 6300 C C . VAL B 1 285 ? 25.828 -29.203 -4.461 1 90.25 285 VAL B C 1
ATOM 6302 O O . VAL B 1 285 ? 25.922 -29.594 -5.629 1 90.25 285 VAL B O 1
ATOM 6305 N N . LEU B 1 286 ? 25.547 -27.969 -4.098 1 93.69 286 LEU B N 1
ATOM 6306 C CA . LEU B 1 286 ? 25.531 -26.906 -5.086 1 93.69 286 LEU B CA 1
ATOM 6307 C C . LEU B 1 286 ? 26.734 -25.984 -4.914 1 93.69 286 LEU B C 1
ATOM 6309 O O . LEU B 1 286 ? 27.031 -25.547 -3.801 1 93.69 286 LEU B O 1
ATOM 6313 N N . GLU B 1 287 ? 27.516 -25.797 -6.008 1 93.88 287 GLU B N 1
ATOM 6314 C CA . GLU B 1 287 ? 28.594 -24.812 -6.055 1 93.88 287 GLU B CA 1
ATOM 6315 C C . GLU B 1 287 ? 28.188 -23.594 -6.891 1 93.88 287 GLU B C 1
ATOM 6317 O O . GLU B 1 287 ? 27.875 -23.734 -8.078 1 93.88 287 GLU B O 1
ATOM 6322 N N . ALA B 1 288 ? 28.094 -22.516 -6.234 1 94.56 288 ALA B N 1
ATOM 6323 C CA . ALA B 1 288 ? 27.688 -21.297 -6.922 1 94.56 288 ALA B CA 1
ATOM 6324 C C . ALA B 1 288 ? 28.828 -20.266 -6.93 1 94.56 288 ALA B C 1
ATOM 6326 O O . ALA B 1 288 ? 29.531 -20.094 -5.93 1 94.56 288 ALA B O 1
ATOM 6327 N N . ARG B 1 289 ? 29.125 -19.672 -8.125 1 92.56 289 ARG B N 1
ATOM 6328 C CA . ARG B 1 289 ? 30.078 -18.578 -8.305 1 92.56 289 ARG B CA 1
ATOM 6329 C C . ARG B 1 289 ? 29.422 -17.375 -8.961 1 92.56 289 ARG B C 1
ATOM 6331 O O . ARG B 1 289 ? 28.828 -17.484 -10.031 1 92.56 289 ARG B O 1
ATOM 6338 N N . VAL B 1 290 ? 29.359 -16.297 -8.258 1 90.56 290 VAL B N 1
ATOM 6339 C CA . VAL B 1 290 ? 28.859 -15.039 -8.797 1 90.56 290 VAL B CA 1
ATOM 6340 C C . VAL B 1 290 ? 29.953 -13.984 -8.742 1 90.56 290 VAL B C 1
ATOM 6342 O O . VAL B 1 290 ? 30.312 -13.5 -7.668 1 90.56 290 VAL B O 1
ATOM 6345 N N . GLY B 1 291 ? 30.453 -13.641 -9.898 1 86.5 291 GLY B N 1
ATOM 6346 C CA . GLY B 1 291 ? 31.594 -12.734 -9.922 1 86.5 291 GLY B CA 1
ATOM 6347 C C . GLY B 1 291 ? 32.812 -13.305 -9.234 1 86.5 291 GLY B C 1
ATOM 6348 O O . GLY B 1 291 ? 33.312 -14.367 -9.609 1 86.5 291 GLY B O 1
ATOM 6349 N N . GLU B 1 292 ? 33.219 -12.477 -8.07 1 86.31 292 GLU B N 1
ATOM 6350 C CA . GLU B 1 292 ? 34.406 -12.906 -7.352 1 86.31 292 GLU B CA 1
ATOM 6351 C C . GLU B 1 292 ? 34.062 -13.766 -6.145 1 86.31 292 GLU B C 1
ATOM 6353 O O . GLU B 1 292 ? 34.938 -14.422 -5.566 1 86.31 292 GLU B O 1
ATOM 6358 N N . HIS B 1 293 ? 32.812 -13.938 -5.938 1 91.38 293 HIS B N 1
ATOM 6359 C CA . HIS B 1 293 ? 32.375 -14.672 -4.754 1 91.38 293 HIS B CA 1
ATOM 6360 C C . HIS B 1 293 ? 32.031 -16.109 -5.094 1 91.38 293 HIS B C 1
ATOM 6362 O O . HIS B 1 293 ? 31.375 -16.375 -6.109 1 91.38 293 HIS B O 1
ATOM 6368 N N . ARG B 1 294 ? 32.594 -17.047 -4.27 1 91.75 294 ARG B N 1
ATOM 6369 C CA . ARG B 1 294 ? 32.312 -18.469 -4.434 1 91.75 294 ARG B CA 1
ATOM 6370 C C . ARG B 1 294 ? 31.781 -19.078 -3.145 1 91.75 294 ARG B C 1
ATOM 6372 O O . ARG B 1 294 ? 32.188 -18.688 -2.049 1 91.75 294 ARG B O 1
ATOM 6379 N N . ALA B 1 295 ? 30.734 -19.922 -3.209 1 93.06 295 ALA B N 1
ATOM 6380 C CA . ALA B 1 295 ? 30.188 -20.625 -2.059 1 93.06 295 ALA B CA 1
ATOM 6381 C C . ALA B 1 295 ? 29.641 -21.984 -2.467 1 93.06 295 ALA B C 1
ATOM 6383 O O . ALA B 1 295 ? 29.25 -22.188 -3.621 1 93.06 295 ALA B O 1
ATOM 6384 N N . SER B 1 296 ? 29.75 -22.969 -1.582 1 91.94 296 SER B N 1
ATOM 6385 C CA . SER B 1 296 ? 29.203 -24.312 -1.785 1 91.94 296 SER B CA 1
ATOM 6386 C C . SER B 1 296 ? 28.406 -24.766 -0.576 1 91.94 296 SER B C 1
ATOM 6388 O O . SER B 1 296 ? 28.719 -24.406 0.561 1 91.94 296 SER B O 1
ATOM 6390 N N . ALA B 1 297 ? 27.203 -25.359 -0.799 1 89.75 297 ALA B N 1
ATOM 6391 C CA . ALA B 1 297 ? 26.391 -25.891 0.293 1 89.75 297 ALA B CA 1
ATOM 6392 C C . ALA B 1 297 ? 25.641 -27.141 -0.131 1 89.75 297 ALA B C 1
ATOM 6394 O O . ALA B 1 297 ? 25.391 -27.359 -1.32 1 89.75 297 ALA B O 1
ATOM 6395 N N . THR B 1 298 ? 25.344 -27.984 0.882 1 88.75 298 THR B N 1
ATOM 6396 C CA . THR B 1 298 ? 24.516 -29.172 0.673 1 88.75 298 THR B CA 1
ATOM 6397 C C . THR B 1 298 ? 23.031 -28.812 0.67 1 88.75 298 THR B C 1
ATOM 6399 O O . THR B 1 298 ? 22.562 -28.094 1.554 1 88.75 298 THR B O 1
ATOM 6402 N N . VAL B 1 299 ? 22.359 -29.25 -0.43 1 87.94 299 VAL B N 1
ATOM 6403 C CA . VAL B 1 299 ? 20.969 -28.875 -0.607 1 87.94 299 VAL B CA 1
ATOM 6404 C C . VAL B 1 299 ? 20.062 -30.016 -0.182 1 87.94 299 VAL B C 1
ATOM 6406 O O . VAL B 1 299 ? 19.719 -30.891 -0.994 1 87.94 299 VAL B O 1
ATOM 6409 N N . THR B 1 300 ? 19.672 -30.188 1.067 1 77.5 300 THR B N 1
ATOM 6410 C CA . THR B 1 300 ? 18.719 -31.188 1.545 1 77.5 300 THR B CA 1
ATOM 6411 C C . THR B 1 300 ? 17.312 -30.609 1.578 1 77.5 300 THR B C 1
ATOM 6413 O O . THR B 1 300 ? 16.328 -31.359 1.434 1 77.5 300 THR B O 1
ATOM 6416 N N . ALA B 1 301 ? 17.25 -29.469 1.87 1 76.69 301 ALA B N 1
ATOM 6417 C CA . ALA B 1 301 ? 16 -28.703 1.843 1 76.69 301 ALA B CA 1
ATOM 6418 C C . ALA B 1 301 ? 16.219 -27.328 1.211 1 76.69 301 ALA B C 1
ATOM 6420 O O . ALA B 1 301 ? 17.188 -27.125 0.487 1 76.69 301 ALA B O 1
ATOM 6421 N N . ARG B 1 302 ? 15.352 -26.5 1.367 1 78.69 302 ARG B N 1
ATOM 6422 C CA . ARG B 1 302 ? 15.555 -25.156 0.853 1 78.69 302 ARG B CA 1
ATOM 6423 C C . ARG B 1 302 ? 16.75 -24.484 1.523 1 78.69 302 ARG B C 1
ATOM 6425 O O . ARG B 1 302 ? 16.75 -24.266 2.736 1 78.69 302 ARG B O 1
ATOM 6432 N N . THR B 1 303 ? 17.859 -24.266 0.859 1 83.12 303 THR B N 1
ATOM 6433 C CA . THR B 1 303 ? 19.109 -23.734 1.371 1 83.12 303 THR B CA 1
ATOM 6434 C C . THR B 1 303 ? 19.422 -22.375 0.724 1 83.12 303 THR B C 1
ATOM 6436 O O . THR B 1 303 ? 19.266 -22.219 -0.489 1 83.12 303 THR B O 1
ATOM 6439 N N . ARG B 1 304 ? 19.797 -21.438 1.578 1 82.5 304 ARG B N 1
ATOM 6440 C CA . ARG B 1 304 ? 20.172 -20.109 1.101 1 82.5 304 ARG B CA 1
ATOM 6441 C C . ARG B 1 304 ? 21.672 -19.891 1.201 1 82.5 304 ARG B C 1
ATOM 6443 O O . ARG B 1 304 ? 22.266 -20.078 2.264 1 82.5 304 ARG B O 1
ATOM 6450 N N . LEU B 1 305 ? 22.281 -19.547 0.05 1 87.25 305 LEU B N 1
ATOM 6451 C CA . LEU B 1 305 ? 23.688 -19.188 -0.016 1 87.25 305 LEU B CA 1
ATOM 6452 C C . LEU B 1 305 ? 23.844 -17.688 -0.26 1 87.25 305 LEU B C 1
ATOM 6454 O O . LEU B 1 305 ? 23.25 -17.141 -1.181 1 87.25 305 LEU B O 1
ATOM 6458 N N . ARG B 1 306 ? 24.641 -17.047 0.66 1 84.25 306 ARG B N 1
ATOM 6459 C CA . ARG B 1 306 ? 24.859 -15.609 0.502 1 84.25 306 ARG B CA 1
ATOM 6460 C C . ARG B 1 306 ? 26.234 -15.336 -0.117 1 84.25 306 ARG B C 1
ATOM 6462 O O . ARG B 1 306 ? 27.266 -15.703 0.451 1 84.25 306 ARG B O 1
ATOM 6469 N N . LEU B 1 307 ? 26.141 -14.844 -1.288 1 89.38 307 LEU B N 1
ATOM 6470 C CA . LEU B 1 307 ? 27.344 -14.414 -1.989 1 89.38 307 LEU B CA 1
ATOM 6471 C C . LEU B 1 307 ? 27.375 -12.898 -2.141 1 89.38 307 LEU B C 1
ATOM 6473 O O . LEU B 1 307 ? 27.031 -12.367 -3.199 1 89.38 307 LEU B O 1
ATOM 6477 N N . GLY B 1 308 ? 27.938 -12.141 -1.1 1 79.44 308 GLY B N 1
ATOM 6478 C CA . GLY B 1 308 ? 27.875 -10.688 -1.126 1 79.44 308 GLY B CA 1
ATOM 6479 C C . GLY B 1 308 ? 26.453 -10.148 -1.096 1 79.44 308 GLY B C 1
ATOM 6480 O O . GLY B 1 308 ? 25.688 -10.469 -0.191 1 79.44 308 GLY B O 1
ATOM 6481 N N . PRO B 1 309 ? 26.109 -9.359 -2.199 1 79 309 PRO B N 1
ATOM 6482 C CA . PRO B 1 309 ? 24.75 -8.828 -2.264 1 79 309 PRO B CA 1
ATOM 6483 C C . PRO B 1 309 ? 23.781 -9.766 -2.994 1 79 309 PRO B C 1
ATOM 6485 O O . PRO B 1 309 ? 22.625 -9.414 -3.191 1 79 309 PRO B O 1
ATOM 6488 N N . VAL B 1 310 ? 24.344 -10.93 -3.34 1 87.81 310 VAL B N 1
ATOM 6489 C CA . VAL B 1 310 ? 23.531 -11.859 -4.117 1 87.81 310 VAL B CA 1
ATOM 6490 C C . VAL B 1 310 ? 23.141 -13.055 -3.244 1 87.81 310 VAL B C 1
ATOM 6492 O O . VAL B 1 310 ? 23.969 -13.609 -2.527 1 87.81 310 VAL B O 1
ATOM 6495 N N . ASP B 1 311 ? 21.859 -13.32 -3.295 1 86.38 311 ASP B N 1
ATOM 6496 C CA . ASP B 1 311 ? 21.344 -14.484 -2.598 1 86.38 311 ASP B CA 1
ATOM 6497 C C . ASP B 1 311 ? 21.016 -15.609 -3.578 1 86.38 311 ASP B C 1
ATOM 6499 O O . ASP B 1 311 ? 20.328 -15.383 -4.578 1 86.38 311 ASP B O 1
ATOM 6503 N N . VAL B 1 312 ? 21.531 -16.734 -3.293 1 89.62 312 VAL B N 1
ATOM 6504 C CA . VAL B 1 312 ? 21.25 -17.922 -4.086 1 89.62 312 VAL B CA 1
ATOM 6505 C C . VAL B 1 312 ? 20.422 -18.906 -3.26 1 89.62 312 VAL B C 1
ATOM 6507 O O . VAL B 1 312 ? 20.875 -19.391 -2.219 1 89.62 312 VAL B O 1
ATOM 6510 N N . ILE B 1 313 ? 19.234 -19.172 -3.738 1 86.5 313 ILE B N 1
ATOM 6511 C CA . ILE B 1 313 ? 18.344 -20.094 -3.043 1 86.5 313 ILE B CA 1
ATOM 6512 C C . ILE B 1 313 ? 18.188 -21.375 -3.859 1 86.5 313 ILE B C 1
ATOM 6514 O O . ILE B 1 313 ? 17.797 -21.328 -5.027 1 86.5 313 ILE B O 1
ATOM 6518 N N . ALA B 1 314 ? 18.5 -22.438 -3.229 1 90.12 314 ALA B N 1
ATOM 6519 C CA . ALA B 1 314 ? 18.422 -23.734 -3.906 1 90.12 314 ALA B CA 1
ATOM 6520 C C . ALA B 1 314 ? 17.453 -24.672 -3.193 1 90.12 314 ALA B C 1
ATOM 6522 O O . ALA B 1 314 ? 17.375 -24.672 -1.962 1 90.12 314 ALA B O 1
ATOM 6523 N N . ARG B 1 315 ? 16.719 -25.422 -3.969 1 86.06 315 ARG B N 1
ATOM 6524 C CA . ARG B 1 315 ? 15.805 -26.453 -3.467 1 86.06 315 ARG B CA 1
ATOM 6525 C C . ARG B 1 315 ? 15.859 -27.703 -4.332 1 86.06 315 ARG B C 1
ATOM 6527 O O . ARG B 1 315 ? 16.141 -27.625 -5.527 1 86.06 315 ARG B O 1
ATOM 6534 N N . PRO B 1 316 ? 15.586 -28.812 -3.564 1 87.81 316 PRO B N 1
ATOM 6535 C CA . PRO B 1 316 ? 15.516 -30.016 -4.379 1 87.81 316 PRO B CA 1
ATOM 6536 C C . PRO B 1 316 ? 14.297 -30.047 -5.297 1 87.81 316 PRO B C 1
ATOM 6538 O O . PRO B 1 316 ? 13.203 -29.656 -4.883 1 87.81 316 PRO B O 1
ATOM 6541 N N . GLY B 1 317 ? 14.57 -30.312 -6.496 1 81.69 317 GLY B N 1
ATOM 6542 C CA . GLY B 1 317 ? 13.516 -30.328 -7.496 1 81.69 317 GLY B CA 1
ATOM 6543 C C . GLY B 1 317 ? 13.07 -31.734 -7.859 1 81.69 317 GLY B C 1
ATOM 6544 O O . GLY B 1 317 ? 12.953 -32.594 -6.988 1 81.69 317 GLY B O 1
ATOM 6545 N N . PRO B 1 318 ? 12.766 -31.891 -9.148 1 80.81 318 PRO B N 1
ATOM 6546 C CA . PRO B 1 318 ? 12.305 -33.188 -9.617 1 80.81 318 PRO B CA 1
ATOM 6547 C C . PRO B 1 318 ? 13.383 -34.281 -9.523 1 80.81 318 PRO B C 1
ATOM 6549 O O . PRO B 1 318 ? 14.562 -33.969 -9.398 1 80.81 318 PRO B O 1
ATOM 6552 N N . LEU B 1 319 ? 12.859 -35.5 -9.602 1 85.44 319 LEU B N 1
ATOM 6553 C CA . LEU B 1 319 ? 13.758 -36.625 -9.508 1 85.44 319 LEU B CA 1
ATOM 6554 C C . LEU B 1 319 ? 14.719 -36.656 -10.688 1 85.44 319 LEU B C 1
ATOM 6556 O O . LEU B 1 319 ? 14.312 -36.438 -11.828 1 85.44 319 LEU B O 1
ATOM 6560 N N . GLY B 1 320 ? 15.953 -36.719 -10.305 1 87.81 320 GLY B N 1
ATOM 6561 C CA . GLY B 1 320 ? 17.016 -36.906 -11.289 1 87.81 320 GLY B CA 1
ATOM 6562 C C . GLY B 1 320 ? 17.859 -38.125 -11.031 1 87.81 320 GLY B C 1
ATOM 6563 O O . GLY B 1 320 ? 17.688 -38.812 -10.016 1 87.81 320 GLY B O 1
ATOM 6564 N N . VAL B 1 321 ? 18.609 -38.531 -12.117 1 89.31 321 VAL B N 1
ATOM 6565 C CA . VAL B 1 321 ? 19.469 -39.719 -12.008 1 89.31 321 VAL B CA 1
ATOM 6566 C C . VAL B 1 321 ? 20.828 -39.406 -12.625 1 89.31 321 VAL B C 1
ATOM 6568 O O . VAL B 1 321 ? 20.922 -38.75 -13.664 1 89.31 321 VAL B O 1
ATOM 6571 N N . LEU B 1 322 ? 21.75 -39.844 -11.859 1 90.62 322 LEU B N 1
ATOM 6572 C CA . LEU B 1 322 ? 23.125 -39.812 -12.367 1 90.62 322 LEU B CA 1
ATOM 6573 C C . LEU B 1 322 ? 23.562 -41.156 -12.875 1 90.62 322 LEU B C 1
ATOM 6575 O O . LEU B 1 322 ? 23.5 -42.156 -12.148 1 90.62 322 LEU B O 1
ATOM 6579 N N . VAL B 1 323 ? 23.906 -41.156 -14.125 1 89.56 323 VAL B N 1
ATOM 6580 C CA . VAL B 1 323 ? 24.422 -42.375 -14.727 1 89.56 323 VAL B CA 1
ATOM 6581 C C . VAL B 1 323 ? 25.922 -42.25 -14.953 1 89.56 323 VAL B C 1
ATOM 6583 O O . VAL B 1 323 ? 26.391 -41.312 -15.602 1 89.56 323 VAL B O 1
ATOM 6586 N N . ALA B 1 324 ? 26.641 -43.156 -14.328 1 88.31 324 ALA B N 1
ATOM 6587 C CA . ALA B 1 324 ? 28.094 -43.125 -14.453 1 88.31 324 ALA B CA 1
ATOM 6588 C C . ALA B 1 324 ? 28.641 -44.531 -14.82 1 88.31 324 ALA B C 1
ATOM 6590 O O . ALA B 1 324 ? 28.031 -45.531 -14.492 1 88.31 324 ALA B O 1
ATOM 6591 N N . THR B 1 325 ? 29.703 -44.406 -15.547 1 87.19 325 THR B N 1
ATOM 6592 C CA . THR B 1 325 ? 30.422 -45.656 -15.789 1 87.19 325 THR B CA 1
ATOM 6593 C C . THR B 1 325 ? 31.266 -46.062 -14.586 1 87.19 325 THR B C 1
ATOM 6595 O O . THR B 1 325 ? 31.828 -45.188 -13.914 1 87.19 325 THR B O 1
ATOM 6598 N N . THR B 1 326 ? 31.266 -47.281 -14.289 1 82.12 326 THR B N 1
ATOM 6599 C CA . THR B 1 326 ? 32.031 -47.75 -13.125 1 82.12 326 THR B CA 1
ATOM 6600 C C . THR B 1 326 ? 33.531 -47.562 -13.352 1 82.12 326 THR B C 1
ATOM 6602 O O . THR B 1 326 ? 34.281 -47.406 -12.398 1 82.12 326 THR B O 1
ATOM 6605 N N . ASP B 1 327 ? 33.938 -47.688 -14.594 1 78.75 327 ASP B N 1
ATOM 6606 C CA . ASP B 1 327 ? 35.375 -47.625 -14.883 1 78.75 327 ASP B CA 1
ATOM 6607 C C . ASP B 1 327 ? 35.812 -46.188 -15.172 1 78.75 327 ASP B C 1
ATOM 6609 O O . ASP B 1 327 ? 36.969 -45.906 -15.391 1 78.75 327 ASP B O 1
ATOM 6613 N N . GLY B 1 328 ? 34.906 -45.219 -15.094 1 78.81 328 GLY B N 1
ATOM 6614 C CA . GLY B 1 328 ? 35.25 -43.844 -15.352 1 78.81 328 GLY B CA 1
ATOM 6615 C C . GLY B 1 328 ? 35.5 -43.531 -16.812 1 78.81 328 GLY B C 1
ATOM 6616 O O . GLY B 1 328 ? 35.906 -42.438 -17.172 1 78.81 328 GLY B O 1
ATOM 6617 N N . SER B 1 329 ? 35.219 -44.531 -17.703 1 83.06 329 SER B N 1
ATOM 6618 C CA . SER B 1 329 ? 35.406 -44.312 -19.141 1 83.06 329 SER B CA 1
ATOM 6619 C C . SER B 1 329 ? 34.281 -43.469 -19.719 1 83.06 329 SER B C 1
ATOM 6621 O O . SER B 1 329 ? 33.125 -43.625 -19.312 1 83.06 329 SER B O 1
ATOM 6623 N N . PRO B 1 330 ? 34.625 -42.5 -20.547 1 86.44 330 PRO B N 1
ATOM 6624 C CA . PRO B 1 330 ? 33.562 -41.75 -21.219 1 86.44 330 PRO B CA 1
ATOM 6625 C C . PRO B 1 330 ? 32.844 -42.562 -22.266 1 86.44 330 PRO B C 1
ATOM 6627 O O . PRO B 1 330 ? 33.219 -42.531 -23.438 1 86.44 330 PRO B O 1
ATOM 6630 N N . ALA B 1 331 ? 31.812 -43.25 -21.891 1 85.94 331 ALA B N 1
ATOM 6631 C CA . ALA B 1 331 ? 31.125 -44.156 -22.812 1 85.94 331 ALA B CA 1
ATOM 6632 C C . ALA B 1 331 ? 29.672 -43.75 -23 1 85.94 331 ALA B C 1
ATOM 6634 O O . ALA B 1 331 ? 28.969 -44.312 -23.859 1 85.94 331 ALA B O 1
ATOM 6635 N N . ILE B 1 332 ? 29.297 -42.688 -22.203 1 89.19 332 ILE B N 1
ATOM 6636 C CA . ILE B 1 332 ? 27.875 -42.344 -22.234 1 89.19 332 ILE B CA 1
ATOM 6637 C C . ILE B 1 332 ? 27.672 -41.031 -22.984 1 89.19 332 ILE B C 1
ATOM 6639 O O . ILE B 1 332 ? 28.391 -40.062 -22.781 1 89.19 332 ILE B O 1
ATOM 6643 N N . ALA B 1 333 ? 26.672 -41.062 -23.891 1 85.69 333 ALA B N 1
ATOM 6644 C CA . ALA B 1 333 ? 26.328 -39.844 -24.609 1 85.69 333 ALA B CA 1
ATOM 6645 C C . ALA B 1 333 ? 24.812 -39.688 -24.75 1 85.69 333 ALA B C 1
ATOM 6647 O O . ALA B 1 333 ? 24.078 -40.688 -24.766 1 85.69 333 ALA B O 1
ATOM 6648 N N . ARG B 1 334 ? 24.391 -38.469 -24.734 1 84.5 334 ARG B N 1
ATOM 6649 C CA . ARG B 1 334 ? 23.016 -38.188 -25.125 1 84.5 334 ARG B CA 1
ATOM 6650 C C . ARG B 1 334 ? 22.844 -38.25 -26.641 1 84.5 334 ARG B C 1
ATOM 6652 O O . ARG B 1 334 ? 23.797 -38.031 -27.391 1 84.5 334 ARG B O 1
ATOM 6659 N N . PRO B 1 335 ? 21.547 -38.5 -26.953 1 70.88 335 PRO B N 1
ATOM 6660 C CA . PRO B 1 335 ? 21.344 -38.5 -28.406 1 70.88 335 PRO B CA 1
ATOM 6661 C C . PRO B 1 335 ? 21.656 -37.156 -29.062 1 70.88 335 PRO B C 1
ATOM 6663 O O . PRO B 1 335 ? 21.125 -36.125 -28.641 1 70.88 335 PRO B O 1
ATOM 6666 N N . GLY B 1 336 ? 22.578 -37.062 -29.891 1 63.88 336 GLY B N 1
ATOM 6667 C CA . GLY B 1 336 ? 22.906 -35.844 -30.609 1 63.88 336 GLY B CA 1
ATOM 6668 C C . GLY B 1 336 ? 24.172 -35.188 -30.109 1 63.88 336 GLY B C 1
ATOM 6669 O O . GLY B 1 336 ? 24.688 -34.25 -30.734 1 63.88 336 GLY B O 1
ATOM 6670 N N . GLN B 1 337 ? 24.516 -35.656 -28.906 1 65.75 337 GLN B N 1
ATOM 6671 C CA . GLN B 1 337 ? 25.75 -35.094 -28.375 1 65.75 337 GLN B CA 1
ATOM 6672 C C . GLN B 1 337 ? 26.969 -35.844 -28.891 1 65.75 337 GLN B C 1
ATOM 6674 O O . GLN B 1 337 ? 26.938 -37.094 -28.984 1 65.75 337 GLN B O 1
ATOM 6679 N N . GLY B 1 338 ? 27.891 -35.219 -29.578 1 64.69 338 GLY B N 1
ATOM 6680 C CA . GLY B 1 338 ? 29.031 -35.844 -30.234 1 64.69 338 GLY B CA 1
ATOM 6681 C C . GLY B 1 338 ? 30.062 -36.375 -29.25 1 64.69 338 GLY B C 1
ATOM 6682 O O . GLY B 1 338 ? 30.891 -37.219 -29.609 1 64.69 338 GLY B O 1
ATOM 6683 N N . ARG B 1 339 ? 30.172 -35.844 -28.047 1 78.25 339 ARG B N 1
ATOM 6684 C CA . ARG B 1 339 ? 31.25 -36.281 -27.172 1 78.25 339 ARG B CA 1
ATOM 6685 C C . ARG B 1 339 ? 30.703 -37.062 -25.969 1 78.25 339 ARG B C 1
ATOM 6687 O O . ARG B 1 339 ? 29.875 -36.562 -25.219 1 78.25 339 ARG B O 1
ATOM 6694 N N . PRO B 1 340 ? 31.062 -38.344 -25.938 1 82.56 340 PRO B N 1
ATOM 6695 C CA . PRO B 1 340 ? 30.641 -39.156 -24.766 1 82.56 340 PRO B CA 1
ATOM 6696 C C . PRO B 1 340 ? 31.266 -38.656 -23.469 1 82.56 340 PRO B C 1
ATOM 6698 O O . PRO B 1 340 ? 32.281 -37.969 -23.484 1 82.56 340 PRO B O 1
ATOM 6701 N N . ALA B 1 341 ? 30.609 -38.812 -22.391 1 86 341 ALA B N 1
ATOM 6702 C CA . ALA B 1 341 ? 31.062 -38.438 -21.047 1 86 341 ALA B CA 1
ATOM 6703 C C . ALA B 1 341 ? 31.016 -39.625 -20.109 1 86 341 ALA B C 1
ATOM 6705 O O . ALA B 1 341 ? 30.422 -40.656 -20.438 1 86 341 ALA B O 1
ATOM 6706 N N . ALA B 1 342 ? 31.828 -39.5 -19 1 86.62 342 ALA B N 1
ATOM 6707 C CA . ALA B 1 342 ? 31.828 -40.562 -18 1 86.62 342 ALA B CA 1
ATOM 6708 C C . ALA B 1 342 ? 30.578 -40.5 -17.125 1 86.62 342 ALA B C 1
ATOM 6710 O O . ALA B 1 342 ? 30.156 -41.5 -16.547 1 86.62 342 ALA B O 1
ATOM 6711 N N . THR B 1 343 ? 30.125 -39.312 -17.016 1 87.62 343 THR B N 1
ATOM 6712 C CA . THR B 1 343 ? 28.938 -39.125 -16.172 1 87.62 343 THR B CA 1
ATOM 6713 C C . THR B 1 343 ? 27.922 -38.25 -16.875 1 87.62 343 THR B C 1
ATOM 6715 O O . THR B 1 343 ? 28.281 -37.281 -17.562 1 87.62 343 THR B O 1
ATOM 6718 N N . VAL B 1 344 ? 26.625 -38.656 -16.844 1 88.12 344 VAL B N 1
ATOM 6719 C CA . VAL B 1 344 ? 25.531 -37.875 -17.406 1 88.12 344 VAL B CA 1
ATOM 6720 C C . VAL B 1 344 ? 24.375 -37.812 -16.406 1 88.12 344 VAL B C 1
ATOM 6722 O O . VAL B 1 344 ? 23.969 -38.812 -15.836 1 88.12 344 VAL B O 1
ATOM 6725 N N . GLY B 1 345 ? 24 -36.594 -16.141 1 90 345 GLY B N 1
ATOM 6726 C CA . GLY B 1 345 ? 22.828 -36.375 -15.312 1 90 345 GLY B CA 1
ATOM 6727 C C . GLY B 1 345 ? 21.562 -36.188 -16.109 1 90 345 GLY B C 1
ATOM 6728 O O . GLY B 1 345 ? 21.562 -35.5 -17.141 1 90 345 GLY B O 1
ATOM 6729 N N . LEU B 1 346 ? 20.5 -36.875 -15.664 1 89.5 346 LEU B N 1
ATOM 6730 C CA . LEU B 1 346 ? 19.203 -36.781 -16.312 1 89.5 346 LEU B CA 1
ATOM 6731 C C . LEU B 1 346 ? 18.141 -36.312 -15.328 1 89.5 346 LEU B C 1
ATOM 6733 O O . LEU B 1 346 ? 18.25 -36.531 -14.125 1 89.5 346 LEU B O 1
ATOM 6737 N N . LEU B 1 347 ? 17.188 -35.562 -15.852 1 88.44 347 LEU B N 1
ATOM 6738 C CA . LEU B 1 347 ? 16.062 -35.094 -15.055 1 88.44 347 LEU B CA 1
ATOM 6739 C C . LEU B 1 347 ? 14.75 -35.719 -15.523 1 88.44 347 LEU B C 1
ATOM 6741 O O . LEU B 1 347 ? 14.523 -35.844 -16.734 1 88.44 347 LEU B O 1
ATOM 6745 N N . PHE B 1 348 ? 14.055 -36.125 -14.508 1 83.5 348 PHE B N 1
ATOM 6746 C CA . PHE B 1 348 ? 12.727 -36.688 -14.766 1 83.5 348 PHE B CA 1
ATOM 6747 C C . PHE B 1 348 ? 11.656 -35.875 -14.039 1 83.5 348 PHE B C 1
ATOM 6749 O O . PHE B 1 348 ? 11.305 -36.188 -12.898 1 83.5 348 PHE B O 1
ATOM 6756 N N . PRO B 1 349 ? 11.133 -34.844 -14.617 1 74.38 349 PRO B N 1
ATOM 6757 C CA . PRO B 1 349 ? 10.211 -33.938 -13.938 1 74.38 349 PRO B CA 1
ATOM 6758 C C . PRO B 1 349 ? 8.914 -34.625 -13.508 1 74.38 349 PRO B C 1
ATOM 6760 O O . PRO B 1 349 ? 8.312 -34.25 -12.508 1 74.38 349 PRO B O 1
ATOM 6763 N N . GLY B 1 350 ? 8.375 -35.594 -14.195 1 70.25 350 GLY B N 1
ATOM 6764 C CA . GLY B 1 350 ? 7.141 -36.25 -13.836 1 70.25 350 GLY B CA 1
ATOM 6765 C C . GLY B 1 350 ? 7.113 -37.719 -14.258 1 70.25 350 GLY B C 1
ATOM 6766 O O . GLY B 1 350 ? 8.023 -38.188 -14.953 1 70.25 350 GLY B O 1
ATOM 6767 N N . PRO B 1 351 ? 6.004 -38.344 -13.656 1 67.44 351 PRO B N 1
ATOM 6768 C CA . PRO B 1 351 ? 5.855 -39.75 -14.117 1 67.44 351 PRO B CA 1
ATOM 6769 C C . PRO B 1 351 ? 5.57 -39.844 -15.609 1 67.44 351 PRO B C 1
ATOM 6771 O O . PRO B 1 351 ? 4.789 -39.062 -16.156 1 67.44 351 PRO B O 1
ATOM 6774 N N . GLY B 1 352 ? 6.348 -40.625 -16.266 1 63 352 GLY B N 1
ATOM 6775 C CA . GLY B 1 352 ? 6.203 -40.812 -17.703 1 63 352 GLY B CA 1
ATOM 6776 C C . GLY B 1 352 ? 7.285 -40.094 -18.5 1 63 352 GLY B C 1
ATOM 6777 O O . GLY B 1 352 ? 7.391 -40.281 -19.703 1 63 352 GLY B O 1
ATOM 6778 N N . SER B 1 353 ? 8.047 -39.312 -17.766 1 75.81 353 SER B N 1
ATOM 6779 C CA . SER B 1 353 ? 9.141 -38.656 -18.453 1 75.81 353 SER B CA 1
ATOM 6780 C C . SER B 1 353 ? 10.172 -39.656 -18.953 1 75.81 353 SER B C 1
ATOM 6782 O O . SER B 1 353 ? 10.43 -40.656 -18.312 1 75.81 353 SER B O 1
ATOM 6784 N N . GLU B 1 354 ? 10.625 -39.406 -20.234 1 77.88 354 GLU B N 1
ATOM 6785 C CA . GLU B 1 354 ? 11.586 -40.312 -20.844 1 77.88 354 GLU B CA 1
ATOM 6786 C C . GLU B 1 354 ? 12.875 -39.594 -21.203 1 77.88 354 GLU B C 1
ATOM 6788 O O . GLU B 1 354 ? 12.852 -38.406 -21.562 1 77.88 354 GLU B O 1
ATOM 6793 N N . GLU B 1 355 ? 13.898 -40.188 -20.969 1 85.75 355 GLU B N 1
ATOM 6794 C CA . GLU B 1 355 ? 15.227 -39.75 -21.422 1 85.75 355 GLU B CA 1
ATOM 6795 C C . GLU B 1 355 ? 15.961 -40.906 -22.125 1 85.75 355 GLU B C 1
ATOM 6797 O O . GLU B 1 355 ? 15.633 -42.062 -21.938 1 85.75 355 GLU B O 1
ATOM 6802 N N . SER B 1 356 ? 16.766 -40.5 -23.094 1 84.94 356 SER B N 1
ATOM 6803 C CA . SER B 1 356 ? 17.516 -41.531 -23.828 1 84.94 356 SER B CA 1
ATOM 6804 C C . SER B 1 356 ? 19.016 -41.281 -23.734 1 84.94 356 SER B C 1
ATOM 6806 O O . SER B 1 356 ? 19.469 -40.156 -23.656 1 84.94 356 SER B O 1
ATOM 6808 N N . LEU B 1 357 ? 19.703 -42.438 -23.656 1 89.44 357 LEU B N 1
ATOM 6809 C CA . LEU B 1 357 ? 21.156 -42.438 -23.672 1 89.44 357 LEU B CA 1
ATOM 6810 C C . LEU B 1 357 ? 21.688 -43.406 -24.719 1 89.44 357 LEU B C 1
ATOM 6812 O O . LEU B 1 357 ? 21.016 -44.375 -25.078 1 89.44 357 LEU B O 1
ATOM 6816 N N . VAL B 1 358 ? 22.906 -43 -25.25 1 85.5 358 VAL B N 1
ATOM 6817 C CA . VAL B 1 358 ? 23.547 -43.875 -26.234 1 85.5 358 VAL B CA 1
ATOM 6818 C C . VAL B 1 358 ? 24.969 -44.188 -25.781 1 85.5 358 VAL B C 1
ATOM 6820 O O . VAL B 1 358 ? 25.672 -43.312 -25.25 1 85.5 358 VAL B O 1
ATOM 6823 N N . LEU B 1 359 ? 25.312 -45.375 -25.969 1 87.56 359 LEU B N 1
ATOM 6824 C CA . LEU B 1 359 ? 26.688 -45.844 -25.812 1 87.56 359 LEU B CA 1
ATOM 6825 C C . LEU B 1 359 ? 27.281 -46.188 -27.172 1 87.56 359 LEU B C 1
ATOM 6827 O O . LEU B 1 359 ? 27.234 -47.344 -27.609 1 87.56 359 LEU B O 1
ATOM 6831 N N . PRO B 1 360 ? 27.953 -45.281 -27.719 1 82.81 360 PRO B N 1
ATOM 6832 C CA . PRO B 1 360 ? 28.391 -45.469 -29.109 1 82.81 360 PRO B CA 1
ATOM 6833 C C . PRO B 1 360 ? 29.391 -46.594 -29.266 1 82.81 360 PRO B C 1
ATOM 6835 O O . PRO B 1 360 ? 29.344 -47.344 -30.266 1 82.81 360 PRO B O 1
ATOM 6838 N N . GLU B 1 361 ? 30.312 -46.781 -28.375 1 81.88 361 GLU B N 1
ATOM 6839 C CA . GLU B 1 361 ? 31.344 -47.812 -28.5 1 81.88 361 GLU B CA 1
ATOM 6840 C C . GLU B 1 361 ? 30.734 -49.219 -28.359 1 81.88 361 GLU B C 1
ATOM 6842 O O . GLU B 1 361 ? 31.172 -50.156 -29.016 1 81.88 361 GLU B O 1
ATOM 6847 N N . ALA B 1 362 ? 29.703 -49.344 -27.641 1 83.69 362 ALA B N 1
ATOM 6848 C CA . ALA B 1 362 ? 29.078 -50.656 -27.422 1 83.69 362 ALA B CA 1
ATOM 6849 C C . ALA B 1 362 ? 27.906 -50.844 -28.375 1 83.69 362 ALA B C 1
ATOM 6851 O O . ALA B 1 362 ? 27.391 -51.969 -28.5 1 83.69 362 ALA B O 1
ATOM 6852 N N . GLY B 1 363 ? 27.516 -49.812 -29.094 1 80.75 363 GLY B N 1
ATOM 6853 C CA . GLY B 1 363 ? 26.375 -49.906 -30 1 80.75 363 GLY B CA 1
ATOM 6854 C C . GLY B 1 363 ? 25.062 -50.125 -29.281 1 80.75 363 GLY B C 1
ATOM 6855 O O . GLY B 1 363 ? 24.219 -50.906 -29.75 1 80.75 363 GLY B O 1
ATOM 6856 N N . LEU B 1 364 ? 25.016 -49.625 -28.141 1 87.38 364 LEU B N 1
ATOM 6857 C CA . LEU B 1 364 ? 23.812 -49.812 -27.344 1 87.38 364 LEU B CA 1
ATOM 6858 C C . LEU B 1 364 ? 23.078 -48.5 -27.141 1 87.38 364 LEU B C 1
ATOM 6860 O O . LEU B 1 364 ? 23.703 -47.438 -27.078 1 87.38 364 LEU B O 1
ATOM 6864 N N . GLY B 1 365 ? 21.766 -48.562 -27.219 1 87.69 365 GLY B N 1
ATOM 6865 C CA . GLY B 1 365 ? 20.875 -47.469 -26.844 1 87.69 365 GLY B CA 1
ATOM 6866 C C . GLY B 1 365 ? 20.031 -47.75 -25.625 1 87.69 365 GLY B C 1
ATOM 6867 O O . GLY B 1 365 ? 19.547 -48.875 -25.469 1 87.69 365 GLY B O 1
ATOM 6868 N N . LEU B 1 366 ? 19.984 -46.781 -24.75 1 88.75 366 LEU B N 1
ATOM 6869 C CA . LEU B 1 366 ? 19.188 -46.938 -23.547 1 88.75 366 LEU B CA 1
ATOM 6870 C C . LEU B 1 366 ? 18.016 -45.969 -23.547 1 88.75 366 LEU B C 1
ATOM 6872 O O . LEU B 1 366 ? 18.188 -44.781 -23.844 1 88.75 366 LEU B O 1
ATOM 6876 N N . ARG B 1 367 ? 16.891 -46.5 -23.328 1 86.31 367 ARG B N 1
ATOM 6877 C CA . ARG B 1 367 ? 15.703 -45.688 -23.094 1 86.31 367 ARG B CA 1
ATOM 6878 C C . ARG B 1 367 ? 15.258 -45.781 -21.641 1 86.31 367 ARG B C 1
ATOM 6880 O O . ARG B 1 367 ? 14.992 -46.875 -21.141 1 86.31 367 ARG B O 1
ATOM 6887 N N . LEU B 1 368 ? 15.234 -44.656 -20.938 1 87.5 368 LEU B N 1
ATOM 6888 C CA . LEU B 1 368 ? 14.852 -44.594 -19.531 1 87.5 368 LEU B CA 1
ATOM 6889 C C . LEU B 1 368 ? 13.484 -43.938 -19.359 1 87.5 368 LEU B C 1
ATOM 6891 O O . LEU B 1 368 ? 13.266 -42.844 -19.859 1 87.5 368 LEU B O 1
ATOM 6895 N N . VAL B 1 369 ? 12.625 -44.688 -18.641 1 82.19 369 VAL B N 1
ATOM 6896 C CA . VAL B 1 369 ? 11.289 -44.156 -18.391 1 82.19 369 VAL B CA 1
ATOM 6897 C C . VAL B 1 369 ? 10.977 -44.188 -16.906 1 82.19 369 VAL B C 1
ATOM 6899 O O . VAL B 1 369 ? 11.156 -45.219 -16.25 1 82.19 369 VAL B O 1
ATOM 6902 N N . ARG B 1 370 ? 10.547 -43 -16.438 1 85.19 370 ARG B N 1
ATOM 6903 C CA . ARG B 1 370 ? 10.086 -42.969 -15.055 1 85.19 370 ARG B CA 1
ATOM 6904 C C . ARG B 1 370 ? 8.672 -43.531 -14.938 1 85.19 370 ARG B C 1
ATOM 6906 O O . ARG B 1 370 ? 7.746 -43.062 -15.586 1 85.19 370 ARG B O 1
ATOM 6913 N N . ARG B 1 371 ? 8.578 -44.469 -14.016 1 75.5 371 ARG B N 1
ATOM 6914 C CA . ARG B 1 371 ? 7.262 -45.094 -13.828 1 75.5 371 ARG B CA 1
ATOM 6915 C C . ARG B 1 371 ? 6.504 -44.406 -12.688 1 75.5 371 ARG B C 1
ATOM 6917 O O . ARG B 1 371 ? 7.117 -43.812 -11.797 1 75.5 371 ARG B O 1
ATOM 6924 N N . ALA B 1 372 ? 5.18 -44.375 -12.805 1 70.19 372 ALA B N 1
ATOM 6925 C CA . ALA B 1 372 ? 4.344 -43.844 -11.719 1 70.19 372 ALA B CA 1
ATOM 6926 C C . ALA B 1 372 ? 4.562 -44.656 -10.438 1 70.19 372 ALA B C 1
ATOM 6928 O O . ALA B 1 372 ? 4.793 -45.875 -10.492 1 70.19 372 ALA B O 1
ATOM 6929 N N . PRO B 1 373 ? 4.582 -43.812 -9.367 1 62.12 373 PRO B N 1
ATOM 6930 C CA . PRO B 1 373 ? 4.789 -44.531 -8.109 1 62.12 373 PRO B CA 1
ATOM 6931 C C . PRO B 1 373 ? 3.764 -45.656 -7.895 1 62.12 373 PRO B C 1
ATOM 6933 O O . PRO B 1 373 ? 2.574 -45.469 -8.164 1 62.12 373 PRO B O 1
ATOM 6936 N N . GLN B 1 374 ? 4.094 -46.781 -8.008 1 55.06 374 GLN B N 1
ATOM 6937 C CA . GLN B 1 374 ? 3.199 -47.906 -7.711 1 55.06 374 GLN B CA 1
ATOM 6938 C C . GLN B 1 374 ? 3.139 -48.156 -6.207 1 55.06 374 GLN B C 1
ATOM 6940 O O . GLN B 1 374 ? 4.164 -48.125 -5.523 1 55.06 374 GLN B O 1
ATOM 6945 N N . THR B 1 375 ? 2.043 -47.656 -5.664 1 50.66 375 THR B N 1
ATOM 6946 C CA . THR B 1 375 ? 1.831 -48.125 -4.293 1 50.66 375 THR B CA 1
ATOM 6947 C C . THR B 1 375 ? 1.911 -49.656 -4.215 1 50.66 375 THR B C 1
ATOM 6949 O O . THR B 1 375 ? 1.096 -50.344 -4.816 1 50.66 375 THR B O 1
ATOM 6952 N N . SER B 1 376 ? 2.914 -50.281 -4.398 1 46.19 376 SER B N 1
ATOM 6953 C CA . SER B 1 376 ? 2.857 -51.719 -4.109 1 46.19 376 SER B CA 1
ATOM 6954 C C . SER B 1 376 ? 2.234 -51.969 -2.742 1 46.19 376 SER B C 1
ATOM 6956 O O . SER B 1 376 ? 2.412 -51.188 -1.811 1 46.19 376 SER B O 1
ATOM 6958 N N . ALA B 1 377 ? 1.323 -52.906 -2.799 1 43.03 377 ALA B N 1
ATOM 6959 C CA . ALA B 1 377 ? 0.773 -53.531 -1.613 1 43.03 377 ALA B CA 1
ATOM 6960 C C . ALA B 1 377 ? 1.883 -53.938 -0.646 1 43.03 377 ALA B C 1
ATOM 6962 O O . ALA B 1 377 ? 2.762 -54.75 -0.997 1 43.03 377 ALA B O 1
ATOM 6963 N N . GLY B 1 378 ? 2.158 -52.969 0.369 1 47.34 378 GLY B N 1
ATOM 6964 C CA . GLY B 1 378 ? 2.924 -53.219 1.578 1 47.34 378 GLY B CA 1
ATOM 6965 C C . GLY B 1 378 ? 4 -52.188 1.838 1 47.34 378 GLY B C 1
ATOM 6966 O O . GLY B 1 378 ? 4.695 -52.25 2.854 1 47.34 378 GLY B O 1
ATOM 6967 N N . ALA B 1 379 ? 4.52 -51.719 0.638 1 50.75 379 ALA B N 1
ATOM 6968 C CA . ALA B 1 379 ? 5.645 -50.844 0.986 1 50.75 379 ALA B CA 1
ATOM 6969 C C . ALA B 1 379 ? 5.176 -49.438 1.259 1 50.75 379 ALA B C 1
ATOM 6971 O O . ALA B 1 379 ? 4.281 -48.938 0.577 1 50.75 379 ALA B O 1
ATOM 6972 N N . PRO B 1 380 ? 5.258 -48.938 2.361 1 50.72 380 PRO B N 1
ATOM 6973 C CA . PRO B 1 380 ? 4.738 -47.688 2.971 1 50.72 380 PRO B CA 1
ATOM 6974 C C . PRO B 1 380 ? 4.934 -46.469 2.08 1 50.72 380 PRO B C 1
ATOM 6976 O O . PRO B 1 380 ? 4.199 -45.5 2.213 1 50.72 380 PRO B O 1
ATOM 6979 N N . GLU B 1 381 ? 5.961 -46.406 1.39 1 55 381 GLU B N 1
ATOM 6980 C CA . GLU B 1 381 ? 6.18 -45.156 0.672 1 55 381 GLU B CA 1
ATOM 6981 C C . GLU B 1 381 ? 6.23 -45.375 -0.835 1 55 381 GLU B C 1
ATOM 6983 O O . GLU B 1 381 ? 6.789 -46.375 -1.3 1 55 381 GLU B O 1
ATOM 6988 N N . PRO B 1 382 ? 5.273 -44.969 -1.546 1 55.06 382 PRO B N 1
ATOM 6989 C CA . PRO B 1 382 ? 5.32 -45.062 -3.006 1 55.06 382 PRO B CA 1
ATOM 6990 C C . PRO B 1 382 ? 6.738 -45 -3.559 1 55.06 382 PRO B C 1
ATOM 6992 O O . PRO B 1 382 ? 7.504 -44.094 -3.176 1 55.06 382 PRO B O 1
ATOM 6995 N N . SER B 1 383 ? 7.23 -46.281 -3.906 1 63.62 383 SER B N 1
ATOM 6996 C CA . SER B 1 383 ? 8.602 -46.344 -4.398 1 63.62 383 SER B CA 1
ATOM 6997 C C . SER B 1 383 ? 8.695 -45.844 -5.84 1 63.62 383 SER B C 1
ATOM 6999 O O . SER B 1 383 ? 7.859 -46.219 -6.676 1 63.62 383 SER B O 1
ATOM 7001 N N . GLU B 1 384 ? 9.43 -44.844 -6.098 1 76.19 384 GLU B N 1
ATOM 7002 C CA . GLU B 1 384 ? 9.727 -44.375 -7.445 1 76.19 384 GLU B CA 1
ATOM 7003 C C . GLU B 1 384 ? 10.562 -45.375 -8.219 1 76.19 384 GLU B C 1
ATOM 7005 O O . GLU B 1 384 ? 11.531 -45.938 -7.684 1 76.19 384 GLU B O 1
ATOM 7010 N N . GLN B 1 385 ? 9.945 -45.969 -9.359 1 79.5 385 GLN B N 1
ATOM 7011 C CA . GLN B 1 385 ? 10.656 -46.969 -10.172 1 79.5 385 GLN B CA 1
ATOM 7012 C C . GLN B 1 385 ? 10.938 -46.406 -11.57 1 79.5 385 GLN B C 1
ATOM 7014 O O . GLN B 1 385 ? 10.219 -45.531 -12.055 1 79.5 385 GLN B O 1
ATOM 7019 N N . PHE B 1 386 ? 12.07 -46.938 -12.07 1 87.81 386 PHE B N 1
ATOM 7020 C CA . PHE B 1 386 ? 12.469 -46.594 -13.43 1 87.81 386 PHE B CA 1
ATOM 7021 C C . PHE B 1 386 ? 12.539 -47.812 -14.305 1 87.81 386 PHE B C 1
ATOM 7023 O O . PHE B 1 386 ? 12.961 -48.875 -13.852 1 87.81 386 PHE B O 1
ATOM 7030 N N . LEU B 1 387 ? 11.992 -47.656 -15.484 1 84.31 387 LEU B N 1
ATOM 7031 C CA . LEU B 1 387 ? 12.141 -48.719 -16.484 1 84.31 387 LEU B CA 1
ATOM 7032 C C . LEU B 1 387 ? 13.227 -48.344 -17.484 1 84.31 387 LEU B C 1
ATOM 7034 O O . LEU B 1 387 ? 13.219 -47.25 -18.078 1 84.31 387 LEU B O 1
ATOM 7038 N N . VAL B 1 388 ? 14.219 -49.219 -17.562 1 88.5 388 VAL B N 1
ATOM 7039 C CA . VAL B 1 388 ? 15.32 -49.031 -18.5 1 88.5 388 VAL B CA 1
ATOM 7040 C C . VAL B 1 388 ? 15.234 -50.094 -19.609 1 88.5 388 VAL B C 1
ATOM 7042 O O . VAL B 1 388 ? 15.273 -51.281 -19.328 1 88.5 388 VAL B O 1
ATOM 7045 N N . GLU B 1 389 ? 15.117 -49.625 -20.844 1 87.12 389 GLU B N 1
ATOM 7046 C CA . GLU B 1 389 ? 15.133 -50.5 -22 1 87.12 389 GLU B CA 1
ATOM 7047 C C . GLU B 1 389 ? 16.438 -50.375 -22.781 1 87.12 389 GLU B C 1
ATOM 7049 O O . GLU B 1 389 ? 16.844 -49.281 -23.141 1 87.12 389 GLU B O 1
ATOM 7054 N N . VAL B 1 390 ? 17.047 -51.531 -22.984 1 87.62 390 VAL B N 1
ATOM 7055 C CA . VAL B 1 390 ? 18.328 -51.531 -23.703 1 87.62 390 VAL B CA 1
ATOM 7056 C C . VAL B 1 390 ? 18.109 -52 -25.125 1 87.62 390 VAL B C 1
ATOM 7058 O O . VAL B 1 390 ? 17.516 -53.062 -25.359 1 87.62 390 VAL B O 1
ATOM 7061 N N . TYR B 1 391 ? 18.547 -51.156 -26.031 1 84 391 TYR B N 1
ATOM 7062 C CA . TYR B 1 391 ? 18.438 -51.5 -27.453 1 84 391 TYR B CA 1
ATOM 7063 C C . TYR B 1 391 ? 19.812 -51.75 -28.062 1 84 391 TYR B C 1
ATOM 7065 O O . TYR B 1 391 ? 20.797 -51.125 -27.703 1 84 391 TYR B O 1
ATOM 7073 N N . SER B 1 392 ? 19.844 -52.812 -28.875 1 78.31 392 SER B N 1
ATOM 7074 C CA . SER B 1 392 ? 21.078 -53.125 -29.594 1 78.31 392 SER B CA 1
ATOM 7075 C C . SER B 1 392 ? 20.984 -52.75 -31.062 1 78.31 392 SER B C 1
ATOM 7077 O O . SER B 1 392 ? 20.031 -53.125 -31.75 1 78.31 392 SER B O 1
ATOM 7079 N N . GLY B 1 393 ? 21.984 -51.938 -31.453 1 74.19 393 GLY B N 1
ATOM 7080 C CA . GLY B 1 393 ? 22.078 -51.594 -32.875 1 74.19 393 GLY B CA 1
ATOM 7081 C C . GLY B 1 393 ? 20.844 -50.875 -33.375 1 74.19 393 GLY B C 1
ATOM 7082 O O . GLY B 1 393 ? 20.422 -49.875 -32.812 1 74.19 393 GLY B O 1
ATOM 7083 N N . ASN B 1 394 ? 20.266 -51.375 -34.5 1 67.69 394 ASN B N 1
ATOM 7084 C CA . ASN B 1 394 ? 19.109 -50.781 -35.156 1 67.69 394 ASN B CA 1
ATOM 7085 C C . ASN B 1 394 ? 17.828 -51.531 -34.844 1 67.69 394 ASN B C 1
ATOM 7087 O O . ASN B 1 394 ? 16.844 -51.438 -35.562 1 67.69 394 ASN B O 1
ATOM 7091 N N . SER B 1 395 ? 17.922 -52.219 -33.688 1 71.5 395 SER B N 1
ATOM 7092 C CA . SER B 1 395 ? 16.719 -53 -33.375 1 71.5 395 SER B CA 1
ATOM 7093 C C . SER B 1 395 ? 15.641 -52.094 -32.75 1 71.5 395 SER B C 1
ATOM 7095 O O . SER B 1 395 ? 15.938 -51.156 -32.031 1 71.5 395 SER B O 1
ATOM 7097 N N . VAL B 1 396 ? 14.445 -52.375 -33.156 1 67.38 396 VAL B N 1
ATOM 7098 C CA . VAL B 1 396 ? 13.297 -51.656 -32.656 1 67.38 396 VAL B CA 1
ATOM 7099 C C . VAL B 1 396 ? 12.828 -52.25 -31.328 1 67.38 396 VAL B C 1
ATOM 7101 O O . VAL B 1 396 ? 12.25 -51.531 -30.5 1 67.38 396 VAL B O 1
ATOM 7104 N N . GLU B 1 397 ? 13.242 -53.594 -31.125 1 74 397 GLU B N 1
ATOM 7105 C CA . GLU B 1 397 ? 12.836 -54.219 -29.859 1 74 397 GLU B CA 1
ATOM 7106 C C . GLU B 1 397 ? 13.953 -54.156 -28.828 1 74 397 GLU B C 1
ATOM 7108 O O . GLU B 1 397 ? 15.125 -54.344 -29.172 1 74 397 GLU B O 1
ATOM 7113 N N . PRO B 1 398 ? 13.547 -53.969 -27.609 1 82.81 398 PRO B N 1
ATOM 7114 C CA . PRO B 1 398 ? 14.57 -53.875 -26.578 1 82.81 398 PRO B CA 1
ATOM 7115 C C . PRO B 1 398 ? 15.164 -55.25 -26.234 1 82.81 398 PRO B C 1
ATOM 7117 O O . PRO B 1 398 ? 14.438 -56.25 -26.156 1 82.81 398 PRO B O 1
ATOM 7120 N N . ARG B 1 399 ? 16.344 -55.344 -26.156 1 80.38 399 ARG B N 1
ATOM 7121 C CA . ARG B 1 399 ? 17.047 -56.562 -25.797 1 80.38 399 ARG B CA 1
ATOM 7122 C C . ARG B 1 399 ? 16.812 -56.938 -24.328 1 80.38 399 ARG B C 1
ATOM 7124 O O . ARG B 1 399 ? 16.656 -58.125 -23.984 1 80.38 399 ARG B O 1
ATOM 7131 N N . GLU B 1 400 ? 16.828 -56 -23.516 1 84.56 400 GLU B N 1
ATOM 7132 C CA . GLU B 1 400 ? 16.688 -56.219 -22.078 1 84.56 400 GLU B CA 1
ATOM 7133 C C . GLU B 1 400 ? 15.898 -55.062 -21.438 1 84.56 400 GLU B C 1
ATOM 7135 O O . GLU B 1 400 ? 16.016 -53.906 -21.844 1 84.56 400 GLU B O 1
ATOM 7140 N N . ARG B 1 401 ? 15.023 -55.469 -20.5 1 87 401 ARG B N 1
ATOM 7141 C CA . ARG B 1 401 ? 14.289 -54.5 -19.672 1 87 401 ARG B CA 1
ATOM 7142 C C . ARG B 1 401 ? 14.695 -54.625 -18.203 1 87 401 ARG B C 1
ATOM 7144 O O . ARG B 1 401 ? 14.633 -55.719 -17.625 1 87 401 ARG B O 1
ATOM 7151 N N . LEU B 1 402 ? 15.141 -53.594 -17.766 1 86.31 402 LEU B N 1
ATOM 7152 C CA . LEU B 1 402 ? 15.562 -53.562 -16.375 1 86.31 402 LEU B CA 1
ATOM 7153 C C . LEU B 1 402 ? 14.703 -52.594 -15.578 1 86.31 402 LEU B C 1
ATOM 7155 O O . LEU B 1 402 ? 14.336 -51.531 -16.078 1 86.31 402 LEU B O 1
ATOM 7159 N N . GLU B 1 403 ? 14.336 -53.062 -14.375 1 84.56 403 GLU B N 1
ATOM 7160 C CA . GLU B 1 403 ? 13.641 -52.156 -13.438 1 84.56 403 GLU B CA 1
ATOM 7161 C C . GLU B 1 403 ? 14.578 -51.688 -12.336 1 84.56 403 GLU B C 1
ATOM 7163 O O . GLU B 1 403 ? 15.195 -52.5 -11.648 1 84.56 403 GLU B O 1
ATOM 7168 N N . LEU B 1 404 ? 14.688 -50.438 -12.32 1 86 404 LEU B N 1
ATOM 7169 C CA . LEU B 1 404 ? 15.578 -49.844 -11.328 1 86 404 LEU B CA 1
ATOM 7170 C C . LEU B 1 404 ? 14.781 -49.062 -10.289 1 86 404 LEU B C 1
ATOM 7172 O O . LEU B 1 404 ? 13.711 -48.531 -10.578 1 86 404 LEU B O 1
ATOM 7176 N N . SER B 1 405 ? 15.367 -49.062 -9.094 1 80 405 SER B N 1
ATOM 7177 C CA . SER B 1 405 ? 14.742 -48.312 -7.992 1 80 405 SER B CA 1
ATOM 7178 C C . SER B 1 405 ? 15.102 -46.844 -8.031 1 80 405 SER B C 1
ATOM 7180 O O . SER B 1 405 ? 16.203 -46.469 -8.438 1 80 405 SER B O 1
ATOM 7182 N N . GLY B 1 406 ? 14.148 -46.062 -7.707 1 77.75 406 GLY B N 1
ATOM 7183 C CA . GLY B 1 406 ? 14.375 -44.625 -7.641 1 77.75 406 GLY B CA 1
ATOM 7184 C C . GLY B 1 406 ? 14.891 -44.156 -6.289 1 77.75 406 GLY B C 1
ATOM 7185 O O . GLY B 1 406 ? 15.094 -42.969 -6.066 1 77.75 406 GLY B O 1
ATOM 7186 N N . ARG B 1 407 ? 15.234 -45.031 -5.273 1 77.81 407 ARG B N 1
ATOM 7187 C CA . ARG B 1 407 ? 15.602 -44.625 -3.92 1 77.81 407 ARG B CA 1
ATOM 7188 C C . ARG B 1 407 ? 17.016 -45.094 -3.586 1 77.81 407 ARG B C 1
ATOM 7190 O O . ARG B 1 407 ? 17.625 -44.594 -2.635 1 77.81 407 ARG B O 1
ATOM 7197 N N . GLU B 1 408 ? 17.453 -46.125 -4.379 1 79.94 408 GLU B N 1
ATOM 7198 C CA . GLU B 1 408 ? 18.781 -46.656 -4.062 1 79.94 408 GLU B CA 1
ATOM 7199 C C . GLU B 1 408 ? 19.672 -46.688 -5.301 1 79.94 408 GLU B C 1
ATOM 7201 O O . GLU B 1 408 ? 19.172 -46.781 -6.426 1 79.94 408 GLU B O 1
ATOM 7206 N N . ALA B 1 409 ? 20.938 -46.5 -4.941 1 84.94 409 ALA B N 1
ATOM 7207 C CA . ALA B 1 409 ? 21.922 -46.625 -6.012 1 84.94 409 ALA B CA 1
ATOM 7208 C C . ALA B 1 409 ? 22.109 -48.062 -6.414 1 84.94 409 ALA B C 1
ATOM 7210 O O . ALA B 1 409 ? 22.141 -48.969 -5.559 1 84.94 409 ALA B O 1
ATOM 7211 N N . GLN B 1 410 ? 22.141 -48.344 -7.75 1 84.81 410 GLN B N 1
ATOM 7212 C CA . GLN B 1 410 ? 22.297 -49.688 -8.266 1 84.81 410 GLN B CA 1
ATOM 7213 C C . GLN B 1 410 ? 23.312 -49.719 -9.406 1 84.81 410 GLN B C 1
ATOM 7215 O O . GLN B 1 410 ? 23.5 -48.75 -10.109 1 84.81 410 GLN B O 1
ATOM 7220 N N . GLU B 1 411 ? 24.031 -50.844 -9.383 1 85.81 411 GLU B N 1
ATOM 7221 C CA . GLU B 1 411 ? 24.922 -51.125 -10.508 1 85.81 411 GLU B CA 1
ATOM 7222 C C . GLU B 1 411 ? 24.281 -52.094 -11.5 1 85.81 411 GLU B C 1
ATOM 7224 O O . GLU B 1 411 ? 23.75 -53.125 -11.102 1 85.81 411 GLU B O 1
ATOM 7229 N N . ILE B 1 412 ? 24.25 -51.594 -12.734 1 83.75 412 ILE B N 1
ATOM 7230 C CA . ILE B 1 412 ? 23.609 -52.406 -13.766 1 83.75 412 ILE B CA 1
ATOM 7231 C C . ILE B 1 412 ? 24.656 -52.812 -14.812 1 83.75 412 ILE B C 1
ATOM 7233 O O . ILE B 1 412 ? 25.5 -52.031 -15.203 1 83.75 412 ILE B O 1
ATOM 7237 N N . ARG B 1 413 ? 24.562 -54.062 -15.133 1 82.81 413 ARG B N 1
ATOM 7238 C CA . ARG B 1 413 ? 25.391 -54.594 -16.219 1 82.81 413 ARG B CA 1
ATOM 7239 C C . ARG B 1 413 ? 24.578 -54.781 -17.484 1 82.81 413 ARG B C 1
ATOM 7241 O O . ARG B 1 413 ? 23.516 -55.438 -17.469 1 82.81 413 ARG B O 1
ATOM 7248 N N . LEU B 1 414 ? 25.062 -54 -18.531 1 82.88 414 LEU B N 1
ATOM 7249 C CA . LEU B 1 414 ? 24.344 -54.125 -19.797 1 82.88 414 LEU B CA 1
ATOM 7250 C C . LEU B 1 414 ? 24.875 -55.281 -20.625 1 82.88 414 LEU B C 1
ATOM 7252 O O . LEU B 1 414 ? 25.828 -55.125 -21.391 1 82.88 414 LEU B O 1
ATOM 7256 N N . GLY B 1 415 ? 24.375 -56.5 -20.469 1 71.44 415 GLY B N 1
ATOM 7257 C CA . GLY B 1 415 ? 24.781 -57.688 -21.219 1 71.44 415 GLY B CA 1
ATOM 7258 C C . GLY B 1 415 ? 26.031 -58.344 -20.656 1 71.44 415 GLY B C 1
ATOM 7259 O O . GLY B 1 415 ? 26.672 -57.781 -19.766 1 71.44 415 GLY B O 1
ATOM 7260 N N . PRO B 1 416 ? 26.359 -59.562 -21.047 1 67.19 416 PRO B N 1
ATOM 7261 C CA . PRO B 1 416 ? 27.516 -60.312 -20.547 1 67.19 416 PRO B CA 1
ATOM 7262 C C . PRO B 1 416 ? 28.844 -59.625 -20.812 1 67.19 416 PRO B C 1
ATOM 7264 O O . PRO B 1 416 ? 29.75 -59.656 -19.984 1 67.19 416 PRO B O 1
ATOM 7267 N N . ASP B 1 417 ? 29 -58.875 -21.953 1 67.81 417 ASP B N 1
ATOM 7268 C CA . ASP B 1 417 ? 30.25 -58.188 -22.266 1 67.81 417 ASP B CA 1
ATOM 7269 C C . ASP B 1 417 ? 30.047 -56.688 -22.344 1 67.81 417 ASP B C 1
ATOM 7271 O O . ASP B 1 417 ? 30.859 -55.969 -22.938 1 67.81 417 ASP B O 1
ATOM 7275 N N . GLY B 1 418 ? 28.984 -56.219 -21.781 1 73 418 GLY B N 1
ATOM 7276 C CA . GLY B 1 418 ? 28.688 -54.812 -21.906 1 73 418 GLY B CA 1
ATOM 7277 C C . GLY B 1 418 ? 29.25 -53.969 -20.766 1 73 418 GLY B C 1
ATOM 7278 O O . GLY B 1 418 ? 29.781 -54.531 -19.797 1 73 418 GLY B O 1
ATOM 7279 N N . PRO B 1 419 ? 29.297 -52.719 -20.906 1 80.75 419 PRO B N 1
ATOM 7280 C CA . PRO B 1 419 ? 29.797 -51.812 -19.859 1 80.75 419 PRO B CA 1
ATOM 7281 C C . PRO B 1 419 ? 28.875 -51.781 -18.641 1 80.75 419 PRO B C 1
ATOM 7283 O O . PRO B 1 419 ? 27.688 -52.062 -18.75 1 80.75 419 PRO B O 1
ATOM 7286 N N . ARG B 1 420 ? 29.547 -51.719 -17.531 1 87.5 420 ARG B N 1
ATOM 7287 C CA . ARG B 1 420 ? 28.812 -51.562 -16.266 1 87.5 420 ARG B CA 1
ATOM 7288 C C . ARG B 1 420 ? 28.484 -50.094 -16 1 87.5 420 ARG B C 1
ATOM 7290 O O . ARG B 1 420 ? 29.359 -49.219 -16.094 1 87.5 420 ARG B O 1
ATOM 7297 N N . LEU B 1 421 ? 27.25 -49.906 -15.734 1 89.38 421 LEU B N 1
ATOM 7298 C CA . LEU B 1 421 ? 26.781 -48.562 -15.438 1 89.38 421 LEU B CA 1
ATOM 7299 C C . LEU B 1 421 ? 26.297 -48.438 -14 1 89.38 421 LEU B C 1
ATOM 7301 O O . LEU B 1 421 ? 25.719 -49.406 -13.469 1 89.38 421 LEU B O 1
ATOM 7305 N N . ARG B 1 422 ? 26.672 -47.375 -13.359 1 87.31 422 ARG B N 1
ATOM 7306 C CA . ARG B 1 422 ? 26.172 -47.062 -12.023 1 87.31 422 ARG B CA 1
ATOM 7307 C C . ARG B 1 422 ? 25 -46.094 -12.094 1 87.31 422 ARG B C 1
ATOM 7309 O O . ARG B 1 422 ? 25.078 -45.062 -12.758 1 87.31 422 ARG B O 1
ATOM 7316 N N . TRP B 1 423 ? 23.969 -46.531 -11.391 1 88.44 423 TRP B N 1
ATOM 7317 C CA . TRP B 1 42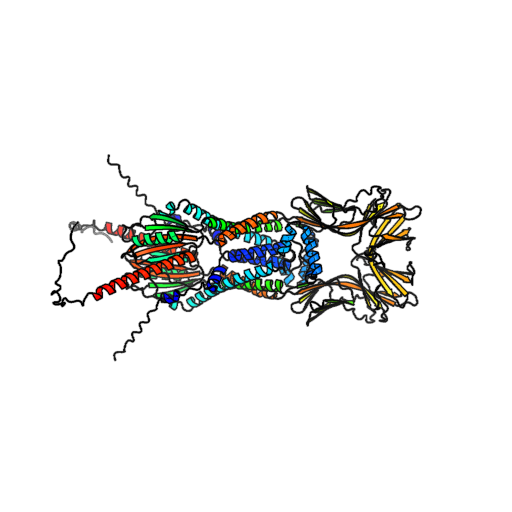3 ? 22.734 -45.75 -11.312 1 88.44 423 TRP B CA 1
ATOM 7318 C C . TRP B 1 423 ? 22.562 -45.125 -9.938 1 88.44 423 TRP B C 1
ATOM 7320 O O . TRP B 1 423 ? 22.422 -45.844 -8.93 1 88.44 423 TRP B O 1
ATOM 7330 N N . VAL B 1 424 ? 22.594 -43.781 -9.867 1 86.69 424 VAL B N 1
ATOM 7331 C CA . VAL B 1 424 ? 22.469 -43.094 -8.586 1 86.69 424 VAL B CA 1
ATOM 7332 C C . VAL B 1 424 ? 21.328 -42.062 -8.656 1 86.69 424 VAL B C 1
ATOM 7334 O O . VAL B 1 424 ? 21.469 -41 -9.258 1 86.69 424 VAL B O 1
ATOM 7337 N N . PRO B 1 425 ? 20.188 -42.375 -8.055 1 88.62 425 PRO B N 1
ATOM 7338 C CA . PRO B 1 425 ? 19.109 -41.375 -8 1 88.62 425 PRO B CA 1
ATOM 7339 C C . PRO B 1 425 ? 19.438 -40.188 -7.129 1 88.62 425 PRO B C 1
ATOM 7341 O O . PRO B 1 425 ? 19.875 -40.344 -5.984 1 88.62 425 PRO B O 1
ATOM 7344 N N . MET B 1 426 ? 19.406 -39 -7.684 1 87.44 426 MET B N 1
ATOM 7345 C CA . MET B 1 426 ? 19.609 -37.719 -7.008 1 87.44 426 MET B CA 1
ATOM 7346 C C . MET B 1 426 ? 18.609 -36.688 -7.5 1 87.44 426 MET B C 1
ATOM 7348 O O . MET B 1 426 ? 18.266 -36.688 -8.68 1 87.44 426 MET B O 1
ATOM 7352 N N . PRO B 1 427 ? 18.172 -35.875 -6.598 1 89.31 427 PRO B N 1
ATOM 7353 C CA . PRO B 1 427 ? 17.203 -34.875 -7.043 1 89.31 427 PRO B CA 1
ATOM 7354 C C . PRO B 1 427 ? 17.859 -33.781 -7.875 1 89.31 427 PRO B C 1
ATOM 7356 O O . PRO B 1 427 ? 19.031 -33.469 -7.684 1 89.31 427 PRO B O 1
ATOM 7359 N N . GLY B 1 428 ? 17.078 -33.281 -8.828 1 91.19 428 GLY B N 1
ATOM 7360 C CA . GLY B 1 428 ? 17.484 -32.062 -9.477 1 91.19 428 GLY B CA 1
ATOM 7361 C C . GLY B 1 428 ? 17.469 -30.859 -8.547 1 91.19 428 GLY B C 1
ATOM 7362 O O . GLY B 1 428 ? 16.812 -30.891 -7.5 1 91.19 428 GLY B O 1
ATOM 7363 N N . LEU B 1 429 ? 18.266 -29.859 -8.906 1 92.19 429 LEU B N 1
ATOM 7364 C CA . LEU B 1 429 ? 18.328 -28.672 -8.055 1 92.19 429 LEU B CA 1
ATOM 7365 C C . LEU B 1 429 ? 17.672 -27.484 -8.742 1 92.19 429 LEU B C 1
ATOM 7367 O O . LEU B 1 429 ? 18.031 -27.141 -9.883 1 92.19 429 LEU B O 1
ATOM 7371 N N . GLN B 1 430 ? 16.672 -26.938 -8.062 1 89.69 430 GLN B N 1
ATOM 7372 C CA . GLN B 1 430 ? 16.078 -25.672 -8.484 1 89.69 430 GLN B CA 1
ATOM 7373 C C . GLN B 1 430 ? 16.719 -24.484 -7.77 1 89.69 430 GLN B C 1
ATOM 7375 O O . GLN B 1 430 ? 16.734 -24.438 -6.535 1 89.69 430 GLN B O 1
ATOM 7380 N N . VAL B 1 431 ? 17.281 -23.578 -8.578 1 90.44 431 VAL B N 1
ATOM 7381 C CA . VAL B 1 431 ? 18.047 -22.484 -8 1 90.44 431 VAL B CA 1
ATOM 7382 C C . VAL B 1 431 ? 17.391 -21.156 -8.383 1 90.44 431 VAL B C 1
ATOM 7384 O O . VAL B 1 431 ? 16.906 -21 -9.508 1 90.44 431 VAL B O 1
ATOM 7387 N N . GLU B 1 432 ? 17.266 -20.281 -7.367 1 86.44 432 GLU B N 1
ATOM 7388 C CA . GLU B 1 432 ? 16.828 -18.906 -7.57 1 86.44 432 GLU B CA 1
ATOM 7389 C C . GLU B 1 432 ? 17.891 -17.906 -7.098 1 86.44 432 GLU B C 1
ATOM 7391 O O . GLU B 1 432 ? 18.406 -18.031 -5.984 1 86.44 432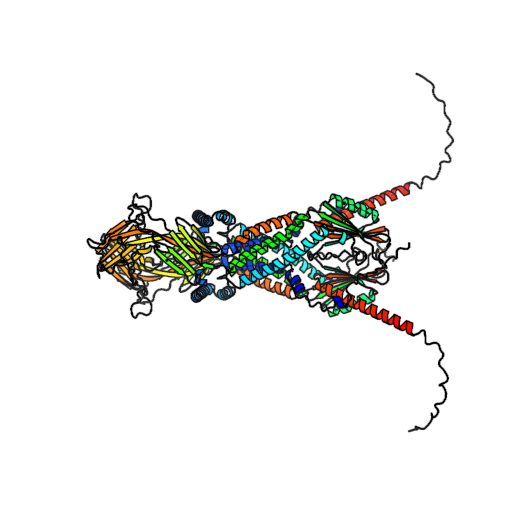 GLU B O 1
ATOM 7396 N N . ILE B 1 433 ? 18.266 -17 -8.008 1 88.62 433 ILE B N 1
ATOM 7397 C CA . ILE B 1 433 ? 19.281 -16 -7.672 1 88.62 433 ILE B CA 1
ATOM 7398 C C . ILE B 1 433 ? 18.625 -14.625 -7.602 1 88.62 433 ILE B C 1
ATOM 7400 O O . ILE B 1 433 ? 17.859 -14.242 -8.484 1 88.62 433 ILE B O 1
ATOM 7404 N N . ARG B 1 434 ? 18.953 -14 -6.531 1 85.69 434 ARG B N 1
ATOM 7405 C CA . ARG B 1 434 ? 18.406 -12.656 -6.352 1 85.69 434 ARG B CA 1
ATOM 7406 C C . ARG B 1 434 ? 19.484 -11.695 -5.848 1 85.69 434 ARG B C 1
ATOM 7408 O O . ARG B 1 434 ? 20.266 -12.039 -4.965 1 85.69 434 ARG B O 1
ATOM 7415 N N . ARG B 1 435 ? 19.641 -10.555 -6.441 1 88 435 ARG B N 1
ATOM 7416 C CA . ARG B 1 435 ? 20.484 -9.469 -5.953 1 88 435 ARG B CA 1
ATOM 7417 C C . ARG B 1 435 ? 19.625 -8.312 -5.426 1 88 435 ARG B C 1
ATOM 7419 O O . ARG B 1 435 ? 18.922 -7.66 -6.191 1 88 435 ARG B O 1
ATOM 7426 N N . MET B 1 436 ? 19.641 -8.141 -4.145 1 85.12 436 MET B N 1
ATOM 7427 C CA . MET B 1 436 ? 18.891 -7.059 -3.518 1 85.12 436 MET B CA 1
ATOM 7428 C C . MET B 1 436 ? 19.828 -6.129 -2.746 1 85.12 436 MET B C 1
ATOM 7430 O O . MET B 1 436 ? 19.891 -6.195 -1.517 1 85.12 436 MET B O 1
ATOM 7434 N N . PRO B 1 437 ? 20.344 -5.082 -3.504 1 85.88 437 PRO B N 1
ATOM 7435 C CA . PRO B 1 437 ? 21.266 -4.184 -2.803 1 85.88 437 PRO B CA 1
ATOM 7436 C C . PRO B 1 437 ? 20.547 -3.242 -1.837 1 85.88 437 PRO B C 1
ATOM 7438 O O . PRO B 1 437 ? 19.453 -2.77 -2.131 1 85.88 437 PRO B O 1
ATOM 7441 N N . GLY B 1 438 ? 21.109 -3.037 -0.638 1 81.75 438 GLY B N 1
ATOM 7442 C CA . GLY B 1 438 ? 20.625 -2.006 0.271 1 81.75 438 GLY B CA 1
ATOM 7443 C C . GLY B 1 438 ? 19.484 -2.471 1.153 1 81.75 438 GLY B C 1
ATOM 7444 O O . GLY B 1 438 ? 18.938 -1.688 1.938 1 81.75 438 GLY B O 1
ATOM 7445 N N . VAL B 1 439 ? 19.062 -3.707 1.057 1 80.81 439 VAL B N 1
ATOM 7446 C CA . VAL B 1 439 ? 17.922 -4.18 1.845 1 80.81 439 VAL B CA 1
ATOM 7447 C C . VAL B 1 439 ? 18.266 -4.105 3.332 1 80.81 439 VAL B C 1
ATOM 7449 O O . VAL B 1 439 ? 17.375 -3.961 4.172 1 80.81 439 VAL B O 1
ATOM 7452 N N . TRP B 1 440 ? 19.531 -4.098 3.664 1 82.69 440 TRP B N 1
ATOM 7453 C CA . TRP B 1 440 ? 19.953 -4.012 5.059 1 82.69 440 TRP B CA 1
ATOM 7454 C C . TRP B 1 440 ? 19.625 -2.646 5.648 1 82.69 440 TRP B C 1
ATOM 7456 O O . TRP B 1 440 ? 19.516 -2.498 6.867 1 82.69 440 TRP B O 1
ATOM 7466 N N . LEU B 1 441 ? 19.406 -1.639 4.844 1 88.81 441 LEU B N 1
ATOM 7467 C CA . LEU B 1 441 ? 19.062 -0.289 5.285 1 88.81 441 LEU B CA 1
ATOM 7468 C C . LEU B 1 441 ? 17.672 -0.243 5.887 1 88.81 441 LEU B C 1
ATOM 7470 O O . LEU B 1 441 ? 17.312 0.721 6.57 1 88.81 441 LEU B O 1
ATOM 7474 N N . LEU B 1 442 ? 16.875 -1.294 5.711 1 85.94 442 LEU B N 1
ATOM 7475 C CA . LEU B 1 442 ? 15.516 -1.312 6.234 1 85.94 442 LEU B CA 1
ATOM 7476 C C . LEU B 1 442 ? 15.516 -1.43 7.754 1 85.94 442 LEU B C 1
ATOM 7478 O O . LEU B 1 442 ? 14.586 -0.962 8.414 1 85.94 442 LEU B O 1
ATOM 7482 N N . TRP B 1 443 ? 16.594 -1.927 8.297 1 86.62 443 TRP B N 1
ATOM 7483 C CA . TRP B 1 443 ? 16.672 -2.059 9.742 1 86.62 443 TRP B CA 1
ATOM 7484 C C . TRP B 1 443 ? 16.875 -0.699 10.406 1 86.62 443 TRP B C 1
ATOM 7486 O O . TRP B 1 443 ? 16.094 -0.296 11.266 1 86.62 443 TRP B O 1
ATOM 7496 N N . PRO B 1 444 ? 17.906 -0.035 9.984 1 92.44 444 PRO B N 1
ATOM 7497 C CA . PRO B 1 444 ? 18.016 1.307 10.562 1 92.44 444 PRO B CA 1
ATOM 7498 C C . PRO B 1 444 ? 16.828 2.199 10.211 1 92.44 444 PRO B C 1
ATOM 7500 O O . PRO B 1 444 ? 16.453 3.066 11.008 1 92.44 444 PRO B O 1
ATOM 7503 N N . ALA B 1 445 ? 16.219 1.984 9.109 1 92.06 445 ALA B N 1
ATOM 7504 C CA . ALA B 1 445 ? 15.023 2.738 8.75 1 92.06 445 ALA B CA 1
ATOM 7505 C C . ALA B 1 445 ? 13.898 2.484 9.75 1 92.06 445 ALA B C 1
ATOM 7507 O O . ALA B 1 445 ? 13.219 3.418 10.172 1 92.06 445 ALA B O 1
ATOM 7508 N N . LEU B 1 446 ? 13.75 1.252 10.109 1 86.62 446 LEU B N 1
ATOM 7509 C CA . LEU B 1 446 ? 12.711 0.887 11.07 1 86.62 446 LEU B CA 1
ATOM 7510 C C . LEU B 1 446 ? 13 1.495 12.438 1 86.62 446 LEU B C 1
ATOM 7512 O O . LEU B 1 446 ? 12.094 1.998 13.102 1 86.62 446 LEU B O 1
ATOM 7516 N N . PHE B 1 447 ? 14.18 1.49 12.836 1 92.44 447 PHE B N 1
ATOM 7517 C CA . PHE B 1 447 ? 14.57 2.057 14.125 1 92.44 447 PHE B CA 1
ATOM 7518 C C . PHE B 1 447 ? 14.305 3.557 14.156 1 92.44 447 PHE B C 1
ATOM 7520 O O . PHE B 1 447 ? 13.758 4.074 15.133 1 92.44 447 PHE B O 1
ATOM 7527 N N . LEU B 1 448 ? 14.672 4.184 13.094 1 92.75 448 LEU B N 1
ATOM 7528 C CA . LEU B 1 448 ? 14.469 5.625 13.023 1 92.75 448 LEU B CA 1
ATOM 7529 C C . LEU B 1 448 ? 12.977 5.961 12.984 1 92.75 448 LEU B C 1
ATOM 7531 O O . LEU B 1 448 ? 12.539 6.914 13.625 1 92.75 448 LEU B O 1
ATOM 7535 N N . ALA B 1 449 ? 12.25 5.246 12.281 1 87.94 449 ALA B N 1
ATOM 7536 C CA . ALA B 1 449 ? 10.812 5.484 12.188 1 87.94 449 ALA B CA 1
ATOM 7537 C C . ALA B 1 449 ? 10.133 5.289 13.539 1 87.94 449 ALA B C 1
ATOM 7539 O O . ALA B 1 449 ? 9.234 6.047 13.906 1 87.94 449 ALA B O 1
ATOM 7540 N N . LEU B 1 450 ? 10.594 4.301 14.273 1 86.19 450 LEU B N 1
ATOM 7541 C CA . LEU B 1 450 ? 10.016 4.059 15.594 1 86.19 450 LEU B CA 1
ATOM 7542 C C . LEU B 1 450 ? 10.398 5.168 16.562 1 86.19 450 LEU B C 1
ATOM 7544 O O . LEU B 1 450 ? 9.57 5.625 17.359 1 86.19 450 LEU B O 1
ATOM 7548 N N . ALA B 1 451 ? 11.57 5.547 16.453 1 90.19 451 ALA B N 1
ATOM 7549 C CA . ALA B 1 451 ? 12.016 6.664 17.281 1 90.19 451 ALA B CA 1
ATOM 7550 C C . ALA B 1 451 ? 11.234 7.934 16.969 1 90.19 451 ALA B C 1
ATOM 7552 O O . ALA B 1 451 ? 10.859 8.68 17.859 1 90.19 451 ALA B O 1
ATOM 7553 N N . GLY B 1 452 ? 11.062 8.195 15.703 1 87.62 452 GLY B N 1
ATOM 7554 C CA . GLY B 1 452 ? 10.289 9.359 15.289 1 87.62 452 GLY B CA 1
ATOM 7555 C C . GLY B 1 452 ? 8.836 9.281 15.695 1 87.62 452 GLY B C 1
ATOM 7556 O O . GLY B 1 452 ? 8.234 10.305 16.062 1 87.62 452 GLY B O 1
ATOM 7557 N N . ALA B 1 453 ? 8.258 8.117 15.695 1 83.06 453 ALA B N 1
ATOM 7558 C CA . ALA B 1 453 ? 6.875 7.938 16.125 1 83.06 453 ALA B CA 1
ATOM 7559 C C . ALA B 1 453 ? 6.703 8.281 17.594 1 83.06 453 ALA B C 1
ATOM 7561 O O . ALA B 1 453 ? 5.672 8.82 18 1 83.06 453 ALA B O 1
ATOM 7562 N N . VAL B 1 454 ? 7.672 7.969 18.328 1 85.19 454 VAL B N 1
ATOM 7563 C CA . VAL B 1 454 ? 7.645 8.328 19.75 1 85.19 454 VAL B CA 1
ATOM 7564 C C . VAL B 1 454 ? 7.672 9.844 19.906 1 85.19 454 VAL B C 1
ATOM 7566 O O . VAL B 1 454 ? 7.004 10.398 20.781 1 85.19 454 VAL B O 1
ATOM 7569 N N . GLY B 1 455 ? 8.398 10.461 19.078 1 82.5 455 GLY B N 1
ATOM 7570 C CA . GLY B 1 455 ? 8.438 11.914 19.094 1 82.5 455 GLY B CA 1
ATOM 7571 C C . GLY B 1 455 ? 7.09 12.555 18.797 1 82.5 455 GLY B C 1
ATOM 7572 O O . GLY B 1 455 ? 6.738 13.578 19.391 1 82.5 455 GLY B O 1
ATOM 7573 N N . PHE B 1 456 ? 6.355 11.961 17.938 1 76.81 456 PHE B N 1
ATOM 7574 C CA . PHE B 1 456 ? 5.039 12.5 17.609 1 76.81 456 PHE B CA 1
ATOM 7575 C C . PHE B 1 456 ? 4.012 12.102 18.656 1 76.81 456 PHE B C 1
ATOM 7577 O O . PHE B 1 456 ? 3.062 12.844 18.906 1 76.81 456 PHE B O 1
ATOM 7584 N N . TRP B 1 457 ? 4.207 10.93 19.266 1 76.94 457 TRP B N 1
ATOM 7585 C CA . TRP B 1 457 ? 3.266 10.438 20.266 1 76.94 457 TRP B CA 1
ATOM 7586 C C . TRP B 1 457 ? 3.34 11.273 21.547 1 76.94 457 TRP B C 1
ATOM 7588 O O . TRP B 1 457 ? 2.316 11.539 22.188 1 76.94 457 TRP B O 1
ATOM 7598 N N . ARG B 1 458 ? 4.473 11.75 21.969 1 80.81 458 ARG B N 1
ATOM 7599 C CA . ARG B 1 458 ? 4.645 12.523 23.203 1 80.81 458 ARG B CA 1
ATOM 7600 C C . ARG B 1 458 ? 4.168 13.961 23 1 80.81 458 ARG B C 1
ATOM 7602 O O . ARG B 1 458 ? 3.939 14.68 23.984 1 80.81 458 ARG B O 1
ATOM 7609 N N . ARG B 1 459 ? 3.814 14.469 21.844 1 77.38 459 ARG B N 1
ATOM 7610 C CA . ARG B 1 459 ? 3.232 15.758 21.5 1 77.38 459 ARG B CA 1
ATOM 7611 C C . ARG B 1 459 ? 3.984 16.906 22.172 1 77.38 459 ARG B C 1
ATOM 7613 O O . ARG B 1 459 ? 3.4 17.672 22.938 1 77.38 459 ARG B O 1
ATOM 7620 N N . PRO B 1 460 ? 5.281 17.016 21.859 1 83.31 460 PRO B N 1
ATOM 7621 C CA . PRO B 1 460 ? 6.012 18.172 22.406 1 83.31 460 PRO B CA 1
ATOM 7622 C C . PRO B 1 460 ? 5.441 19.5 21.938 1 83.31 460 PRO B C 1
ATOM 7624 O O . PRO B 1 460 ? 4.926 19.609 20.812 1 83.31 460 PRO B O 1
ATOM 7627 N N . THR B 1 461 ? 5.359 20.469 22.922 1 85.75 461 THR B N 1
ATOM 7628 C CA . THR B 1 461 ? 4.832 21.781 22.562 1 85.75 461 THR B CA 1
ATOM 7629 C C . THR B 1 461 ? 5.656 22.891 23.219 1 85.75 461 THR B C 1
ATOM 7631 O O . THR B 1 461 ? 6.473 22.641 24.094 1 85.75 461 THR B O 1
ATOM 7634 N N . TRP B 1 462 ? 5.684 24 22.562 1 89.62 462 TRP B N 1
ATOM 7635 C CA . TRP B 1 462 ? 6.305 25.203 23.078 1 89.62 462 TRP B CA 1
ATOM 7636 C C . TRP B 1 462 ? 5.348 26.391 22.984 1 89.62 462 TRP B C 1
ATOM 7638 O O . TRP B 1 462 ? 4.379 26.359 22.219 1 89.62 462 TRP B O 1
ATOM 7648 N N . LEU B 1 463 ? 5.473 27.297 23.953 1 91.69 463 LEU B N 1
ATOM 7649 C CA . LEU B 1 463 ? 4.629 28.484 24 1 91.69 463 LEU B CA 1
ATOM 7650 C C . LEU B 1 463 ? 5.469 29.75 24.172 1 91.69 463 LEU B C 1
ATOM 7652 O O . LEU B 1 463 ? 6.316 29.812 25.062 1 91.69 463 LEU B O 1
ATOM 7656 N N . LEU B 1 464 ? 5.441 30.688 23.188 1 91.38 464 LEU B N 1
ATOM 7657 C CA . LEU B 1 464 ? 6.039 32 23.281 1 91.38 464 LEU B CA 1
ATOM 7658 C C . LEU B 1 464 ? 4.984 33.062 23.578 1 91.38 464 LEU B C 1
ATOM 7660 O O . LEU B 1 464 ? 4.027 33.219 22.812 1 91.38 464 LEU B O 1
ATOM 7664 N N . VAL B 1 465 ? 5.066 33.688 24.719 1 92.38 465 VAL B N 1
ATOM 7665 C CA . VAL B 1 465 ? 4.078 34.688 25.125 1 92.38 465 VAL B CA 1
ATOM 7666 C C . VAL B 1 465 ? 4.738 36.062 25.219 1 92.38 465 VAL B C 1
ATOM 7668 O O . VAL B 1 465 ? 5.805 36.188 25.828 1 92.38 465 VAL B O 1
ATOM 7671 N N . GLN B 1 466 ? 4.133 37 24.609 1 88.81 466 GLN B N 1
ATOM 7672 C CA . GLN B 1 466 ? 4.527 38.406 24.688 1 88.81 466 GLN B CA 1
ATOM 7673 C C . GLN B 1 466 ? 3.479 39.219 25.422 1 88.81 466 GLN B C 1
ATOM 7675 O O . GLN B 1 466 ? 2.291 39.188 25.094 1 88.81 466 GLN B O 1
ATOM 7680 N N . VAL B 1 467 ? 3.893 39.906 26.422 1 88 467 VAL B N 1
ATOM 7681 C CA . VAL B 1 467 ? 3.008 40.781 27.219 1 88 467 VAL B CA 1
ATOM 7682 C C . VAL B 1 467 ? 3.402 42.219 27.031 1 88 467 VAL B C 1
ATOM 7684 O O . VAL B 1 467 ? 4.504 42.625 27.406 1 88 467 VAL B O 1
ATOM 7687 N N . ALA B 1 468 ? 2.527 42.938 26.375 1 81.25 468 ALA B N 1
ATOM 7688 C CA . ALA B 1 468 ? 2.773 44.344 26.141 1 81.25 468 ALA B CA 1
ATOM 7689 C C . ALA B 1 468 ? 1.707 45.219 26.812 1 81.25 468 ALA B C 1
ATOM 7691 O O . ALA B 1 468 ? 0.545 44.812 26.906 1 81.25 468 ALA B O 1
ATOM 7692 N N . PRO B 1 469 ? 2.137 46.344 27.328 1 77.12 469 PRO B N 1
ATOM 7693 C CA . PRO B 1 469 ? 1.155 47.25 27.922 1 77.12 469 PRO B CA 1
ATOM 7694 C C . PRO B 1 469 ? 0.247 47.875 26.875 1 77.12 469 PRO B C 1
ATOM 7696 O O . PRO B 1 469 ? 0.679 48.156 25.75 1 77.12 469 PRO B O 1
ATOM 7699 N N . TRP B 1 470 ? -0.941 47.938 27.188 1 72.06 470 TRP B N 1
ATOM 7700 C CA . TRP B 1 470 ? -1.945 48.594 26.359 1 72.06 470 TRP B CA 1
ATOM 7701 C C . TRP B 1 470 ? -2.59 49.75 27.109 1 72.06 470 TRP B C 1
ATOM 7703 O O . TRP B 1 470 ? -2.602 49.781 28.328 1 72.06 470 TRP B O 1
ATOM 7713 N N . PRO B 1 471 ? -2.973 50.75 26.297 1 62.06 471 PRO B N 1
ATOM 7714 C CA . PRO B 1 471 ? -3.584 51.906 26.984 1 62.06 471 PRO B CA 1
ATOM 7715 C C . PRO B 1 471 ? -4.727 51.469 27.906 1 62.06 471 PRO B C 1
ATOM 7717 O O . PRO B 1 471 ? -5.316 50.406 27.734 1 62.06 471 PRO B O 1
ATOM 7720 N N . GLN B 1 472 ? -5.062 52.344 28.828 1 58.94 472 GLN B N 1
ATOM 7721 C CA . GLN B 1 472 ? -6.164 52.25 29.781 1 58.94 472 GLN B CA 1
ATOM 7722 C C . GLN B 1 472 ? -6.027 51 30.672 1 58.94 472 GLN B C 1
ATOM 7724 O O . GLN B 1 472 ? -7.012 50.312 30.953 1 58.94 472 GLN B O 1
ATOM 7729 N N . GLU B 1 473 ? -4.824 50.688 31.078 1 63.72 473 GLU B N 1
ATOM 7730 C CA . GLU B 1 473 ? -4.527 49.656 32.062 1 63.72 473 GLU B CA 1
ATOM 7731 C C . GLU B 1 473 ? -4.836 48.25 31.516 1 63.72 473 GLU B C 1
ATOM 7733 O O . GLU B 1 473 ? -5.141 47.344 32.281 1 63.72 473 GLU B O 1
ATOM 7738 N N . HIS B 1 474 ? -4.914 48.25 30.219 1 75.06 474 HIS B N 1
ATOM 7739 C CA . HIS B 1 474 ? -5.074 46.938 29.609 1 75.06 474 HIS B CA 1
ATOM 7740 C C . HIS B 1 474 ? -3.727 46.344 29.188 1 75.06 474 HIS B C 1
ATOM 7742 O O . HIS B 1 474 ? -2.721 47.062 29.156 1 75.06 474 HIS B O 1
ATOM 7748 N N . THR B 1 475 ? -3.709 45.062 29.188 1 80.19 475 THR B N 1
ATOM 7749 C CA . THR B 1 475 ? -2.506 44.344 28.75 1 80.19 475 THR B CA 1
ATOM 7750 C C . THR B 1 475 ? -2.775 43.531 27.5 1 80.19 475 THR B C 1
ATOM 7752 O O . THR B 1 475 ? -3.842 42.938 27.359 1 80.19 475 THR B O 1
ATOM 7755 N N . LEU B 1 476 ? -1.871 43.656 26.578 1 80.25 476 LEU B N 1
ATOM 7756 C CA . LEU B 1 476 ? -1.949 42.875 25.344 1 80.25 476 LEU B CA 1
ATOM 7757 C C . LEU B 1 476 ? -1.063 41.625 25.438 1 80.25 476 LEU B C 1
ATOM 7759 O O . LEU B 1 476 ? 0.126 41.75 25.75 1 80.25 476 LEU B O 1
ATOM 7763 N N . VAL B 1 477 ? -1.712 40.5 25.297 1 85.69 477 VAL B N 1
ATOM 7764 C CA . VAL B 1 477 ? -0.993 39.219 25.344 1 85.69 477 VAL B CA 1
ATOM 7765 C C . VAL B 1 477 ? -0.972 38.594 23.953 1 85.69 477 VAL B C 1
ATOM 7767 O O . VAL B 1 477 ? -2.023 38.375 23.344 1 85.69 477 VAL B O 1
ATOM 7770 N N . ILE B 1 478 ? 0.237 38.375 23.422 1 85.12 478 ILE B N 1
ATOM 7771 C CA . ILE B 1 478 ? 0.435 37.656 22.156 1 85.12 478 ILE B CA 1
ATOM 7772 C C . ILE B 1 478 ? 1.124 36.344 22.391 1 85.12 478 ILE B C 1
ATOM 7774 O O . ILE B 1 478 ? 2.213 36.281 22.984 1 85.12 478 ILE B O 1
ATOM 7778 N N . ALA B 1 479 ? 0.447 35.281 22.031 1 89.44 479 ALA B N 1
ATOM 7779 C CA . ALA B 1 479 ? 0.994 33.938 22.234 1 89.44 479 ALA B CA 1
ATOM 7780 C C . ALA B 1 479 ? 1.165 33.188 20.906 1 89.44 479 ALA B C 1
ATOM 7782 O O . ALA B 1 479 ? 0.337 33.344 20.016 1 89.44 479 ALA B O 1
ATOM 7783 N N . GLN B 1 480 ? 2.258 32.5 20.781 1 86.94 480 GLN B N 1
ATOM 7784 C CA . GLN B 1 480 ? 2.551 31.719 19.594 1 86.94 480 GLN B CA 1
ATOM 7785 C C . GLN B 1 480 ? 2.939 30.281 19.969 1 86.94 480 GLN B C 1
ATOM 7787 O O . GLN B 1 480 ? 3.59 30.062 20.984 1 86.94 480 GLN B O 1
ATOM 7792 N N . SER B 1 481 ? 2.463 29.359 19.219 1 86.25 481 SER B N 1
ATOM 7793 C CA . SER B 1 481 ? 2.803 27.969 19.422 1 86.25 481 SER B CA 1
ATOM 7794 C C . SER B 1 481 ? 2.635 27.156 18.125 1 86.25 481 SER B C 1
ATOM 7796 O O . SER B 1 481 ? 2.039 27.641 17.156 1 86.25 481 SER B O 1
ATOM 7798 N N . ASP B 1 482 ? 3.24 26.047 18.141 1 77.62 482 ASP B N 1
ATOM 7799 C CA . ASP B 1 482 ? 3.1 25.172 16.969 1 77.62 482 ASP B CA 1
ATOM 7800 C C . ASP B 1 482 ? 1.843 24.312 17.078 1 77.62 482 ASP B C 1
ATOM 7802 O O . ASP B 1 482 ? 1.459 23.641 16.109 1 77.62 482 ASP B O 1
ATOM 7806 N N . ARG B 1 483 ? 1.192 24.391 18.172 1 76.81 483 ARG B N 1
ATOM 7807 C CA . ARG B 1 483 ? -0.024 23.609 18.375 1 76.81 483 ARG B CA 1
ATOM 7808 C C . ARG B 1 483 ? -1.185 24.516 18.797 1 76.81 483 ARG B C 1
ATOM 7810 O O . ARG B 1 483 ? -1.048 25.328 19.703 1 76.81 483 ARG B O 1
ATOM 7817 N N . GLN B 1 484 ? -2.266 24.234 18.219 1 70.94 484 GLN B N 1
ATOM 7818 C CA . GLN B 1 484 ? -3.465 25 18.531 1 70.94 484 GLN B CA 1
ATOM 7819 C C . GLN B 1 484 ? -4.012 24.641 19.906 1 70.94 484 GLN B C 1
ATOM 7821 O O . GLN B 1 484 ? -4.57 25.5 20.609 1 70.94 484 GLN B O 1
ATOM 7826 N N . ALA B 1 485 ? -3.768 23.438 20.297 1 74.31 485 ALA B N 1
ATOM 7827 C CA . ALA B 1 485 ? -4.297 22.984 21.578 1 74.31 485 ALA B CA 1
ATOM 7828 C C . ALA B 1 485 ? -3.645 23.734 22.734 1 74.31 485 ALA B C 1
ATOM 7830 O O . ALA B 1 485 ? -4.297 24.016 23.75 1 74.31 485 ALA B O 1
ATOM 7831 N N . THR B 1 486 ? -2.371 24.016 22.594 1 81.81 486 THR B N 1
ATOM 7832 C CA . THR B 1 486 ? -1.665 24.75 23.641 1 81.81 486 THR B CA 1
ATOM 7833 C C . THR B 1 486 ? -2.186 26.172 23.766 1 81.81 486 THR B C 1
ATOM 7835 O O . THR B 1 486 ? -2.293 26.719 24.859 1 81.81 486 THR B O 1
ATOM 7838 N N . LEU B 1 487 ? -2.545 26.766 22.656 1 81.81 487 LEU B N 1
ATOM 7839 C CA . LEU B 1 487 ? -3.092 28.109 22.672 1 81.81 487 LEU B CA 1
ATOM 7840 C C . LEU B 1 487 ? -4.508 28.125 23.234 1 81.81 487 LEU B C 1
ATOM 7842 O O . LEU B 1 487 ? -4.914 29.078 23.891 1 81.81 487 LEU B O 1
ATOM 7846 N N . ALA B 1 488 ? -5.18 27 23.031 1 76.69 488 ALA B N 1
ATOM 7847 C CA . ALA B 1 488 ? -6.535 26.891 23.562 1 76.69 488 ALA B CA 1
ATOM 7848 C C . ALA B 1 488 ? -6.52 26.797 25.078 1 76.69 488 ALA B C 1
ATOM 7850 O O . ALA B 1 488 ? -7.422 27.297 25.75 1 76.69 488 ALA B O 1
ATOM 7851 N N . GLU B 1 489 ? -5.535 26.141 25.578 1 83.38 489 GLU B N 1
ATOM 7852 C CA . GLU B 1 489 ? -5.379 26.094 27.031 1 83.38 489 GLU B CA 1
ATOM 7853 C C . GLU B 1 489 ? -5.125 27.469 27.609 1 83.38 489 GLU B C 1
ATOM 7855 O O . GLU B 1 489 ? -5.648 27.812 28.672 1 83.38 489 GLU B O 1
ATOM 7860 N N . LEU B 1 490 ? -4.309 28.234 26.953 1 86.69 490 LEU B N 1
ATOM 7861 C CA . LEU B 1 490 ? -4.023 29.594 27.406 1 86.69 490 LEU B CA 1
ATOM 7862 C C . LEU B 1 490 ? -5.27 30.469 27.297 1 86.69 490 LEU B C 1
ATOM 7864 O O . LEU B 1 490 ? -5.531 31.281 28.188 1 86.69 490 LEU B O 1
ATOM 7868 N N . GLU B 1 491 ? -5.996 30.281 26.25 1 81.56 491 GLU B N 1
ATOM 7869 C CA . GLU B 1 491 ? -7.223 31.047 26.062 1 81.56 491 GLU B CA 1
ATOM 7870 C C . GLU B 1 491 ? -8.242 30.75 27.156 1 81.56 491 GLU B C 1
ATOM 7872 O O . GLU B 1 491 ? -8.922 31.641 27.641 1 81.56 491 GLU B O 1
ATOM 7877 N N . ALA B 1 492 ? -8.328 29.531 27.484 1 79.38 492 ALA B N 1
ATOM 7878 C CA . ALA B 1 492 ? -9.25 29.125 28.531 1 79.38 492 ALA B CA 1
ATOM 7879 C C . ALA B 1 492 ? -8.844 29.719 29.875 1 79.38 492 ALA B C 1
ATOM 7881 O O . ALA B 1 492 ? -9.695 30.141 30.672 1 79.38 492 ALA B O 1
ATOM 7882 N N . TRP B 1 493 ? -7.605 29.734 30.141 1 83.25 493 TRP B N 1
ATOM 7883 C CA . TRP B 1 493 ? -7.098 30.344 31.375 1 83.25 493 TRP B CA 1
ATOM 7884 C C . TRP B 1 493 ? -7.402 31.828 31.406 1 83.25 493 TRP B C 1
ATOM 7886 O O . TRP B 1 493 ? -7.805 32.375 32.438 1 83.25 493 TRP B O 1
ATOM 7896 N N . GLN B 1 494 ? -7.203 32.469 30.281 1 80.12 494 GLN B N 1
ATOM 7897 C CA . GLN B 1 494 ? -7.441 33.906 30.219 1 80.12 494 GLN B CA 1
ATOM 7898 C C . GLN B 1 494 ? -8.922 34.219 30.422 1 80.12 494 GLN B C 1
ATOM 7900 O O . GLN B 1 494 ? -9.266 35.219 31.047 1 80.12 494 GLN B O 1
ATOM 7905 N N . GLU B 1 495 ? -9.742 33.344 29.969 1 76.25 495 GLU B N 1
ATOM 7906 C CA . GLU B 1 495 ? -11.18 33.531 30.141 1 76.25 495 GLU B CA 1
ATOM 7907 C C . GLU B 1 495 ? -11.586 33.344 31.594 1 76.25 495 GLU B C 1
ATOM 7909 O O . GLU B 1 495 ? -12.453 34.062 32.125 1 76.25 495 GLU B O 1
ATOM 7914 N N . GLU B 1 496 ? -10.969 32.438 32.188 1 77.75 496 GLU B N 1
ATOM 7915 C CA . GLU B 1 496 ? -11.234 32.219 33.594 1 77.75 496 GLU B CA 1
ATOM 7916 C C . GLU B 1 496 ? -10.766 33.375 34.438 1 77.75 496 GLU B C 1
ATOM 7918 O O . GLU B 1 496 ? -11.43 33.75 35.406 1 77.75 496 GLU B O 1
ATOM 7923 N N . GLU B 1 497 ? -9.672 33.969 34.094 1 77.5 497 GLU B N 1
ATOM 7924 C CA . GLU B 1 497 ? -9.133 35.094 34.844 1 77.5 497 GLU B CA 1
ATOM 7925 C C . GLU B 1 497 ? -10 36.344 34.656 1 77.5 497 GLU B C 1
ATOM 7927 O O . GLU B 1 497 ? -10.156 37.156 35.562 1 77.5 497 GLU B O 1
ATOM 7932 N N . GLN B 1 498 ? -10.539 36.5 33.469 1 74.5 498 GLN B N 1
ATOM 7933 C CA . GLN B 1 498 ? -11.43 37.625 33.188 1 74.5 498 GLN B CA 1
ATOM 7934 C C . GLN B 1 498 ? -12.734 37.5 33.938 1 74.5 498 GLN B C 1
ATOM 7936 O O . GLN B 1 498 ? -13.258 38.469 34.469 1 74.5 498 GLN B O 1
ATOM 7941 N N . GLU B 1 499 ? -13.188 36.344 34 1 71.94 499 GLU B N 1
ATOM 7942 C CA . GLU B 1 499 ? -14.43 36.094 34.75 1 71.94 499 GLU B CA 1
ATOM 7943 C C . GLU B 1 499 ? -14.242 36.281 36.25 1 71.94 499 GLU B C 1
ATOM 7945 O O . GLU B 1 499 ? -15.125 36.812 36.906 1 71.94 499 GLU B O 1
ATOM 7950 N N . ALA B 1 500 ? -13.211 35.875 36.656 1 74.69 500 ALA B N 1
ATOM 7951 C CA . ALA B 1 500 ? -12.914 36.031 38.094 1 74.69 500 ALA B CA 1
ATOM 7952 C C . ALA B 1 500 ? -12.797 37.5 38.469 1 74.69 500 ALA B C 1
ATOM 7954 O O . ALA B 1 500 ? -13.258 37.906 39.562 1 74.69 500 ALA B O 1
ATOM 7955 N N . GLU B 1 501 ? -12.242 38.312 37.594 1 71.19 501 GLU B N 1
ATOM 7956 C CA . GLU B 1 501 ? -12.125 39.75 37.844 1 71.19 501 GLU B CA 1
ATOM 7957 C C . GLU B 1 501 ? -13.484 40.438 37.781 1 71.19 501 GLU B C 1
ATOM 7959 O O . GLU B 1 501 ? -13.781 41.344 38.562 1 71.19 501 GLU B O 1
ATOM 7964 N N . GLU B 1 502 ? -14.242 40.031 36.844 1 69.5 502 GLU B N 1
ATOM 7965 C CA . GLU B 1 502 ? -15.586 40.594 36.719 1 69.5 502 GLU B CA 1
ATOM 7966 C C . GLU B 1 502 ? -16.438 40.25 37.938 1 69.5 502 GLU B C 1
ATOM 7968 O O . GLU B 1 502 ? -17.203 41.094 38.406 1 69.5 502 GLU B O 1
ATOM 7973 N N . GLU B 1 503 ? -16.266 39.125 38.312 1 69.81 503 GLU B N 1
ATOM 7974 C CA . GLU B 1 503 ? -16.984 38.719 39.531 1 69.81 503 GLU B CA 1
ATOM 7975 C C . GLU B 1 503 ? -16.484 39.5 40.75 1 69.81 503 GLU B C 1
ATOM 7977 O O . GLU B 1 503 ? -17.281 39.875 41.594 1 69.81 503 GLU B O 1
ATOM 7982 N N . ALA B 1 504 ? -15.32 39.75 40.844 1 72.69 504 ALA B N 1
ATOM 7983 C CA . ALA B 1 504 ? -14.742 40.5 41.969 1 72.69 504 ALA B CA 1
ATOM 7984 C C . ALA B 1 504 ? -15.195 41.969 41.938 1 72.69 504 ALA B C 1
ATOM 7986 O O . ALA B 1 504 ? -15.492 42.562 43 1 72.69 504 ALA B O 1
ATOM 7987 N N . ASP B 1 505 ? -15.172 42.531 40.719 1 64.44 505 ASP B N 1
ATOM 7988 C CA . ASP B 1 505 ? -15.656 43.906 40.562 1 64.44 505 ASP B CA 1
ATOM 7989 C C . ASP B 1 505 ? -17.141 44 40.906 1 64.44 505 ASP B C 1
ATOM 7991 O O . ASP B 1 505 ? -17.578 44.969 41.5 1 64.44 505 ASP B O 1
ATOM 7995 N N . ALA B 1 506 ? -17.984 43 40.656 1 71.44 506 ALA B N 1
ATOM 7996 C CA . ALA B 1 506 ? -19.406 42.969 40.969 1 71.44 506 ALA B CA 1
ATOM 7997 C C . ALA B 1 506 ? -19.641 42.844 42.469 1 71.44 506 ALA B C 1
ATOM 7999 O O . ALA B 1 506 ? -20.516 43.5 43 1 71.44 506 ALA B O 1
ATOM 8000 N N . ASP B 1 507 ? -18.891 42.125 42.938 1 68 507 ASP B N 1
ATOM 8001 C CA . ASP B 1 507 ? -19.016 42 44.375 1 68 507 ASP B CA 1
ATOM 8002 C C . ASP B 1 507 ? -18.609 43.281 45.094 1 68 507 ASP B C 1
ATOM 8004 O O . ASP B 1 507 ? -19.219 43.656 46.094 1 68 507 ASP B O 1
ATOM 8008 N N . ALA B 1 508 ? -17.688 43.969 44.594 1 69.94 508 ALA B N 1
ATOM 8009 C CA . ALA B 1 508 ? -17.25 45.219 45.188 1 69.94 508 ALA B CA 1
ATOM 8010 C C . ALA B 1 508 ? -18.312 46.312 45.031 1 69.94 508 ALA B C 1
ATOM 8012 O O . ALA B 1 508 ? -18.516 47.125 45.938 1 69.94 508 ALA B O 1
ATOM 8013 N N . GLU B 1 509 ? -19.031 46.344 43.938 1 65.94 509 GLU B N 1
ATOM 8014 C CA . GLU B 1 509 ? -20.125 47.281 43.75 1 65.94 509 GLU B CA 1
ATOM 8015 C C . GLU B 1 509 ? -21.297 46.969 44.656 1 65.94 509 GLU B C 1
ATOM 8017 O O . GLU B 1 509 ? -21.953 47.875 45.156 1 65.94 509 GLU B O 1
ATOM 8022 N N . ASP B 1 510 ? -21.656 45.844 44.875 1 66.06 510 ASP B N 1
ATOM 8023 C CA . ASP B 1 510 ? -22.766 45.438 45.75 1 66.06 510 ASP B CA 1
ATOM 8024 C C . ASP B 1 510 ? -22.453 45.812 47.219 1 66.06 510 ASP B C 1
ATOM 8026 O O . ASP B 1 510 ? -23.344 46.219 47.969 1 66.06 510 ASP B O 1
ATOM 8030 N N . ASP B 1 511 ? -21.328 45.75 47.562 1 62.53 511 ASP B N 1
ATOM 8031 C CA . ASP B 1 511 ? -20.984 46.125 48.938 1 62.53 511 ASP B CA 1
ATOM 8032 C C . ASP B 1 511 ? -21.062 47.656 49.125 1 62.53 511 ASP B C 1
ATOM 8034 O O . ASP B 1 511 ? -21.344 48.125 50.219 1 62.53 511 ASP B O 1
ATOM 8038 N N . ASP B 1 512 ? -20.984 48.438 48.156 1 57.88 512 ASP B N 1
ATOM 8039 C CA . ASP B 1 512 ? -21.062 49.875 48.312 1 57.88 512 ASP B CA 1
ATOM 8040 C C . ASP B 1 512 ? -22.516 50.344 48.375 1 57.88 512 ASP B C 1
ATOM 8042 O O . ASP B 1 512 ? -22.828 51.344 49.031 1 57.88 512 ASP B O 1
ATOM 8046 N N . ASP B 1 513 ? -23.578 49.719 47.844 1 56.34 513 ASP B N 1
ATOM 8047 C CA . ASP B 1 513 ? -24.969 50.125 47.938 1 56.34 513 ASP B CA 1
ATOM 8048 C C . ASP B 1 513 ? -25.562 49.75 49.281 1 56.34 513 ASP B C 1
ATOM 8050 O O . ASP B 1 513 ? -26.625 50.25 49.656 1 56.34 513 ASP B O 1
ATOM 8054 N N . GLY B 1 514 ? -25.094 48.906 49.969 1 49.34 514 GLY B N 1
ATOM 8055 C CA . GLY B 1 514 ? -25.641 48.531 51.25 1 49.34 514 GLY B CA 1
ATOM 8056 C C . GLY B 1 514 ? -25.391 49.562 52.344 1 49.34 514 GLY B C 1
ATOM 8057 O O . GLY B 1 514 ? -25.906 49.438 53.469 1 49.34 514 GLY B O 1
ATOM 8058 N N . THR B 1 515 ? -24.438 50.406 52.094 1 47.25 515 THR B N 1
ATOM 8059 C CA . THR B 1 515 ? -24.109 51.25 53.25 1 47.25 515 THR B CA 1
ATOM 8060 C C . THR B 1 515 ? -24.922 52.531 53.219 1 47.25 515 THR B C 1
ATOM 8062 O O . THR B 1 515 ? -24.75 53.406 54.094 1 47.25 515 THR B O 1
ATOM 8065 N N . GLU B 1 516 ? -25.969 52.75 52.281 1 38.88 516 GLU B N 1
ATOM 8066 C CA . GLU B 1 516 ? -26.562 54.094 52.406 1 38.88 516 GLU B CA 1
ATOM 8067 C C . GLU B 1 516 ? -27.594 54.125 53.531 1 38.88 516 GLU B C 1
ATOM 8069 O O . GLU B 1 516 ? -28.047 55.188 53.938 1 38.88 516 GLU B O 1
ATOM 8074 N N . GLU B 1 517 ? -28.391 53.125 53.75 1 38.81 517 GLU B N 1
ATOM 8075 C CA . GLU B 1 517 ? -29.594 53.375 54.531 1 38.81 517 GLU B CA 1
ATOM 8076 C C . GLU B 1 517 ? -29.266 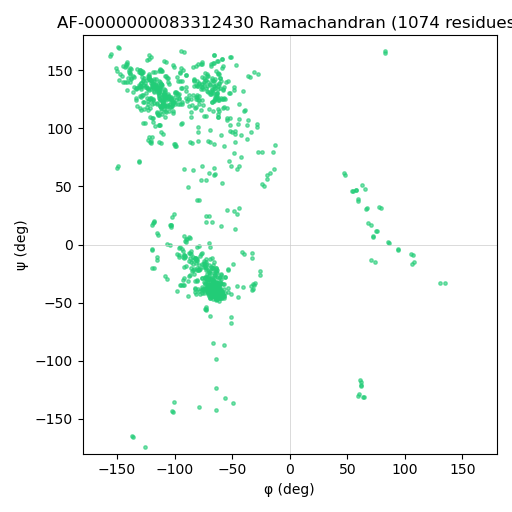53.594 56 1 38.81 517 GLU B C 1
ATOM 8078 O O . GLU B 1 517 ? -30.172 53.781 56.812 1 38.81 517 GLU B O 1
ATOM 8083 N N . GLY B 1 518 ? -28.172 53.062 56.438 1 34.78 518 GLY B N 1
ATOM 8084 C CA . GLY B 1 518 ? -28.109 53 57.906 1 34.78 518 GLY B CA 1
ATOM 8085 C C . GLY B 1 518 ? -27.875 54.344 58.562 1 34.78 518 GLY B C 1
ATOM 8086 O O . GLY B 1 518 ? -26.719 54.719 58.812 1 34.78 518 GLY B O 1
ATOM 8087 N N . ALA B 1 519 ? -28.828 55.469 58.25 1 31.95 519 ALA B N 1
ATOM 8088 C CA . ALA B 1 519 ? -28.875 56.688 59.062 1 31.95 519 ALA B CA 1
ATOM 8089 C C . ALA B 1 519 ? -28.891 56.344 60.562 1 31.95 519 ALA B C 1
ATOM 8091 O O . ALA B 1 519 ? -29.359 55.25 60.938 1 31.95 519 ALA B O 1
ATOM 8092 N N . PRO B 1 520 ? -28.375 57.344 61.469 1 27.75 520 PRO B N 1
ATOM 8093 C CA . PRO B 1 520 ? -27.938 57.25 62.844 1 27.75 520 PRO B CA 1
ATOM 8094 C C . PRO B 1 520 ? -29.094 57.062 63.844 1 27.75 520 PRO B C 1
ATOM 8096 O O . PRO B 1 520 ? -28.938 57.25 65.062 1 27.75 520 PRO B O 1
ATOM 8099 N N . ALA B 1 521 ? -30.219 56.562 63.531 1 25.84 521 ALA B N 1
ATOM 8100 C CA . ALA B 1 521 ? -31.172 56.781 64.625 1 25.84 521 ALA B CA 1
ATOM 8101 C C . ALA B 1 521 ? -30.609 56.25 65.938 1 25.84 521 ALA B C 1
ATOM 8103 O O . ALA B 1 521 ? -31.219 56.438 67 1 25.84 521 ALA B O 1
ATOM 8104 N N . ALA B 1 522 ? -29.844 55.062 66 1 24.61 522 ALA B N 1
ATOM 8105 C CA . ALA B 1 522 ? -30.016 54.156 67.125 1 24.61 522 ALA B CA 1
ATOM 8106 C C . ALA B 1 522 ? -29.562 54.844 68.438 1 24.61 522 ALA B C 1
ATOM 8108 O O . ALA B 1 522 ? -28.516 55.5 68.438 1 24.61 522 ALA B O 1
ATOM 8109 N N . ALA B 1 523 ? -30.422 54.781 69.812 1 21.88 523 ALA B N 1
ATOM 8110 C CA . ALA B 1 523 ? -31.203 54.812 71 1 21.88 523 ALA B CA 1
ATOM 8111 C C . ALA B 1 523 ? -30.359 54.438 72.25 1 21.88 523 ALA B C 1
ATOM 8113 O O . ALA B 1 523 ? -29.297 53.812 72.062 1 21.88 523 ALA B O 1
ATOM 8114 N N . ALA B 1 524 ? -30.922 54.281 73.5 1 24.28 524 ALA B N 1
ATOM 8115 C CA . ALA B 1 524 ? -31.047 54.469 74.938 1 24.28 524 ALA B CA 1
ATOM 8116 C C . ALA B 1 524 ? -30.312 53.344 75.688 1 24.28 524 ALA B C 1
ATOM 8118 O O . ALA B 1 524 ? -30.391 53.25 76.938 1 24.28 524 ALA B O 1
ATOM 8119 N N . ARG B 1 525 ? -29.812 52.219 74.938 1 21.08 525 ARG B N 1
ATOM 8120 C CA . ARG B 1 525 ? -29.688 51.031 75.75 1 21.08 525 ARG B CA 1
ATOM 8121 C C . ARG B 1 525 ? -28.516 51.156 76.688 1 21.08 525 ARG B C 1
ATOM 8123 O O . ARG B 1 525 ? -27.781 50.188 76.938 1 21.08 525 ARG B O 1
ATOM 8130 N N . GLY B 1 526 ? -27.891 52.344 77.062 1 19.14 526 GLY B N 1
ATOM 8131 C CA . GLY B 1 526 ? -26.672 52.406 77.875 1 19.14 526 GLY B CA 1
ATOM 8132 C C . GLY B 1 526 ? -26.891 51.969 79.312 1 19.14 526 GLY B C 1
ATOM 8133 O O . GLY B 1 526 ? -26.047 52.25 80.188 1 19.14 526 GLY B O 1
ATOM 8134 N N . ALA B 1 527 ? -28.094 51.625 79.75 1 18.86 527 ALA B N 1
ATOM 8135 C CA . ALA B 1 527 ? -28.297 51.812 81.188 1 18.86 527 ALA B CA 1
ATOM 8136 C C . ALA B 1 527 ? -27.359 50.906 81.938 1 18.86 527 ALA B C 1
ATOM 8138 O O . ALA B 1 527 ? -26.656 51.375 82.875 1 18.86 527 ALA B O 1
ATOM 8139 N N . HIS B 1 528 ? -27.828 49.688 82.438 1 19.52 528 HIS B N 1
ATOM 8140 C CA . HIS B 1 528 ? -27.859 49.219 83.812 1 19.52 528 HIS B CA 1
ATOM 8141 C C . HIS B 1 528 ? -26.562 48.5 84.188 1 19.52 528 HIS B C 1
ATOM 8143 O O . HIS B 1 528 ? -26.25 48.312 85.312 1 19.52 528 HIS B O 1
ATOM 8149 N N . ALA B 1 529 ? -26.047 47.594 83.25 1 20.91 529 ALA B N 1
ATOM 8150 C CA . ALA B 1 529 ? -25.672 46.344 83.938 1 20.91 529 ALA B CA 1
ATOM 8151 C C . ALA B 1 529 ? -24.438 46.594 84.812 1 20.91 529 ALA B C 1
ATOM 8153 O O . ALA B 1 529 ? -23.438 47.125 84.375 1 20.91 529 ALA B O 1
ATOM 8154 N N . ALA B 1 530 ? -24.594 46.438 86.125 1 19.56 530 ALA B N 1
ATOM 8155 C CA . ALA B 1 530 ? -24.312 46.594 87.562 1 19.56 530 ALA B CA 1
ATOM 8156 C C . ALA B 1 530 ? -23 45.906 87.938 1 19.56 530 ALA B C 1
ATOM 8158 O O . ALA B 1 530 ? -22.141 46.5 88.562 1 19.56 530 ALA B O 1
ATOM 8159 N N . LYS B 1 531 ? -23.125 44.625 88.188 1 23.17 531 LYS B N 1
ATOM 8160 C CA . LYS B 1 531 ? -22.656 44.062 89.438 1 23.17 531 LYS B CA 1
ATOM 8161 C C . LYS B 1 531 ? -21.219 43.562 89.312 1 23.17 531 LYS B C 1
ATOM 8163 O O . LYS B 1 531 ? -20.969 42.531 88.625 1 23.17 531 LYS B O 1
ATOM 8168 N N . GLY B 1 532 ? -20.109 44.469 89.062 1 16.59 532 GLY B N 1
ATOM 8169 C CA . GLY B 1 532 ? -18.688 44.312 88.812 1 16.59 532 GLY B CA 1
ATOM 8170 C C . GLY B 1 532 ? -17.984 43.438 89.812 1 16.59 532 GLY B C 1
ATOM 8171 O O . GLY B 1 532 ? -16.984 42.781 89.5 1 16.59 532 GLY B O 1
ATOM 8172 N N . ALA B 1 533 ? -17.781 43.75 91.188 1 18.94 533 ALA B N 1
ATOM 8173 C CA . ALA B 1 533 ? -16.406 43.906 91.688 1 18.94 533 ALA B CA 1
ATOM 8174 C C . ALA B 1 533 ? -15.836 42.625 92.188 1 18.94 533 ALA B C 1
ATOM 8176 O O . ALA B 1 533 ? -14.695 42.562 92.688 1 18.94 533 ALA B O 1
ATOM 8177 N N . SER B 1 534 ? -16.625 41.625 92.5 1 17.59 534 SER B N 1
ATOM 8178 C CA . SER B 1 534 ? -16.078 41 93.688 1 17.59 534 SER B CA 1
ATOM 8179 C C . SER B 1 534 ? -14.625 40.562 93.5 1 17.59 534 SER B C 1
ATOM 8181 O O . SER B 1 534 ? -14.109 40.594 92.375 1 17.59 534 SER B O 1
ATOM 8183 N N . SER B 1 535 ? -14.289 39.344 93.875 1 19.14 535 SER B N 1
ATOM 8184 C CA . SER B 1 535 ? -13.461 38.781 94.938 1 19.14 535 SER B CA 1
ATOM 8185 C C . SER B 1 535 ? -12.07 38.438 94.438 1 19.14 535 SER B C 1
ATOM 8187 O O . SER B 1 535 ? -11.125 38.344 95.25 1 19.14 535 SER B O 1
ATOM 8189 N N . SER B 1 536 ? -11.922 37.844 93.125 1 21.55 536 SER B N 1
ATOM 8190 C CA . SER B 1 536 ? -11.102 36.719 93.5 1 21.55 536 SER B CA 1
ATOM 8191 C C . SER B 1 536 ? -9.664 37.125 93.75 1 21.55 536 SER B C 1
ATOM 8193 O O . SER B 1 536 ? -9.062 37.844 93 1 21.55 536 SER B O 1
ATOM 8195 N N . SER B 1 537 ? -9.148 36.844 94.875 1 18.86 537 SER B N 1
ATOM 8196 C CA . SER B 1 537 ? -8.055 37.156 95.812 1 18.86 537 SER B CA 1
ATOM 8197 C C . SER B 1 537 ? -6.715 37.156 95.062 1 18.86 537 SER B C 1
ATOM 8199 O O . SER B 1 537 ? -6.633 36.781 93.938 1 18.86 537 SER B O 1
ATOM 8201 N N . GLN B 1 538 ? -5.773 36.531 95.75 1 19.7 538 GLN B N 1
ATOM 8202 C CA . GLN B 1 538 ? -4.52 36.438 96.5 1 19.7 538 GLN B CA 1
ATOM 8203 C C . GLN B 1 538 ? -3.406 35.875 95.625 1 19.7 538 GLN B C 1
ATOM 8205 O O . GLN B 1 538 ? -3.67 35.344 94.562 1 19.7 538 GLN B O 1
ATOM 8210 N N . GLU B 1 539 ? -2.721 34.969 96.312 1 18.08 539 GLU B N 1
ATOM 8211 C CA . GLU B 1 539 ? -1.657 34.25 97 1 18.08 539 GLU B CA 1
ATOM 8212 C C . GLU B 1 539 ? -1.284 32.969 96.25 1 18.08 539 GLU B C 1
ATOM 8214 O O . GLU B 1 539 ? -2.16 32.25 95.812 1 18.08 539 GLU B O 1
#

Foldseek 3Di:
DPPDDDPCPPPPPPPPCPPVVPVVPVCPVVVVLVVLQDPCQLVVLVVVLVVLVVLLVVAAADAQACVVPVVSVVVVLVVRLVVVPPCSVVCVVQCSNHSLQGPSNLVSLVSSLVSLVSVLVLLQQLLVLLVVCVVPVAVQFADADPAVLDDRDDPSSDDWDKDKDKFLAFQVVVVVVVVVVLVVPFDDKDKDWYQHDPVAPPSPDTKIKMKGWHPSVLSNLQSLQSVLVSLQSVLSSCCSHPKGKDWDPWAFAQDWDADVVQGKIKGFYDPPPPPDPDFAFDFTKIWIDGPPFTDMDGAPAFDWDDTDLKIKTKGFAAKKKKKAFPVQDQFKDFVPDPGGGRIDMDGDRDQFDWGKMDGVVQQKIKIKGWHFQDPPDPDPDSWTKMWIFMDHHPDPHGPDIDIDTLRTKDWDADDPPGTIMIMHMDTIMTMMMIGRPSNVSNVSSVVSSVSSVVSVVSPIKMKMWIWDDDPPSMIMIMIMMRDPVVVVVVVVVSVVVNVVVVVVVVVVVVVVVPPPVPPCPCVVVDPDPDDPDDDDDDD/DPPDPPPPPPPPPPPDCPPVPPPPPVCPVVVVLVVLQDPCQLVPLVVVLVVLVVLLVVAAADAQACVVPVVSVVVVLVVRLVVVPPCSVVCVVQCSNHSLQGPSNLVSLVSSLVSLVSVLVLLQQLLVLLVVCVVPVAVQFADADPAPPDDRDDPSSDDWDKDKDKFLAFQVVVVVVVVVVLVVPFDDKDKHWYQHDPVAPPSPDTKIKMKGWHPSVLSNLQSLQSVLVSLQSVLSSCCSHPKGKDWDPWDFAQDWDADVVQGKIKGFYDPPPPPDPDFAFDFTKIWIDGPPFTDMDGAPAFDWDDGDLKIKTKGFAAKKKKKAFPVQDQQKDFVPGPGGGRIDMDGDRDAFDWGKIDGVVQQKIKIKGWHFQDPPDPDPDSWTKMWIFIDHHPDPHGPDIDIDTLRTKDWDADDPPGTIMIMHMDTIMTMMMIRRPSPVSNVSSVVSSVSSVSSVVSPIKMKMWMWDDDPPSMIMIMIMMRDPVVVVVVVVVSVVVNVVVVVVVVVVVVVVVVPPPPPDPDDDPPDDDDDDDDDDDDD

Nearest PDB structures (foldseek):
  1xuv-assembly2_B-2  TM=2.265E-01  e=5.994E-01  Methanosarcina mazei Go1
  4dbb-assembly1_A  TM=3.108E-01  e=6.679E-01  Rattus norvegicus
  5xqi-assembly1_B  TM=2.233E-01  e=9.756E-01  Homo sapiens
  4fpw-assembly3_A  TM=2.189E-01  e=4.689E+00  Micromonospora echinospora
  4r7k-assembly1_D  TM=3.316E-01  e=4.085E-01  Helicobacter pylori J99

pLDDT: mean 75.55, std 19.4, range [16.59, 94.69]